Protein 9PNJ (pdb70)

Nearest PDB structures (foldseek):
  4jl2-assembly1_A  TM=6.750E-01  e=1.628E-10  Bacteroides thetaiotaomicron VPI-5482
  2wvs-assembly1_B  TM=6.779E-01  e=2.546E-10  Bacteroides thetaiotaomicron VPI-5482
  2wvv-assembly2_C  TM=6.564E-01  e=1.628E-10  Bacteroides thetaiotaomicron VPI-5482
  4pee-assembly4_D  TM=6.781E-01  e=3.365E-10  Bacteroides thetaiotaomicron VPI-5482
  7xsf-assembly1_B-2  TM=5.980E-01  e=8.467E-08  Cecembia lonarensis LW9

B-factor: mean 48.87, std 9.79, range [20.31, 89.51]

Sequence (981 aa):
KNVTHPYWAPKTWKLRADDITTIMGFRAKLKGNLNHLDRPTPTVVNNAFIRGFLTKEDVMTWEVEAPYEAEYNIALLYTGSNDILSESTFEVTSGTSKIIEKANVKNWDTRPIVQRHYLKQNLLLKKGINKISFRLVTFGKEKTNANIKPNPFAFWSIELVRPEALVAIKERAKEIKADLQWMVDGKYGLFVHFSSSSVPFEGGLKLGDQYQKLVKDFDVDVFVEKVLEIGASWVTFTCAHGTQHWPGPSKTIDSIKSGFTCERDLIRELIDGLGKHNIRLMLYYNPNSGMEDLYGNTYGNGDQPDPSGYFNFLEAHFREVSLRYGKDLASTAGYIDDGGWKVYQLDPPWEKFVKAIKAGNPNAPVGFSQNLFPNLTPFSDLVVSDGSGRVPEIQPAFLFEKGGQLEGQYPASWFYMDGWSSRVKNGKFTQKPKFSAEKYIEIFKKADQVNMPITINLAMTPDVTKGHPIFNPESIEIMKKVRKAVKGYLEKNVTHPYWAPKTWKLRADDITTIMGFRAKLKGNLNHLDRPTPTVVNNAFIRGFLTKEDVMTWEVEAPYEAEYNIALLYTGSNDILSESTFEVTSGTSKIIEKANVKNWDTRPIVQRHYLKQNLLLKKGINKISFRLVTFGKEKTKNANIKPNPFAFWSIELVRPEALVAIKERAKEIKADLQWMVDGKYGLFVHFSSSSVPFEGGLKLGDQYQKLVKDFDVDVFVEKVLEIGASWVTFTCAHGTQHWPGPSKTIDSIKSGFTCERDLIRELIDGLGKHNIRLMLYYNPNSGMEDLYGNTYGNGDQPDPSGYFNFLEAHFREVSLRYGKDLASTAGYIDDGGWKVYQLDPPWEKFVKAIKAGNPNAPVGFSQNLFPNLTPFSDLVVSDGSGRVPEIQPAFLFEKGGQLEGQYPASWFYMDGWSSRVKNGKFTQKPKFSAEKYIEIFKKADQVNMPITINLAMTPDVTKGHPIFNPESIEIMKKVRKAVKGY

Foldseek 3Di:
DEAADQQQEADEAEDDALDKFKAWQNNWDWDDQWYFPHHHDLAADLRRWIDDQPAQGGKTKHKYAYQAKAWKWKKWKKAFDLQWQVWWWKWKDKDHDIAIGGGDRPPWDDFLRIFIGTGPGTYIDHHTIIMIMMGIHTTGDDDCVDDDDHTGIITTIMMIYHVVSVVVQLVVLVVLAFDCVLQLVLLEAAEEELAQQFAFLVGDDGCVVVVQVLLVQADLLLVLVLRVLLSGQEYAYEAQHQANAGSADDPLQVVQPPDRHYPDHSVVSNLVSNVVVNRAYEYEDELPRNVCVGNRRCQDDDDYGHNVVSLVSLLSRLQVVCQVCAQSHLWPAPEYPPCASHVVNVRHPVVSNLCSGCVRPSNRAHHYANASAFDSGSNHEAHHHEPEQDQDDDTDDVLCDVVHSHPNYDYEEEYEQFGRAFDHDPSATDTHGDDDLVVVLVSSVVCSVVSYYYHYYFHARSNNHPPHDRGHVNVSVSSSVSCCSHPNDDD/DAAEDQQQAADEAEDPALDKFKAWQRNWDWWDQWYFDHHHDLDADLGRWIFDQDAPGGKTKHKYAYQFKAWKWKKWKKAFDLQWQQWWWKWKAKDHWIAIDRGDGDPWDDFQRIFIGTGDGTGTDGHTMIMMMMGTHTTGDDDCDPDDDDHTGIITTIMIIYHPVSVVVQLVVLVVLAFDCVLLLVLLEAAEADLAQQFAFLVGDDRCVVVVQVQLVQADLLLVQVLRVLLSGLEYAYEAAHQANAGSADFPLQVVQPPDRYYPDHSVVVNLVSNVVVNYAYEYEYELPRNVCVGNRRCQDPDPYGHNVVSLVSLLSRLQCVCQVQAQSHLWPAPEYPPCQSPVLNVSHPVVSNLCSGCVRPSNRAHEYANASAFDSGSNHAAHHHEPEQDLDDDTDPVCQDVPHRHHPYAAAEEYEQFGQAFHADPSATPTAGDDDLVVVLCSSVVSSVVSYYYHYYFHAGSNNHDPHDGGHVNVSVSSSVNCCSPVHD

Structure (mmCIF, N/CA/C/O backbone):
data_9PNJ
#
_entry.id   9PNJ
#
_cell.length_a   85.973
_cell.length_b   99.332
_cell.length_c   124.554
_cell.angle_alpha   90.000
_cell.angle_beta   90.000
_cell.angle_gamma   90.000
#
_symmetry.space_group_name_H-M   'P 21 21 21'
#
loop_
_entity.id
_entity.type
_entity.pdbx_description
1 polymer Alpha-L-fucosidase
2 non-polymer 1,2-ETHANEDIOL
3 non-polymer 'MAGNESIUM ION'
4 water water
#
loop_
_atom_site.group_PDB
_atom_site.id
_atom_site.type_symbol
_atom_site.label_atom_id
_atom_site.label_alt_id
_atom_site.label_comp_id
_atom_site.label_asym_id
_atom_site.label_entity_id
_atom_site.label_seq_id
_atom_site.pdbx_PDB_ins_code
_atom_site.Cartn_x
_atom_site.Cartn_y
_atom_site.Cartn_z
_atom_site.occupancy
_atom_site.B_iso_or_equiv
_atom_site.auth_seq_id
_atom_site.auth_comp_id
_atom_site.auth_asym_id
_atom_site.auth_atom_id
_atom_site.pdbx_PDB_model_num
ATOM 1 N N . LYS A 1 25 ? -30.49916 6.91784 -17.57208 1.000 58.14708 23 LYS A N 1
ATOM 2 C CA . LYS A 1 25 ? -30.96727 6.95488 -16.19425 1.000 56.78941 23 LYS A CA 1
ATOM 3 C C . LYS A 1 25 ? -30.14967 6.02217 -15.30009 1.000 59.94679 23 LYS A C 1
ATOM 4 O O . LYS A 1 25 ? -29.52612 6.47227 -14.33438 1.000 63.54875 23 LYS A O 1
ATOM 10 N N . ASN A 1 26 ? -30.14307 4.73242 -15.63057 1.000 58.25804 24 ASN A N 1
ATOM 11 C CA . ASN A 1 26 ? -29.46618 3.74469 -14.80104 1.000 54.83315 24 ASN A CA 1
ATOM 12 C C . ASN A 1 26 ? -27.96826 4.00965 -14.75182 1.000 61.22768 24 ASN A C 1
ATOM 13 O O . ASN A 1 26 ? -27.31519 4.13828 -15.78996 1.000 64.45054 24 ASN A O 1
ATOM 18 N N . VAL A 1 27 ? -27.43206 4.09156 -13.53158 1.000 56.98302 25 VAL A N 1
ATOM 19 C CA . VAL A 1 27 ? -26.04485 4.45768 -13.27216 1.000 59.12354 25 VAL A CA 1
ATOM 20 C C . VAL A 1 27 ? -25.33878 3.26911 -12.62541 1.000 57.26133 25 VAL A C 1
ATOM 21 O O . VAL A 1 27 ? -25.82689 2.72308 -11.62850 1.000 56.53666 25 VAL A O 1
ATOM 25 N N . THR A 1 28 ? -24.19794 2.86614 -13.19368 1.000 57.75626 26 THR A N 1
ATOM 26 C CA . THR A 1 28 ? -23.38086 1.78104 -12.64161 1.000 55.04536 26 THR A CA 1
ATOM 27 C C . THR A 1 28 ? -21.91364 2.12649 -12.85211 1.000 55.13920 26 THR A C 1
ATOM 28 O O . THR A 1 28 ? -21.44924 2.16019 -13.99399 1.000 59.49728 26 THR A O 1
ATOM 32 N N . HIS A 1 29 ? -21.18696 2.35394 -11.76112 1.000 52.36068 27 HIS A N 1
ATOM 33 C CA . HIS A 1 29 ? -19.72843 2.27061 -11.71637 1.000 55.03338 27 HIS A CA 1
ATOM 34 C C . HIS A 1 29 ? -19.27584 1.05456 -12.51946 1.000 55.19715 27 HIS A C 1
ATOM 35 O O . HIS A 1 29 ? -19.99718 0.04601 -12.57114 1.000 53.86019 27 HIS A O 1
ATOM 42 N N . PRO A 1 30 ? -18.11898 1.11052 -13.18587 1.000 56.30946 28 PRO A N 1
ATOM 43 C CA . PRO A 1 30 ? -17.67993 -0.05796 -13.97578 1.000 52.34388 28 PRO A CA 1
ATOM 44 C C . PRO A 1 30 ? -17.58983 -1.35993 -13.17654 1.000 51.11408 28 PRO A C 1
ATOM 45 O O . PRO A 1 30 ? -17.79966 -2.43689 -13.74857 1.000 45.81459 28 PRO A O 1
ATOM 49 N N . TYR A 1 31 ? -17.31132 -1.30085 -11.86603 1.000 56.36572 29 TYR A N 1
ATOM 50 C CA . TYR A 1 31 ? -17.27506 -2.52482 -11.06016 1.000 51.45139 29 TYR A CA 1
ATOM 51 C C . TYR A 1 31 ? -18.63903 -3.21176 -10.97609 1.000 45.90591 29 TYR A C 1
ATOM 52 O O . TYR A 1 31 ? -18.71264 -4.41787 -10.71777 1.000 45.60518 29 TYR A O 1
ATOM 61 N N . TRP A 1 32 ? -19.72257 -2.46466 -11.15079 1.000 45.28437 30 TRP A N 1
ATOM 62 C CA . TRP A 1 32 ? -21.06649 -3.01192 -11.07141 1.000 43.62604 30 TRP A CA 1
ATOM 63 C C . TRP A 1 32 ? -21.73241 -3.14426 -12.42901 1.000 49.31073 30 TRP A C 1
ATOM 64 O O . TRP A 1 32 ? -22.81799 -3.73550 -12.50514 1.000 48.79440 30 TRP A O 1
ATOM 75 N N . ALA A 1 33 ? -21.10529 -2.63415 -13.49490 1.000 46.45452 31 ALA A N 1
ATOM 76 C CA . ALA A 1 33 ? -21.71856 -2.61860 -14.82521 1.000 49.85470 31 ALA A CA 1
ATOM 77 C C . ALA A 1 33 ? -22.03198 -4.02815 -15.31886 1.000 39.82386 31 ALA A C 1
ATOM 78 O O . ALA A 1 33 ? -21.35549 -4.98831 -14.94773 1.000 42.91246 31 ALA A O 1
ATOM 80 N N . PRO A 1 34 ? -23.03629 -4.17560 -16.18162 1.000 41.82338 32 PRO A N 1
ATOM 81 C CA . PRO A 1 34 ? -23.27546 -5.48106 -16.81345 1.000 48.56215 32 PRO A CA 1
ATOM 82 C C . PRO A 1 34 ? -22.00062 -6.03609 -17.44050 1.000 48.78691 32 PRO A C 1
ATOM 83 O O . PRO A 1 34 ? -21.11532 -5.29455 -17.86873 1.000 46.94241 32 PRO A O 1
ATOM 87 N N . LYS A 1 35 ? -21.89198 -7.35615 -17.45058 1.000 48.27045 33 LYS A N 1
ATOM 88 C CA . LYS A 1 35 ? -20.71259 -8.00869 -17.99521 1.000 48.77153 33 LYS A CA 1
ATOM 89 C C . LYS A 1 35 ? -21.03274 -9.47960 -18.17630 1.000 55.51406 33 LYS A C 1
ATOM 90 O O . LYS A 1 35 ? -22.05693 -9.97715 -17.70128 1.000 58.83403 33 LYS A O 1
ATOM 96 N N . THR A 1 36 ? -20.13682 -10.16556 -18.87628 1.000 55.86817 34 THR A N 1
ATOM 97 C CA . THR A 1 36 ? -20.26773 -11.59435 -19.11401 1.000 55.36893 34 THR A CA 1
ATOM 98 C C . THR A 1 36 ? -19.95326 -12.37566 -17.84377 1.000 52.32007 34 THR A C 1
ATOM 99 O O . THR A 1 36 ? -18.89874 -12.18054 -17.22859 1.000 53.59481 34 THR A O 1
ATOM 103 N N . TRP A 1 37 ? -20.84327 -13.28005 -17.46013 1.000 50.64901 35 TRP A N 1
ATOM 104 C CA . TRP A 1 37 ? -20.65787 -14.03400 -16.22866 1.000 53.85897 35 TRP A CA 1
ATOM 105 C C . TRP A 1 37 ? -20.16010 -15.44462 -16.52961 1.000 54.00625 35 TRP A C 1
ATOM 106 O O . TRP A 1 37 ? -20.83027 -16.20946 -17.23115 1.000 57.17444 35 TRP A O 1
ATOM 117 N N . LYS A 1 38 ? -19.00015 -15.79049 -15.97439 1.000 51.35472 36 LYS A N 1
ATOM 118 C CA . LYS A 1 38 ? -18.46130 -17.14421 -16.07927 1.000 54.21915 36 LYS A CA 1
ATOM 119 C C . LYS A 1 38 ? -19.25792 -18.08063 -15.17719 1.000 54.41316 36 LYS A C 1
ATOM 120 O O . LYS A 1 38 ? -19.25272 -17.92918 -13.95065 1.000 58.65206 36 LYS A O 1
ATOM 122 N N . LEU A 1 39 ? -19.96493 -19.03206 -15.78326 1.000 55.67805 37 LEU A N 1
ATOM 123 C CA . LEU A 1 39 ? -20.67979 -20.04555 -15.02613 1.000 54.32638 37 LEU A CA 1
ATOM 124 C C . LEU A 1 39 ? -19.70837 -21.07976 -14.48488 1.000 61.08440 37 LEU A C 1
ATOM 125 O O . LEU A 1 39 ? -18.81967 -21.54772 -15.19998 1.000 64.37144 37 LEU A O 1
ATOM 130 N N . ARG A 1 40 ? -19.87975 -21.42868 -13.21066 1.000 60.02566 38 ARG A N 1
ATOM 131 C CA . ARG A 1 40 ? -19.10477 -22.48003 -12.56113 1.000 57.82087 38 ARG A CA 1
ATOM 132 C C . ARG A 1 40 ? -19.95082 -23.74618 -12.60435 1.000 60.30383 38 ARG A C 1
ATOM 133 O O . ARG A 1 40 ? -20.97331 -23.84125 -11.91654 1.000 57.85038 38 ARG A O 1
ATOM 141 N N . ALA A 1 41 ? -19.52166 -24.72042 -13.41108 1.000 62.71180 39 ALA A N 1
ATOM 142 C CA . ALA A 1 41 ? -20.43571 -25.78355 -13.82420 1.000 60.44281 39 ALA A CA 1
ATOM 143 C C . ALA A 1 41 ? -20.81240 -26.71335 -12.67457 1.000 58.43860 39 ALA A C 1
ATOM 144 O O . ALA A 1 41 ? -21.92460 -27.25204 -12.65966 1.000 63.39618 39 ALA A O 1
ATOM 146 N N . ASP A 1 42 ? -19.93150 -26.89682 -11.69605 1.000 54.62646 40 ASP A N 1
ATOM 147 C CA . ASP A 1 42 ? -20.21129 -27.76267 -10.55442 1.000 64.94228 40 ASP A CA 1
ATOM 148 C C . ASP A 1 42 ? -20.84204 -27.02132 -9.38196 1.000 64.43556 40 ASP A C 1
ATOM 149 O O . ASP A 1 42 ? -20.74753 -27.48965 -8.23915 1.000 62.51348 40 ASP A O 1
ATOM 154 N N . ASP A 1 43 ? -21.50279 -25.89734 -9.63755 1.000 60.25332 41 ASP A N 1
ATOM 155 C CA . ASP A 1 43 ? -21.82102 -24.96308 -8.57213 1.000 60.66262 41 ASP A CA 1
ATOM 156 C C . ASP A 1 43 ? -23.08744 -24.19791 -8.92581 1.000 57.81191 41 ASP A C 1
ATOM 157 O O . ASP A 1 43 ? -23.52424 -24.17969 -10.07968 1.000 56.46425 41 ASP A O 1
ATOM 162 N N . ILE A 1 44 ? -23.67543 -23.57225 -7.90916 1.000 55.34359 42 ILE A N 1
ATOM 163 C CA . ILE A 1 44 ? -24.70289 -22.55586 -8.11631 1.000 52.08546 42 ILE A CA 1
ATOM 164 C C . ILE A 1 44 ? -24.01028 -21.23301 -8.42453 1.000 51.72687 42 ILE A C 1
ATOM 165 O O . ILE A 1 44 ? -23.24887 -20.71209 -7.60261 1.000 52.73546 42 ILE A O 1
ATOM 170 N N . THR A 1 45 ? -24.24766 -20.69549 -9.61809 1.000 50.63084 43 THR A N 1
ATOM 171 C CA . THR A 1 45 ? -23.81839 -19.34318 -9.94500 1.000 45.79844 43 THR A CA 1
ATOM 172 C C . THR A 1 45 ? -25.00891 -18.40356 -9.78568 1.000 49.04754 43 THR A C 1
ATOM 173 O O . THR A 1 45 ? -26.12838 -18.73259 -10.21172 1.000 49.75242 43 THR A O 1
ATOM 177 N N . THR A 1 46 ? -24.77352 -17.24905 -9.15637 1.000 42.76487 44 THR A N 1
ATOM 178 C CA . THR A 1 46 ? -25.80980 -16.24459 -8.95119 1.000 42.60087 44 THR A CA 1
ATOM 179 C C . THR A 1 46 ? -25.39139 -14.95441 -9.63742 1.000 42.69308 44 THR A C 1
ATOM 180 O O . THR A 1 46 ? -24.22285 -14.54517 -9.58354 1.000 38.52237 44 THR A O 1
ATOM 184 N N . ILE A 1 47 ? -26.34573 -14.31376 -10.29440 1.000 41.86448 45 ILE A N 1
ATOM 185 C CA . ILE A 1 47 ? -26.05622 -13.10548 -11.04358 1.000 41.63339 45 ILE A CA 1
ATOM 186 C C . ILE A 1 47 ? -27.12798 -12.08887 -10.68405 1.000 36.95337 45 ILE A C 1
ATOM 187 O O . ILE A 1 47 ? -28.32308 -12.35468 -10.85281 1.000 39.57017 45 ILE A O 1
ATOM 192 N N . MET A 1 48 ? -26.69819 -10.94735 -10.15873 1.000 39.32123 46 MET A N 1
ATOM 193 C CA . MET A 1 48 ? -27.60734 -9.87681 -9.78798 1.000 39.74359 46 MET A CA 1
ATOM 194 C C . MET A 1 48 ? -28.25185 -9.28850 -11.03585 1.000 42.45671 46 MET A C 1
ATOM 195 O O . MET A 1 48 ? -27.61198 -9.17340 -12.08900 1.000 40.76813 46 MET A O 1
ATOM 200 N N . GLY A 1 49 ? -29.53468 -8.92410 -10.90572 1.000 40.99982 47 GLY A N 1
ATOM 201 C CA . GLY A 1 49 ? -30.25672 -8.31360 -12.00717 1.000 38.11778 47 GLY A CA 1
ATOM 202 C C . GLY A 1 49 ? -29.56313 -7.11256 -12.62288 1.000 41.53127 47 GLY A C 1
ATOM 203 O O . GLY A 1 49 ? -29.64519 -6.90761 -13.84068 1.000 44.99745 47 GLY A O 1
ATOM 204 N N . PHE A 1 50 ? -28.85536 -6.30851 -11.81414 1.000 38.75021 48 PHE A N 1
ATOM 205 C CA . PHE A 1 50 ? -28.24108 -5.12948 -12.41808 1.000 42.45010 48 PHE A CA 1
ATOM 206 C C . PHE A 1 50 ? -27.07471 -5.47512 -13.33014 1.000 42.94611 48 PHE A C 1
ATOM 207 O O . PHE A 1 50 ? -26.58311 -4.58264 -14.02982 1.000 48.28722 48 PHE A O 1
ATOM 215 N N . ARG A 1 51 ? -26.62694 -6.73030 -13.33720 1.000 42.37542 49 ARG A N 1
ATOM 216 C CA . ARG A 1 51 ? -25.55773 -7.18783 -14.22030 1.000 45.73105 49 ARG A CA 1
ATOM 217 C C . ARG A 1 51 ? -26.05261 -7.51485 -15.61989 1.000 47.02134 49 ARG A C 1
ATOM 218 O O . ARG A 1 51 ? -25.23759 -7.88168 -16.46858 1.000 51.11772 49 ARG A O 1
ATOM 226 N N . ALA A 1 52 ? -27.35993 -7.42974 -15.85996 1.000 43.54802 50 ALA A N 1
ATOM 227 C CA . ALA A 1 52 ? -27.95205 -7.61118 -17.17502 1.000 45.55576 50 ALA A CA 1
ATOM 228 C C . ALA A 1 52 ? -28.18135 -6.25650 -17.83036 1.000 47.29447 50 ALA A C 1
ATOM 229 O O . ALA A 1 52 ? -28.37560 -5.24333 -17.15794 1.000 45.73776 50 ALA A O 1
ATOM 231 N N . LYS A 1 53 ? -28.13259 -6.24664 -19.15529 1.000 47.91703 51 LYS A N 1
ATOM 232 C CA . LYS A 1 53 ? -28.51552 -5.06240 -19.90785 1.000 50.12913 51 LYS A CA 1
ATOM 233 C C . LYS A 1 53 ? -30.03308 -4.89526 -19.84093 1.000 47.09976 51 LYS A C 1
ATOM 234 O O . LYS A 1 53 ? -30.78630 -5.87291 -19.92420 1.000 43.94511 51 LYS A O 1
ATOM 240 N N . LEU A 1 54 ? -30.48266 -3.65022 -19.68466 1.000 47.51763 52 LEU A N 1
ATOM 241 C CA . LEU A 1 54 ? -31.88247 -3.35502 -19.40479 1.000 50.14621 52 LEU A CA 1
ATOM 242 C C . LEU A 1 54 ? -32.50277 -2.53322 -20.52954 1.000 48.47123 52 LEU A C 1
ATOM 243 O O . LEU A 1 54 ? -31.91107 -1.55934 -21.00902 1.000 45.88426 52 LEU A O 1
ATOM 248 N N . LYS A 1 55 ? -33.71283 -2.91240 -20.92262 1.000 48.37059 53 LYS A N 1
ATOM 249 C CA . LYS A 1 55 ? -34.48359 -2.18712 -21.91694 1.000 47.77156 53 LYS A CA 1
ATOM 250 C C . LYS A 1 55 ? -35.78529 -1.70040 -21.29673 1.000 52.41198 53 LYS A C 1
ATOM 251 O O . LYS A 1 55 ? -36.25695 -2.23733 -20.28617 1.000 51.11156 53 LYS A O 1
ATOM 253 N N . GLY A 1 56 ? -36.35863 -0.66563 -21.90612 1.000 54.28645 54 GLY A N 1
ATOM 254 C CA . GLY A 1 56 ? -37.67218 -0.19918 -21.50251 1.000 55.17770 54 GLY A CA 1
ATOM 255 C C . GLY A 1 56 ? -37.64197 0.61887 -20.23140 1.000 48.72957 54 GLY A C 1
ATOM 256 O O . GLY A 1 56 ? -36.70786 1.39883 -20.03282 1.000 51.09441 54 GLY A O 1
ATOM 257 N N . ASN A 1 57 ? -38.64653 0.44141 -19.36442 1.000 48.09119 55 ASN A N 1
ATOM 258 C CA . ASN A 1 57 ? -38.70181 1.11102 -18.06707 1.000 53.57075 55 ASN A CA 1
ATOM 259 C C . ASN A 1 57 ? -37.89338 0.40927 -16.97278 1.000 52.67946 55 ASN A C 1
ATOM 260 O O . ASN A 1 57 ? -38.09045 0.74703 -15.80534 1.000 58.10017 55 ASN A O 1
ATOM 265 N N . LEU A 1 58 ? -37.02777 -0.55607 -17.28241 1.000 48.32681 56 LEU A N 1
ATOM 266 C CA . LEU A 1 58 ? -36.32149 -1.27062 -16.22657 1.000 43.78223 56 LEU A CA 1
ATOM 267 C C . LEU A 1 58 ? -35.26386 -0.36314 -15.61858 1.000 49.60190 56 LEU A C 1
ATOM 268 O O . LEU A 1 58 ? -34.41228 0.18401 -16.33198 1.000 44.66573 56 LEU A O 1
ATOM 273 N N . ASN A 1 59 ? -35.31170 -0.20865 -14.29520 1.000 46.71358 57 ASN A N 1
ATOM 274 C CA . ASN A 1 59 ? -34.39507 0.69650 -13.62430 1.000 43.70566 57 ASN A CA 1
ATOM 275 C C . ASN A 1 59 ? -34.06138 0.18371 -12.23111 1.000 44.15635 57 ASN A C 1
ATOM 276 O O . ASN A 1 59 ? -34.73109 -0.69006 -11.67196 1.000 39.29974 57 ASN A O 1
ATOM 281 N N . HIS A 1 60 ? -33.01033 0.77131 -11.67448 1.000 43.82028 58 HIS A N 1
ATOM 282 C CA . HIS A 1 60 ? -32.53775 0.42852 -10.35280 1.000 45.19123 58 HIS A CA 1
ATOM 283 C C . HIS A 1 60 ? -31.90311 1.67955 -9.75987 1.000 45.60011 58 HIS A C 1
ATOM 284 O O . HIS A 1 60 ? -31.53931 2.61763 -10.48017 1.000 46.82457 58 HIS A O 1
ATOM 291 N N . LEU A 1 61 ? -31.80675 1.69900 -8.43554 1.000 38.99308 59 LEU A N 1
ATOM 292 C CA . LEU A 1 61 ? -31.12237 2.78816 -7.75269 1.000 42.84034 59 LEU A CA 1
ATOM 293 C C . LEU A 1 61 ? -29.67096 2.89993 -8.23604 1.000 40.57980 59 LEU A C 1
ATOM 294 O O . LEU A 1 61 ? -29.02074 1.90333 -8.56105 1.000 42.29957 59 LEU A O 1
ATOM 299 N N . ASP A 1 62 ? -29.16671 4.13217 -8.28035 1.000 39.28495 60 ASP A N 1
ATOM 300 C CA . ASP A 1 62 ? -27.82662 4.40074 -8.78753 1.000 41.72203 60 ASP A CA 1
ATOM 301 C C . ASP A 1 62 ? -26.77466 3.62140 -8.00594 1.000 46.12060 60 ASP A C 1
ATOM 302 O O . ASP A 1 62 ? -26.88907 3.43646 -6.79650 1.000 46.47765 60 ASP A O 1
ATOM 307 N N . ARG A 1 63 ? -25.72913 3.17440 -8.70744 1.000 49.79360 61 ARG A N 1
ATOM 308 C CA . ARG A 1 63 ? -24.59211 2.47162 -8.10660 1.000 44.98089 61 ARG A CA 1
ATOM 309 C C . ARG A 1 63 ? -23.29896 3.13754 -8.56084 1.000 51.36403 61 ARG A C 1
ATOM 310 O O . ARG A 1 63 ? -22.50220 2.54253 -9.29510 1.000 50.81119 61 ARG A O 1
ATOM 318 N N . PRO A 1 64 ? -23.04698 4.36779 -8.12494 1.000 52.68771 62 PRO A N 1
ATOM 319 C CA . PRO A 1 64 ? -22.00553 5.17710 -8.78292 1.000 53.56427 62 PRO A CA 1
ATOM 320 C C . PRO A 1 64 ? -20.58486 4.93508 -8.28263 1.000 56.89751 62 PRO A C 1
ATOM 321 O O . PRO A 1 64 ? -19.62865 5.21124 -9.01129 1.000 60.50660 62 PRO A O 1
ATOM 325 N N . THR A 1 65 ? -20.41526 4.45336 -7.05281 1.000 54.43360 63 THR A N 1
ATOM 326 C CA . THR A 1 65 ? -19.06408 4.24051 -6.53812 1.000 53.73801 63 THR A CA 1
ATOM 327 C C . THR A 1 65 ? -18.74921 2.74637 -6.50391 1.000 52.06322 63 THR A C 1
ATOM 328 O O . THR A 1 65 ? -19.59406 1.93416 -6.91147 1.000 47.70503 63 THR A O 1
ATOM 332 N N . PRO A 1 66 ? -17.53984 2.34594 -6.07891 1.000 53.17559 64 PRO A N 1
ATOM 333 C CA . PRO A 1 66 ? -17.28155 0.91681 -5.82979 1.000 52.84853 64 PRO A CA 1
ATOM 334 C C . PRO A 1 66 ? -18.08519 0.31429 -4.68522 1.000 47.36528 64 PRO A C 1
ATOM 335 O O . PRO A 1 66 ? -18.15775 -0.91903 -4.60610 1.000 48.09995 64 PRO A O 1
ATOM 339 N N . THR A 1 67 ? -18.68663 1.11449 -3.80653 1.000 48.38725 65 THR A N 1
ATOM 340 C CA . THR A 1 67 ? -19.36546 0.57127 -2.62972 1.000 48.07694 65 THR A CA 1
ATOM 341 C C . THR A 1 67 ? -20.69920 -0.06709 -3.00674 1.000 39.57509 65 THR A C 1
ATOM 342 O O . THR A 1 67 ? -21.46499 0.48494 -3.79348 1.000 41.22484 65 THR A O 1
ATOM 346 N N . VAL A 1 68 ? -20.95878 -1.24881 -2.44533 1.000 38.49128 66 VAL A N 1
ATOM 347 C CA . VAL A 1 68 ? -22.20617 -1.95242 -2.71124 1.000 39.17759 66 VAL A CA 1
ATOM 348 C C . VAL A 1 68 ? -23.40907 -1.12341 -2.25843 1.000 37.70610 66 VAL A C 1
ATOM 349 O O . VAL A 1 68 ? -23.36242 -0.39128 -1.26496 1.000 35.65078 66 VAL A O 1
ATOM 353 N N . VAL A 1 69 ? -24.48674 -1.21854 -3.02120 1.000 38.71391 67 VAL A N 1
ATOM 354 C CA . VAL A 1 69 ? -25.73585 -0.51677 -2.76151 1.000 38.94595 67 VAL A CA 1
ATOM 355 C C . VAL A 1 69 ? -26.78267 -1.57675 -2.45662 1.000 39.23691 67 VAL A C 1
ATOM 356 O O . VAL A 1 69 ? -27.10706 -2.39494 -3.32960 1.000 39.74423 67 VAL A O 1
ATOM 360 N N . ASN A 1 70 ? -27.30164 -1.56821 -1.21875 1.000 34.28380 68 ASN A N 1
ATOM 361 C CA . ASN A 1 70 ? -28.19807 -2.63006 -0.75605 1.000 35.38212 68 ASN A CA 1
ATOM 362 C C . ASN A 1 70 ? -29.39705 -2.79986 -1.67743 1.000 32.45352 68 ASN A C 1
ATOM 363 O O . ASN A 1 70 ? -29.80546 -3.92052 -1.99642 1.000 33.68318 68 ASN A O 1
ATOM 368 N N . ASN A 1 71 ? -30.01871 -1.69058 -2.04950 1.000 31.47035 69 ASN A N 1
ATOM 369 C CA . ASN A 1 71 ? -31.27896 -1.70112 -2.77610 1.000 33.78892 69 ASN A CA 1
ATOM 370 C C . ASN A 1 71 ? -30.94843 -1.88787 -4.25257 1.000 36.09391 69 ASN A C 1
ATOM 371 O O . ASN A 1 71 ? -30.92834 -0.94475 -5.04650 1.000 36.74273 69 ASN A O 1
ATOM 376 N N . ALA A 1 72 ? -30.65551 -3.13667 -4.61198 1.000 38.51045 70 ALA A N 1
ATOM 377 C CA . ALA A 1 72 ? -30.21614 -3.49341 -5.95715 1.000 39.75225 70 ALA A CA 1
ATOM 378 C C . ALA A 1 72 ? -31.34980 -3.96726 -6.85595 1.000 38.20610 70 ALA A C 1
ATOM 379 O O . ALA A 1 72 ? -31.08730 -4.33240 -8.00484 1.000 42.48447 70 ALA A O 1
ATOM 381 N N . PHE A 1 73 ? -32.59523 -3.95234 -6.38092 1.000 38.94746 71 PHE A N 1
ATOM 382 C CA . PHE A 1 73 ? -33.68489 -4.54510 -7.14872 1.000 40.81287 71 PHE A CA 1
ATOM 383 C C . PHE A 1 73 ? -33.87191 -3.85087 -8.49813 1.000 40.79361 71 PHE A C 1
ATOM 384 O O . PHE A 1 73 ? -33.59518 -2.65874 -8.66825 1.000 37.70112 71 PHE A O 1
ATOM 392 N N . ILE A 1 74 ? -34.37150 -4.61521 -9.45613 1.000 38.35809 72 ILE A N 1
ATOM 393 C CA . ILE A 1 74 ? -34.77686 -4.09052 -10.74863 1.000 41.28281 72 ILE A CA 1
ATOM 394 C C . ILE A 1 74 ? -36.28736 -3.91600 -10.72824 1.000 37.00312 72 ILE A C 1
ATOM 395 O O . ILE A 1 74 ? -37.02395 -4.85649 -10.40498 1.000 35.64934 72 ILE A O 1
ATOM 400 N N . ARG A 1 75 ? -36.75281 -2.71556 -11.05759 1.000 38.26748 73 ARG A N 1
ATOM 401 C CA . ARG A 1 75 ? -38.18064 -2.43386 -11.12221 1.000 40.27571 73 ARG A CA 1
ATOM 402 C C . ARG A 1 75 ? -38.57550 -1.99488 -12.53029 1.000 43.79920 73 ARG A C 1
ATOM 403 O O . ARG A 1 75 ? -37.73989 -1.56071 -13.33759 1.000 40.56164 73 ARG A O 1
ATOM 411 N N . GLY A 1 76 ? -39.86985 -2.11211 -12.81920 1.000 41.81574 74 GLY A N 1
ATOM 412 C CA . GLY A 1 76 ? -40.38765 -1.56081 -14.05602 1.000 44.60084 74 GLY A CA 1
ATOM 413 C C . GLY A 1 76 ? -40.97043 -2.56521 -15.02251 1.000 46.03338 74 GLY A C 1
ATOM 414 O O . GLY A 1 76 ? -41.09718 -2.26600 -16.21369 1.000 51.68977 74 GLY A O 1
ATOM 415 N N . PHE A 1 77 ? -41.36295 -3.74127 -14.53634 1.000 40.90964 75 PHE A N 1
ATOM 416 C CA . PHE A 1 77 ? -41.87415 -4.79732 -15.41508 1.000 45.48115 75 PHE A CA 1
ATOM 417 C C . PHE A 1 77 ? -43.36373 -4.57562 -15.67729 1.000 48.91234 75 PHE A C 1
ATOM 418 O O . PHE A 1 77 ? -44.23605 -5.31578 -15.21377 1.000 50.54751 75 PHE A O 1
ATOM 426 N N . LEU A 1 78 ? -43.64294 -3.52869 -16.45932 1.000 48.67496 76 LEU A N 1
ATOM 427 C CA . LEU A 1 78 ? -45.01434 -3.12695 -16.76609 1.000 48.89740 76 LEU A CA 1
ATOM 428 C C . LEU A 1 78 ? -45.49206 -3.57007 -18.14764 1.000 50.60191 76 LEU A C 1
ATOM 429 O O . LEU A 1 78 ? -46.69483 -3.77623 -18.32256 1.000 54.31450 76 LEU A O 1
ATOM 434 N N . THR A 1 79 ? -44.59599 -3.71578 -19.13378 1.000 53.91870 77 THR A N 1
ATOM 435 C CA . THR A 1 79 ? -44.96588 -4.12578 -20.49199 1.000 56.91488 77 THR A CA 1
ATOM 436 C C . THR A 1 79 ? -44.06410 -5.25057 -20.99423 1.000 57.08901 77 THR A C 1
ATOM 437 O O . THR A 1 79 ? -42.95986 -5.48409 -20.48719 1.000 55.84092 77 THR A O 1
ATOM 441 N N . LYS A 1 80 ? -44.53779 -5.91380 -22.04981 1.000 60.46640 78 LYS A N 1
ATOM 442 C CA . LYS A 1 80 ? -43.80721 -7.00624 -22.68513 1.000 60.46225 78 LYS A CA 1
ATOM 443 C C . LYS A 1 80 ? -42.46245 -6.58174 -23.28229 1.000 56.57130 78 LYS A C 1
ATOM 444 O O . LYS A 1 80 ? -41.69654 -7.45409 -23.70271 1.000 61.81003 78 LYS A O 1
ATOM 447 N N . GLU A 1 81 ? -42.14821 -5.28308 -23.32323 1.000 58.27995 79 GLU A N 1
ATOM 448 C CA . GLU A 1 81 ? -40.89086 -4.78742 -23.88318 1.000 54.90507 79 GLU A CA 1
ATOM 449 C C . GLU A 1 81 ? -39.81805 -4.49965 -22.83718 1.000 58.84426 79 GLU A C 1
ATOM 450 O O . GLU A 1 81 ? -38.66344 -4.27638 -23.20788 1.000 61.70635 79 GLU A O 1
ATOM 452 N N . ASP A 1 82 ? -40.17141 -4.45984 -21.55275 1.000 61.64359 80 ASP A N 1
ATOM 453 C CA . ASP A 1 82 ? -39.22025 -4.22110 -20.46468 1.000 55.08793 80 ASP A CA 1
ATOM 454 C C . ASP A 1 82 ? -38.45616 -5.51830 -20.22701 1.000 47.74170 80 ASP A C 1
ATOM 455 O O . ASP A 1 82 ? -38.86856 -6.37373 -19.44834 1.000 51.66647 80 ASP A O 1
ATOM 460 N N . VAL A 1 83 ? -37.33546 -5.67283 -20.92508 1.000 50.73462 81 VAL A N 1
ATOM 461 C CA . VAL A 1 83 ? -36.59599 -6.92991 -21.00809 1.000 46.11463 81 VAL A CA 1
ATOM 462 C C . VAL A 1 83 ? -35.21624 -6.71780 -20.41408 1.000 43.87559 81 VAL A C 1
ATOM 463 O O . VAL A 1 83 ? -34.62314 -5.64603 -20.57814 1.000 42.10567 81 VAL A O 1
ATOM 467 N N . MET A 1 84 ? -34.69441 -7.74377 -19.74802 1.000 43.36314 82 MET A N 1
ATOM 468 C CA . MET A 1 84 ? -33.32196 -7.71673 -19.26881 1.000 50.87517 82 MET A CA 1
ATOM 469 C C . MET A 1 84 ? -32.57482 -8.91773 -19.83352 1.000 48.54498 82 MET A C 1
ATOM 470 O O . MET A 1 84 ? -33.14139 -10.00263 -20.02070 1.000 48.65805 82 MET A O 1
ATOM 475 N N . THR A 1 85 ? -31.29575 -8.71618 -20.11838 1.000 44.80653 83 THR A N 1
ATOM 476 C CA . THR A 1 85 ? -30.54521 -9.69007 -20.89529 1.000 44.68171 83 THR A CA 1
ATOM 477 C C . THR A 1 85 ? -29.17056 -9.85852 -20.27889 1.000 44.41685 83 THR A C 1
ATOM 478 O O . THR A 1 85 ? -28.40165 -8.89840 -20.21111 1.000 46.02973 83 THR A O 1
ATOM 482 N N . TRP A 1 86 ? -28.88775 -11.06919 -19.80689 1.000 43.62671 84 TRP A N 1
ATOM 483 C CA . TRP A 1 86 ? -27.59151 -11.44958 -19.27579 1.000 48.19592 84 TRP A CA 1
ATOM 484 C C . TRP A 1 86 ? -26.76438 -12.11404 -20.36917 1.000 56.45518 84 TRP A C 1
ATOM 485 O O . TRP A 1 86 ? -27.30132 -12.78750 -21.25553 1.000 57.17899 84 TRP A O 1
ATOM 496 N N . GLU A 1 87 ? -25.44917 -11.94680 -20.27543 1.000 53.00003 85 GLU A N 1
ATOM 497 C CA . GLU A 1 87 ? -24.48611 -12.66796 -21.10041 1.000 55.24896 85 GLU A CA 1
ATOM 498 C C . GLU A 1 87 ? -23.70128 -13.59961 -20.18168 1.000 55.95130 85 GLU A C 1
ATOM 499 O O . GLU A 1 87 ? -22.90955 -13.14253 -19.34193 1.000 49.11493 85 GLU A O 1
ATOM 505 N N . VAL A 1 88 ? -23.93315 -14.89746 -20.32869 1.000 52.12085 86 VAL A N 1
ATOM 506 C CA . VAL A 1 88 ? -23.24798 -15.90179 -19.52989 1.000 55.78945 86 VAL A CA 1
ATOM 507 C C . VAL A 1 88 ? -22.31789 -16.68375 -20.44981 1.000 62.72480 86 VAL A C 1
ATOM 508 O O . VAL A 1 88 ? -22.45641 -16.67309 -21.68166 1.000 59.68648 86 VAL A O 1
ATOM 512 N N . GLU A 1 89 ? -21.35348 -17.36869 -19.83392 1.000 59.65241 87 GLU A N 1
ATOM 513 C CA . GLU A 1 89 ? -20.35801 -18.16504 -20.54721 1.000 59.56875 87 GLU A CA 1
ATOM 514 C C . GLU A 1 89 ? -20.35362 -19.58252 -19.97805 1.000 60.58691 87 GLU A C 1
ATOM 515 O O . GLU A 1 89 ? -19.70154 -19.84476 -18.96267 1.000 68.81487 87 GLU A O 1
ATOM 521 N N . ALA A 1 90 ? -21.06703 -20.49864 -20.62908 1.000 56.97518 88 ALA A N 1
ATOM 522 C CA . ALA A 1 90 ? -21.14218 -21.87810 -20.16047 1.000 59.07490 88 ALA A CA 1
ATOM 523 C C . ALA A 1 90 ? -19.97202 -22.67634 -20.71510 1.000 67.76076 88 ALA A C 1
ATOM 524 O O . ALA A 1 90 ? -19.82043 -22.75542 -21.94267 1.000 71.24097 88 ALA A O 1
ATOM 526 N N . PRO A 1 91 ? -19.14119 -23.29383 -19.87113 1.000 66.69138 89 PRO A N 1
ATOM 527 C CA . PRO A 1 91 ? -17.96149 -24.00272 -20.39571 1.000 71.05951 89 PRO A CA 1
ATOM 528 C C . PRO A 1 91 ? -18.29900 -25.14858 -21.35059 1.000 70.48018 89 PRO A C 1
ATOM 529 O O . PRO A 1 91 ? -17.45696 -25.49288 -22.19068 1.000 72.81349 89 PRO A O 1
ATOM 533 N N . TYR A 1 92 ? -19.49659 -25.73026 -21.27207 1.000 65.77839 90 TYR A N 1
ATOM 534 C CA . TYR A 1 92 ? -19.91415 -26.75904 -22.22021 1.000 65.49201 90 TYR A CA 1
ATOM 535 C C . TYR A 1 92 ? -21.43309 -26.82130 -22.22936 1.000 69.22690 90 TYR A C 1
ATOM 536 O O . TYR A 1 92 ? -22.10095 -26.21324 -21.39077 1.000 74.60208 90 TYR A O 1
ATOM 545 N N . GLU A 1 93 ? -21.97739 -27.57215 -23.18018 1.000 65.87453 91 GLU A N 1
ATOM 546 C CA . GLU A 1 93 ? -23.42559 -27.66219 -23.28871 1.000 68.27871 91 GLU A CA 1
ATOM 547 C C . GLU A 1 93 ? -23.99620 -28.50395 -22.16278 1.000 64.10692 91 GLU A C 1
ATOM 548 O O . GLU A 1 93 ? -23.48797 -29.58501 -21.85495 1.000 65.16504 91 GLU A O 1
ATOM 554 N N . ALA A 1 94 ? -25.06844 -28.00417 -21.55518 1.000 63.52089 92 ALA A N 1
ATOM 555 C CA . ALA A 1 94 ? -25.68881 -28.68125 -20.42736 1.000 57.86816 92 ALA A CA 1
ATOM 556 C C . ALA A 1 94 ? -26.99319 -27.98608 -20.08613 1.000 59.28717 92 ALA A C 1
ATOM 557 O O . ALA A 1 94 ? -27.23059 -26.84050 -20.47034 1.000 58.36626 92 ALA A O 1
ATOM 559 N N . GLU A 1 95 ? -27.83717 -28.71548 -19.36714 1.000 67.39029 93 GLU A N 1
ATOM 560 C CA . GLU A 1 95 ? -29.09762 -28.21514 -18.83883 1.000 66.92783 93 GLU A CA 1
ATOM 561 C C . GLU A 1 95 ? -28.86351 -27.57339 -17.47482 1.000 64.67209 93 GLU A C 1
ATOM 562 O O . GLU A 1 95 ? -28.39937 -28.24599 -16.54815 1.000 66.87089 93 GLU A O 1
ATOM 568 N N . TYR A 1 96 ? -29.20119 -26.29138 -17.34121 1.000 61.54510 94 TYR A N 1
ATOM 569 C CA . TYR A 1 96 ? -29.11709 -25.58898 -16.06350 1.000 64.83762 94 TYR A CA 1
ATOM 570 C C . TYR A 1 96 ? -30.51433 -25.34920 -15.50358 1.000 61.51651 94 TYR A C 1
ATOM 571 O O . TYR A 1 96 ? -31.41103 -24.88534 -16.22307 1.000 57.57146 94 TYR A O 1
ATOM 580 N N . ASN A 1 97 ? -30.69387 -25.66261 -14.22154 1.000 58.29918 95 ASN A N 1
ATOM 581 C CA . ASN A 1 97 ? -31.89909 -25.25375 -13.50928 1.000 57.44184 95 ASN A CA 1
ATOM 582 C C . ASN A 1 97 ? -31.83451 -23.75316 -13.22569 1.000 54.58864 95 ASN A C 1
ATOM 583 O O . ASN A 1 97 ? -30.76038 -23.20676 -12.95710 1.000 51.12100 95 ASN A O 1
ATOM 588 N N . ILE A 1 98 ? -32.97949 -23.07830 -13.32593 1.000 53.97573 96 ILE A N 1
ATOM 589 C CA . ILE A 1 98 ? -33.06113 -21.62669 -13.15760 1.000 53.47869 96 ILE A CA 1
ATOM 590 C C . ILE A 1 98 ? -33.85183 -21.31389 -11.89312 1.000 47.65421 96 ILE A C 1
ATOM 591 O O . ILE A 1 98 ? -34.89966 -21.91918 -11.64440 1.000 46.93976 96 ILE A O 1
ATOM 596 N N . ALA A 1 99 ? -33.34609 -20.37206 -11.09557 1.000 47.08019 97 ALA A N 1
ATOM 597 C CA . ALA A 1 99 ? -34.05266 -19.86018 -9.92654 1.000 48.79274 97 ALA A CA 1
ATOM 598 C C . ALA A 1 99 ? -34.12232 -18.34292 -10.01914 1.000 44.56671 97 ALA A C 1
ATOM 599 O O . ALA A 1 99 ? -33.12671 -17.68692 -10.34129 1.000 46.29408 97 ALA A O 1
ATOM 601 N N . LEU A 1 100 ? -35.29706 -17.79109 -9.75086 1.000 47.83217 98 LEU A N 1
ATOM 602 C CA . LEU A 1 100 ? -35.49932 -16.35102 -9.74062 1.000 45.50096 98 LEU A CA 1
ATOM 603 C C . LEU A 1 100 ? -35.77836 -15.87804 -8.31759 1.000 44.73098 98 LEU A C 1
ATOM 604 O O . LEU A 1 100 ? -36.52579 -16.52498 -7.57280 1.000 41.39964 98 LEU A O 1
ATOM 609 N N . LEU A 1 101 ? -35.17049 -14.75244 -7.94533 1.000 39.50556 99 LEU A N 1
ATOM 610 C CA . LEU A 1 101 ? -35.38567 -14.12400 -6.64809 1.000 39.80384 99 LEU A CA 1
ATOM 611 C C . LEU A 1 101 ? -36.07638 -12.78425 -6.86262 1.000 37.36279 99 LEU A C 1
ATOM 612 O O . LEU A 1 101 ? -35.53230 -11.89598 -7.52952 1.000 38.58038 99 LEU A O 1
ATOM 617 N N . TYR A 1 102 ? -37.26704 -12.64243 -6.29072 1.000 33.19348 100 TYR A N 1
ATOM 618 C CA . TYR A 1 102 ? -38.07876 -11.46588 -6.54097 1.000 37.31126 100 TYR A CA 1
ATOM 619 C C . TYR A 1 102 ? -39.06580 -11.28128 -5.39931 1.000 39.22870 100 TYR A C 1
ATOM 620 O O . TYR A 1 102 ? -39.34051 -12.19665 -4.62124 1.000 37.18191 100 TYR A O 1
ATOM 629 N N . THR A 1 103 ? -39.64479 -10.09631 -5.35284 1.000 38.06775 101 THR A N 1
ATOM 630 C CA . THR A 1 103 ? -40.64799 -9.79942 -4.35737 1.000 43.47468 101 THR A CA 1
ATOM 631 C C . THR A 1 103 ? -41.63344 -8.83105 -4.98825 1.000 38.83709 101 THR A C 1
ATOM 632 O O . THR A 1 103 ? -41.43504 -8.36015 -6.10861 1.000 39.67071 101 THR A O 1
ATOM 636 N N . GLY A 1 104 ? -42.68208 -8.51433 -4.25536 1.000 45.35178 102 GLY A N 1
ATOM 637 C CA . GLY A 1 104 ? -43.67385 -7.57612 -4.74412 1.000 44.96937 102 GLY A CA 1
ATOM 638 C C . GLY A 1 104 ? -45.05168 -7.91142 -4.21994 1.000 40.77289 102 GLY A C 1
ATOM 639 O O . GLY A 1 104 ? -45.29586 -8.97535 -3.65156 1.000 41.96271 102 GLY A O 1
ATOM 640 N N . SER A 1 105 ? -45.95191 -6.95103 -4.40304 1.000 42.57146 103 SER A N 1
ATOM 641 C CA . SER A 1 105 ? -47.36379 -7.13897 -4.09996 1.000 46.09068 103 SER A CA 1
ATOM 642 C C . SER A 1 105 ? -47.86888 -8.47483 -4.62715 1.000 46.14797 103 SER A C 1
ATOM 643 O O . SER A 1 105 ? -47.70911 -8.79004 -5.80863 1.000 45.87599 103 SER A O 1
ATOM 646 N N . ASN A 1 106 ? -48.49129 -9.24900 -3.73578 1.000 47.42931 104 ASN A N 1
ATOM 647 C CA . ASN A 1 106 ? -49.16636 -10.47949 -4.13558 1.000 47.11875 104 ASN A CA 1
ATOM 648 C C . ASN A 1 106 ? -50.24974 -10.25046 -5.18927 1.000 52.48073 104 ASN A C 1
ATOM 649 O O . ASN A 1 106 ? -50.55161 -11.16451 -5.96165 1.000 54.96126 104 ASN A O 1
ATOM 654 N N . ASP A 1 107 ? -50.86426 -9.06478 -5.23675 1.000 49.24958 105 ASP A N 1
ATOM 655 C CA . ASP A 1 107 ? -51.83483 -8.82239 -6.30654 1.000 54.59211 105 ASP A CA 1
ATOM 656 C C . ASP A 1 107 ? -51.15689 -8.71884 -7.66975 1.000 54.92668 105 ASP A C 1
ATOM 657 O O . ASP A 1 107 ? -51.73879 -9.12147 -8.68647 1.000 55.15354 105 ASP A O 1
ATOM 662 N N . ILE A 1 108 ? -49.93529 -8.18674 -7.71395 1.000 47.94144 106 ILE A N 1
ATOM 663 C CA . ILE A 1 108 ? -49.17355 -8.20731 -8.95558 1.000 49.94256 106 ILE A CA 1
ATOM 664 C C . ILE A 1 108 ? -48.70263 -9.62669 -9.27684 1.000 51.52541 106 ILE A C 1
ATOM 665 O O . ILE A 1 108 ? -48.81587 -10.08189 -10.42148 1.000 55.01134 106 ILE A O 1
ATOM 670 N N . LEU A 1 109 ? -48.19880 -10.36019 -8.27356 1.000 48.05952 107 LEU A N 1
ATOM 671 C CA . LEU A 1 109 ? -47.63572 -11.68664 -8.52424 1.000 47.96981 107 LEU A CA 1
ATOM 672 C C . LEU A 1 109 ? -48.70635 -12.67874 -8.95200 1.000 49.06877 107 LEU A C 1
ATOM 673 O O . LEU A 1 109 ? -48.43541 -13.58547 -9.75086 1.000 53.66618 107 LEU A O 1
ATOM 678 N N . SER A 1 110 ? -49.92148 -12.51957 -8.44340 1.000 48.36233 108 SER A N 1
ATOM 679 C CA . SER A 1 110 ? -50.99615 -13.45049 -8.74996 1.000 51.48880 108 SER A CA 1
ATOM 680 C C . SER A 1 110 ? -51.34812 -13.48782 -10.23510 1.000 51.11292 108 SER A C 1
ATOM 681 O O . SER A 1 110 ? -51.94522 -14.46481 -10.68978 1.000 51.52788 108 SER A O 1
ATOM 684 N N . GLU A 1 111 ? -50.99180 -12.45760 -10.99885 1.000 54.64840 109 GLU A N 1
ATOM 685 C CA . GLU A 1 111 ? -51.32200 -12.37585 -12.41755 1.000 54.52569 109 GLU A CA 1
ATOM 686 C C . GLU A 1 111 ? -50.09465 -12.04744 -13.25240 1.000 52.41722 109 GLU A C 1
ATOM 687 O O . GLU A 1 111 ? -50.20848 -11.43791 -14.31679 1.000 53.65667 109 GLU A O 1
ATOM 693 N N . SER A 1 112 ? -48.91662 -12.42929 -12.77798 1.000 49.81817 110 SER A N 1
ATOM 694 C CA . SER A 1 112 ? -47.67788 -12.21106 -13.50313 1.000 52.65121 110 SER A CA 1
ATOM 695 C C . SER A 1 112 ? -47.14973 -13.54038 -14.01883 1.000 51.74546 110 SER A C 1
ATOM 696 O O . SER A 1 112 ? -47.21039 -14.55528 -13.32072 1.000 51.79560 110 SER A O 1
ATOM 699 N N . THR A 1 113 ? -46.65098 -13.53182 -15.25044 1.000 50.91368 111 THR A N 1
ATOM 700 C CA . THR A 1 113 ? -46.10246 -14.71978 -15.89129 1.000 52.01377 111 THR A CA 1
ATOM 701 C C . THR A 1 113 ? -44.69335 -14.37988 -16.33798 1.000 45.90691 111 THR A C 1
ATOM 702 O O . THR A 1 113 ? -44.46082 -13.30254 -16.89523 1.000 45.94338 111 THR A O 1
ATOM 706 N N . PHE A 1 114 ? -43.75168 -15.26331 -16.04520 1.000 46.70047 112 PHE A N 1
ATOM 707 C CA . PHE A 1 114 ? -42.37353 -15.02005 -16.43985 1.000 51.67575 112 PHE A CA 1
ATOM 708 C C . PHE A 1 114 ? -42.10627 -15.61993 -17.82086 1.000 50.89866 112 PHE A C 1
ATOM 709 O O . PHE A 1 114 ? -42.82212 -16.50549 -18.28912 1.000 53.62416 112 PHE A O 1
ATOM 717 N N . GLU A 1 115 ? -41.05322 -15.13019 -18.46841 1.000 49.26276 113 GLU A N 1
ATOM 718 C CA . GLU A 1 115 ? -40.53696 -15.74817 -19.68267 1.000 49.65162 113 GLU A CA 1
ATOM 719 C C . GLU A 1 115 ? -39.01939 -15.68610 -19.63141 1.000 49.87217 113 GLU A C 1
ATOM 720 O O . GLU A 1 115 ? -38.44292 -14.59521 -19.62761 1.000 50.91183 113 GLU A O 1
ATOM 726 N N . VAL A 1 116 ? -38.37221 -16.84728 -19.57309 1.000 51.06677 114 VAL A N 1
ATOM 727 C CA . VAL A 1 116 ? -36.91497 -16.93484 -19.61334 1.000 58.57331 114 VAL A CA 1
ATOM 728 C C . VAL A 1 116 ? -36.52866 -17.60567 -20.92068 1.000 56.90124 114 VAL A C 1
ATOM 729 O O . VAL A 1 116 ? -36.97495 -18.72478 -21.19929 1.000 62.55395 114 VAL A O 1
ATOM 733 N N . THR A 1 117 ? -35.69976 -16.92976 -21.71831 1.000 54.64009 115 THR A N 1
ATOM 734 C CA . THR A 1 117 ? -35.27404 -17.42797 -23.02294 1.000 57.69760 115 THR A CA 1
ATOM 735 C C . THR A 1 117 ? -33.75740 -17.43221 -23.12387 1.000 57.25233 115 THR A C 1
ATOM 736 O O . THR A 1 117 ? -33.08315 -16.58797 -22.52734 1.000 58.88822 115 THR A O 1
ATOM 740 N N . SER A 1 118 ? -33.23171 -18.38301 -23.90227 1.000 60.12126 116 SER A N 1
ATOM 741 C CA . SER A 1 118 ? -31.84766 -18.32914 -24.38133 1.000 61.61069 116 SER A CA 1
ATOM 742 C C . SER A 1 118 ? -31.74293 -19.14805 -25.66034 1.000 64.54751 116 SER A C 1
ATOM 743 O O . SER A 1 118 ? -31.94743 -20.37018 -25.63518 1.000 60.23018 116 SER A O 1
ATOM 746 N N . GLY A 1 119 ? -31.40489 -18.48739 -26.76925 1.000 61.03830 117 GLY A N 1
ATOM 747 C CA . GLY A 1 119 ? -31.43018 -19.15912 -28.05125 1.000 62.00746 117 GLY A CA 1
ATOM 748 C C . GLY A 1 119 ? -32.83232 -19.59184 -28.42304 1.000 61.15667 117 GLY A C 1
ATOM 749 O O . GLY A 1 119 ? -33.68655 -18.75022 -28.70458 1.000 65.22799 117 GLY A O 1
ATOM 750 N N . THR A 1 120 ? -33.09454 -20.89603 -28.41698 1.000 63.93678 118 THR A N 1
ATOM 751 C CA . THR A 1 120 ? -34.43322 -21.41019 -28.67768 1.000 63.66468 118 THR A CA 1
ATOM 752 C C . THR A 1 120 ? -35.07550 -22.04029 -27.44948 1.000 64.38242 118 THR A C 1
ATOM 753 O O . THR A 1 120 ? -36.18896 -22.56381 -27.55069 1.000 57.26634 118 THR A O 1
ATOM 757 N N . SER A 1 121 ? -34.40327 -22.01709 -26.29787 1.000 68.73005 119 SER A N 1
ATOM 758 C CA . SER A 1 121 ? -35.02174 -22.44244 -25.04927 1.000 60.63836 119 SER A CA 1
ATOM 759 C C . SER A 1 121 ? -35.91678 -21.33014 -24.52243 1.000 62.02980 119 SER A C 1
ATOM 760 O O . SER A 1 121 ? -35.55154 -20.15200 -24.56533 1.000 61.00272 119 SER A O 1
ATOM 763 N N . LYS A 1 122 ? -37.10091 -21.70457 -24.04007 1.000 60.96581 120 LYS A N 1
ATOM 764 C CA . LYS A 1 122 ? -38.08750 -20.71773 -23.60368 1.000 60.16428 120 LYS A CA 1
ATOM 765 C C . LYS A 1 122 ? -38.89187 -21.31172 -22.45324 1.000 66.56623 120 LYS A C 1
ATOM 766 O O . LYS A 1 122 ? -39.70591 -22.21487 -22.66949 1.000 67.68108 120 LYS A O 1
ATOM 772 N N . ILE A 1 123 ? -38.65670 -20.81773 -21.23047 1.000 63.32195 121 ILE A N 1
ATOM 773 C CA . ILE A 1 123 ? -39.42108 -21.22195 -20.05235 1.000 60.01182 121 ILE A CA 1
ATOM 774 C C . ILE A 1 123 ? -40.50866 -20.18875 -19.79536 1.000 57.27405 121 ILE A C 1
ATOM 775 O O . ILE A 1 123 ? -40.25265 -18.97873 -19.83567 1.000 57.06173 121 ILE A O 1
ATOM 780 N N . ILE A 1 124 ? -41.72160 -20.66021 -19.53337 1.000 57.68616 122 ILE A N 1
ATOM 781 C CA . ILE A 1 124 ? -42.85499 -19.79450 -19.23335 1.000 56.41698 122 ILE A CA 1
ATOM 782 C C . ILE A 1 124 ? -43.52652 -20.34469 -17.98419 1.000 58.11169 122 ILE A C 1
ATOM 783 O O . ILE A 1 124 ? -43.91798 -21.51923 -17.95554 1.000 54.83014 122 ILE A O 1
ATOM 788 N N . GLU A 1 125 ? -43.63690 -19.51030 -16.94592 1.000 54.44814 123 GLU A N 1
ATOM 789 C CA . GLU A 1 125 ? -44.21177 -19.95924 -15.68274 1.000 60.54999 123 GLU A CA 1
ATOM 790 C C . GLU A 1 125 ? -44.86178 -18.79040 -14.94297 1.000 50.30575 123 GLU A C 1
ATOM 791 O O . GLU A 1 125 ? -44.36798 -17.65921 -14.98983 1.000 51.97759 123 GLU A O 1
ATOM 797 N N . LYS A 1 126 ? -45.97197 -19.07587 -14.26657 1.000 48.35575 124 LYS A N 1
ATOM 798 C CA . LYS A 1 126 ? -46.62074 -18.08821 -13.41069 1.000 53.23918 124 LYS A CA 1
ATOM 799 C C . LYS A 1 126 ? -45.77374 -17.78769 -12.17798 1.000 48.61016 124 LYS A C 1
ATOM 800 O O . LYS A 1 126 ? -45.00262 -18.62653 -11.70275 1.000 50.70231 124 LYS A O 1
ATOM 804 N N . ALA A 1 127 ? -45.92688 -16.57683 -11.65375 1.000 50.14104 125 ALA A N 1
ATOM 805 C CA . ALA A 1 127 ? -45.25862 -16.22395 -10.40562 1.000 46.87978 125 ALA A CA 1
ATOM 806 C C . ALA A 1 127 ? -45.86241 -16.98436 -9.22183 1.000 46.40879 125 ALA A C 1
ATOM 807 O O . ALA A 1 127 ? -47.00287 -17.44962 -9.25652 1.000 46.17236 125 ALA A O 1
ATOM 809 N N . ASN A 1 128 ? -45.07766 -17.11168 -8.15537 1.000 52.39148 126 ASN A N 1
ATOM 810 C CA . ASN A 1 128 ? -45.57720 -17.69197 -6.91237 1.000 51.14160 126 ASN A CA 1
ATOM 811 C C . ASN A 1 128 ? -46.10886 -16.58954 -6.00506 1.000 50.87976 126 ASN A C 1
ATOM 812 O O . ASN A 1 128 ? -45.46248 -15.55020 -5.82348 1.000 48.38835 126 ASN A O 1
ATOM 817 N N . VAL A 1 129 ? -47.30653 -16.80581 -5.47578 1.000 51.44862 127 VAL A N 1
ATOM 818 C CA . VAL A 1 129 ? -47.87323 -15.91075 -4.48011 1.000 47.19559 127 VAL A CA 1
ATOM 819 C C . VAL A 1 129 ? -47.26542 -16.25745 -3.13121 1.000 48.52690 127 VAL A C 1
ATOM 820 O O . VAL A 1 129 ? -47.19698 -17.43373 -2.75224 1.000 47.80717 127 VAL A O 1
ATOM 824 N N . LYS A 1 130 ? -46.78002 -15.23448 -2.42997 1.000 47.99729 128 LYS A N 1
ATOM 825 C CA . LYS A 1 130 ? -46.24664 -15.37535 -1.08019 1.000 46.48456 128 LYS A CA 1
ATOM 826 C C . LYS A 1 130 ? -47.39088 -15.67874 -0.12096 1.000 44.39455 128 LYS A C 1
ATOM 827 O O . LYS A 1 130 ? -48.20868 -14.80598 0.17499 1.000 42.86116 128 LYS A O 1
ATOM 833 N N . ASN A 1 131 ? -47.47264 -16.92166 0.34436 1.000 43.70058 129 ASN A N 1
ATOM 834 C CA . ASN A 1 131 ? -48.55405 -17.35176 1.22010 1.000 49.15464 129 ASN A CA 1
ATOM 835 C C . ASN A 1 131 ? -48.08976 -17.54623 2.66622 1.000 54.40127 129 ASN A C 1
ATOM 836 O O . ASN A 1 131 ? -48.64070 -18.38154 3.39440 1.000 53.73350 129 ASN A O 1
ATOM 841 N N . TRP A 1 132 ? -47.06899 -16.79154 3.09024 1.000 50.73244 130 TRP A N 1
ATOM 842 C CA . TRP A 1 132 ? -46.64212 -16.73012 4.48460 1.000 49.01124 130 TRP A CA 1
ATOM 843 C C . TRP A 1 132 ? -46.44605 -15.26934 4.86291 1.000 52.36934 130 TRP A C 1
ATOM 844 O O . TRP A 1 132 ? -46.06864 -14.44768 4.02078 1.000 50.49202 130 TRP A O 1
ATOM 855 N N . ASP A 1 133 ? -46.71481 -14.95384 6.13781 1.000 55.36505 131 ASP A N 1
ATOM 856 C CA . ASP A 1 133 ? -46.68962 -13.58552 6.65632 1.000 58.47962 131 ASP A CA 1
ATOM 857 C C . ASP A 1 133 ? -45.32949 -13.16470 7.19266 1.000 57.24103 131 ASP A C 1
ATOM 858 O O . ASP A 1 133 ? -45.13246 -11.98211 7.50486 1.000 55.96482 131 ASP A O 1
ATOM 863 N N . THR A 1 134 ? -44.39940 -14.09378 7.30799 1.000 51.08778 132 THR A N 1
ATOM 864 C CA . THR A 1 134 ? -43.11756 -13.82406 7.92027 1.000 52.56807 132 THR A CA 1
ATOM 865 C C . THR A 1 134 ? -42.07819 -13.53495 6.84145 1.000 47.40992 132 THR A C 1
ATOM 866 O O . THR A 1 134 ? -42.37950 -13.47466 5.64815 1.000 45.37490 132 THR A O 1
ATOM 870 N N . ARG A 1 135 ? -40.85245 -13.27929 7.29027 1.000 44.72511 133 ARG A N 1
ATOM 871 C CA . ARG A 1 135 ? -39.69648 -13.39819 6.43184 1.000 40.40131 133 ARG A CA 1
ATOM 872 C C . ARG A 1 135 ? -39.57770 -14.85385 5.98185 1.000 43.10375 133 ARG A C 1
ATOM 873 O O . ARG A 1 135 ? -40.08057 -15.75331 6.65637 1.000 45.98668 133 ARG A O 1
ATOM 881 N N . PRO A 1 136 ? -38.94462 -15.12265 4.82928 1.000 40.37523 134 PRO A N 1
ATOM 882 C CA . PRO A 1 136 ? -38.35518 -14.18379 3.87392 1.000 39.05804 134 PRO A CA 1
ATOM 883 C C . PRO A 1 136 ? -39.36857 -13.33459 3.08478 1.000 41.10123 134 PRO A C 1
ATOM 884 O O . PRO A 1 136 ? -40.45328 -13.79493 2.69939 1.000 42.75558 134 PRO A O 1
ATOM 888 N N . ILE A 1 137 ? -38.99494 -12.07470 2.85251 1.000 37.48772 135 ILE A N 1
ATOM 889 C CA . ILE A 1 137 ? -39.81380 -11.18868 2.03194 1.000 36.36989 135 ILE A CA 1
ATOM 890 C C . ILE A 1 137 ? -39.53257 -11.42573 0.54089 1.000 42.10635 135 ILE A C 1
ATOM 891 O O . ILE A 1 137 ? -40.45498 -11.45696 -0.27962 1.000 40.68716 135 ILE A O 1
ATOM 896 N N . VAL A 1 138 ? -38.25369 -11.60009 0.16879 1.000 36.81123 136 VAL A N 1
ATOM 897 C CA . VAL A 1 138 ? -37.86510 -12.03033 -1.17335 1.000 41.40361 136 VAL A CA 1
ATOM 898 C C . VAL A 1 138 ? -37.98914 -13.54650 -1.25191 1.000 45.03043 136 VAL A C 1
ATOM 899 O O . VAL A 1 138 ? -37.58886 -14.25114 -0.31557 1.000 46.93995 136 VAL A O 1
ATOM 903 N N . GLN A 1 139 ? -38.53449 -14.07490 -2.35138 1.000 39.17742 137 GLN A N 1
ATOM 904 C CA . GLN A 1 139 ? -38.66385 -15.52206 -2.45760 1.000 40.91564 137 GLN A CA 1
ATOM 905 C C . GLN A 1 139 ? -37.73736 -16.09244 -3.52889 1.000 42.08430 137 GLN A C 1
ATOM 906 O O . GLN A 1 139 ? -37.35835 -15.40972 -4.48961 1.000 40.23226 137 GLN A O 1
ATOM 912 N N . ARG A 1 140 ? -37.32715 -17.34449 -3.32640 1.000 41.50901 138 ARG A N 1
ATOM 913 C CA . ARG A 1 140 ? -36.59267 -18.07051 -4.35051 1.000 43.74495 138 ARG A CA 1
ATOM 914 C C . ARG A 1 140 ? -37.55987 -18.97363 -5.10220 1.000 40.42105 138 ARG A C 1
ATOM 915 O O . ARG A 1 140 ? -38.28437 -19.76118 -4.48988 1.000 44.50105 138 ARG A O 1
ATOM 923 N N . HIS A 1 141 ? -37.57366 -18.84096 -6.42040 1.000 43.23279 139 HIS A N 1
ATOM 924 C CA . HIS A 1 141 ? -38.51162 -19.54280 -7.29176 1.000 47.83482 139 HIS A CA 1
ATOM 925 C C . HIS A 1 141 ? -37.71157 -20.41886 -8.25337 1.000 48.35421 139 HIS A C 1
ATOM 926 O O . HIS A 1 141 ? -37.04307 -19.91317 -9.16596 1.000 42.87285 139 HIS A O 1
ATOM 933 N N . TYR A 1 142 ? -37.76679 -21.72455 -8.02516 1.000 45.46166 140 TYR A N 1
ATOM 934 C CA . TYR A 1 142 ? -37.16536 -22.70996 -8.90976 1.000 48.10559 140 TYR A CA 1
ATOM 935 C C . TYR A 1 142 ? -38.13939 -23.03032 -10.03838 1.000 49.20278 140 TYR A C 1
ATOM 936 O O . TYR A 1 142 ? -39.20313 -23.60896 -9.78830 1.000 47.64209 140 TYR A O 1
ATOM 945 N N . LEU A 1 143 ? -37.76151 -22.67709 -11.27136 1.000 47.31578 141 LEU A N 1
ATOM 946 C CA . LEU A 1 143 ? -38.58730 -22.96041 -12.44304 1.000 54.68483 141 LEU A CA 1
ATOM 947 C C . LEU A 1 143 ? -38.61752 -24.46076 -12.74288 1.000 55.92685 141 LEU A C 1
ATOM 948 O O . LEU A 1 143 ? -37.61157 -25.16124 -12.59646 1.000 54.56799 141 LEU A O 1
ATOM 953 N N . LYS A 1 144 ? -39.79063 -24.94953 -13.16671 1.000 57.32833 142 LYS A N 1
ATOM 954 C CA . LYS A 1 144 ? -39.97375 -26.37717 -13.44191 1.000 62.02591 142 LYS A CA 1
ATOM 955 C C . LYS A 1 144 ? -39.10397 -26.84506 -14.60705 1.000 63.87934 142 LYS A C 1
ATOM 956 O O . LYS A 1 144 ? -38.37536 -27.83903 -14.49097 1.000 68.06337 142 LYS A O 1
ATOM 959 N N . GLN A 1 145 ? -39.17101 -26.14906 -15.73975 1.000 61.20946 143 GLN A N 1
ATOM 960 C CA . GLN A 1 145 ? -38.41618 -26.54323 -16.92363 1.000 63.38209 143 GLN A CA 1
ATOM 961 C C . GLN A 1 145 ? -36.99571 -25.98300 -16.87268 1.000 64.50414 143 GLN A C 1
ATOM 962 O O . GLN A 1 145 ? -36.78666 -24.83107 -16.48223 1.000 65.05165 143 GLN A O 1
ATOM 968 N N . ASN A 1 146 ? -36.01552 -26.80094 -17.27138 1.000 60.44562 144 ASN A N 1
ATOM 969 C CA . ASN A 1 146 ? -34.61725 -26.37700 -17.29164 1.000 60.50219 144 ASN A CA 1
ATOM 970 C C . ASN A 1 146 ? -34.34746 -25.49424 -18.50924 1.000 60.54217 144 ASN A C 1
ATOM 971 O O . ASN A 1 146 ? -35.25642 -25.09864 -19.24029 1.000 64.52653 144 ASN A O 1
ATOM 976 N N . LEU A 1 147 ? -33.07455 -25.19170 -18.75295 1.000 59.20931 145 LEU A N 1
ATOM 977 C CA . LEU A 1 147 ? -32.67894 -24.23022 -19.77669 1.000 60.36243 145 LEU A CA 1
ATOM 978 C C . LEU A 1 147 ? -31.39852 -24.71764 -20.43874 1.000 64.90536 145 LEU A C 1
ATOM 979 O O . LEU A 1 147 ? -30.37867 -24.86816 -19.75508 1.000 65.02833 145 LEU A O 1
ATOM 984 N N . LEU A 1 148 ? -31.44904 -24.97144 -21.75815 1.000 66.46462 146 LEU A N 1
ATOM 985 C CA . LEU A 1 148 ? -30.26294 -25.39005 -22.50673 1.000 58.79008 146 LEU A CA 1
ATOM 986 C C . LEU A 1 148 ? -29.36896 -24.19103 -22.76324 1.000 57.68164 146 LEU A C 1
ATOM 987 O O . LEU A 1 148 ? -29.83616 -23.14957 -23.23312 1.000 59.53162 146 LEU A O 1
ATOM 992 N N . LEU A 1 149 ? -28.07981 -24.34830 -22.48057 1.000 56.07801 147 LEU A N 1
ATOM 993 C CA . LEU A 1 149 ? -27.08903 -23.31469 -22.73458 1.000 60.39404 147 LEU A CA 1
ATOM 994 C C . LEU A 1 149 ? -25.98876 -23.90884 -23.60247 1.000 64.10195 147 LEU A C 1
ATOM 995 O O . LEU A 1 149 ? -25.40843 -24.94438 -23.26126 1.000 63.38367 147 LEU A O 1
ATOM 1000 N N . LYS A 1 150 ? -25.72685 -23.26769 -24.73471 1.000 69.06172 148 LYS A N 1
ATOM 1001 C CA . LYS A 1 150 ? -24.68681 -23.72103 -25.63886 1.000 69.16624 148 LYS A CA 1
ATOM 1002 C C . LYS A 1 150 ? -23.31526 -23.55368 -24.98858 1.000 69.69769 148 LYS A C 1
ATOM 1003 O O . LYS A 1 150 ? -23.17526 -23.01489 -23.88577 1.000 68.10785 148 LYS A O 1
ATOM 1005 N N . LYS A 1 151 ? -22.29003 -24.03047 -25.68639 1.000 70.76428 149 LYS A N 1
ATOM 1006 C CA . LYS A 1 151 ? -20.92834 -23.80379 -25.23500 1.000 66.05238 149 LYS A CA 1
ATOM 1007 C C . LYS A 1 151 ? -20.55379 -22.34655 -25.46472 1.000 68.52372 149 LYS A C 1
ATOM 1008 O O . LYS A 1 151 ? -20.96488 -21.73329 -26.45335 1.000 76.29876 149 LYS A O 1
ATOM 1011 N N . GLY A 1 152 ? -19.79912 -21.77813 -24.52952 1.000 66.50999 150 GLY A N 1
ATOM 1012 C CA . GLY A 1 152 ? -19.34417 -20.40881 -24.68823 1.000 67.22618 150 GLY A CA 1
ATOM 1013 C C . GLY A 1 152 ? -20.40098 -19.37254 -24.32948 1.000 64.22525 150 GLY A C 1
ATOM 1014 O O . GLY A 1 152 ? -21.24479 -19.57890 -23.45589 1.000 60.83056 150 GLY A O 1
ATOM 1015 N N . ILE A 1 153 ? -20.33804 -18.23777 -25.03530 1.000 63.31429 151 ILE A N 1
ATOM 1016 C CA . ILE A 1 153 ? -21.21637 -17.09988 -24.77424 1.000 62.37533 151 ILE A CA 1
ATOM 1017 C C . ILE A 1 153 ? -22.67225 -17.47081 -25.00938 1.000 64.19287 151 ILE A C 1
ATOM 1018 O O . ILE A 1 153 ? -23.03242 -17.99710 -26.06948 1.000 61.62181 151 ILE A O 1
ATOM 1023 N N . ASN A 1 154 ? -23.52266 -17.17585 -24.01879 1.000 60.61511 152 ASN A N 1
ATOM 1024 C CA . ASN A 1 154 ? -24.96562 -17.30927 -24.14087 1.000 59.29278 152 ASN A CA 1
ATOM 1025 C C . ASN A 1 154 ? -25.62810 -15.98847 -23.77264 1.000 61.43579 152 ASN A C 1
ATOM 1026 O O . ASN A 1 154 ? -25.10490 -15.22111 -22.96235 1.000 62.05084 152 ASN A O 1
ATOM 1031 N N . LYS A 1 155 ? -26.78932 -15.72995 -24.36872 1.000 57.86938 153 LYS A N 1
ATOM 1032 C CA . LYS A 1 155 ? -27.63795 -14.61554 -23.97531 1.000 54.18420 153 LYS A CA 1
ATOM 1033 C C . LYS A 1 155 ? -28.88717 -15.17610 -23.31646 1.000 60.33452 153 LYS A C 1
ATOM 1034 O O . LYS A 1 155 ? -29.61258 -15.96491 -23.93495 1.000 63.93999 153 LYS A O 1
ATOM 1040 N N . ILE A 1 156 ? -29.13274 -14.77524 -22.06735 1.000 55.61668 154 ILE A N 1
ATOM 1041 C CA . ILE A 1 156 ? -30.32149 -15.17675 -21.31760 1.000 55.66272 154 ILE A CA 1
ATOM 1042 C C . ILE A 1 156 ? -31.17126 -13.93671 -21.06970 1.000 52.11454 154 ILE A C 1
ATOM 1043 O O . ILE A 1 156 ? -30.66625 -12.90656 -20.60278 1.000 51.26459 154 ILE A O 1
ATOM 1048 N N . SER A 1 157 ? -32.45237 -14.03204 -21.38672 1.000 42.93745 155 SER A N 1
ATOM 1049 C CA . SER A 1 157 ? -33.35988 -12.90534 -21.27420 1.000 48.89651 155 SER A CA 1
ATOM 1050 C C . SER A 1 157 ? -34.49018 -13.23293 -20.31386 1.000 49.15141 155 SER A C 1
ATOM 1051 O O . SER A 1 157 ? -34.98904 -14.36655 -20.28795 1.000 47.62482 155 SER A O 1
ATOM 1054 N N . PHE A 1 158 ? -34.89175 -12.23014 -19.53104 1.000 44.07731 156 PHE A N 1
ATOM 1055 C CA . PHE A 1 158 ? -36.01919 -12.36131 -18.61948 1.000 46.61800 156 PHE A CA 1
ATOM 1056 C C . PHE A 1 158 ? -36.97780 -11.19890 -18.81866 1.000 45.15641 156 PHE A C 1
ATOM 1057 O O . PHE A 1 158 ? -36.55401 -10.04261 -18.95526 1.000 41.81851 156 PHE A O 1
ATOM 1065 N N . ARG A 1 159 ? -38.27156 -11.51104 -18.79164 1.000 42.05149 157 ARG A N 1
ATOM 1066 C CA . ARG A 1 159 ? -39.29901 -10.49170 -18.90735 1.000 44.39332 157 ARG A CA 1
ATOM 1067 C C . ARG A 1 159 ? -40.60551 -11.06725 -18.39211 1.000 47.20445 157 ARG A C 1
ATOM 1068 O O . ARG A 1 159 ? -40.74800 -12.28516 -18.24296 1.000 47.41547 157 ARG A O 1
ATOM 1076 N N . LEU A 1 160 ? -41.55387 -10.17630 -18.10261 1.000 39.39652 158 LEU A N 1
ATOM 1077 C CA . LEU A 1 160 ? -42.93120 -10.59252 -17.87298 1.000 49.25957 158 LEU A CA 1
ATOM 1078 C C . LEU A 1 160 ? -43.70381 -10.55716 -19.18984 1.000 53.08061 158 LEU A C 1
ATOM 1079 O O . LEU A 1 160 ? -43.52468 -9.64788 -20.00881 1.000 47.96984 158 LEU A O 1
ATOM 1084 N N . VAL A 1 161 ? -44.56972 -11.54677 -19.38631 1.000 54.01948 159 VAL A N 1
ATOM 1085 C CA . VAL A 1 161 ? -45.47861 -11.54155 -20.52538 1.000 57.60796 159 VAL A CA 1
ATOM 1086 C C . VAL A 1 161 ? -46.93657 -11.31281 -20.12489 1.000 57.24998 159 VAL A C 1
ATOM 1087 O O . VAL A 1 161 ? -47.72217 -10.86028 -20.96938 1.000 59.33726 159 VAL A O 1
ATOM 1091 N N . THR A 1 162 ? -47.32592 -11.59230 -18.88109 1.000 52.04815 160 THR A N 1
ATOM 1092 C CA . THR A 1 162 ? -48.60589 -11.11841 -18.36326 1.000 56.91925 160 THR A CA 1
ATOM 1093 C C . THR A 1 162 ? -48.37561 -10.36114 -17.05833 1.000 56.13389 160 THR A C 1
ATOM 1094 O O . THR A 1 162 ? -47.36399 -10.54592 -16.37487 1.000 53.39728 160 THR A O 1
ATOM 1098 N N . PHE A 1 163 ? -49.35081 -9.52164 -16.70537 1.000 56.95693 161 PHE A N 1
ATOM 1099 C CA . PHE A 1 163 ? -49.14144 -8.47143 -15.72152 1.000 56.58566 161 PHE A CA 1
ATOM 1100 C C . PHE A 1 163 ? -50.34376 -8.33574 -14.80033 1.000 59.66505 161 PHE A C 1
ATOM 1101 O O . PHE A 1 163 ? -51.49758 -8.32716 -15.25220 1.000 58.95526 161 PHE A O 1
ATOM 1109 N N . GLY A 1 164 ? -50.05445 -8.24023 -13.49868 1.000 52.50512 162 GLY A N 1
ATOM 1110 C CA . GLY A 1 164 ? -51.03166 -7.84231 -12.51453 1.000 44.60650 162 GLY A CA 1
ATOM 1111 C C . GLY A 1 164 ? -50.86052 -6.37534 -12.15699 1.000 50.44842 162 GLY A C 1
ATOM 1112 O O . GLY A 1 164 ? -50.00021 -5.66351 -12.67133 1.000 54.83757 162 GLY A O 1
ATOM 1113 N N . LYS A 1 165 ? -51.72526 -5.91123 -11.26469 1.000 56.04202 163 LYS A N 1
ATOM 1114 C CA . LYS A 1 165 ? -51.54865 -4.56976 -10.74143 1.000 54.05023 163 LYS A CA 1
ATOM 1115 C C . LYS A 1 165 ? -52.16597 -4.49244 -9.35211 1.000 56.92774 163 LYS A C 1
ATOM 1116 O O . LYS A 1 165 ? -52.91586 -5.37553 -8.92330 1.000 55.23770 163 LYS A O 1
ATOM 1122 N N . GLU A 1 166 ? -51.79930 -3.44373 -8.62953 1.000 54.47570 164 GLU A N 1
ATOM 1123 C CA . GLU A 1 166 ? -52.17085 -3.37308 -7.23216 1.000 58.18481 164 GLU A CA 1
ATOM 1124 C C . GLU A 1 166 ? -53.63915 -2.97945 -7.09803 1.000 55.92062 164 GLU A C 1
ATOM 1125 O O . GLU A 1 166 ? -54.20868 -2.31688 -7.96724 1.000 57.62701 164 GLU A O 1
ATOM 1131 N N . LYS A 1 167 ? -54.25403 -3.43889 -6.00946 1.000 58.73372 165 LYS A N 1
ATOM 1132 C CA . LYS A 1 167 ? -55.67708 -3.31039 -5.73473 1.000 62.01862 165 LYS A CA 1
ATOM 1133 C C . LYS A 1 167 ? -55.89092 -2.61927 -4.38984 1.000 62.60548 165 LYS A C 1
ATOM 1134 O O . LYS A 1 167 ? -54.96192 -2.45691 -3.59219 1.000 68.91421 165 LYS A O 1
ATOM 1137 N N . THR A 1 168 ? -57.13529 -2.21270 -4.13822 1.000 61.95695 166 THR A N 1
ATOM 1138 C CA . THR A 1 168 ? -57.50621 -1.61526 -2.85291 1.000 66.17362 166 THR A CA 1
ATOM 1139 C C . THR A 1 168 ? -57.50587 -2.67433 -1.74397 1.000 62.63864 166 THR A C 1
ATOM 1140 O O . THR A 1 168 ? -56.78118 -2.55122 -0.74782 1.000 66.77690 166 THR A O 1
ATOM 1142 N N . ASN A 1 178 ? -56.13473 0.24171 6.31047 1.000 66.26609 176 ASN A N 1
ATOM 1143 C CA . ASN A 1 178 ? -55.99272 -0.23594 4.93630 1.000 78.90116 176 ASN A CA 1
ATOM 1144 C C . ASN A 1 178 ? -55.83823 0.91047 3.91104 1.000 80.17360 176 ASN A C 1
ATOM 1145 O O . ASN A 1 178 ? -56.69108 1.09970 3.02616 1.000 73.15592 176 ASN A O 1
ATOM 1147 N N . ALA A 1 179 ? -54.73285 1.65587 4.03095 1.000 80.88611 177 ALA A N 1
ATOM 1148 C CA . ALA A 1 179 ? -54.42583 2.77150 3.13804 1.000 71.39586 177 ALA A CA 1
ATOM 1149 C C . ALA A 1 179 ? -53.02236 3.30959 3.41694 1.000 72.34823 177 ALA A C 1
ATOM 1150 O O . ALA A 1 179 ? -52.79890 4.00168 4.41619 1.000 71.82647 177 ALA A O 1
ATOM 1152 N N . ASN A 1 180 ? -52.07127 2.98636 2.54852 1.000 71.05660 178 ASN A N 1
ATOM 1153 C CA . ASN A 1 180 ? -50.68580 3.42952 2.65905 1.000 68.49193 178 ASN A CA 1
ATOM 1154 C C . ASN A 1 180 ? -50.30731 4.22602 1.40014 1.000 62.13932 178 ASN A C 1
ATOM 1155 O O . ASN A 1 180 ? -51.14854 4.49638 0.52831 1.000 58.63705 178 ASN A O 1
ATOM 1160 N N . ILE A 1 181 ? -49.02862 4.60586 1.30731 1.000 49.56239 179 ILE A N 1
ATOM 1161 C CA . ILE A 1 181 ? -48.55475 5.50842 0.26912 1.000 46.79725 179 ILE A CA 1
ATOM 1162 C C . ILE A 1 181 ? -47.54921 4.84311 -0.66299 1.000 46.34328 179 ILE A C 1
ATOM 1163 O O . ILE A 1 181 ? -47.50770 5.15267 -1.85777 1.000 43.59165 179 ILE A O 1
ATOM 1168 N N . LYS A 1 182 ? -46.70304 3.98434 -0.14539 1.000 45.83241 180 LYS A N 1
ATOM 1169 C CA . LYS A 1 182 ? -45.61381 3.56064 -1.01352 1.000 42.28941 180 LYS A CA 1
ATOM 1170 C C . LYS A 1 182 ? -46.04384 2.34804 -1.82501 1.000 41.56558 180 LYS A C 1
ATOM 1171 O O . LYS A 1 182 ? -46.55797 1.38350 -1.25225 1.000 42.28051 180 LYS A O 1
ATOM 1177 N N . PRO A 1 183 ? -45.83944 2.34729 -3.14002 1.000 36.70141 181 PRO A N 1
ATOM 1178 C CA . PRO A 1 183 ? -46.22800 1.18362 -3.93971 1.000 39.60841 181 PRO A CA 1
ATOM 1179 C C . PRO A 1 183 ? -45.30155 -0.00033 -3.68314 1.000 40.92846 181 PRO A C 1
ATOM 1180 O O . PRO A 1 183 ? -44.21349 0.11850 -3.11161 1.000 41.60203 181 PRO A O 1
ATOM 1184 N N . ASN A 1 184 ? -45.75600 -1.16894 -4.10774 1.000 39.60225 182 ASN A N 1
ATOM 1185 C CA . ASN A 1 184 ? -45.03140 -2.41980 -3.89751 1.000 42.15540 182 ASN A CA 1
ATOM 1186 C C . ASN A 1 184 ? -44.94500 -3.18790 -5.22400 1.000 45.00409 182 ASN A C 1
ATOM 1187 O O . ASN A 1 184 ? -45.53363 -4.26681 -5.37677 1.000 42.09639 182 ASN A O 1
ATOM 1192 N N . PRO A 1 185 ? -44.19002 -2.66842 -6.19433 1.000 41.54193 183 PRO A N 1
ATOM 1193 C CA . PRO A 1 185 ? -44.16489 -3.27541 -7.53598 1.000 42.20597 183 PRO A CA 1
ATOM 1194 C C . PRO A 1 185 ? -43.37031 -4.57709 -7.56300 1.000 45.35837 183 PRO A C 1
ATOM 1195 O O . PRO A 1 185 ? -42.60922 -4.90578 -6.64372 1.000 43.60152 183 PRO A O 1
ATOM 1199 N N . PHE A 1 186 ? -43.54537 -5.32799 -8.65596 1.000 41.36377 184 PHE A N 1
ATOM 1200 C CA . PHE A 1 186 ? -42.69721 -6.49527 -8.89365 1.000 39.46010 184 PHE A CA 1
ATOM 1201 C C . PHE A 1 186 ? -41.22843 -6.06140 -8.90301 1.000 40.46769 184 PHE A C 1
ATOM 1202 O O . PHE A 1 186 ? -40.83984 -5.18609 -9.67663 1.000 37.75760 184 PHE A O 1
ATOM 1210 N N . ALA A 1 187 ? -40.41031 -6.65080 -8.03151 1.000 36.87780 185 ALA A N 1
ATOM 1211 C CA . ALA A 1 187 ? -39.03174 -6.20153 -7.86600 1.000 38.57091 185 ALA A CA 1
ATOM 1212 C C . ALA A 1 187 ? -38.11092 -7.40037 -8.02347 1.000 41.16478 185 ALA A C 1
ATOM 1213 O O . ALA A 1 187 ? -38.22232 -8.36473 -7.25930 1.000 44.57858 185 ALA A O 1
ATOM 1215 N N . PHE A 1 188 ? -37.20604 -7.34589 -9.00302 1.000 37.49290 186 PHE A N 1
ATOM 1216 C CA . PHE A 1 188 ? -36.33729 -8.47757 -9.33098 1.000 38.18280 186 PHE A CA 1
ATOM 1217 C C . PHE A 1 188 ? -34.99743 -8.32556 -8.62884 1.000 37.25936 186 PHE A C 1
ATOM 1218 O O . PHE A 1 188 ? -34.34178 -7.28684 -8.75796 1.000 37.09650 186 PHE A O 1
ATOM 1226 N N . TRP A 1 189 ? -34.56628 -9.37485 -7.92967 1.000 36.79111 187 TRP A N 1
ATOM 1227 C CA . TRP A 1 189 ? -33.27370 -9.34341 -7.24143 1.000 39.55528 187 TRP A CA 1
ATOM 1228 C C . TRP A 1 189 ? -32.15326 -10.02600 -8.03087 1.000 41.00960 187 TRP A C 1
ATOM 1229 O O . TRP A 1 189 ? -31.12377 -9.39469 -8.30859 1.000 40.44025 187 TRP A O 1
ATOM 1240 N N . SER A 1 190 ? -32.30974 -11.31150 -8.37057 1.000 36.65096 188 SER A N 1
ATOM 1241 C CA . SER A 1 190 ? -31.19495 -12.06255 -8.94354 1.000 40.26060 188 SER A CA 1
ATOM 1242 C C . SER A 1 190 ? -31.69871 -13.29423 -9.68595 1.000 41.83077 188 SER A C 1
ATOM 1243 O O . SER A 1 190 ? -32.83328 -13.75290 -9.48368 1.000 38.26674 188 SER A O 1
ATOM 1246 N N . ILE A 1 191 ? -30.82815 -13.82870 -10.54744 1.000 35.09951 189 ILE A N 1
ATOM 1247 C CA . ILE A 1 191 ? -31.04920 -15.11884 -11.18861 1.000 40.90104 189 ILE A CA 1
ATOM 1248 C C . ILE A 1 191 ? -29.99071 -16.09106 -10.68327 1.000 43.67643 189 ILE A C 1
ATOM 1249 O O . ILE A 1 191 ? -28.85237 -15.68951 -10.39603 1.000 46.59065 189 ILE A O 1
ATOM 1254 N N . GLU A 1 192 ? -30.37581 -17.36025 -10.53260 1.000 40.76051 190 GLU A N 1
ATOM 1255 C CA . GLU A 1 192 ? -29.45807 -18.42236 -10.12499 1.000 49.18781 190 GLU A CA 1
ATOM 1256 C C . GLU A 1 192 ? -29.49363 -19.56108 -11.13398 1.000 46.04051 190 GLU A C 1
ATOM 1257 O O . GLU A 1 192 ? -30.56295 -19.91398 -11.64820 1.000 47.99571 190 GLU A O 1
ATOM 1263 N N . LEU A 1 193 ? -28.32216 -20.15428 -11.38139 1.000 44.09502 191 LEU A N 1
ATOM 1264 C CA . LEU A 1 193 ? -28.16244 -21.21408 -12.37513 1.000 51.14166 191 LEU A CA 1
ATOM 1265 C C . LEU A 1 193 ? -27.32448 -22.34162 -11.79574 1.000 49.99748 191 LEU A C 1
ATOM 1266 O O . LEU A 1 193 ? -26.22324 -22.09929 -11.29159 1.000 52.34647 191 LEU A O 1
ATOM 1271 N N . VAL A 1 194 ? -27.82425 -23.57072 -11.89733 1.000 47.69330 192 VAL A N 1
ATOM 1272 C CA . VAL A 1 194 ? -27.07336 -24.73723 -11.44457 1.000 54.02568 192 VAL A CA 1
ATOM 1273 C C . VAL A 1 194 ? -27.50968 -25.96160 -12.24198 1.000 54.49846 192 VAL A C 1
ATOM 1274 O O . VAL A 1 194 ? -28.70577 -26.20105 -12.43303 1.000 54.24100 192 VAL A O 1
ATOM 1278 N N . ARG A 1 195 ? -26.53536 -26.72894 -12.71322 1.000 57.41949 193 ARG A N 1
ATOM 1279 C CA . ARG A 1 195 ? -26.83643 -28.00858 -13.33729 1.000 60.40506 193 ARG A CA 1
ATOM 1280 C C . ARG A 1 195 ? -27.52195 -28.90266 -12.31110 1.000 57.00142 193 ARG A C 1
ATOM 1281 O O . ARG A 1 195 ? -27.04464 -29.00523 -11.17605 1.000 57.70802 193 ARG A O 1
ATOM 1289 N N . PRO A 1 196 ? -28.64168 -29.54029 -12.64862 1.000 55.10870 194 PRO A N 1
ATOM 1290 C CA . PRO A 1 196 ? -29.33450 -30.34665 -11.63101 1.000 56.62322 194 PRO A CA 1
ATOM 1291 C C . PRO A 1 196 ? -28.47898 -31.47012 -11.05103 1.000 60.60819 194 PRO A C 1
ATOM 1292 O O . PRO A 1 196 ? -28.69939 -31.86213 -9.89763 1.000 62.92304 194 PRO A O 1
ATOM 1296 N N . GLU A 1 197 ? -27.49310 -31.98271 -11.79422 1.000 60.76139 195 GLU A N 1
ATOM 1297 C CA . GLU A 1 197 ? -26.54938 -32.93558 -11.20885 1.000 62.11890 195 GLU A CA 1
ATOM 1298 C C . GLU A 1 197 ? -25.67393 -32.26727 -10.15222 1.000 57.27714 195 GLU A C 1
ATOM 1299 O O . GLU A 1 197 ? -25.42178 -32.84127 -9.08510 1.000 60.33550 195 GLU A O 1
ATOM 1301 N N . ALA A 1 198 ? -25.20283 -31.05368 -10.42836 1.000 57.98530 196 ALA A N 1
ATOM 1302 C CA . ALA A 1 198 ? -24.39936 -30.33498 -9.44520 1.000 55.57184 196 ALA A CA 1
ATOM 1303 C C . ALA A 1 198 ? -25.21195 -30.00524 -8.20010 1.000 54.21628 196 ALA A C 1
ATOM 1304 O O . ALA A 1 198 ? -24.68645 -30.04944 -7.08156 1.000 55.35248 196 ALA A O 1
ATOM 1306 N N . LEU A 1 199 ? -26.49926 -29.71530 -8.37000 1.000 53.85574 197 LEU A N 1
ATOM 1307 C CA . LEU A 1 199 ? -27.35685 -29.41488 -7.23038 1.000 55.40306 197 LEU A CA 1
ATOM 1308 C C . LEU A 1 199 ? -27.47188 -30.60633 -6.28608 1.000 57.35903 197 LEU A C 1
ATOM 1309 O O . LEU A 1 199 ? -27.32213 -30.45995 -5.06595 1.000 53.29745 197 LEU A O 1
ATOM 1314 N N . VAL A 1 200 ? -27.74775 -31.79631 -6.83285 1.000 57.82971 198 VAL A N 1
ATOM 1315 C CA . VAL A 1 200 ? -27.89912 -32.98952 -5.99487 1.000 57.30905 198 VAL A CA 1
ATOM 1316 C C . VAL A 1 200 ? -26.61083 -33.27818 -5.23677 1.000 54.17028 198 VAL A C 1
ATOM 1317 O O . VAL A 1 200 ? -26.63251 -33.62002 -4.04473 1.000 61.21288 198 VAL A O 1
ATOM 1321 N N . ALA A 1 201 ? -25.46917 -33.13687 -5.90890 1.000 52.38392 199 ALA A N 1
ATOM 1322 C CA . ALA A 1 201 ? -24.19236 -33.35597 -5.23952 1.000 54.15435 199 ALA A CA 1
ATOM 1323 C C . ALA A 1 201 ? -23.93453 -32.28684 -4.18153 1.000 55.95055 199 ALA A C 1
ATOM 1324 O O . ALA A 1 201 ? -23.47037 -32.59729 -3.07497 1.000 51.07002 199 ALA A O 1
ATOM 1326 N N . ILE A 1 202 ? -24.22740 -31.02354 -4.51179 1.000 55.15703 200 ILE A N 1
ATOM 1327 C CA . ILE A 1 202 ? -24.09646 -29.92984 -3.54906 1.000 58.17484 200 ILE A CA 1
ATOM 1328 C C . ILE A 1 202 ? -24.92210 -30.21146 -2.29972 1.000 56.36340 200 ILE A C 1
ATOM 1329 O O . ILE A 1 202 ? -24.43996 -30.07716 -1.16732 1.000 57.37756 200 ILE A O 1
ATOM 1334 N N . LYS A 1 203 ? -26.18374 -30.59215 -2.48367 1.000 52.17136 201 LYS A N 1
ATOM 1335 C CA . LYS A 1 203 ? -27.01742 -30.86124 -1.32262 1.000 54.92534 201 LYS A CA 1
ATOM 1336 C C . LYS A 1 203 ? -26.49213 -32.04756 -0.53671 1.000 56.56266 201 LYS A C 1
ATOM 1337 O O . LYS A 1 203 ? -26.66427 -32.10508 0.68546 1.000 59.81096 201 LYS A O 1
ATOM 1343 N N . GLU A 1 204 ? -25.83510 -32.99084 -1.21378 1.000 58.83427 202 GLU A N 1
ATOM 1344 C CA . GLU A 1 204 ? -25.26393 -34.14366 -0.52186 1.000 55.05942 202 GLU A CA 1
ATOM 1345 C C . GLU A 1 204 ? -24.18503 -33.71450 0.45984 1.000 52.87322 202 GLU A C 1
ATOM 1346 O O . GLU A 1 204 ? -24.14377 -34.19091 1.60060 1.000 57.31025 202 GLU A O 1
ATOM 1348 N N . ARG A 1 205 ? -23.28818 -32.81821 0.03087 1.000 55.81743 203 ARG A N 1
ATOM 1349 C CA . ARG A 1 205 ? -22.25448 -32.33686 0.94201 1.000 54.31586 203 ARG A CA 1
ATOM 1350 C C . ARG A 1 205 ? -22.82890 -31.39783 1.99353 1.000 54.98196 203 ARG A C 1
ATOM 1351 O O . ARG A 1 205 ? -22.32292 -31.34792 3.11893 1.000 53.98393 203 ARG A O 1
ATOM 1359 N N . ALA A 1 206 ? -23.87265 -30.64111 1.65098 1.000 53.60473 204 ALA A N 1
ATOM 1360 C CA . ALA A 1 206 ? -24.53386 -29.82982 2.66491 1.000 51.72994 204 ALA A CA 1
ATOM 1361 C C . ALA A 1 206 ? -25.08154 -30.71004 3.77415 1.000 51.53863 204 ALA A C 1
ATOM 1362 O O . ALA A 1 206 ? -25.00518 -30.35647 4.95609 1.000 47.67213 204 ALA A O 1
ATOM 1364 N N . LYS A 1 207 ? -25.63552 -31.86829 3.41020 1.000 54.62370 205 LYS A N 1
ATOM 1365 C CA . LYS A 1 207 ? -26.17694 -32.76469 4.42060 1.000 54.48504 205 LYS A CA 1
ATOM 1366 C C . LYS A 1 207 ? -25.05676 -33.37403 5.25299 1.000 54.18650 205 LYS A C 1
ATOM 1367 O O . LYS A 1 207 ? -25.19731 -33.52899 6.47020 1.000 55.19268 205 LYS A O 1
ATOM 1370 N N . GLU A 1 208 ? -23.91865 -33.67542 4.62498 1.000 53.61298 206 GLU A N 1
ATOM 1371 C CA . GLU A 1 208 ? -22.85033 -34.37642 5.33103 1.000 57.25811 206 GLU A CA 1
ATOM 1372 C C . GLU A 1 208 ? -22.15776 -33.51371 6.38276 1.000 57.81724 206 GLU A C 1
ATOM 1373 O O . GLU A 1 208 ? -21.58553 -34.06892 7.33086 1.000 61.20927 206 GLU A O 1
ATOM 1375 N N . ILE A 1 209 ? -22.19143 -32.18455 6.25220 1.000 55.93650 207 ILE A N 1
ATOM 1376 C CA . ILE A 1 209 ? -21.53917 -31.28844 7.21051 1.000 55.79884 207 ILE A CA 1
ATOM 1377 C C . ILE A 1 209 ? -22.54664 -30.48536 8.02802 1.000 51.22273 207 ILE A C 1
ATOM 1378 O O . ILE A 1 209 ? -22.14870 -29.59397 8.79028 1.000 49.56430 207 ILE A O 1
ATOM 1383 N N . LYS A 1 210 ? -23.84130 -30.76535 7.88166 1.000 47.87785 208 LYS A N 1
ATOM 1384 C CA . LYS A 1 210 ? -24.85767 -30.01139 8.60092 1.000 48.60051 208 LYS A CA 1
ATOM 1385 C C . LYS A 1 210 ? -24.61556 -30.09724 10.10847 1.000 54.13208 208 LYS A C 1
ATOM 1386 O O . LYS A 1 210 ? -24.32643 -31.17041 10.64671 1.000 58.19153 208 LYS A O 1
ATOM 1392 N N . ALA A 1 211 ? -24.72504 -28.96052 10.78429 1.000 44.54592 209 ALA A N 1
ATOM 1393 C CA . ALA A 1 211 ? -24.37594 -28.88098 12.18798 1.000 48.66012 209 ALA A CA 1
ATOM 1394 C C . ALA A 1 211 ? -25.47106 -29.47593 13.06023 1.000 49.81284 209 ALA A C 1
ATOM 1395 O O . ALA A 1 211 ? -26.64951 -29.49414 12.69803 1.000 47.15482 209 ALA A O 1
ATOM 1397 N N . ASP A 1 212 ? -25.05910 -29.98445 14.21497 1.000 52.88410 210 ASP A N 1
ATOM 1398 C CA . ASP A 1 212 ? -25.97140 -30.50899 15.22139 1.000 51.06677 210 ASP A CA 1
ATOM 1399 C C . ASP A 1 212 ? -26.20863 -29.38856 16.22110 1.000 51.08322 210 ASP A C 1
ATOM 1400 O O . ASP A 1 212 ? -25.30689 -29.04593 16.99435 1.000 41.52321 210 ASP A O 1
ATOM 1405 N N . LEU A 1 213 ? -27.41704 -28.81845 16.20497 1.000 51.09165 211 LEU A N 1
ATOM 1406 C CA . LEU A 1 213 ? -27.74747 -27.67096 17.04246 1.000 44.61845 211 LEU A CA 1
ATOM 1407 C C . LEU A 1 213 ? -28.47648 -28.06893 18.32598 1.000 48.83718 211 LEU A C 1
ATOM 1408 O O . LEU A 1 213 ? -29.11378 -27.22064 18.96502 1.000 46.89132 211 LEU A O 1
ATOM 1413 N N . GLN A 1 214 ? -28.39767 -29.34138 18.71836 1.000 48.77545 212 GLN A N 1
ATOM 1414 C CA . GLN A 1 214 ? -29.05836 -29.77126 19.94329 1.000 48.39011 212 GLN A CA 1
ATOM 1415 C C . GLN A 1 214 ? -28.56128 -28.99002 21.15716 1.000 52.83881 212 GLN A C 1
ATOM 1416 O O . GLN A 1 214 ? -29.34217 -28.73087 22.08264 1.000 50.10904 212 GLN A O 1
ATOM 1422 N N . TRP A 1 215 ? -27.27417 -28.59927 21.17641 1.000 46.90124 213 TRP A N 1
ATOM 1423 C CA . TRP A 1 215 ? -26.76874 -27.82802 22.31136 1.000 45.89225 213 TRP A CA 1
ATOM 1424 C C . TRP A 1 215 ? -27.45685 -26.47418 22.40742 1.000 47.11063 213 TRP A C 1
ATOM 1425 O O . TRP A 1 215 ? -27.59868 -25.93080 23.50917 1.000 48.15873 213 TRP A O 1
ATOM 1436 N N . MET A 1 216 ? -27.87677 -25.91055 21.26744 1.000 43.94168 214 MET A N 1
ATOM 1437 C CA . MET A 1 216 ? -28.60208 -24.64142 21.26536 1.000 46.18167 214 MET A CA 1
ATOM 1438 C C . MET A 1 216 ? -30.05755 -24.82358 21.67603 1.000 42.50982 214 MET A C 1
ATOM 1439 O O . MET A 1 216 ? -30.59870 -24.00779 22.42758 1.000 40.29253 214 MET A O 1
ATOM 1444 N N . VAL A 1 217 ? -30.70512 -25.87649 21.17795 1.000 44.28392 215 VAL A N 1
ATOM 1445 C CA . VAL A 1 217 ? -32.08191 -26.15052 21.56878 1.000 48.31646 215 VAL A CA 1
ATOM 1446 C C . VAL A 1 217 ? -32.16875 -26.39959 23.07031 1.000 46.38289 215 VAL A C 1
ATOM 1447 O O . VAL A 1 217 ? -33.06108 -25.87731 23.74111 1.000 47.55893 215 VAL A O 1
ATOM 1451 N N . ASP A 1 218 ? -31.22747 -27.17363 23.62347 1.000 46.77577 216 ASP A N 1
ATOM 1452 C CA . ASP A 1 218 ? -31.22869 -27.45866 25.06222 1.000 50.35225 216 ASP A CA 1
ATOM 1453 C C . ASP A 1 218 ? -30.82705 -26.24258 25.88890 1.000 47.99313 216 ASP A C 1
ATOM 1454 O O . ASP A 1 218 ? -31.32735 -26.06535 27.00772 1.000 51.82319 216 ASP A O 1
ATOM 1459 N N . GLY A 1 219 ? -29.93102 -25.39901 25.36713 1.000 43.30319 217 GLY A N 1
ATOM 1460 C CA . GLY A 1 219 ? -29.59262 -24.16772 26.05793 1.000 42.85613 217 GLY A CA 1
ATOM 1461 C C . GLY A 1 219 ? -30.72784 -23.17828 26.14889 1.000 41.76867 217 GLY A C 1
ATOM 1462 O O . GLY A 1 219 ? -30.72725 -22.34258 27.05884 1.000 42.10375 217 GLY A O 1
ATOM 1463 N N . LYS A 1 220 ? -31.67784 -23.24325 25.20451 1.000 43.94284 218 LYS A N 1
ATOM 1464 C CA . LYS A 1 220 ? -32.91455 -22.46135 25.14636 1.000 39.13299 218 LYS A CA 1
ATOM 1465 C C . LYS A 1 220 ? -32.67742 -21.01569 24.74350 1.000 42.00034 218 LYS A C 1
ATOM 1466 O O . LYS A 1 220 ? -33.37278 -20.50147 23.85681 1.000 48.60344 218 LYS A O 1
ATOM 1472 N N . TYR A 1 221 ? -31.73534 -20.33071 25.38260 1.000 39.74579 219 TYR A N 1
ATOM 1473 C CA . TYR A 1 221 ? -31.46366 -18.96239 24.97509 1.000 40.83115 219 TYR A CA 1
ATOM 1474 C C . TYR A 1 221 ? -30.03101 -18.58480 25.29949 1.000 47.63879 219 TYR A C 1
ATOM 1475 O O . TYR A 1 221 ? -29.35020 -19.22810 26.11062 1.000 46.77719 219 TYR A O 1
ATOM 1484 N N . GLY A 1 222 ? -29.58564 -17.52481 24.62404 1.000 41.79156 220 GLY A N 1
ATOM 1485 C CA . GLY A 1 222 ? -28.24215 -17.02592 24.78528 1.000 40.57066 220 GLY A CA 1
ATOM 1486 C C . GLY A 1 222 ? -28.25734 -15.51130 24.77682 1.000 42.17586 220 GLY A C 1
ATOM 1487 O O . GLY A 1 222 ? -29.30523 -14.87849 24.57019 1.000 38.17307 220 GLY A O 1
ATOM 1488 N N . LEU A 1 223 ? -27.08003 -14.93591 25.02864 1.000 36.44500 221 LEU A N 1
ATOM 1489 C CA . LEU A 1 223 ? -26.91086 -13.49017 25.08489 1.000 37.57123 221 LEU A CA 1
ATOM 1490 C C . LEU A 1 223 ? -26.17510 -13.02539 23.83797 1.000 44.03775 221 LEU A C 1
ATOM 1491 O O . LEU A 1 223 ? -25.14803 -13.60554 23.46214 1.000 43.21087 221 LEU A O 1
ATOM 1496 N N . PHE A 1 224 ? -26.73436 -12.01416 23.18500 1.000 40.00140 222 PHE A N 1
ATOM 1497 C CA . PHE A 1 224 ? -26.07302 -11.26635 22.12868 1.000 40.58897 222 PHE A CA 1
ATOM 1498 C C . PHE A 1 224 ? -25.41688 -10.05071 22.77513 1.000 44.00983 222 PHE A C 1
ATOM 1499 O O . PHE A 1 224 ? -26.11160 -9.24611 23.40733 1.000 42.01910 222 PHE A O 1
ATOM 1507 N N . VAL A 1 225 ? -24.09870 -9.89335 22.64606 1.000 42.36188 223 VAL A N 1
ATOM 1508 C CA . VAL A 1 225 ? -23.47671 -8.69747 23.20912 1.000 39.66206 223 VAL A CA 1
ATOM 1509 C C . VAL A 1 225 ? -22.77571 -7.91825 22.10493 1.000 44.15432 223 VAL A C 1
ATOM 1510 O O . VAL A 1 225 ? -21.90009 -8.44157 21.39870 1.000 43.85940 223 VAL A O 1
ATOM 1514 N N . HIS A 1 226 ? -23.21139 -6.67718 21.92984 1.000 42.98179 224 HIS A N 1
ATOM 1515 C CA . HIS A 1 226 ? -22.64041 -5.77612 20.94682 1.000 43.26732 224 HIS A CA 1
ATOM 1516 C C . HIS A 1 226 ? -21.53087 -4.99241 21.61670 1.000 46.79661 224 HIS A C 1
ATOM 1517 O O . HIS A 1 226 ? -21.78934 -4.10999 22.43796 1.000 48.36951 224 HIS A O 1
ATOM 1524 N N . PHE A 1 227 ? -20.29860 -5.35805 21.28520 1.000 51.43462 225 PHE A N 1
ATOM 1525 C CA . PHE A 1 227 ? -19.09847 -4.58471 21.58341 1.000 42.60462 225 PHE A CA 1
ATOM 1526 C C . PHE A 1 227 ? -18.86378 -3.65776 20.38638 1.000 45.90145 225 PHE A C 1
ATOM 1527 O O . PHE A 1 227 ? -18.01645 -3.89864 19.52574 1.000 48.58980 225 PHE A O 1
ATOM 1535 N N . SER A 1 228 ? -19.69404 -2.60796 20.30235 1.000 49.17562 226 SER A N 1
ATOM 1536 C CA . SER A 1 228 ? -19.80976 -1.80134 19.07851 1.000 51.86211 226 SER A CA 1
ATOM 1537 C C . SER A 1 228 ? -18.77675 -0.68796 19.00933 1.000 53.36167 226 SER A C 1
ATOM 1538 O O . SER A 1 228 ? -18.58749 0.06090 19.97348 1.000 51.23606 226 SER A O 1
ATOM 1541 N N . SER A 1 229 ? -18.16139 -0.54369 17.82691 1.000 48.71623 227 SER A N 1
ATOM 1542 C CA . SER A 1 229 ? -17.13707 0.47399 17.61875 1.000 53.15685 227 SER A CA 1
ATOM 1543 C C . SER A 1 229 ? -17.66595 1.89672 17.77425 1.000 55.49840 227 SER A C 1
ATOM 1544 O O . SER A 1 229 ? -16.86421 2.82939 17.91132 1.000 56.25059 227 SER A O 1
ATOM 1547 N N . SER A 1 230 ? -18.98080 2.09103 17.76988 1.000 49.13125 228 SER A N 1
ATOM 1548 C CA . SER A 1 230 ? -19.55480 3.42421 17.87650 1.000 53.01528 228 SER A CA 1
ATOM 1549 C C . SER A 1 230 ? -20.08301 3.74375 19.27790 1.000 52.51568 228 SER A C 1
ATOM 1550 O O . SER A 1 230 ? -20.55556 4.86026 19.50964 1.000 53.84711 228 SER A O 1
ATOM 1553 N N . SER A 1 231 ? -20.00134 2.80218 20.21337 1.000 53.12453 229 SER A N 1
ATOM 1554 C CA . SER A 1 231 ? -20.50092 3.00362 21.57270 1.000 53.16736 229 SER A CA 1
ATOM 1555 C C . SER A 1 231 ? -19.57196 3.87909 22.40324 1.000 53.08572 229 SER A C 1
ATOM 1556 O O . SER A 1 231 ? -18.34779 3.71684 22.38145 1.000 50.35632 229 SER A O 1
ATOM 1559 N N . VAL A 1 232 ? -20.17004 4.78264 23.17230 1.000 56.62396 230 VAL A N 1
ATOM 1560 C CA . VAL A 1 232 ? -19.42938 5.63266 24.10255 1.000 56.46099 230 VAL A CA 1
ATOM 1561 C C . VAL A 1 232 ? -19.30862 4.92324 25.45109 1.000 55.78400 230 VAL A C 1
ATOM 1562 O O . VAL A 1 232 ? -20.28715 4.33162 25.93663 1.000 51.39248 230 VAL A O 1
ATOM 1566 N N . PRO A 1 233 ? -18.12361 4.92716 26.06844 1.000 57.79947 231 PRO A N 1
ATOM 1567 C CA . PRO A 1 233 ? -17.96693 4.32398 27.40032 1.000 57.43211 231 PRO A CA 1
ATOM 1568 C C . PRO A 1 233 ? -18.87361 4.96377 28.43896 1.000 54.27397 231 PRO A C 1
ATOM 1569 O O . PRO A 1 233 ? -19.26231 6.12776 28.32699 1.000 59.72350 231 PRO A O 1
ATOM 1573 N N . PHE A 1 234 ? -19.21543 4.17360 29.45772 1.000 52.45490 232 PHE A N 1
ATOM 1574 C CA . PHE A 1 234 ? -19.99532 4.69228 30.58148 1.000 56.59093 232 PHE A CA 1
ATOM 1575 C C . PHE A 1 234 ? -19.33337 5.92721 31.18529 1.000 60.98084 232 PHE A C 1
ATOM 1576 O O . PHE A 1 234 ? -19.98540 6.95873 31.39253 1.000 59.97508 232 PHE A O 1
ATOM 1584 N N . GLU A 1 235 ? -18.03000 5.84242 31.46621 1.000 61.88634 233 GLU A N 1
ATOM 1585 C CA . GLU A 1 235 ? -17.31462 6.90668 32.15930 1.000 64.41113 233 GLU A CA 1
ATOM 1586 C C . GLU A 1 235 ? -16.95828 8.08445 31.25307 1.000 66.88462 233 GLU A C 1
ATOM 1587 O O . GLU A 1 235 ? -16.27969 9.01043 31.71266 1.000 74.21545 233 GLU A O 1
ATOM 1593 N N . GLY A 1 236 ? -17.41707 8.0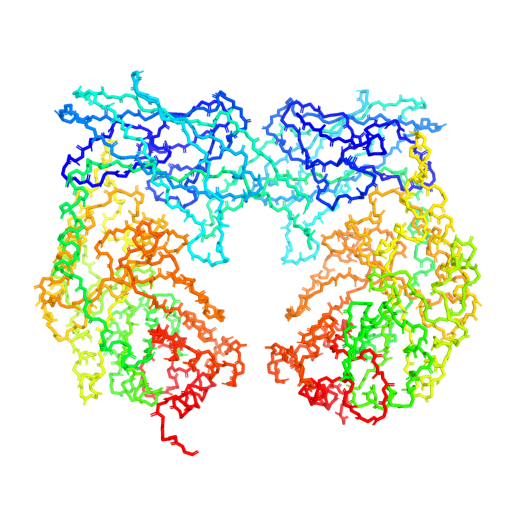9444 30.00423 1.000 64.50681 234 GLY A N 1
ATOM 1594 C CA . GLY A 1 236 ? -17.11760 9.16279 29.06757 1.000 61.33586 234 GLY A CA 1
ATOM 1595 C C . GLY A 1 236 ? -16.04199 8.76050 28.07747 1.000 65.73336 234 GLY A C 1
ATOM 1596 O O . GLY A 1 236 ? -15.60359 7.60798 28.01498 1.000 69.05867 234 GLY A O 1
ATOM 1597 N N . GLY A 1 237 ? -15.61978 9.73572 27.27670 1.000 59.79204 235 GLY A N 1
ATOM 1598 C CA . GLY A 1 237 ? -14.43925 9.57127 26.44486 1.000 64.56738 235 GLY A CA 1
ATOM 1599 C C . GLY A 1 237 ? -14.75364 9.23740 24.99850 1.000 68.72211 235 GLY A C 1
ATOM 1600 O O . GLY A 1 237 ? -15.89139 9.33785 24.52273 1.000 72.15073 235 GLY A O 1
ATOM 1601 N N . LEU A 1 238 ? -13.69882 8.83117 24.28853 1.000 61.14043 236 LEU A N 1
ATOM 1602 C CA . LEU A 1 238 ? -13.81290 8.47800 22.87795 1.000 62.40066 236 LEU A CA 1
ATOM 1603 C C . LEU A 1 238 ? -14.67289 7.22982 22.70113 1.000 58.74401 236 LEU A C 1
ATOM 1604 O O . LEU A 1 238 ? -14.73987 6.36845 23.58215 1.000 51.94861 236 LEU A O 1
ATOM 1609 N N . LYS A 1 239 ? -15.32554 7.12714 21.54156 1.000 57.10564 237 LYS A N 1
ATOM 1610 C CA . LYS A 1 239 ? -16.06042 5.90638 21.23703 1.000 57.29885 237 LYS A CA 1
ATOM 1611 C C . LYS A 1 239 ? -15.09564 4.72198 21.13382 1.000 51.86890 237 LYS A C 1
ATOM 1612 O O . LYS A 1 239 ? -13.87924 4.89026 21.02720 1.000 49.02555 237 LYS A O 1
ATOM 1616 N N . LEU A 1 240 ? -15.66212 3.50969 21.21680 1.000 48.03947 238 LEU A N 1
ATOM 1617 C CA . LEU A 1 240 ? -14.85659 2.29004 21.27966 1.000 51.69768 238 LEU A CA 1
ATOM 1618 C C . LEU A 1 240 ? -13.87825 2.18332 20.10098 1.000 52.03804 238 LEU A C 1
ATOM 1619 O O . LEU A 1 240 ? -12.70387 1.84261 20.28755 1.000 48.03498 238 LEU A O 1
ATOM 1624 N N . GLY A 1 241 ? -14.34065 2.47448 18.88173 1.000 51.72981 239 GLY A N 1
ATOM 1625 C CA . GLY A 1 241 ? -13.49270 2.36725 17.70208 1.000 49.90368 239 GLY A CA 1
ATOM 1626 C C . GLY A 1 241 ? -12.33456 3.34439 17.65775 1.000 54.69231 239 GLY A C 1
ATOM 1627 O O . GLY A 1 241 ? -11.48655 3.23504 16.76270 1.000 55.08553 239 GLY A O 1
ATOM 1628 N N . ASP A 1 242 ? -12.27963 4.28756 18.59855 1.000 56.52946 240 ASP A N 1
ATOM 1629 C CA . ASP A 1 242 ? -11.20309 5.26638 18.68486 1.000 56.84684 240 ASP A CA 1
ATOM 1630 C C . ASP A 1 242 ? -10.19490 4.97352 19.79211 1.000 53.95208 240 ASP A C 1
ATOM 1631 O O . ASP A 1 242 ? -9.11300 5.56727 19.79681 1.000 55.86660 240 ASP A O 1
ATOM 1636 N N . GLN A 1 243 ? -10.53286 4.09928 20.73496 1.000 55.04951 241 GLN A N 1
ATOM 1637 C CA . GLN A 1 243 ? -9.62399 3.63802 21.78032 1.000 53.70157 241 GLN A CA 1
ATOM 1638 C C . GLN A 1 243 ? -9.76771 2.13114 21.94871 1.000 54.30638 241 GLN A C 1
ATOM 1639 O O . GLN A 1 243 ? -9.81724 1.61603 23.07262 1.000 56.39071 241 GLN A O 1
ATOM 1645 N N . TYR A 1 244 ? -9.81804 1.40815 20.82039 1.000 52.18048 242 TYR A N 1
ATOM 1646 C CA . TYR A 1 244 ? -10.19090 -0.00509 20.83508 1.000 48.12107 242 TYR A CA 1
ATOM 1647 C C . TYR A 1 244 ? -9.22980 -0.83358 21.68251 1.000 52.02760 242 TYR A C 1
ATOM 1648 O O . TYR A 1 244 ? -9.65531 -1.57147 22.58362 1.000 52.89547 242 TYR A O 1
ATOM 1657 N N . GLN A 1 245 ? -7.92818 -0.73319 21.40578 1.000 46.40463 243 GLN A N 1
ATOM 1658 C CA . GLN A 1 245 ? -6.96873 -1.55051 22.14033 1.000 51.43218 243 GLN A CA 1
ATOM 1659 C C . GLN A 1 245 ? -7.03785 -1.28093 23.64479 1.000 50.23519 243 GLN A C 1
ATOM 1660 O O . GLN A 1 245 ? -7.00633 -2.22183 24.44414 1.000 49.31626 243 GLN A O 1
ATOM 1666 N N . LYS A 1 246 ? -7.18480 -0.01037 24.05003 1.000 51.61374 244 LYS A N 1
ATOM 1667 C CA . LYS A 1 246 ? -7.28045 0.30975 25.47650 1.000 48.29604 244 LYS A CA 1
ATOM 1668 C C . LYS A 1 246 ? -8.46389 -0.39795 26.12865 1.000 53.13722 244 LYS A C 1
ATOM 1669 O O . LYS A 1 246 ? -8.32986 -1.01611 27.19426 1.000 54.02196 244 LYS A O 1
ATOM 1672 N N . LEU A 1 247 ? -9.63772 -0.31293 25.49951 1.000 50.54691 245 LEU A N 1
ATOM 1673 C CA . LEU A 1 247 ? -10.82731 -0.92889 26.07009 1.000 50.46893 245 LEU A CA 1
ATOM 1674 C C . LEU A 1 247 ? -10.72762 -2.44197 26.06858 1.000 50.22891 245 LEU A C 1
ATOM 1675 O O . LEU A 1 247 ? -11.32506 -3.09963 26.93045 1.000 44.67779 245 LEU A O 1
ATOM 1680 N N . VAL A 1 248 ? -9.98119 -3.01300 25.11975 1.000 49.75784 246 VAL A N 1
ATOM 1681 C CA . VAL A 1 248 ? -9.76702 -4.45439 25.14907 1.000 48.73008 246 VAL A CA 1
ATOM 1682 C C . VAL A 1 248 ? -8.82051 -4.82358 26.28896 1.000 50.79688 246 VAL A C 1
ATOM 1683 O O . VAL A 1 248 ? -9.00992 -5.84032 26.96877 1.000 52.19134 246 VAL A O 1
ATOM 1687 N N . LYS A 1 249 ? -7.82449 -3.97661 26.55963 1.000 54.55773 247 LYS A N 1
ATOM 1688 C CA . LYS A 1 249 ? -6.91626 -4.25438 27.66733 1.000 52.89128 247 LYS A CA 1
ATOM 1689 C C . LYS A 1 249 ? -7.62111 -4.11093 29.01553 1.000 55.09434 247 LYS A C 1
ATOM 1690 O O . LYS A 1 249 ? -7.33878 -4.87355 29.94677 1.000 56.14614 247 LYS A O 1
ATOM 1693 N N . ASP A 1 250 ? -8.55320 -3.15460 29.13858 1.000 55.13502 248 ASP A N 1
ATOM 1694 C CA . ASP A 1 250 ? -9.25915 -2.90884 30.39831 1.000 50.63583 248 ASP A CA 1
ATOM 1695 C C . ASP A 1 250 ? -10.51474 -3.76239 30.59310 1.000 52.80749 248 ASP A C 1
ATOM 1696 O O . ASP A 1 250 ? -11.04700 -3.80413 31.70939 1.000 50.72880 248 ASP A O 1
ATOM 1701 N N . PHE A 1 251 ? -11.00759 -4.42036 29.54338 1.000 53.03148 249 PHE A N 1
ATOM 1702 C CA . PHE A 1 251 ? -12.16995 -5.29720 29.64229 1.000 52.23493 249 PHE A CA 1
ATOM 1703 C C . PHE A 1 251 ? -11.98270 -6.31129 30.76953 1.000 50.65878 249 PHE A C 1
ATOM 1704 O O . PHE A 1 251 ? -10.98924 -7.03848 30.80214 1.000 50.14678 249 PHE A O 1
ATOM 1712 N N . ASP A 1 252 ? -12.95697 -6.37390 31.68352 1.000 52.20385 250 ASP A N 1
ATOM 1713 C CA . ASP A 1 252 ? -12.90033 -7.26116 32.84639 1.000 51.32471 250 ASP A CA 1
ATOM 1714 C C . ASP A 1 252 ? -13.73244 -8.51866 32.59162 1.000 51.78944 250 ASP A C 1
ATOM 1715 O O . ASP A 1 252 ? -14.96482 -8.47441 32.65024 1.000 53.21772 250 ASP A O 1
ATOM 1720 N N . VAL A 1 253 ? -13.05343 -9.64813 32.36633 1.000 51.58050 251 VAL A N 1
ATOM 1721 C CA . VAL A 1 253 ? -13.73075 -10.87950 31.95737 1.000 53.82282 251 VAL A CA 1
ATOM 1722 C C . VAL A 1 253 ? -14.58513 -11.45030 33.08984 1.000 56.30439 251 VAL A C 1
ATOM 1723 O O . VAL A 1 253 ? -15.65496 -12.03128 32.85249 1.000 51.35201 251 VAL A O 1
ATOM 1727 N N . ASP A 1 254 ? -14.13136 -11.31117 34.33458 1.000 56.68766 252 ASP A N 1
ATOM 1728 C CA . ASP A 1 254 ? -14.88361 -11.89589 35.44114 1.000 54.45175 252 ASP A CA 1
ATOM 1729 C C . ASP A 1 254 ? -16.12660 -11.06896 35.76821 1.000 52.60925 252 ASP A C 1
ATOM 1730 O O . ASP A 1 254 ? -17.17629 -11.62943 36.10695 1.000 50.79196 252 ASP A O 1
ATOM 1735 N N . VAL A 1 255 ? -16.03242 -9.73987 35.66709 1.000 47.83438 253 VAL A N 1
ATOM 1736 C CA . VAL A 1 255 ? -17.22083 -8.90593 35.80263 1.000 50.29445 253 VAL A CA 1
ATOM 1737 C C . VAL A 1 255 ? -18.25680 -9.29226 34.75480 1.000 50.66087 253 VAL A C 1
ATOM 1738 O O . VAL A 1 255 ? -19.44578 -9.44270 35.05659 1.000 48.46531 253 VAL A O 1
ATOM 1742 N N . PHE A 1 256 ? -17.80794 -9.47542 33.50921 1.000 50.65422 254 PHE A N 1
ATOM 1743 C CA . PHE A 1 256 ? -18.70340 -9.79787 32.40287 1.000 47.98107 254 PHE A CA 1
ATOM 1744 C C . PHE A 1 256 ? -19.30911 -11.18032 32.55225 1.000 45.40188 254 PHE A C 1
ATOM 1745 O O . PHE A 1 256 ? -20.50526 -11.36206 32.30848 1.000 49.76642 254 PHE A O 1
ATOM 1753 N N . VAL A 1 257 ? -18.49361 -12.17584 32.90707 1.000 46.77120 255 VAL A N 1
ATOM 1754 C CA . VAL A 1 257 ? -18.99117 -13.54705 32.95379 1.000 48.93149 255 VAL A CA 1
ATOM 1755 C C . VAL A 1 257 ? -20.00198 -13.72671 34.08915 1.000 48.00951 255 VAL A C 1
ATOM 1756 O O . VAL A 1 257 ? -20.86986 -14.60531 34.02192 1.000 46.21362 255 VAL A O 1
ATOM 1760 N N . GLU A 1 258 ? -19.92872 -12.89955 35.13500 1.000 49.26149 256 GLU A N 1
ATOM 1761 C CA . GLU A 1 258 ? -20.85850 -13.05983 36.25152 1.000 50.60128 256 GLU A CA 1
ATOM 1762 C C . GLU A 1 258 ? -22.24369 -12.52738 35.89176 1.000 51.76785 256 GLU A C 1
ATOM 1763 O O . GLU A 1 258 ? -23.25480 -13.11072 36.29562 1.000 53.64933 256 GLU A O 1
ATOM 1765 N N . LYS A 1 259 ? -22.31824 -11.42958 35.12739 1.000 49.15716 257 LYS A N 1
ATOM 1766 C CA . LYS A 1 259 ? -23.62082 -10.97580 34.63952 1.000 48.83682 257 LYS A CA 1
ATOM 1767 C C . LYS A 1 259 ? -24.20457 -11.95477 33.62197 1.000 49.27274 257 LYS A C 1
ATOM 1768 O O . LYS A 1 259 ? -25.41514 -12.21271 33.62756 1.000 50.42264 257 LYS A O 1
ATOM 1774 N N . VAL A 1 260 ? -23.36914 -12.51176 32.74076 1.000 42.10239 258 VAL A N 1
ATOM 1775 C CA . VAL A 1 260 ? -23.87837 -13.48465 31.78149 1.000 44.49283 258 VAL A CA 1
ATOM 1776 C C . VAL A 1 260 ? -24.46458 -14.67712 32.52251 1.000 46.51998 258 VAL A C 1
ATOM 1777 O O . VAL A 1 260 ? -25.58649 -15.12026 32.24233 1.000 45.38106 258 VAL A O 1
ATOM 1781 N N . LEU A 1 261 ? -23.72013 -15.18951 33.50788 1.000 44.34627 259 LEU A N 1
ATOM 1782 C CA . LEU A 1 261 ? -24.17686 -16.31251 34.32385 1.000 46.10904 259 LEU A CA 1
ATOM 1783 C C . LEU A 1 261 ? -25.41548 -15.95898 35.14802 1.000 43.53309 259 LEU A C 1
ATOM 1784 O O . LEU A 1 261 ? -26.28046 -16.81422 35.37018 1.000 43.96712 259 LEU A O 1
ATOM 1789 N N . GLU A 1 262 ? -25.53581 -14.70482 35.57631 1.000 40.04042 260 GLU A N 1
ATOM 1790 C CA . GLU A 1 262 ? -26.70031 -14.29739 36.35241 1.000 46.73171 260 GLU A CA 1
ATOM 1791 C C . GLU A 1 262 ? -27.99410 -14.40251 35.53667 1.000 46.02872 260 GLU A C 1
ATOM 1792 O O . GLU A 1 262 ? -29.01324 -14.86928 36.04920 1.000 47.42415 260 GLU A O 1
ATOM 1798 N N . ILE A 1 263 ? -27.97960 -14.01185 34.25402 1.000 49.29504 261 ILE A N 1
ATOM 1799 C CA . ILE A 1 263 ? -29.22654 -13.99517 33.48222 1.000 46.07141 261 ILE A CA 1
ATOM 1800 C C . ILE A 1 263 ? -29.56010 -15.34085 32.85992 1.000 44.08690 261 ILE A C 1
ATOM 1801 O O . ILE A 1 263 ? -30.56798 -15.45281 32.15216 1.000 40.52627 261 ILE A O 1
ATOM 1806 N N . GLY A 1 264 ? -28.76383 -16.37223 33.11268 1.000 46.94179 262 GLY A N 1
ATOM 1807 C CA . GLY A 1 264 ? -29.08783 -17.69691 32.63729 1.000 41.28129 262 GLY A CA 1
ATOM 1808 C C . GLY A 1 264 ? -28.63060 -18.04464 31.23719 1.000 42.00921 262 GLY A C 1
ATOM 1809 O O . GLY A 1 264 ? -28.91625 -19.15695 30.78176 1.000 47.55500 262 GLY A O 1
ATOM 1810 N N . ALA A 1 265 ? -27.92295 -17.15517 30.54107 1.000 43.61481 263 ALA A N 1
ATOM 1811 C CA . ALA A 1 265 ? -27.59532 -17.40967 29.13921 1.000 39.89455 263 ALA A CA 1
ATOM 1812 C C . ALA A 1 265 ? -26.72274 -18.64264 29.00671 1.000 41.95614 263 ALA A C 1
ATOM 1813 O O . ALA A 1 265 ? -25.78224 -18.84147 29.78081 1.000 42.30696 263 ALA A O 1
ATOM 1815 N N . SER A 1 266 ? -27.02746 -19.47642 28.01171 1.000 39.48601 264 SER A N 1
ATOM 1816 C CA . SER A 1 266 ? -26.20924 -20.65298 27.76060 1.000 37.93952 264 SER A CA 1
ATOM 1817 C C . SER A 1 266 ? -25.15832 -20.44245 26.65727 1.000 45.62067 264 SER A C 1
ATOM 1818 O O . SER A 1 266 ? -24.28207 -21.30429 26.46799 1.000 41.16711 264 SER A O 1
ATOM 1821 N N . TRP A 1 267 ? -25.18678 -19.30664 25.96259 1.000 38.45243 265 TRP A N 1
ATOM 1822 C CA . TRP A 1 267 ? -24.11618 -18.95649 25.04420 1.000 41.45674 265 TRP A CA 1
ATOM 1823 C C . TRP A 1 267 ? -24.03306 -17.44361 24.98668 1.000 38.49469 265 TRP A C 1
ATOM 1824 O O . TRP A 1 267 ? -24.91580 -16.73603 25.47187 1.000 44.02721 265 TRP A O 1
ATOM 1835 N N . VAL A 1 268 ? -22.94294 -16.95573 24.41122 1.000 40.28821 266 VAL A N 1
ATOM 1836 C CA . VAL A 1 268 ? -22.74692 -15.53893 24.12939 1.000 42.09218 266 VAL A CA 1
ATOM 1837 C C . VAL A 1 268 ? -22.32677 -15.38638 22.67245 1.000 42.60135 266 VAL A C 1
ATOM 1838 O O . VAL A 1 268 ? -21.36762 -16.02772 22.22962 1.000 42.03037 266 VAL A O 1
ATOM 1842 N N . THR A 1 269 ? -23.03955 -14.54418 21.93302 1.000 43.25371 267 THR A N 1
ATOM 1843 C CA . THR A 1 269 ? -22.63876 -14.13959 20.59143 1.000 40.80381 267 THR A CA 1
ATOM 1844 C C . THR A 1 269 ? -22.00602 -12.76413 20.70319 1.000 43.25436 267 THR A C 1
ATOM 1845 O O . THR A 1 269 ? -22.69588 -11.77792 20.99136 1.000 43.82863 267 THR A O 1
ATOM 1849 N N . PHE A 1 270 ? -20.69408 -12.70770 20.49399 1.000 38.87220 268 PHE A N 1
ATOM 1850 C CA . PHE A 1 270 ? -19.89557 -11.53525 20.81123 1.000 41.82277 268 PHE A CA 1
ATOM 1851 C C . PHE A 1 270 ? -19.47566 -10.83349 19.52690 1.000 42.69915 268 PHE A C 1
ATOM 1852 O O . PHE A 1 270 ? -18.95422 -11.45974 18.60203 1.000 40.60551 268 PHE A O 1
ATOM 1860 N N . THR A 1 271 ? -19.66307 -9.53005 19.50412 1.000 43.55474 269 THR A N 1
ATOM 1861 C CA . THR A 1 271 ? -19.49911 -8.72681 18.30458 1.000 44.77594 269 THR A CA 1
ATOM 1862 C C . THR A 1 271 ? -18.01777 -8.43307 18.03268 1.000 46.02415 269 THR A C 1
ATOM 1863 O O . THR A 1 271 ? -17.34088 -7.77703 18.83797 1.000 44.29080 269 THR A O 1
ATOM 1867 N N . CYS A 1 272 ? -17.49968 -8.97080 16.92514 1.000 44.45108 270 CYS A N 1
ATOM 1868 C CA . CYS A 1 272 ? -16.17876 -8.60947 16.40998 1.000 45.23060 270 CYS A CA 1
ATOM 1869 C C . CYS A 1 272 ? -16.35979 -7.68961 15.21674 1.000 46.50598 270 CYS A C 1
ATOM 1870 O O . CYS A 1 272 ? -17.12448 -8.00366 14.29430 1.000 46.74848 270 CYS A O 1
ATOM 1873 N N . ALA A 1 273 ? -15.68523 -6.54718 15.24367 1.000 48.54129 271 ALA A N 1
ATOM 1874 C CA . ALA A 1 273 ? -15.68986 -5.63106 14.10949 1.000 49.67591 271 ALA A CA 1
ATOM 1875 C C . ALA A 1 273 ? -17.11646 -5.20333 13.74333 1.000 46.37545 271 ALA A C 1
ATOM 1876 O O . ALA A 1 273 ? -17.61703 -5.47544 12.65237 1.000 43.73953 271 ALA A O 1
ATOM 1878 N N . HIS A 1 274 ? -17.76459 -4.52056 14.68018 1.000 45.82763 272 HIS A N 1
ATOM 1879 C CA . HIS A 1 274 ? -19.09436 -3.95203 14.45367 1.000 49.05123 272 HIS A CA 1
ATOM 1880 C C . HIS A 1 274 ? -18.91811 -2.45546 14.23364 1.000 50.70962 272 HIS A C 1
ATOM 1881 O O . HIS A 1 274 ? -18.85925 -1.67165 15.18427 1.000 50.49926 272 HIS A O 1
ATOM 1888 N N . GLY A 1 275 ? -18.81525 -2.06052 12.96503 1.000 43.08266 273 GLY A N 1
ATOM 1889 C CA . GLY A 1 275 ? -18.66082 -0.65787 12.64013 1.000 49.39877 273 GLY A CA 1
ATOM 1890 C C . GLY A 1 275 ? -17.28968 -0.31701 12.09581 1.000 51.28026 273 GLY A C 1
ATOM 1891 O O . GLY A 1 275 ? -17.15679 0.54367 11.22087 1.000 54.99136 273 GLY A O 1
ATOM 1892 N N . THR A 1 276 ? -16.25959 -0.95707 12.63993 1.000 49.35223 274 THR A N 1
ATOM 1893 C CA . THR A 1 276 ? -14.91414 -0.93563 12.08311 1.000 50.23736 274 THR A CA 1
ATOM 1894 C C . THR A 1 276 ? -14.45199 -2.38005 11.95714 1.000 52.11809 274 THR A C 1
ATOM 1895 O O . THR A 1 276 ? -15.18508 -3.30647 12.29258 1.000 51.30308 274 THR A O 1
ATOM 1899 N N . GLN A 1 277 ? -13.22534 -2.58244 11.47866 1.000 48.66778 275 GLN A N 1
ATOM 1900 C CA . GLN A 1 277 ? -12.65289 -3.91535 11.38631 1.000 44.03850 275 GLN A CA 1
ATOM 1901 C C . GLN A 1 277 ? -11.72346 -4.22785 12.55918 1.000 49.83558 275 GLN A C 1
ATOM 1902 O O . GLN A 1 277 ? -10.82446 -5.06340 12.43281 1.000 45.72589 275 GLN A O 1
ATOM 1908 N N . HIS A 1 278 ? -11.91210 -3.57488 13.70431 1.000 49.28332 276 HIS A N 1
ATOM 1909 C CA . HIS A 1 278 ? -11.11730 -3.93265 14.87419 1.000 46.62773 276 HIS A CA 1
ATOM 1910 C C . HIS A 1 278 ? -11.52197 -5.31638 15.37132 1.000 51.65136 276 HIS A C 1
ATOM 1911 O O . HIS A 1 278 ? -12.70783 -5.67049 15.39077 1.000 51.10141 276 HIS A O 1
ATOM 1918 N N . TRP A 1 279 ? -10.51844 -6.11408 15.73036 1.000 46.04149 277 TRP A N 1
ATOM 1919 C CA . TRP A 1 279 ? -10.67901 -7.51701 16.06608 1.000 46.09277 277 TRP A CA 1
ATOM 1920 C C . TRP A 1 279 ? -10.05909 -7.77709 17.43191 1.000 48.15953 277 TRP A C 1
ATOM 1921 O O . TRP A 1 279 ? -8.88606 -7.44140 17.64744 1.000 49.09586 277 TRP A O 1
ATOM 1932 N N . PRO A 1 280 ? -10.79558 -8.37029 18.37590 1.000 46.42949 278 PRO A N 1
ATOM 1933 C CA . PRO A 1 280 ? -10.36060 -8.42617 19.77564 1.000 48.49603 278 PRO A CA 1
ATOM 1934 C C . PRO A 1 280 ? -9.41845 -9.59338 20.07972 1.000 48.40982 278 PRO A C 1
ATOM 1935 O O . PRO A 1 280 ? -9.62583 -10.35363 21.03316 1.000 46.81006 278 PRO A O 1
ATOM 1939 N N . GLY A 1 281 ? -8.37016 -9.74182 19.26345 1.000 46.98631 279 GLY A N 1
ATOM 1940 C CA . GLY A 1 281 ? -7.31826 -10.69438 19.52978 1.000 47.34061 279 GLY A CA 1
ATOM 1941 C C . GLY A 1 281 ? -6.29572 -10.73279 18.41232 1.000 48.42513 279 GLY A C 1
ATOM 1942 O O . GLY A 1 281 ? -6.31622 -9.91148 17.49659 1.000 47.92791 279 GLY A O 1
ATOM 1943 N N . PRO A 1 282 ? -5.38351 -11.69626 18.45383 1.000 49.82818 280 PRO A N 1
ATOM 1944 C CA . PRO A 1 282 ? -4.37229 -11.78201 17.39342 1.000 44.14399 280 PRO A CA 1
ATOM 1945 C C . PRO A 1 282 ? -4.99725 -12.27556 16.10468 1.000 46.61085 280 PRO A C 1
ATOM 1946 O O . PRO A 1 282 ? -5.98674 -13.01133 16.11807 1.000 45.98841 280 PRO A O 1
ATOM 1950 N N . SER A 1 283 ? -4.39907 -11.86147 14.97962 1.000 46.85432 281 SER A N 1
ATOM 1951 C CA . SER A 1 283 ? -4.85063 -12.30984 13.66689 1.000 46.17825 281 SER A CA 1
ATOM 1952 C C . SER A 1 283 ? -3.74766 -12.00354 12.65257 1.000 49.53426 281 SER A C 1
ATOM 1953 O O . SER A 1 283 ? -3.57888 -10.84730 12.25439 1.000 48.27954 281 SER A O 1
ATOM 1956 N N . LYS A 1 284 ? -3.02721 -13.04729 12.22715 1.000 49.63493 282 LYS A N 1
ATOM 1957 C CA . LYS A 1 284 ? -2.04262 -12.87530 11.16151 1.000 55.77598 282 LYS A CA 1
ATOM 1958 C C . LYS A 1 284 ? -2.70208 -12.47320 9.85086 1.000 50.09610 282 LYS A C 1
ATOM 1959 O O . LYS A 1 284 ? -2.09124 -11.76364 9.04234 1.000 53.98554 282 LYS A O 1
ATOM 1965 N N . THR A 1 285 ? -3.94025 -12.90618 9.61684 1.000 46.65866 283 THR A N 1
ATOM 1966 C CA . THR A 1 285 ? -4.58956 -12.56439 8.35746 1.000 46.13218 283 THR A CA 1
ATOM 1967 C C . THR A 1 285 ? -4.90567 -11.07087 8.29290 1.000 49.97423 283 THR A C 1
ATOM 1968 O O . THR A 1 285 ? -4.58362 -10.39841 7.30253 1.000 49.86424 283 THR A O 1
ATOM 1972 N N . ILE A 1 286 ? -5.51753 -10.53040 9.35049 1.000 44.12224 284 ILE A N 1
ATOM 1973 C CA . ILE A 1 286 ? -5.85886 -9.10980 9.37307 1.000 49.30415 284 ILE A CA 1
ATOM 1974 C C . ILE A 1 286 ? -4.59693 -8.24980 9.35588 1.000 48.61809 284 ILE A C 1
ATOM 1975 O O . ILE A 1 286 ? -4.50190 -7.28167 8.59802 1.000 48.46169 284 ILE A O 1
ATOM 1980 N N . ASP A 1 287 ? -3.61696 -8.58082 10.20101 1.000 49.69312 285 ASP A N 1
ATOM 1981 C CA . ASP A 1 287 ? -2.36442 -7.83161 10.21083 1.000 48.92939 285 ASP A CA 1
ATOM 1982 C C . ASP A 1 287 ? -1.74521 -7.75649 8.82464 1.000 52.23284 285 ASP A C 1
ATOM 1983 O O . ASP A 1 287 ? -1.16811 -6.72811 8.45506 1.000 56.00730 285 ASP A O 1
ATOM 1988 N N . SER A 1 288 ? -1.87406 -8.82734 8.03251 1.000 50.76728 286 SER A N 1
ATOM 1989 C CA . SER A 1 288 ? -1.22224 -8.86115 6.72683 1.000 50.69182 286 SER A CA 1
ATOM 1990 C C . SER A 1 288 ? -1.85741 -7.90076 5.73066 1.000 53.09148 286 SER A C 1
ATOM 1991 O O . SER A 1 288 ? -1.24227 -7.60799 4.69959 1.000 55.15671 286 SER A O 1
ATOM 1994 N N . ILE A 1 289 ? -3.07080 -7.42298 5.99144 1.000 52.48284 287 ILE A N 1
ATOM 1995 C CA . ILE A 1 289 ? -3.68918 -6.43028 5.11677 1.000 48.40433 287 ILE A CA 1
ATOM 1996 C C . ILE A 1 289 ? -3.29545 -5.02317 5.54142 1.000 51.00541 287 ILE A C 1
ATOM 1997 O O . ILE A 1 289 ? -2.82344 -4.22027 4.73374 1.000 55.80054 287 ILE A O 1
ATOM 2002 N N . LYS A 1 290 ? -3.46307 -4.71662 6.82201 1.000 47.32586 288 LYS A N 1
ATOM 2003 C CA . LYS A 1 290 ? -3.12335 -3.40683 7.35410 1.000 51.85985 288 LYS A CA 1
ATOM 2004 C C . LYS A 1 290 ? -3.05030 -3.53886 8.86911 1.000 53.44035 288 LYS A C 1
ATOM 2005 O O . LYS A 1 290 ? -3.92954 -4.15241 9.48358 1.000 50.51639 288 LYS A O 1
ATOM 2011 N N . SER A 1 291 ? -1.99038 -2.99586 9.46042 1.000 53.33608 289 SER A N 1
ATOM 2012 C CA . SER A 1 291 ? -1.80122 -3.07002 10.90007 1.000 54.01023 289 SER A CA 1
ATOM 2013 C C . SER A 1 291 ? -2.73510 -2.09512 11.62709 1.000 54.16782 289 SER A C 1
ATOM 2014 O O . SER A 1 291 ? -3.34647 -1.19773 11.02864 1.000 58.14689 289 SER A O 1
ATOM 2017 N N . GLY A 1 292 ? -2.83947 -2.28125 12.94695 1.000 50.07430 290 GLY A N 1
ATOM 2018 C CA . GLY A 1 292 ? -3.62560 -1.41045 13.79713 1.000 46.43695 290 GLY A CA 1
ATOM 2019 C C . GLY A 1 292 ? -4.99190 -1.93607 14.19624 1.000 53.26346 290 GLY A C 1
ATOM 2020 O O . GLY A 1 292 ? -5.68929 -1.27259 14.97432 1.000 54.06005 290 GLY A O 1
ATOM 2021 N N . PHE A 1 293 ? -5.39408 -3.10947 13.71562 1.000 49.05069 291 PHE A N 1
ATOM 2022 C CA . PHE A 1 293 ? -6.75020 -3.59498 13.94041 1.000 52.47004 291 PHE A CA 1
ATOM 2023 C C . PHE A 1 293 ? -6.83811 -4.74841 14.92278 1.000 48.80674 291 PHE A C 1
ATOM 2024 O O . PHE A 1 293 ? -7.94261 -5.08827 15.35196 1.000 50.99148 291 PHE A O 1
ATOM 2032 N N . THR A 1 294 ? -5.72419 -5.36648 15.26996 1.000 51.98836 292 THR A N 1
ATOM 2033 C CA . THR A 1 294 ? -5.70833 -6.49956 16.17783 1.000 52.32105 292 THR A CA 1
ATOM 2034 C C . THR A 1 294 ? -5.20583 -6.06241 17.54938 1.000 52.25809 292 THR A C 1
ATOM 2035 O O . THR A 1 294 ? -4.79889 -4.91410 17.75248 1.000 51.44660 292 THR A O 1
ATOM 2039 N N . CYS A 1 295 ? -5.25203 -7.00026 18.49856 1.000 53.85241 293 CYS A N 1
ATOM 2040 C CA . CYS A 1 295 ? -4.86030 -6.75980 19.87875 1.000 50.36513 293 CYS A CA 1
ATOM 2041 C C . CYS A 1 295 ? -3.81245 -7.78042 20.30520 1.000 52.44544 293 CYS A C 1
ATOM 2042 O O . CYS A 1 295 ? -3.79886 -8.92048 19.82489 1.000 44.51632 293 CYS A O 1
ATOM 2045 N N . GLU A 1 296 ? -2.92453 -7.34641 21.21295 1.000 55.02390 294 GLU A N 1
ATOM 2046 C CA . GLU A 1 296 ? -2.00046 -8.27145 21.86696 1.000 51.85375 294 GLU A CA 1
ATOM 2047 C C . GLU A 1 296 ? -2.73919 -9.18597 22.84298 1.000 52.22833 294 GLU A C 1
ATOM 2048 O O . GLU A 1 296 ? -2.48083 -10.39498 22.88681 1.000 52.28495 294 GLU A O 1
ATOM 2050 N N . ARG A 1 297 ? -3.67035 -8.63421 23.62319 1.000 45.67465 295 ARG A N 1
ATOM 2051 C CA . ARG A 1 297 ? -4.52417 -9.45993 24.46853 1.000 43.75922 295 ARG A CA 1
ATOM 2052 C C . ARG A 1 297 ? -5.47826 -10.30655 23.62424 1.000 45.55476 295 ARG A C 1
ATOM 2053 O O . ARG A 1 297 ? -6.24993 -9.77531 22.82082 1.000 45.32812 295 ARG A O 1
ATOM 2061 N N . ASP A 1 298 ? -5.43415 -11.62545 23.82252 1.000 47.78857 296 ASP A N 1
ATOM 2062 C CA . ASP A 1 298 ? -6.32645 -12.57461 23.15775 1.000 45.43410 296 ASP A CA 1
ATOM 2063 C C . ASP A 1 298 ? -7.62425 -12.63598 23.96471 1.000 46.84039 296 ASP A C 1
ATOM 2064 O O . ASP A 1 298 ? -7.87419 -13.56356 24.73767 1.000 47.02957 296 ASP A O 1
ATOM 2069 N N . LEU A 1 299 ? -8.45925 -11.60335 23.79084 1.000 47.05477 297 LEU A N 1
ATOM 2070 C CA . LEU A 1 299 ? -9.71184 -11.52528 24.54318 1.000 47.69647 297 LEU A CA 1
ATOM 2071 C C . LEU A 1 299 ? -10.65057 -12.67194 24.19328 1.000 45.78312 297 LEU A C 1
ATOM 2072 O O . LEU A 1 299 ? -11.36887 -13.16913 25.06811 1.000 47.55873 297 LEU A O 1
ATOM 2077 N N . ILE A 1 300 ? -10.63772 -13.11698 22.93497 1.000 40.74202 298 ILE A N 1
ATOM 2078 C CA . ILE A 1 300 ? -11.47819 -14.24015 22.53427 1.000 41.14726 298 ILE A CA 1
ATOM 2079 C C . ILE A 1 300 ? -11.14045 -15.46675 23.36414 1.000 44.20432 298 ILE A C 1
ATOM 2080 O O . ILE A 1 300 ? -12.03249 -16.15242 23.88287 1.000 45.57702 298 ILE A O 1
ATOM 2085 N N . ARG A 1 301 ? -9.84287 -15.73790 23.53503 1.000 45.49973 299 ARG A N 1
ATOM 2086 C CA . ARG A 1 301 ? -9.40430 -16.84369 24.38488 1.000 47.45992 299 ARG A CA 1
ATOM 2087 C C . ARG A 1 301 ? -9.91539 -16.69289 25.81102 1.000 43.50781 299 ARG A C 1
ATOM 2088 O O . ARG A 1 301 ? -10.40282 -17.65706 26.40893 1.000 44.89753 299 ARG A O 1
ATOM 2096 N N . GLU A 1 302 ? -9.81012 -15.49634 26.38074 1.000 43.22917 300 GLU A N 1
ATOM 2097 C CA . GLU A 1 302 ? -10.18896 -15.35689 27.78489 1.000 42.86310 300 GLU A CA 1
ATOM 2098 C C . GLU A 1 302 ? -11.69532 -15.40292 27.94575 1.000 49.30955 300 GLU A C 1
ATOM 2099 O O . GLU A 1 302 ? -12.18559 -15.85463 28.98546 1.000 52.69039 300 GLU A O 1
ATOM 2105 N N . LEU A 1 303 ? -12.44698 -14.96050 26.92673 1.000 44.44664 301 LEU A N 1
ATOM 2106 C CA . LEU A 1 303 ? -13.89364 -15.12456 26.98226 1.000 45.92095 301 LEU A CA 1
ATOM 2107 C C . LEU A 1 303 ? -14.27371 -16.59449 26.89685 1.000 44.42468 301 LEU A C 1
ATOM 2108 O O . LEU A 1 303 ? -15.20153 -17.03844 27.57527 1.000 45.59105 301 LEU A O 1
ATOM 2113 N N . ILE A 1 304 ? -13.56663 -17.36556 26.07048 1.000 44.76667 302 ILE A N 1
ATOM 2114 C CA . ILE A 1 304 ? -13.83051 -18.79939 25.98477 1.000 44.74343 302 ILE A CA 1
ATOM 2115 C C . ILE A 1 304 ? -13.59236 -19.47053 27.33708 1.000 45.09393 302 ILE A C 1
ATOM 2116 O O . ILE A 1 304 ? -14.41520 -20.26060 27.81324 1.000 45.09225 302 ILE A O 1
ATOM 2121 N N . ASP A 1 305 ? -12.44817 -19.18589 27.96534 1.000 44.90616 303 ASP A N 1
ATOM 2122 C CA . ASP A 1 305 ? -12.12096 -19.86607 29.21549 1.000 49.66162 303 ASP A CA 1
ATOM 2123 C C . ASP A 1 305 ? -12.97934 -19.34342 30.36135 1.000 44.79122 303 ASP A C 1
ATOM 2124 O O . ASP A 1 305 ? -13.42060 -20.11985 31.21560 1.000 45.57796 303 ASP A O 1
ATOM 2129 N N . GLY A 1 306 ? -13.24626 -18.03939 30.38481 1.000 44.51836 304 GLY A N 1
ATOM 2130 C CA . GLY A 1 306 ? -14.12372 -17.48190 31.39270 1.000 44.00651 304 GLY A CA 1
ATOM 2131 C C . GLY A 1 306 ? -15.50391 -18.10953 31.33018 1.000 50.50430 304 GLY A C 1
ATOM 2132 O O . GLY A 1 306 ? -15.99156 -18.68772 32.30941 1.000 48.76065 304 GLY A O 1
ATOM 2133 N N . LEU A 1 307 ? -16.13454 -18.01860 30.15866 1.000 47.18220 305 LEU A N 1
ATOM 2134 C CA . LEU A 1 307 ? -17.48255 -18.55162 30.00162 1.000 47.93779 305 LEU A CA 1
ATOM 2135 C C . LEU A 1 307 ? -17.50409 -20.06396 30.15774 1.000 44.73267 305 LEU A C 1
ATOM 2136 O O . LEU A 1 307 ? -18.45120 -20.61265 30.72623 1.000 44.41165 305 LEU A O 1
ATOM 2141 N N . GLY A 1 308 ? -16.47469 -20.75332 29.65288 1.000 42.90375 306 GLY A N 1
ATOM 2142 C CA . GLY A 1 308 ? -16.44340 -22.21363 29.69161 1.000 44.28890 306 GLY A CA 1
ATOM 2143 C C . GLY A 1 308 ? -16.35474 -22.82592 31.08624 1.000 49.38108 306 GLY A C 1
ATOM 2144 O O . GLY A 1 308 ? -16.67711 -24.00666 31.25314 1.000 51.54458 306 GLY A O 1
ATOM 2145 N N . LYS A 1 309 ? -15.91185 -22.05822 32.09206 1.000 46.27742 307 LYS A N 1
ATOM 2146 C CA . LYS A 1 309 ? -15.98657 -22.52991 33.47056 1.000 46.65350 307 LYS A CA 1
ATOM 2147 C C . LYS A 1 309 ? -17.41615 -22.88254 33.86793 1.000 57.11544 307 LYS A C 1
ATOM 2148 O O . LYS A 1 309 ? -17.61850 -23.68125 34.79912 1.000 53.67551 307 LYS A O 1
ATOM 2154 N N . HIS A 1 310 ? -18.40601 -22.29180 33.18226 1.000 48.37926 308 HIS A N 1
ATOM 2155 C CA . HIS A 1 310 ? -19.81781 -22.46604 33.48112 1.000 46.74284 308 HIS A CA 1
ATOM 2156 C C . HIS A 1 310 ? -20.55183 -23.18450 32.35669 1.000 46.43813 308 HIS A C 1
ATOM 2157 O O . HIS A 1 310 ? -21.77945 -23.12849 32.28914 1.000 48.24030 308 HIS A O 1
ATOM 2164 N N . ASN A 1 311 ? -19.81633 -23.85672 31.47479 1.000 44.90476 309 ASN A N 1
ATOM 2165 C CA . ASN A 1 311 ? -20.36098 -24.56216 30.31915 1.000 49.39282 309 ASN A CA 1
ATOM 2166 C C . ASN A 1 311 ? -21.09952 -23.63470 29.34082 1.000 49.20237 309 ASN A C 1
ATOM 2167 O O . ASN A 1 311 ? -21.91895 -24.09962 28.54720 1.000 44.33113 309 ASN A O 1
ATOM 2172 N N . ILE A 1 312 ? -20.80244 -22.33481 29.36240 1.000 43.19870 310 ILE A N 1
ATOM 2173 C CA . ILE A 1 312 ? -21.39992 -21.35989 28.45186 1.000 46.27552 310 ILE A CA 1
ATOM 2174 C C . ILE A 1 312 ? -20.50824 -21.20523 27.22138 1.000 49.33532 310 ILE A C 1
ATOM 2175 O O . ILE A 1 312 ? -19.30747 -20.91946 27.34410 1.000 49.25868 310 ILE A O 1
ATOM 2180 N N . ARG A 1 313 ? -21.09500 -21.37829 26.03436 1.000 46.44462 311 ARG A N 1
ATOM 2181 C CA . ARG A 1 313 ? -20.37191 -21.35395 24.76672 1.000 44.64478 311 ARG A CA 1
ATOM 2182 C C . ARG A 1 313 ? -20.22033 -19.94111 24.19069 1.000 43.76520 311 ARG A C 1
ATOM 2183 O O . ARG A 1 313 ? -20.92516 -19.00211 24.56790 1.000 43.03718 311 ARG A O 1
ATOM 2191 N N . LEU A 1 314 ? -19.29816 -19.80933 23.23331 1.000 42.01279 312 LEU A N 1
ATOM 2192 C CA . LEU A 1 314 ? -18.98322 -18.52266 22.62312 1.000 41.49379 312 LEU A CA 1
ATOM 2193 C C . LEU A 1 314 ? -19.05353 -18.65300 21.11047 1.000 42.20227 312 LEU A C 1
ATOM 2194 O O . LEU A 1 314 ? -18.35998 -19.48648 20.51682 1.000 46.49181 312 LEU A O 1
ATOM 2199 N N . MET A 1 315 ? -19.89548 -17.83500 20.49481 1.000 45.63810 313 MET A N 1
ATOM 2200 C CA . MET A 1 315 ? -19.94931 -17.67230 19.05078 1.000 41.60536 313 MET A CA 1
ATOM 2201 C C . MET A 1 315 ? -19.60599 -16.23266 18.72741 1.000 41.18992 313 MET A C 1
ATOM 2202 O O . MET A 1 315 ? -19.83977 -15.32898 19.53766 1.000 40.53874 313 MET A O 1
ATOM 2207 N N . LEU A 1 316 ? -19.03795 -16.02634 17.54730 1.000 39.39508 314 LEU A N 1
ATOM 2208 C CA . LEU A 1 316 ? -18.64672 -14.69935 17.10945 1.000 37.64064 314 LEU A CA 1
ATOM 2209 C C . LEU A 1 316 ? -19.65653 -14.12484 16.11952 1.000 42.69188 314 LEU A C 1
ATOM 2210 O O . LEU A 1 316 ? -20.20399 -14.84367 15.27196 1.000 38.14385 314 LEU A O 1
ATOM 2215 N N . TYR A 1 317 ? -19.91928 -12.82749 16.26664 1.000 39.77953 315 TYR A N 1
ATOM 2216 C CA . TYR A 1 317 ? -20.42199 -11.99688 15.18710 1.000 39.27093 315 TYR A CA 1
ATOM 2217 C C . TYR A 1 317 ? -19.24218 -11.40046 14.41837 1.000 36.51210 315 TYR A C 1
ATOM 2218 O O . TYR A 1 317 ? -18.23203 -11.00617 15.00738 1.000 38.87701 315 TYR A O 1
ATOM 2227 N N . TYR A 1 318 ? -19.37091 -11.34859 13.09853 1.000 36.29341 316 TYR A N 1
ATOM 2228 C CA . TYR A 1 318 ? -18.38500 -10.68914 12.25810 1.000 41.28204 316 TYR A CA 1
ATOM 2229 C C . TYR A 1 318 ? -19.11595 -9.92252 11.16922 1.000 39.49810 316 TYR A C 1
ATOM 2230 O O . TYR A 1 318 ? -20.08206 -10.42810 10.59089 1.000 41.87562 316 TYR A O 1
ATOM 2239 N N . ASN A 1 319 ? -18.66940 -8.68930 10.91778 1.000 41.42552 317 ASN A N 1
ATOM 2240 C CA . ASN A 1 319 ? -19.19676 -7.85807 9.84322 1.000 36.49425 317 ASN A CA 1
ATOM 2241 C C . ASN A 1 319 ? -18.12913 -7.75906 8.76506 1.000 44.21422 317 ASN A C 1
ATOM 2242 O O . ASN A 1 319 ? -17.06898 -7.15787 9.01312 1.000 40.44391 317 ASN A O 1
ATOM 2247 N N . PRO A 1 320 ? -18.34420 -8.32435 7.57666 1.000 41.10739 318 PRO A N 1
ATOM 2248 C CA . PRO A 1 320 ? -17.32555 -8.27720 6.51608 1.000 40.62201 318 PRO A CA 1
ATOM 2249 C C . PRO A 1 320 ? -17.38390 -7.04021 5.63362 1.000 44.07025 318 PRO A C 1
ATOM 2250 O O . PRO A 1 320 ? -16.66581 -6.98932 4.63230 1.000 41.28073 318 PRO A O 1
ATOM 2254 N N . ASN A 1 321 ? -18.20755 -6.05383 5.96433 1.000 45.53254 319 ASN A N 1
ATOM 2255 C CA . ASN A 1 321 ? -18.26142 -4.83314 5.18059 1.000 41.35653 319 ASN A CA 1
ATOM 2256 C C . ASN A 1 321 ? -17.97239 -3.57122 5.96855 1.000 45.35970 319 ASN A C 1
ATOM 2257 O O . ASN A 1 321 ? -17.41208 -2.64095 5.39225 1.000 48.62341 319 ASN A O 1
ATOM 2262 N N . SER A 1 322 ? -18.32630 -3.50145 7.25442 1.000 44.11295 320 SER A N 1
ATOM 2263 C CA . SER A 1 322 ? -18.26475 -2.22471 7.96108 1.000 45.06165 320 SER A CA 1
ATOM 2264 C C . SER A 1 322 ? -16.81456 -1.88350 8.29412 1.000 48.51503 320 SER A C 1
ATOM 2265 O O . SER A 1 322 ? -16.14018 -2.62391 9.02074 1.000 50.14941 320 SER A O 1
ATOM 2268 N N . GLY A 1 323 ? -16.33877 -0.75817 7.76794 1.000 48.13082 321 GLY A N 1
ATOM 2269 C CA . GLY A 1 323 ? -14.95500 -0.37249 7.91856 1.000 49.91242 321 GLY A CA 1
ATOM 2270 C C . GLY A 1 323 ? -13.99074 -1.13359 7.04365 1.000 48.93262 321 GLY A C 1
ATOM 2271 O O . GLY A 1 323 ? -12.77412 -0.96828 7.20529 1.000 54.47839 321 GLY A O 1
ATOM 2272 N N . MET A 1 324 ? -14.49483 -1.97751 6.13593 1.000 44.40579 322 MET A N 1
ATOM 2273 C CA . MET A 1 324 ? -13.62111 -2.73956 5.24607 1.000 47.21732 322 MET A CA 1
ATOM 2274 C C . MET A 1 324 ? -12.85417 -1.83011 4.28299 1.000 50.55361 322 MET A C 1
ATOM 2275 O O . MET A 1 324 ? -11.75113 -2.17392 3.83875 1.000 46.50753 322 MET A O 1
ATOM 2280 N N . GLU A 1 325 ? -13.41708 -0.66755 3.95543 1.000 50.93745 323 GLU A N 1
ATOM 2281 C CA . GLU A 1 325 ? -12.73084 0.26218 3.07198 1.000 53.45012 323 GLU A CA 1
ATOM 2282 C C . GLU A 1 325 ? -11.43968 0.78119 3.70323 1.000 54.70119 323 GLU A C 1
ATOM 2283 O O . GLU A 1 325 ? -10.49791 1.13244 2.98405 1.000 51.38768 323 GLU A O 1
ATOM 2289 N N . ASP A 1 326 ? -11.36516 0.81130 5.03618 1.000 52.24635 324 ASP A N 1
ATOM 2290 C CA . ASP A 1 326 ? -10.17250 1.26265 5.74569 1.000 52.79960 324 ASP A CA 1
ATOM 2291 C C . ASP A 1 326 ? -9.24885 0.12125 6.16647 1.000 53.61191 324 ASP A C 1
ATOM 2292 O O . ASP A 1 326 ? -8.23693 0.37170 6.83327 1.000 52.57040 324 ASP A O 1
ATOM 2297 N N . LEU A 1 327 ? -9.57545 -1.11920 5.80143 1.000 50.11509 325 LEU A N 1
ATOM 2298 C CA . LEU A 1 327 ? -8.67764 -2.25837 5.96480 1.000 46.48938 325 LEU A CA 1
ATOM 2299 C C . LEU A 1 327 ? -8.24115 -2.76422 4.59703 1.000 46.97726 325 LEU A C 1
ATOM 2300 O O . LEU A 1 327 ? -7.09015 -2.57444 4.20157 1.000 55.27700 325 LEU A O 1
ATOM 2305 N N . TYR A 1 328 ? -9.14287 -3.39122 3.84745 1.000 50.90900 326 TYR A N 1
ATOM 2306 C CA . TYR A 1 328 ? -8.80657 -3.97929 2.56009 1.000 50.04767 326 TYR A CA 1
ATOM 2307 C C . TYR A 1 328 ? -8.99326 -3.01349 1.39551 1.000 47.46702 326 TYR A C 1
ATOM 2308 O O . TYR A 1 328 ? -8.31076 -3.14792 0.37107 1.000 48.86932 326 TYR A O 1
ATOM 2317 N N . GLY A 1 329 ? -9.87602 -2.03518 1.52955 1.000 50.01476 327 GLY A N 1
ATOM 2318 C CA . GLY A 1 329 ? -10.29247 -1.22142 0.40465 1.000 47.12190 327 GLY A CA 1
ATOM 2319 C C . GLY A 1 329 ? -11.57599 -1.74379 -0.21011 1.000 48.70699 327 GLY A C 1
ATOM 2320 O O . GLY A 1 329 ? -12.35777 -2.45223 0.42543 1.000 48.70471 327 GLY A O 1
ATOM 2321 N N . ASN A 1 330 ? -11.78978 -1.38692 -1.47790 1.000 46.47006 328 ASN A N 1
ATOM 2322 C CA . ASN A 1 330 ? -12.99508 -1.82261 -2.17350 1.000 45.06137 328 ASN A CA 1
ATOM 2323 C C . ASN A 1 330 ? -13.00291 -3.33728 -2.31803 1.000 47.34609 328 ASN A C 1
ATOM 2324 O O . ASN A 1 330 ? -11.96817 -3.95407 -2.58904 1.000 47.71286 328 ASN A O 1
ATOM 2329 N N . THR A 1 331 ? -14.18637 -3.93514 -2.15322 1.000 40.62376 329 THR A N 1
ATOM 2330 C CA . THR A 1 331 ? -14.30277 -5.37763 -2.31431 1.000 43.49975 329 THR A CA 1
ATOM 2331 C C . THR A 1 331 ? -13.79332 -5.84912 -3.67801 1.000 45.04382 329 THR A C 1
ATOM 2332 O O . THR A 1 331 ? -13.20736 -6.93484 -3.76453 1.000 46.33727 329 THR A O 1
ATOM 2336 N N . TYR A 1 332 ? -13.97948 -5.05269 -4.74298 1.000 41.55786 330 TYR A N 1
ATOM 2337 C CA . TYR A 1 332 ? -13.54338 -5.42601 -6.08906 1.000 48.04154 330 TYR A CA 1
ATOM 2338 C C . TYR A 1 332 ? -12.15867 -4.87107 -6.46694 1.000 51.75347 330 TYR A C 1
ATOM 2339 O O . TYR A 1 332 ? -11.79692 -4.90248 -7.64737 1.000 56.54100 330 TYR A O 1
ATOM 2348 N N . GLY A 1 333 ? -11.38770 -4.35999 -5.51145 1.000 47.10447 331 GLY A N 1
ATOM 2349 C CA . GLY A 1 333 ? -10.02539 -3.94249 -5.78064 1.000 49.45375 331 GLY A CA 1
ATOM 2350 C C . GLY A 1 333 ? -9.90203 -2.54361 -6.36888 1.000 55.32611 331 GLY A C 1
ATOM 2351 O O . GLY A 1 333 ? -10.79157 -1.68968 -6.24454 1.000 53.87348 331 GLY A O 1
ATOM 2352 N N . ASN A 1 334 ? -8.74831 -2.30907 -7.00707 1.000 55.72107 332 ASN A N 1
ATOM 2353 C CA . ASN A 1 334 ? -8.51975 -1.14602 -7.86494 1.000 59.36843 332 ASN A CA 1
ATOM 2354 C C . ASN A 1 334 ? -8.22230 -1.58152 -9.29183 1.000 59.79874 332 ASN A C 1
ATOM 2355 O O . ASN A 1 334 ? -8.55136 -2.69696 -9.69665 1.000 67.07382 332 ASN A O 1
ATOM 2360 N N . GLY A 1 335 ? -7.60804 -0.72160 -10.07313 1.000 61.65788 333 GLY A N 1
ATOM 2361 C CA . GLY A 1 335 ? -7.35107 -1.10149 -11.44793 1.000 66.38392 333 GLY A CA 1
ATOM 2362 C C . GLY A 1 335 ? -8.62354 -1.09956 -12.26738 1.000 65.13648 333 GLY A C 1
ATOM 2363 O O . GLY A 1 335 ? -9.71930 -0.96271 -11.71586 1.000 61.37679 333 GLY A O 1
ATOM 2364 N N . ASP A 1 336 ? -8.48780 -1.28128 -13.58413 1.000 62.06389 334 ASP A N 1
ATOM 2365 C CA . ASP A 1 336 ? -9.57067 -0.95062 -14.50730 1.000 63.83767 334 ASP A CA 1
ATOM 2366 C C . ASP A 1 336 ? -10.78162 -1.85125 -14.30718 1.000 63.21941 334 ASP A C 1
ATOM 2367 O O . ASP A 1 336 ? -11.92488 -1.39723 -14.43283 1.000 64.08101 334 ASP A O 1
ATOM 2369 N N . GLN A 1 337 ? -10.55532 -3.13324 -14.01699 1.000 64.44505 335 GLN A N 1
ATOM 2370 C CA . GLN A 1 337 ? -11.63025 -4.11516 -14.00871 1.000 65.86066 335 GLN A 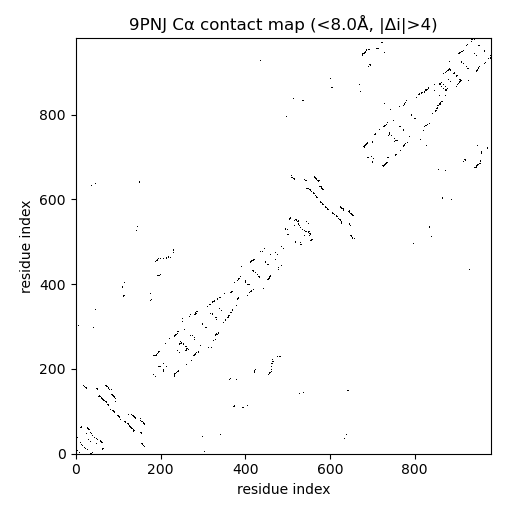CA 1
ATOM 2371 C C . GLN A 1 337 ? -11.84078 -4.69623 -12.60868 1.000 63.46839 335 GLN A C 1
ATOM 2372 O O . GLN A 1 337 ? -10.90282 -4.73342 -11.80290 1.000 58.75995 335 GLN A O 1
ATOM 2378 N N . PRO A 1 338 ? -13.06096 -5.14983 -12.28991 1.000 59.64154 336 PRO A N 1
ATOM 2379 C CA . PRO A 1 338 ? -13.35546 -5.61533 -10.92094 1.000 57.52496 336 PRO A CA 1
ATOM 2380 C C . PRO A 1 338 ? -12.89266 -7.05050 -10.68794 1.000 53.19235 336 PRO A C 1
ATOM 2381 O O . PRO A 1 338 ? -13.17375 -7.94851 -11.48405 1.000 54.03192 336 PRO A O 1
ATOM 2385 N N . ASP A 1 339 ? -12.20033 -7.26350 -9.56933 1.000 50.92585 337 ASP A N 1
ATOM 2386 C CA . ASP A 1 339 ? -11.68980 -8.57686 -9.18713 1.000 52.83345 337 ASP A CA 1
ATOM 2387 C C . ASP A 1 339 ? -11.92041 -8.81250 -7.69622 1.000 49.86722 337 ASP A C 1
ATOM 2388 O O . ASP A 1 339 ? -11.23534 -8.20223 -6.86610 1.000 48.77011 337 ASP A O 1
ATOM 2393 N N . PRO A 1 340 ? -12.86393 -9.68152 -7.31615 1.000 46.78179 338 PRO A N 1
ATOM 2394 C CA . PRO A 1 340 ? -13.11953 -9.91574 -5.88774 1.000 46.27347 338 PRO A CA 1
ATOM 2395 C C . PRO A 1 340 ? -12.16848 -10.90397 -5.22473 1.000 48.10823 338 PRO A C 1
ATOM 2396 O O . PRO A 1 340 ? -12.18712 -11.00318 -3.98606 1.000 43.10575 338 PRO A O 1
ATOM 2400 N N . SER A 1 341 ? -11.33842 -11.62311 -5.99715 1.000 48.03111 339 SER A N 1
ATOM 2401 C CA . SER A 1 341 ? -10.63702 -12.78957 -5.45669 1.000 45.92461 339 SER A CA 1
ATOM 2402 C C . SER A 1 341 ? -9.77354 -12.43063 -4.25724 1.000 44.49993 339 SER A C 1
ATOM 2403 O O . SER A 1 341 ? -9.64485 -13.23402 -3.32731 1.000 47.75094 339 SER A O 1
ATOM 2406 N N . GLY A 1 342 ? -9.18171 -11.23802 -4.25025 1.000 45.13103 340 GLY A N 1
ATOM 2407 C CA . GLY A 1 342 ? -8.43809 -10.81123 -3.07567 1.000 46.81630 340 GLY A CA 1
ATOM 2408 C C . GLY A 1 342 ? -9.32660 -10.65736 -1.85287 1.000 43.77388 340 GLY A C 1
ATOM 2409 O O . GLY A 1 342 ? -8.95558 -11.05839 -0.74665 1.000 40.87439 340 GLY A O 1
ATOM 2410 N N . TYR A 1 343 ? -10.51368 -10.07442 -2.03425 1.000 45.82466 341 TYR A N 1
ATOM 2411 C CA . TYR A 1 343 ? -11.44662 -9.94742 -0.91762 1.000 46.70894 341 TYR A CA 1
ATOM 2412 C C . TYR A 1 343 ? -11.85963 -11.32230 -0.40557 1.000 45.59440 341 TYR A C 1
ATOM 2413 O O . TYR A 1 343 ? -11.75995 -11.59842 0.79530 1.000 43.10268 341 TYR A O 1
ATOM 2422 N N . PHE A 1 344 ? -12.28771 -12.20795 -1.31878 1.000 46.29897 342 PHE A N 1
ATOM 2423 C CA . PHE A 1 344 ? -12.73111 -13.55225 -0.94938 1.000 38.87483 342 PHE A CA 1
ATOM 2424 C C . PHE A 1 344 ? -11.66269 -14.30897 -0.18406 1.000 44.07732 342 PHE A C 1
ATOM 2425 O O . PHE A 1 344 ? -11.97630 -15.04165 0.76421 1.000 51.40972 342 PHE A O 1
ATOM 2433 N N . ASN A 1 345 ? -10.39600 -14.16326 -0.58577 1.000 43.72099 343 ASN A N 1
ATOM 2434 C CA . ASN A 1 345 ? -9.32974 -14.91252 0.07350 1.000 43.96447 343 ASN A CA 1
ATOM 2435 C C . ASN A 1 345 ? -9.08854 -14.38925 1.48327 1.000 44.33108 343 ASN A C 1
ATOM 2436 O O . ASN A 1 345 ? -8.84108 -15.17522 2.40375 1.000 46.82804 343 ASN A O 1
ATOM 2441 N N . PHE A 1 346 ? -9.14061 -13.06580 1.66967 1.000 45.10109 344 PHE A N 1
ATOM 2442 C CA . PHE A 1 346 ? -9.05636 -12.50632 3.01364 1.000 45.28235 344 PHE A CA 1
ATOM 2443 C C . PHE A 1 346 ? -10.10551 -13.12445 3.92172 1.000 46.23393 344 PHE A C 1
ATOM 2444 O O . PHE A 1 346 ? -9.80205 -13.55118 5.04059 1.000 48.96172 344 PHE A O 1
ATOM 2452 N N . LEU A 1 347 ? -11.35304 -13.16943 3.45491 1.000 43.08168 345 LEU A N 1
ATOM 2453 C CA . LEU A 1 347 ? -12.41847 -13.72996 4.26864 1.000 42.66827 345 LEU A CA 1
ATOM 2454 C C . LEU A 1 347 ? -12.15788 -15.20221 4.57423 1.000 46.59060 345 LEU A C 1
ATOM 2455 O O . LEU A 1 347 ? -12.23952 -15.62575 5.73493 1.000 44.61605 345 LEU A O 1
ATOM 2460 N N . GLU A 1 348 ? -11.81626 -15.99509 3.55098 1.000 43.48131 346 GLU A N 1
ATOM 2461 C CA . GLU A 1 348 ? -11.60895 -17.42619 3.76451 1.000 41.40726 346 GLU A CA 1
ATOM 2462 C C . GLU A 1 348 ? -10.45424 -17.67753 4.72508 1.000 43.21850 346 GLU A C 1
ATOM 2463 O O . GLU A 1 348 ? -10.56205 -18.49259 5.64762 1.000 44.62113 346 GLU A O 1
ATOM 2466 N N . ALA A 1 349 ? -9.33190 -16.98804 4.51318 1.000 44.05696 347 ALA A N 1
ATOM 2467 C CA . ALA A 1 349 ? -8.17821 -17.15225 5.38810 1.000 41.43083 347 ALA A CA 1
ATOM 2468 C C . ALA A 1 349 ? -8.50329 -16.72154 6.80767 1.000 41.80868 347 ALA A C 1
ATOM 2469 O O . ALA A 1 349 ? -8.06901 -17.36207 7.76980 1.000 45.10615 347 ALA A O 1
ATOM 2471 N N . HIS A 1 350 ? -9.25330 -15.62471 6.95266 1.000 38.28560 348 HIS A N 1
ATOM 2472 C CA . HIS A 1 350 ? -9.62757 -15.12783 8.27007 1.000 42.26177 348 HIS A CA 1
ATOM 2473 C C . HIS A 1 350 ? -10.48888 -16.13924 9.01954 1.000 41.83662 348 HIS A C 1
ATOM 2474 O O . HIS A 1 350 ? -10.18921 -16.50175 10.16547 1.000 41.07976 348 HIS A O 1
ATOM 2481 N N . PHE A 1 351 ? -11.57524 -16.58671 8.39074 1.000 42.82091 349 PHE A N 1
ATOM 2482 C CA . PHE A 1 351 ? -12.41945 -17.62046 8.97650 1.000 45.25594 349 PHE A CA 1
ATOM 2483 C C . PHE A 1 351 ? -11.60975 -18.85534 9.32034 1.000 46.13581 349 PHE A C 1
ATOM 2484 O O . PHE A 1 351 ? -11.78663 -19.44183 10.39185 1.000 46.41438 349 PHE A O 1
ATOM 2492 N N . ARG A 1 352 ? -10.71484 -19.26651 8.41696 1.000 45.83928 350 ARG A N 1
ATOM 2493 C CA . ARG A 1 352 ? -9.90886 -20.45838 8.65960 1.000 45.33086 350 ARG A CA 1
ATOM 2494 C C . ARG A 1 352 ? -8.96588 -20.27471 9.84487 1.000 44.12533 350 ARG A C 1
ATOM 2495 O O . ARG A 1 352 ? -8.90949 -21.13186 10.73184 1.000 45.50856 350 ARG A O 1
ATOM 2503 N N . GLU A 1 353 ? -8.20228 -19.17576 9.87279 1.000 42.69611 351 GLU A N 1
ATOM 2504 C CA . GLU A 1 353 ? -7.24383 -18.98488 10.96023 1.000 43.13854 351 GLU A CA 1
ATOM 2505 C C . GLU A 1 353 ? -7.95121 -18.94606 12.30789 1.000 45.93756 351 GLU A C 1
ATOM 2506 O O . GLU A 1 353 ? -7.51258 -19.59105 13.27056 1.000 46.01135 351 GLU A O 1
ATOM 2512 N N . VAL A 1 354 ? -9.05843 -18.20377 12.39774 1.000 46.09177 352 VAL A N 1
ATOM 2513 C CA . VAL A 1 354 ? -9.76735 -18.12343 13.66994 1.000 40.37909 352 VAL A CA 1
ATOM 2514 C C . VAL A 1 354 ? -10.29402 -19.49738 14.06980 1.000 44.10761 352 VAL A C 1
ATOM 2515 O O . VAL A 1 354 ? -10.15941 -19.92121 15.22464 1.000 38.19083 352 VAL A O 1
ATOM 2519 N N . SER A 1 355 ? -10.90123 -20.21447 13.11930 1.000 43.47724 353 SER A N 1
ATOM 2520 C CA . SER A 1 355 ? -11.43829 -21.53432 13.42327 1.000 41.48633 353 SER A CA 1
ATOM 2521 C C . SER A 1 355 ? -10.35272 -22.46967 13.94250 1.000 43.84455 353 SER A C 1
ATOM 2522 O O . SER A 1 355 ? -10.56254 -23.18901 14.92285 1.000 46.15682 353 SER A O 1
ATOM 2525 N N . LEU A 1 356 ? -9.17064 -22.45027 13.31956 1.000 48.66357 354 LEU A N 1
ATOM 2526 C CA . LEU A 1 356 ? -8.07583 -23.31559 13.75856 1.000 41.83684 354 LEU A CA 1
ATOM 2527 C C . LEU A 1 356 ? -7.44413 -22.84159 15.06348 1.000 43.52828 354 LEU A C 1
ATOM 2528 O O . LEU A 1 356 ? -7.02457 -23.67116 15.87948 1.000 44.90348 354 LEU A O 1
ATOM 2533 N N . ARG A 1 357 ? -7.37460 -21.52691 15.28689 1.000 43.96045 355 ARG A N 1
ATOM 2534 C CA . ARG A 1 357 ? -6.70534 -21.00466 16.47705 1.000 41.73177 355 ARG A CA 1
ATOM 2535 C C . ARG A 1 357 ? -7.40095 -21.43662 17.77079 1.000 45.14955 355 ARG A C 1
ATOM 2536 O O . ARG A 1 357 ? -6.74079 -21.66279 18.79186 1.000 49.82416 355 ARG A O 1
ATOM 2544 N N . TYR A 1 358 ? -8.73068 -21.52596 17.77195 1.000 43.81362 356 TYR A N 1
ATOM 2545 C CA . TYR A 1 358 ? -9.42137 -21.92043 18.99150 1.000 44.42902 356 TYR A CA 1
ATOM 2546 C C . TYR A 1 358 ? -10.00458 -23.31901 18.92102 1.000 44.10870 356 TYR A C 1
ATOM 2547 O O . TYR A 1 358 ? -10.23536 -23.91988 19.96630 1.000 48.20401 356 TYR A O 1
ATOM 2556 N N . GLY A 1 359 ? -10.20374 -23.86765 17.72957 1.000 46.03825 357 GLY A N 1
ATOM 2557 C CA . GLY A 1 359 ? -10.67643 -25.23485 17.65407 1.000 45.51365 357 GLY A CA 1
ATOM 2558 C C . GLY A 1 359 ? -12.07757 -25.38847 18.21222 1.000 51.26546 357 GLY A C 1
ATOM 2559 O O . GLY A 1 359 ? -12.89962 -24.46337 18.18794 1.000 47.40508 357 GLY A O 1
ATOM 2560 N N . LYS A 1 360 ? -12.35112 -26.59249 18.72399 1.000 55.41111 358 LYS A N 1
ATOM 2561 C CA . LYS A 1 360 ? -13.64689 -26.89295 19.31941 1.000 52.31260 358 LYS A CA 1
ATOM 2562 C C . LYS A 1 360 ? -13.93110 -26.05508 20.55707 1.000 47.59740 358 LYS A C 1
ATOM 2563 O O . LYS A 1 360 ? -15.08315 -26.02479 21.00566 1.000 52.19685 358 LYS A O 1
ATOM 2569 N N . ASP A 1 361 ? -12.91760 -25.37853 21.10821 1.000 44.24722 359 ASP A N 1
ATOM 2570 C CA . ASP A 1 361 ? -13.13136 -24.48667 22.24624 1.000 47.05400 359 ASP A CA 1
ATOM 2571 C C . ASP A 1 361 ? -14.06480 -23.33366 21.90004 1.000 46.60114 359 ASP A C 1
ATOM 2572 O O . ASP A 1 361 ? -14.72234 -22.78275 22.78970 1.000 49.14609 359 ASP A O 1
ATOM 2577 N N . LEU A 1 362 ? -14.11559 -22.93633 20.63133 1.000 45.71065 360 LEU A N 1
ATOM 2578 C CA . LEU A 1 362 ? -14.97746 -21.85675 20.16517 1.000 42.38219 360 LEU A CA 1
ATOM 2579 C C . LEU A 1 362 ? -16.16601 -22.46744 19.43922 1.000 43.36361 360 LEU A C 1
ATOM 2580 O O . LEU A 1 362 ? -15.98299 -23.22159 18.47792 1.000 42.63166 360 LEU A O 1
ATOM 2585 N N . ALA A 1 363 ? -17.37980 -22.12648 19.88341 1.000 44.05115 361 ALA A N 1
ATOM 2586 C CA . ALA A 1 363 ? -18.58042 -22.71814 19.28979 1.000 41.20038 361 ALA A CA 1
ATOM 2587 C C . ALA A 1 363 ? -18.68382 -22.40127 17.80508 1.000 38.71976 361 ALA A C 1
ATOM 2588 O O . ALA A 1 363 ? -19.08643 -23.26315 17.01192 1.000 44.10967 361 ALA A O 1
ATOM 2590 N N . SER A 1 364 ? -18.32129 -21.17616 17.40503 1.000 41.20854 362 SER A N 1
ATOM 2591 C CA . SER A 1 364 ? -18.30040 -20.80446 15.98921 1.000 41.93876 362 SER A CA 1
ATOM 2592 C C . SER A 1 364 ? -17.70163 -19.41990 15.81485 1.000 41.20422 362 SER A C 1
ATOM 2593 O O . SER A 1 364 ? -18.05518 -18.49024 16.54576 1.000 38.19317 362 SER A O 1
ATOM 2596 N N . THR A 1 365 ? -16.83865 -19.27791 14.80386 1.000 42.08223 363 THR A N 1
ATOM 2597 C CA . THR A 1 365 ? -16.42259 -17.95908 14.35214 1.000 40.67480 363 THR A CA 1
ATOM 2598 C C . THR A 1 365 ? -17.40964 -17.33303 13.33267 1.000 43.87636 363 THR A C 1
ATOM 2599 O O . THR A 1 365 ? -17.08681 -16.29471 12.73355 1.000 42.49329 363 THR A O 1
ATOM 2603 N N . ALA A 1 366 ? -18.59417 -17.91914 13.14527 1.000 36.23735 364 ALA A N 1
ATOM 2604 C CA . ALA A 1 366 ? -19.60113 -17.39574 12.21874 1.000 38.78507 364 ALA A CA 1
ATOM 2605 C C . ALA A 1 366 ? -21.01426 -17.64485 12.75242 1.000 41.16096 364 ALA A C 1
ATOM 2606 O O . ALA A 1 366 ? -21.91091 -18.09040 12.03377 1.000 37.43584 364 ALA A O 1
ATOM 2608 N N . GLY A 1 367 ? -21.22822 -17.36268 14.03755 1.000 36.89204 365 GLY A N 1
ATOM 2609 C CA . GLY A 1 367 ? -22.57390 -17.42647 14.56930 1.000 37.71015 365 GLY A CA 1
ATOM 2610 C C . GLY A 1 367 ? -23.48978 -16.38010 13.96304 1.000 36.96998 365 GLY A C 1
ATOM 2611 O O . GLY A 1 367 ? -24.69097 -16.60991 13.81363 1.000 36.76007 365 GLY A O 1
ATOM 2612 N N . TYR A 1 368 ? -22.94318 -15.22847 13.59424 1.000 35.34735 366 TYR A N 1
ATOM 2613 C CA . TYR A 1 368 ? -23.73939 -14.17855 12.97028 1.000 34.82755 366 TYR A CA 1
ATOM 2614 C C . TYR A 1 368 ? -22.77757 -13.39578 12.07922 1.000 42.01999 366 TYR A C 1
ATOM 2615 O O . TYR A 1 368 ? -21.96262 -12.61018 12.58730 1.000 36.79651 366 TYR A O 1
ATOM 2624 N N . ILE A 1 369 ? -22.85964 -13.64238 10.76499 1.000 36.97949 367 ILE A N 1
ATOM 2625 C CA . ILE A 1 369 ? -22.13839 -12.87728 9.75162 1.000 36.60653 367 ILE A CA 1
ATOM 2626 C C . ILE A 1 369 ? -23.13492 -11.89896 9.14340 1.000 35.94706 367 ILE A C 1
ATOM 2627 O O . ILE A 1 369 ? -24.06847 -12.30668 8.44408 1.000 37.50617 367 ILE A O 1
ATOM 2632 N N . ASP A 1 370 ? -22.92176 -10.60403 9.36978 1.000 34.73687 368 ASP A N 1
ATOM 2633 C CA . ASP A 1 370 ? -23.93890 -9.60374 9.07195 1.000 36.10494 368 ASP A CA 1
ATOM 2634 C C . ASP A 1 370 ? -24.06130 -9.31496 7.56726 1.000 41.26520 368 ASP A C 1
ATOM 2635 O O . ASP A 1 370 ? -23.09357 -9.39943 6.80144 1.000 36.37994 368 ASP A O 1
ATOM 2640 N N . ASP A 1 371 ? -25.29392 -8.98219 7.15921 1.000 41.16528 369 ASP A N 1
ATOM 2641 C CA . ASP A 1 371 ? -25.64241 -8.55672 5.80110 1.000 37.45097 369 ASP A CA 1
ATOM 2642 C C . ASP A 1 371 ? -25.12705 -9.52559 4.74021 1.000 34.69788 369 ASP A C 1
ATOM 2643 O O . ASP A 1 371 ? -24.70115 -9.13500 3.65345 1.000 36.81524 369 ASP A O 1
ATOM 2648 N N . GLY A 1 372 ? -25.21153 -10.81378 5.06203 1.000 30.71286 370 GLY A N 1
ATOM 2649 C CA . GLY A 1 372 ? -24.99958 -11.84381 4.06480 1.000 37.16603 370 GLY A CA 1
ATOM 2650 C C . GLY A 1 372 ? -25.88447 -11.66699 2.84862 1.000 33.96175 370 GLY A C 1
ATOM 2651 O O . GLY A 1 372 ? -25.43527 -11.86088 1.71678 1.000 35.60580 370 GLY A O 1
ATOM 2652 N N . GLY A 1 373 ? -27.13970 -11.26913 3.06665 1.000 33.67927 371 GLY A N 1
ATOM 2653 C CA . GLY A 1 373 ? -28.10692 -11.00941 2.01431 1.000 37.36305 371 GLY A CA 1
ATOM 2654 C C . GLY A 1 373 ? -27.97394 -9.68551 1.27205 1.000 36.87369 371 GLY A C 1
ATOM 2655 O O . GLY A 1 373 ? -27.86600 -9.67957 0.04175 1.000 39.83725 371 GLY A O 1
ATOM 2656 N N . TRP A 1 374 ? -27.98836 -8.56083 1.99383 1.000 37.41836 372 TRP A N 1
ATOM 2657 C CA . TRP A 1 374 ? -27.92610 -7.24723 1.34827 1.000 38.06543 372 TRP A CA 1
ATOM 2658 C C . TRP A 1 374 ? -26.58017 -6.97850 0.69635 1.000 38.01213 372 TRP A C 1
ATOM 2659 O O . TRP A 1 374 ? -26.50441 -6.19403 -0.25596 1.000 38.81123 372 TRP A O 1
ATOM 2670 N N . LYS A 1 375 ? -25.50359 -7.55375 1.21863 1.000 33.56035 373 LYS A N 1
ATOM 2671 C CA . LYS A 1 375 ? -24.17927 -7.13758 0.78089 1.000 37.05817 373 LYS A CA 1
ATOM 2672 C C . LYS A 1 375 ? -23.33927 -8.28399 0.24332 1.000 35.14376 373 LYS A C 1
ATOM 2673 O O . LYS A 1 375 ? -22.83926 -8.18853 -0.87627 1.000 41.46984 373 LYS A O 1
ATOM 2679 N N . VAL A 1 376 ? -23.15155 -9.35827 1.01015 1.000 36.62004 374 VAL A N 1
ATOM 2680 C CA . VAL A 1 376 ? -22.21828 -10.39947 0.59054 1.000 41.00035 374 VAL A CA 1
ATOM 2681 C C . VAL A 1 376 ? -22.73223 -11.09561 -0.65994 1.000 39.89290 374 VAL A C 1
ATOM 2682 O O . VAL A 1 376 ? -21.96214 -11.39118 -1.58743 1.000 35.77110 374 VAL A O 1
ATOM 2686 N N . TYR A 1 377 ? -24.04058 -11.34631 -0.70886 1.000 37.29051 375 TYR A N 1
ATOM 2687 C CA . TYR A 1 377 ? -24.64476 -12.05904 -1.83209 1.000 37.99682 375 TYR A CA 1
ATOM 2688 C C . TYR A 1 377 ? -24.35405 -11.37777 -3.16792 1.000 36.95651 375 TYR A C 1
ATOM 2689 O O . TYR A 1 377 ? -24.22637 -12.05955 -4.19118 1.000 37.11515 375 TYR A O 1
ATOM 2698 N N . GLN A 1 378 ? -24.23652 -10.04715 -3.18217 1.000 34.06769 376 GLN A N 1
ATOM 2699 C CA . GLN A 1 378 ? -24.09744 -9.33041 -4.44608 1.000 38.47679 376 GLN A CA 1
ATOM 2700 C C . GLN A 1 378 ? -22.74252 -9.54789 -5.11334 1.000 44.31002 376 GLN A C 1
ATOM 2701 O O . GLN A 1 378 ? -22.57286 -9.13216 -6.26211 1.000 42.17121 376 GLN A O 1
ATOM 2707 N N . LEU A 1 379 ? -21.77142 -10.15464 -4.43175 1.000 43.29334 377 LEU A N 1
ATOM 2708 C CA . LEU A 1 379 ? -20.48285 -10.43342 -5.04984 1.000 43.43824 377 LEU A CA 1
ATOM 2709 C C . LEU A 1 379 ? -20.40566 -11.84413 -5.61569 1.000 42.00806 377 LEU A C 1
ATOM 2710 O O . LEU A 1 379 ? -19.37572 -12.20200 -6.19065 1.000 44.05396 377 LEU A O 1
ATOM 2715 N N . ASP A 1 380 ? -21.47571 -12.65120 -5.47918 1.000 44.18593 378 ASP A N 1
ATOM 2716 C CA . ASP A 1 380 ? -21.48345 -14.03824 -5.95533 1.000 44.15522 378 ASP A CA 1
ATOM 2717 C C . ASP A 1 380 ? -20.35265 -14.79450 -5.26102 1.000 49.06793 378 ASP A C 1
ATOM 2718 O O . ASP A 1 380 ? -19.43320 -15.29068 -5.92785 1.000 47.53469 378 ASP A O 1
ATOM 2723 N N . PRO A 1 381 ? -20.38314 -14.89611 -3.93011 1.000 43.65594 379 PRO A N 1
ATOM 2724 C CA . PRO A 1 381 ? -19.22117 -15.39181 -3.19234 1.000 41.84474 379 PRO A CA 1
ATOM 2725 C C . PRO A 1 381 ? -19.14272 -16.90632 -3.23004 1.000 41.89792 379 PRO A C 1
ATOM 2726 O O . PRO A 1 381 ? -20.15368 -17.58787 -3.45336 1.000 43.42867 379 PRO A O 1
ATOM 2730 N N . PRO A 1 382 ? -17.95821 -17.47156 -2.99750 1.000 45.95176 380 PRO A N 1
ATOM 2731 C CA . PRO A 1 382 ? -17.85479 -18.92946 -2.83432 1.000 40.47535 380 PRO A CA 1
ATOM 2732 C C . PRO A 1 382 ? -18.30792 -19.37847 -1.44520 1.000 43.59232 380 PRO A C 1
ATOM 2733 O O . PRO A 1 382 ? -17.48084 -19.52041 -0.53222 1.000 44.55552 380 PRO A O 1
ATOM 2737 N N . TRP A 1 383 ? -19.62046 -19.61335 -1.26569 1.000 47.20216 381 TRP A N 1
ATOM 2738 C CA . TRP A 1 383 ? -20.15923 -19.89749 0.07374 1.000 43.60892 381 TRP A CA 1
ATOM 2739 C C . TRP A 1 383 ? -19.47505 -21.10427 0.69825 1.000 41.82243 381 TRP A C 1
ATOM 2740 O O . TRP A 1 383 ? -19.07089 -21.06078 1.86262 1.000 45.65675 381 TRP A O 1
ATOM 2751 N N . GLU A 1 384 ? -19.30852 -22.17785 -0.08204 1.000 47.35329 382 GLU A N 1
ATOM 2752 C CA . GLU A 1 384 ? -18.76402 -23.43599 0.42823 1.000 48.15033 382 GLU A CA 1
ATOM 2753 C C . GLU A 1 384 ? -17.35601 -23.26019 0.99443 1.000 47.31905 382 GLU A C 1
ATOM 2754 O O . GLU A 1 384 ? -17.03456 -23.80894 2.05586 1.000 44.80094 382 GLU A O 1
ATOM 2760 N N . LYS A 1 385 ? -16.49797 -22.49940 0.30431 1.000 47.51752 383 LYS A N 1
ATOM 2761 C CA . LYS A 1 385 ? -15.16102 -22.25871 0.83981 1.000 48.86323 383 LYS A CA 1
ATOM 2762 C C . LYS A 1 385 ? -15.23542 -21.54779 2.19100 1.000 45.63376 383 LYS A C 1
ATOM 2763 O O . LYS A 1 385 ? -14.52690 -21.92686 3.13384 1.000 45.92302 383 LYS A O 1
ATOM 2769 N N . PHE A 1 386 ? -16.08302 -20.51331 2.30398 1.000 41.57922 384 PHE A N 1
ATOM 2770 C CA . PHE A 1 386 ? -16.25953 -19.84934 3.59638 1.000 45.00232 384 PHE A CA 1
ATOM 2771 C C . PHE A 1 386 ? -16.64874 -20.85409 4.66981 1.000 42.28937 384 PHE A C 1
ATOM 2772 O O . PHE A 1 386 ? -16.04119 -20.88815 5.75074 1.000 41.86084 384 PHE A O 1
ATOM 2780 N N . VAL A 1 387 ? -17.63987 -21.71021 4.36210 1.000 42.05615 385 VAL A N 1
ATOM 2781 C CA . VAL A 1 387 ? -18.17395 -22.66232 5.33581 1.000 42.17825 385 VAL A CA 1
ATOM 2782 C C . VAL A 1 387 ? -17.12508 -23.68780 5.72911 1.000 43.56370 385 VAL A C 1
ATOM 2783 O O . VAL A 1 387 ? -16.98957 -24.03521 6.90996 1.000 44.24308 385 VAL A O 1
ATOM 2787 N N . LYS A 1 388 ? -16.39719 -24.22575 4.75005 1.000 44.05405 386 LYS A N 1
ATOM 2788 C CA . LYS A 1 388 ? -15.33682 -25.16022 5.09491 1.000 43.67912 386 LYS A CA 1
ATOM 2789 C C . LYS A 1 388 ? -14.26958 -24.47610 5.93495 1.000 46.11750 386 LYS A C 1
ATOM 2790 O O . LYS A 1 388 ? -13.72137 -25.08770 6.85504 1.000 46.00146 386 LYS A O 1
ATOM 2794 N N . ALA A 1 389 ? -14.01398 -23.19129 5.68399 1.000 42.88804 387 ALA A N 1
ATOM 2795 C CA . ALA A 1 389 ? -13.09790 -22.44879 6.54144 1.000 44.73718 387 ALA A CA 1
ATOM 2796 C C . ALA A 1 389 ? -13.63992 -22.33451 7.97206 1.000 43.76581 387 ALA A C 1
ATOM 2797 O O . ALA A 1 389 ? -12.90136 -22.55574 8.94446 1.000 41.41399 387 ALA A O 1
ATOM 2799 N N . ILE A 1 390 ? -14.93384 -22.01694 8.11848 1.000 42.85212 388 ILE A N 1
ATOM 2800 C CA . ILE A 1 390 ? -15.53848 -21.84763 9.44591 1.000 43.09321 388 ILE A CA 1
ATOM 2801 C C . ILE A 1 390 ? -15.47869 -23.14699 10.24826 1.000 37.84836 388 ILE A C 1
ATOM 2802 O O . ILE A 1 390 ? -15.25325 -23.13513 11.46241 1.000 36.24582 388 ILE A O 1
ATOM 2807 N N . LYS A 1 391 ? -15.66545 -24.28405 9.58883 1.000 42.91047 389 LYS A N 1
ATOM 2808 C CA . LYS A 1 391 ? -15.71741 -25.56632 10.28545 1.000 45.92688 389 LYS A CA 1
ATOM 2809 C C . LYS A 1 391 ? -14.35821 -26.26251 10.37941 1.000 49.82219 389 LYS A C 1
ATOM 2810 O O . LYS A 1 391 ? -14.28964 -27.38173 10.90609 1.000 48.34013 389 LYS A O 1
ATOM 2816 N N . ALA A 1 392 ? -13.27943 -25.62617 9.89915 1.000 44.65023 390 ALA A N 1
ATOM 2817 C CA . ALA A 1 392 ? -11.99419 -26.31357 9.79637 1.000 46.51572 390 ALA A CA 1
ATOM 2818 C C . ALA A 1 392 ? -11.46521 -26.74009 11.16768 1.000 50.99375 390 ALA A C 1
ATOM 2819 O O . ALA A 1 392 ? -10.90616 -27.83285 11.31049 1.000 55.90318 390 ALA A O 1
ATOM 2821 N N . GLY A 1 393 ? -11.63991 -25.90038 12.18587 1.000 49.43693 391 GLY A N 1
ATOM 2822 C CA . GLY A 1 393 ? -11.12424 -26.17581 13.51561 1.000 50.64180 391 GLY A CA 1
ATOM 2823 C C . GLY A 1 393 ? -12.17707 -26.75922 14.43851 1.000 52.80528 391 GLY A C 1
ATOM 2824 O O . GLY A 1 393 ? -11.86090 -27.26795 15.51762 1.000 48.59254 391 GLY A O 1
ATOM 2825 N N . ASN A 1 394 ? -13.43731 -26.69292 14.01080 1.000 49.11270 392 ASN A N 1
ATOM 2826 C CA . ASN A 1 394 ? -14.56605 -27.16383 14.81224 1.000 52.45500 392 ASN A CA 1
ATOM 2827 C C . ASN A 1 394 ? -15.62366 -27.63384 13.82652 1.000 51.77341 392 ASN A C 1
ATOM 2828 O O . ASN A 1 394 ? -16.43231 -26.82821 13.34168 1.000 48.31440 392 ASN A O 1
ATOM 2833 N N . PRO A 1 395 ? -15.67796 -28.93835 13.53265 1.000 50.33701 393 PRO A N 1
ATOM 2834 C CA . PRO A 1 395 ? -16.57613 -29.42336 12.46920 1.000 50.11041 393 PRO A CA 1
ATOM 2835 C C . PRO A 1 395 ? -18.05850 -29.35351 12.81717 1.000 48.68493 393 PRO A C 1
ATOM 2836 O O . PRO A 1 395 ? -18.88629 -29.59472 11.93202 1.000 51.23850 393 PRO A O 1
ATOM 2840 N N . ASN A 1 396 ? -18.42427 -29.02775 14.05541 1.000 49.23376 394 ASN A N 1
ATOM 2841 C CA . ASN A 1 396 ? -19.81934 -28.83021 14.42309 1.000 49.33747 394 ASN A CA 1
ATOM 2842 C C . ASN A 1 396 ? -20.17532 -27.35206 14.58083 1.000 47.38172 394 ASN A C 1
ATOM 2843 O O . ASN A 1 396 ? -21.24523 -27.03068 15.11772 1.000 43.83851 394 ASN A O 1
ATOM 2848 N N . ALA A 1 397 ? -19.30930 -26.45335 14.12185 1.000 44.41048 395 ALA A N 1
ATOM 2849 C CA . ALA A 1 397 ? -19.50542 -25.01383 14.28978 1.000 45.43977 395 ALA A CA 1
ATOM 2850 C C . ALA A 1 397 ? -20.69703 -24.52944 13.47457 1.000 45.35304 395 ALA A C 1
ATOM 2851 O O . ALA A 1 397 ? -20.66140 -24.61379 12.23848 1.000 40.59467 395 ALA A O 1
ATOM 2853 N N . PRO A 1 398 ? -21.77427 -24.05609 14.10711 1.000 48.42577 396 PRO A N 1
ATOM 2854 C CA . PRO A 1 398 ? -22.95080 -23.62957 13.33644 1.000 44.58492 396 PRO A CA 1
ATOM 2855 C C . PRO A 1 398 ? -22.62534 -22.38309 12.53087 1.000 44.45306 396 PRO A C 1
ATOM 2856 O O . PRO A 1 398 ? -22.05000 -21.42216 13.05122 1.000 44.33017 396 PRO A O 1
ATOM 2860 N N . VAL A 1 399 ? -22.97173 -22.40799 11.25123 1.000 43.20187 397 VAL A N 1
ATOM 2861 C CA . VAL A 1 399 ? -22.71457 -21.27229 10.37934 1.000 45.57940 397 VAL A CA 1
ATOM 2862 C C . VAL A 1 399 ? -24.00659 -20.47164 10.25618 1.000 44.16577 397 VAL A C 1
ATOM 2863 O O . VAL A 1 399 ? -25.04774 -20.99919 9.84047 1.000 41.95281 397 VAL A O 1
ATOM 2867 N N . GLY A 1 400 ? -23.94458 -19.20382 10.66170 1.000 41.87134 398 GLY A N 1
ATOM 2868 C CA . GLY A 1 400 ? -25.08535 -18.31435 10.56811 1.000 40.54097 398 GLY A CA 1
ATOM 2869 C C . GLY A 1 400 ? -24.80248 -17.06453 9.75217 1.000 43.31432 398 GLY A C 1
ATOM 2870 O O . GLY A 1 400 ? -24.39756 -16.02874 10.29385 1.000 38.28315 398 GLY A O 1
ATOM 2871 N N . PHE A 1 401 ? -25.00355 -17.14778 8.43633 1.000 42.58940 399 PHE A N 1
ATOM 2872 C CA . PHE A 1 401 ? -24.95733 -15.95746 7.60421 1.000 38.65391 399 PHE A CA 1
ATOM 2873 C C . PHE A 1 401 ? -26.28116 -15.22344 7.73918 1.000 38.71825 399 PHE A C 1
ATOM 2874 O O . PHE A 1 401 ? -27.34027 -15.80921 7.50775 1.000 40.23539 399 PHE A O 1
ATOM 2882 N N . SER A 1 402 ? -26.22776 -13.94903 8.11432 1.000 37.66164 400 SER A N 1
ATOM 2883 C CA . SER A 1 402 ? -27.44809 -13.15168 8.15425 1.000 42.18241 400 SER A CA 1
ATOM 2884 C C . SER A 1 402 ? -28.01378 -13.01489 6.74644 1.000 38.90002 400 SER A C 1
ATOM 2885 O O . SER A 1 402 ? -27.41238 -12.35861 5.89153 1.000 37.18120 400 SER A O 1
ATOM 2888 N N . GLN A 1 403 ? -29.17764 -13.60992 6.51416 1.000 37.08939 401 GLN A N 1
ATOM 2889 C CA . GLN A 1 403 ? -29.85876 -13.53099 5.23094 1.000 35.64181 401 GLN A CA 1
ATOM 2890 C C . GLN A 1 403 ? -30.82420 -12.36131 5.14403 1.000 37.65276 401 GLN A C 1
ATOM 2891 O O . GLN A 1 403 ? -31.52662 -12.24100 4.13228 1.000 36.07389 401 GLN A O 1
ATOM 2897 N N . ASN A 1 404 ? -30.89204 -11.50515 6.16876 1.000 31.76829 402 ASN A N 1
ATOM 2898 C CA . ASN A 1 404 ? -31.76226 -10.32541 6.12434 1.000 33.67769 402 ASN A CA 1
ATOM 2899 C C . ASN A 1 404 ? -33.16350 -10.81142 5.75267 1.000 34.12058 402 ASN A C 1
ATOM 2900 O O . ASN A 1 404 ? -33.60004 -11.83756 6.28991 1.000 34.78627 402 ASN A O 1
ATOM 2905 N N . LEU A 1 405 ? -33.84827 -10.18920 4.78937 1.000 37.35849 403 LEU A N 1
ATOM 2906 C CA . LEU A 1 405 ? -35.19810 -10.59726 4.42670 1.000 37.04283 403 LEU A CA 1
ATOM 2907 C C . LEU A 1 405 ? -35.23602 -11.54865 3.21520 1.000 41.06395 403 LEU A C 1
ATOM 2908 O O . LEU A 1 405 ? -36.30057 -11.72438 2.59990 1.000 38.56069 403 LEU A O 1
ATOM 2913 N N . PHE A 1 406 ? -34.07740 -12.20487 2.88225 1.000 33.85747 404 PHE A N 1
ATOM 2914 C CA . PHE A 1 406 ? -33.86543 -13.12254 1.76944 1.000 39.05123 404 PHE A CA 1
ATOM 2915 C C . PHE A 1 406 ? -34.04008 -14.57691 2.19225 1.000 38.39524 404 PHE A C 1
ATOM 2916 O O . PHE A 1 406 ? -33.92686 -14.91824 3.37233 1.000 36.54034 404 PHE A O 1
ATOM 2924 N N . PRO A 1 407 ? -34.35446 -15.47364 1.24408 1.000 39.46768 405 PRO A N 1
ATOM 2925 C CA . PRO A 1 407 ? -34.45469 -16.89381 1.60225 1.000 38.10509 405 PRO A CA 1
ATOM 2926 C C . PRO A 1 407 ? -33.06474 -17.46480 1.85574 1.000 38.85253 405 PRO A C 1
ATOM 2927 O O . PRO A 1 407 ? -32.09904 -16.70182 1.89448 1.000 35.55516 405 PRO A O 1
ATOM 2931 N N . ASN A 1 408 ? -32.93164 -18.77575 2.01730 1.000 40.05594 406 ASN A N 1
ATOM 2932 C CA . ASN A 1 408 ? -31.64252 -19.34954 2.39252 1.000 35.09654 406 ASN A CA 1
ATOM 2933 C C . ASN A 1 408 ? -30.55304 -18.94778 1.40716 1.000 39.04681 406 ASN A C 1
ATOM 2934 O O . ASN A 1 408 ? -30.69537 -19.14398 0.19471 1.000 41.80305 406 ASN A O 1
ATOM 2939 N N . LEU A 1 409 ? -29.47448 -18.37079 1.94304 1.000 38.07570 407 LEU A N 1
ATOM 2940 C CA . LEU A 1 409 ? -28.39736 -17.83129 1.11646 1.000 43.45895 407 LEU A CA 1
ATOM 2941 C C . LEU A 1 409 ? -27.62616 -18.93598 0.39854 1.000 45.38355 407 LEU A C 1
ATOM 2942 O O . LEU A 1 409 ? -27.23501 -18.77632 -0.76193 1.000 43.79138 407 LEU A O 1
ATOM 2947 N N . THR A 1 410 ? -27.38588 -20.05827 1.07890 1.000 42.48433 408 THR A N 1
ATOM 2948 C CA . THR A 1 410 ? -26.60234 -21.14290 0.54421 1.000 42.63503 408 THR A CA 1
ATOM 2949 C C . THR A 1 410 ? -27.06628 -22.43269 1.19973 1.000 45.34240 408 THR A C 1
ATOM 2950 O O . THR A 1 410 ? -27.43084 -22.41891 2.38502 1.000 43.15025 408 THR A O 1
ATOM 2954 N N . PRO A 1 411 ? -27.04926 -23.55563 0.46856 1.000 46.70195 409 PRO A N 1
ATOM 2955 C CA . PRO A 1 411 ? -27.37722 -24.85674 1.08103 1.000 44.43519 409 PRO A CA 1
ATOM 2956 C C . PRO A 1 411 ? -26.52529 -25.19688 2.31095 1.000 51.52820 409 PRO A C 1
ATOM 2957 O O . PRO A 1 411 ? -26.92430 -26.02332 3.13751 1.000 45.21747 409 PRO A O 1
ATOM 2961 N N . PHE A 1 412 ? -25.35104 -24.57585 2.44572 1.000 48.30015 410 PHE A N 1
ATOM 2962 C CA . PHE A 1 412 ? -24.44088 -24.85331 3.54880 1.000 44.74782 410 PHE A CA 1
ATOM 2963 C C . PHE A 1 412 ? -24.71525 -24.01202 4.79775 1.000 47.14016 410 PHE A C 1
ATOM 2964 O O . PHE A 1 412 ? -23.91584 -24.05487 5.73679 1.000 50.49949 410 PHE A O 1
ATOM 2972 N N . SER A 1 413 ? -25.81837 -23.26369 4.83820 1.000 47.98830 411 SER A N 1
ATOM 2973 C CA . SER A 1 413 ? -26.23193 -22.58833 6.06263 1.000 49.05090 411 SER A CA 1
ATOM 2974 C C . SER A 1 413 ? -26.59589 -23.59893 7.15239 1.000 53.23373 411 SER A C 1
ATOM 2975 O O . SER A 1 413 ? -26.95199 -24.74389 6.87402 1.000 54.91583 411 SER A O 1
ATOM 2978 N N . ASP A 1 414 ? -26.55997 -23.14576 8.41180 1.000 45.85071 412 ASP A N 1
ATOM 2979 C CA . ASP A 1 414 ? -27.12162 -23.93641 9.50155 1.000 42.24964 412 ASP A CA 1
ATOM 2980 C C . ASP A 1 414 ? -28.33050 -23.29527 10.15440 1.000 47.87446 412 ASP A C 1
ATOM 2981 O O . ASP A 1 414 ? -29.30290 -23.99074 10.44936 1.000 48.64969 412 ASP A O 1
ATOM 2986 N N . LEU A 1 415 ? -28.30072 -21.98507 10.37738 1.000 47.67834 413 LEU A N 1
ATOM 2987 C CA . LEU A 1 415 ? -29.27644 -21.28963 11.20651 1.000 44.13794 413 LEU A CA 1
ATOM 2988 C C . LEU A 1 415 ? -30.00698 -20.23467 10.38731 1.000 40.98712 413 LEU A C 1
ATOM 2989 O O . LEU A 1 415 ? -29.39179 -19.55943 9.55909 1.000 40.59294 413 LEU A O 1
ATOM 2994 N N . VAL A 1 416 ? -31.30881 -20.06246 10.64384 1.000 38.97990 414 VAL A N 1
ATOM 2995 C CA . VAL A 1 416 ? -31.98700 -18.84254 10.20436 1.000 36.71056 414 VAL A CA 1
ATOM 2996 C C . VAL A 1 416 ? -31.39241 -17.66149 10.95306 1.000 39.92312 414 VAL A C 1
ATOM 2997 O O . VAL A 1 416 ? -31.27255 -17.68372 12.18964 1.000 40.87675 414 VAL A O 1
ATOM 3001 N N . VAL A 1 417 ? -31.01855 -16.61537 10.21959 1.000 34.93436 415 VAL A N 1
ATOM 3002 C CA . VAL A 1 417 ? -30.36059 -15.46162 10.83246 1.000 39.32410 415 VAL A CA 1
ATOM 3003 C C . VAL A 1 417 ? -30.88291 -14.18593 10.18925 1.000 39.78486 415 VAL A C 1
ATOM 3004 O O . VAL A 1 417 ? -30.67737 -13.96409 8.98683 1.000 37.29766 415 VAL A O 1
ATOM 3008 N N . SER A 1 418 ? -31.52255 -13.33087 10.98600 1.000 32.94566 416 SER A N 1
ATOM 3009 C CA . SER A 1 418 ? -31.79133 -11.96946 10.53529 1.000 37.99530 416 SER A CA 1
ATOM 3010 C C . SER A 1 418 ? -31.96475 -11.09225 11.76499 1.000 34.75852 416 SER A C 1
ATOM 3011 O O . SER A 1 418 ? -31.98965 -11.58159 12.89562 1.000 32.03053 416 SER A O 1
ATOM 3014 N N . ASP A 1 419 ? -32.07239 -9.78403 11.52647 1.000 34.42614 417 ASP A N 1
ATOM 3015 C CA . ASP A 1 419 ? -32.19240 -8.78997 12.59033 1.000 37.18345 417 ASP A CA 1
ATOM 3016 C C . ASP A 1 419 ? -33.67135 -8.59044 12.93500 1.000 39.93878 417 ASP A C 1
ATOM 3017 O O . ASP A 1 419 ? -34.45070 -8.07697 12.12198 1.000 39.88330 417 ASP A O 1
ATOM 3022 N N . GLY A 1 420 ? -34.04116 -8.95515 14.15985 1.000 38.39304 418 GLY A N 1
ATOM 3023 C CA . GLY A 1 420 ? -35.39883 -8.84197 14.63706 1.000 39.75442 418 GLY A CA 1
ATOM 3024 C C . GLY A 1 420 ? -35.75180 -7.53950 15.31427 1.000 39.62214 418 GLY A C 1
ATOM 3025 O O . GLY A 1 420 ? -36.86236 -7.43244 15.84094 1.000 42.58172 418 GLY A O 1
ATOM 3026 N N . SER A 1 421 ? -34.85335 -6.54829 15.31699 1.000 39.44275 419 SER A N 1
ATOM 3027 C CA . SER A 1 421 ? -35.03640 -5.28043 16.04845 1.000 43.38284 419 SER A CA 1
ATOM 3028 C C . SER A 1 421 ? -35.51407 -5.62868 17.45859 1.000 44.17921 419 SER A C 1
ATOM 3029 O O . SER A 1 421 ? -34.98348 -6.57636 18.05631 1.000 40.62019 419 SER A O 1
ATOM 3032 N N . GLY A 1 422 ? -36.52737 -4.94409 17.99656 1.000 42.14211 420 GLY A N 1
ATOM 3033 C CA . GLY A 1 422 ? -37.04687 -5.30068 19.30112 1.000 43.55285 420 GLY A CA 1
ATOM 3034 C C . GLY A 1 422 ? -38.41131 -5.96121 19.31201 1.000 47.64703 420 GLY A C 1
ATOM 3035 O O . GLY A 1 422 ? -39.11511 -5.91476 20.32939 1.000 52.89903 420 GLY A O 1
ATOM 3036 N N . ARG A 1 423 ? -38.78669 -6.60550 18.20993 1.000 45.57387 421 ARG A N 1
ATOM 3037 C CA . ARG A 1 423 ? -40.12641 -7.14112 18.01967 1.000 39.47190 421 ARG A CA 1
ATOM 3038 C C . ARG A 1 423 ? -40.25825 -8.54392 18.61021 1.000 42.03152 421 ARG A C 1
ATOM 3039 O O . ARG A 1 423 ? -39.26836 -9.25145 18.82774 1.000 40.56907 421 ARG A O 1
ATOM 3047 N N . VAL A 1 424 ? -41.50756 -8.94547 18.85806 1.000 41.82923 422 VAL A N 1
ATOM 3048 C CA . VAL A 1 424 ? -41.83570 -10.33606 19.16350 1.000 40.43637 422 VAL A CA 1
ATOM 3049 C C . VAL A 1 424 ? -41.28344 -11.18886 18.03032 1.000 46.89402 422 VAL A C 1
ATOM 3050 O O . VAL A 1 424 ? -41.44736 -10.82719 16.85657 1.000 45.91032 422 VAL A O 1
ATOM 3054 N N . PRO A 1 425 ? -40.59891 -12.29076 18.32400 1.000 48.56900 423 PRO A N 1
ATOM 3055 C CA . PRO A 1 425 ? -40.08007 -13.14177 17.24797 1.000 47.91376 423 PRO A CA 1
ATOM 3056 C C . PRO A 1 425 ? -41.19080 -13.73201 16.38518 1.000 48.80928 423 PRO A C 1
ATOM 3057 O O . PRO A 1 425 ? -42.19173 -14.25161 16.88649 1.000 52.44706 423 PRO A O 1
ATOM 3061 N N . GLU A 1 426 ? -41.00637 -13.62762 15.07580 1.000 50.35468 424 GLU A N 1
ATOM 3062 C CA . GLU A 1 426 ? -41.87906 -14.29246 14.12278 1.000 51.34197 424 GLU A CA 1
ATOM 3063 C C . GLU A 1 426 ? -41.75429 -15.80433 14.25228 1.000 50.63556 424 GLU A C 1
ATOM 3064 O O . GLU A 1 426 ? -40.65065 -16.34826 14.32796 1.000 50.76672 424 GLU A O 1
ATOM 3070 N N . ILE A 1 427 ? -42.89458 -16.48738 14.24200 1.000 56.72696 425 ILE A N 1
ATOM 3071 C CA . ILE A 1 427 ? -42.93352 -17.94088 14.11137 1.000 58.35895 425 ILE A CA 1
ATOM 3072 C C . ILE A 1 427 ? -43.07389 -18.24794 12.62242 1.000 56.79719 425 ILE A C 1
ATOM 3073 O O . ILE A 1 427 ? -44.13715 -18.04832 12.02973 1.000 53.17284 425 ILE A O 1
ATOM 3075 N N . GLN A 1 428 ? -41.98334 -18.69937 12.01288 1.000 54.96770 426 GLN A N 1
ATOM 3076 C CA . GLN A 1 428 ? -41.97944 -19.01682 10.59264 1.000 52.87661 426 GLN A CA 1
ATOM 3077 C C . GLN A 1 428 ? -42.66640 -20.35833 10.36211 1.000 53.48120 426 GLN A C 1
ATOM 3078 O O . GLN A 1 428 ? -42.28156 -21.35744 10.98114 1.000 55.99087 426 GLN A O 1
ATOM 3084 N N . PRO A 1 429 ? -43.66883 -20.41632 9.48132 1.000 53.59049 427 PRO A N 1
ATOM 3085 C CA . PRO A 1 429 ? -44.45419 -21.64797 9.31309 1.000 47.32217 427 PRO A CA 1
ATOM 3086 C C . PRO A 1 429 ? -43.61018 -22.82882 8.85886 1.000 54.10313 427 PRO A C 1
ATOM 3087 O O . PRO A 1 429 ? -42.57318 -22.67987 8.19693 1.000 48.50995 427 PRO A O 1
ATOM 3091 N N . ALA A 1 430 ? -44.11428 -24.02311 9.18276 1.000 52.72709 428 ALA A N 1
ATOM 3092 C CA . ALA A 1 430 ? -43.33040 -25.24471 9.02170 1.000 52.15526 428 ALA A CA 1
ATOM 3093 C C . ALA A 1 430 ? -42.94762 -25.49695 7.56817 1.000 51.85559 428 ALA A C 1
ATOM 3094 O O . ALA A 1 430 ? -41.84832 -25.99245 7.28975 1.000 54.47349 428 ALA A O 1
ATOM 3096 N N . PHE A 1 431 ? -43.84154 -25.17864 6.62440 1.000 47.71111 429 PHE A N 1
ATOM 3097 C CA . PHE A 1 431 ? -43.60795 -25.58438 5.24106 1.000 49.27744 429 PHE A CA 1
ATOM 3098 C C . PHE A 1 431 ? -42.42308 -24.85513 4.60295 1.000 51.97140 429 PHE A C 1
ATOM 3099 O O . PHE A 1 431 ? -41.88965 -25.32197 3.58964 1.000 51.85381 429 PHE A O 1
ATOM 3107 N N . LEU A 1 432 ? -41.99702 -23.72271 5.16675 1.000 51.68221 430 LEU A N 1
ATOM 3108 C CA . LEU A 1 432 ? -40.81214 -23.04483 4.65835 1.000 46.11500 430 LEU A CA 1
ATOM 3109 C C . LEU A 1 432 ? -39.56037 -23.90477 4.76328 1.000 48.85452 430 LEU A C 1
ATOM 3110 O O . LEU A 1 432 ? -38.58757 -23.65886 4.03874 1.000 50.27144 430 LEU A O 1
ATOM 3115 N N . PHE A 1 433 ? -39.56392 -24.90429 5.64019 1.000 48.77958 431 PHE A N 1
ATOM 3116 C CA . PHE A 1 433 ? -38.38230 -25.70024 5.94426 1.000 51.96482 431 PHE A CA 1
ATOM 3117 C C . PHE A 1 433 ? -38.39838 -27.05611 5.26748 1.000 55.91506 431 PHE A C 1
ATOM 3118 O O . PHE A 1 433 ? -37.46365 -27.84406 5.45400 1.000 57.28584 431 PHE A O 1
ATOM 3126 N N . GLU A 1 434 ? -39.43185 -27.33662 4.48457 1.000 58.14516 432 GLU A N 1
ATOM 3127 C CA . GLU A 1 434 ? -39.56871 -28.59037 3.77517 1.000 57.35351 432 GLU A CA 1
ATOM 3128 C C . GLU A 1 434 ? -38.73554 -28.57191 2.49692 1.000 55.13745 432 GLU A C 1
ATOM 3129 O O . GLU A 1 434 ? -38.19853 -27.54075 2.09138 1.000 59.63265 432 GLU A O 1
ATOM 3135 N N . LYS A 1 435 ? -38.59896 -29.74114 1.87460 1.000 59.46169 433 LYS A N 1
ATOM 3136 C CA . LYS A 1 435 ? -37.83278 -29.82380 0.63933 1.000 61.45912 433 LYS A CA 1
ATOM 3137 C C . LYS A 1 435 ? -38.47656 -28.92671 -0.41020 1.000 61.79435 433 LYS A C 1
ATOM 3138 O O . LYS A 1 435 ? -39.70477 -28.88228 -0.54268 1.000 63.23164 433 LYS A O 1
ATOM 3140 N N . GLY A 1 436 ? -37.64221 -28.17468 -1.12295 1.000 57.50811 434 GLY A N 1
ATOM 3141 C CA . GLY A 1 436 ? -38.10581 -27.11580 -1.98509 1.000 55.77227 434 GLY A CA 1
ATOM 3142 C C . GLY A 1 436 ? -38.33868 -25.78164 -1.29859 1.000 60.85582 434 GLY A C 1
ATOM 3143 O O . GLY A 1 436 ? -38.35061 -24.74930 -1.97771 1.000 64.20746 434 GLY A O 1
ATOM 3144 N N . GLY A 1 437 ? -38.48842 -25.76773 0.02706 1.000 55.07369 435 GLY A N 1
ATOM 3145 C CA . GLY A 1 437 ? -38.92603 -24.57076 0.71350 1.000 48.87891 435 GLY A CA 1
ATOM 3146 C C . GLY A 1 437 ? -37.92046 -23.43821 0.66334 1.000 49.77226 435 GLY A C 1
ATOM 3147 O O . GLY A 1 437 ? -36.73077 -23.62293 0.39752 1.000 46.06555 435 GLY A O 1
ATOM 3148 N N . GLN A 1 438 ? -38.43465 -22.23413 0.94113 1.000 47.70377 436 GLN A N 1
ATOM 3149 C CA . GLN A 1 438 ? -37.59906 -21.03506 1.01716 1.000 46.68437 436 GLN A CA 1
ATOM 3150 C C . GLN A 1 438 ? -36.41513 -21.20061 1.95846 1.000 42.63417 436 GLN A C 1
ATOM 3151 O O . GLN A 1 438 ? -35.34051 -20.62632 1.71772 1.000 38.41506 436 GLN A O 1
ATOM 3157 N N . LEU A 1 439 ? -36.59110 -21.96609 3.03856 1.000 42.71663 437 LEU A N 1
ATOM 3158 C CA . LEU A 1 439 ? -35.59050 -22.06435 4.09719 1.000 46.58972 437 LEU A CA 1
ATOM 3159 C C . LEU A 1 439 ? -35.10943 -23.49546 4.31424 1.000 48.06509 437 LEU A C 1
ATOM 3160 O O . LEU A 1 439 ? -34.54339 -23.80234 5.37033 1.000 48.35396 437 LEU A O 1
ATOM 3165 N N . GLU A 1 440 ? -35.33174 -24.37268 3.33588 1.000 52.34854 438 GLU A N 1
ATOM 3166 C CA . GLU A 1 440 ? -34.90948 -25.76454 3.42567 1.000 54.24197 438 GLU A CA 1
ATOM 3167 C C . GLU A 1 440 ? -33.43340 -25.85095 3.78581 1.000 50.24500 438 GLU A C 1
ATOM 3168 O O . GLU A 1 440 ? -32.59263 -25.20498 3.15470 1.000 49.70023 438 GLU A O 1
ATOM 3174 N N . GLY A 1 441 ? -33.12159 -26.64508 4.81521 1.000 48.82350 439 GLY A N 1
ATOM 3175 C CA . GLY A 1 441 ? -31.76145 -26.83192 5.27661 1.000 43.94581 439 GLY A CA 1
ATOM 3176 C C . GLY A 1 441 ? -31.38683 -26.00267 6.49050 1.000 45.37554 439 GLY A C 1
ATOM 3177 O O . GLY A 1 441 ? -30.38737 -26.30705 7.15185 1.000 43.47496 439 GLY A O 1
ATOM 3178 N N . GLN A 1 442 ? -32.16052 -24.97408 6.80417 1.000 45.57347 440 GLN A N 1
ATOM 3179 C CA . GLN A 1 442 ? -31.90724 -24.14181 7.96618 1.000 45.24428 440 GLN A CA 1
ATOM 3180 C C . GLN A 1 442 ? -32.77437 -24.58795 9.13502 1.000 46.36676 440 GLN A C 1
ATOM 3181 O O . GLN A 1 442 ? -33.77029 -25.29586 8.96402 1.000 48.14810 440 GLN A O 1
ATOM 3187 N N . TYR A 1 443 ? -32.37780 -24.15831 10.33130 1.000 41.72564 441 TYR A N 1
ATOM 3188 C CA . TYR A 1 443 ? -33.11479 -24.38219 11.55853 1.000 41.37595 441 TYR A CA 1
ATOM 3189 C C . TYR A 1 443 ? -33.52914 -23.04536 12.16695 1.000 45.82406 441 TYR A C 1
ATOM 3190 O O . TYR A 1 443 ? -32.69468 -22.13129 12.26920 1.000 43.62271 441 TYR A O 1
ATOM 3199 N N . PRO A 1 444 ? -34.78279 -22.89784 12.60546 1.000 43.87981 442 PRO A N 1
ATOM 3200 C CA . PRO A 1 444 ? -35.24188 -21.59514 13.10546 1.000 45.47336 442 PRO A CA 1
ATOM 3201 C C . PRO A 1 444 ? -34.40463 -21.11682 14.28387 1.000 43.49746 442 PRO A C 1
ATOM 3202 O O . PRO A 1 444 ? -33.96817 -21.90379 15.12654 1.000 42.33962 442 PRO A O 1
ATOM 3206 N N . ALA A 1 445 ? -34.19750 -19.80707 14.33299 1.000 39.97665 443 ALA A N 1
ATOM 3207 C CA . ALA A 1 445 ? -33.50380 -19.14723 15.42194 1.000 37.94537 443 ALA A CA 1
ATOM 3208 C C . ALA A 1 445 ? -33.91117 -17.68335 15.39027 1.000 42.12821 443 ALA A C 1
ATOM 3209 O O . ALA A 1 445 ? -34.25347 -17.14073 14.33110 1.000 44.12448 443 ALA A O 1
ATOM 3211 N N . SER A 1 446 ? -33.89060 -17.05518 16.55647 1.000 38.60202 444 SER A N 1
ATOM 3212 C CA . SER A 1 446 ? -34.34889 -15.68378 16.70347 1.000 37.09800 444 SER A CA 1
ATOM 3213 C C . SER A 1 446 ? -33.23390 -14.81380 17.27129 1.000 37.30817 444 SER A C 1
ATOM 3214 O O . SER A 1 446 ? -32.54875 -15.20132 18.22719 1.000 39.22963 444 SER A O 1
ATOM 3217 N N . TRP A 1 447 ? -33.08402 -13.62266 16.70165 1.000 29.94189 445 TRP A N 1
ATOM 3218 C CA . TRP A 1 447 ? -32.01483 -12.70365 17.06988 1.000 35.54098 445 TRP A CA 1
ATOM 3219 C C . TRP A 1 447 ? -32.65975 -11.34298 17.22521 1.000 38.72244 445 TRP A C 1
ATOM 3220 O O . TRP A 1 447 ? -33.14458 -10.78552 16.23409 1.000 38.33881 445 TRP A O 1
ATOM 3231 N N . PHE A 1 448 ? -32.69746 -10.82194 18.44897 1.000 31.66473 446 PHE A N 1
ATOM 3232 C CA . PHE A 1 448 ? -33.34588 -9.53288 18.64806 1.000 37.74829 446 PHE A CA 1
ATOM 3233 C C . PHE A 1 448 ? -32.85682 -8.91579 19.94878 1.000 38.25827 446 PHE A C 1
ATOM 3234 O O . PHE A 1 448 ? -32.08064 -9.51419 20.69107 1.000 40.77641 446 PHE A O 1
ATOM 3242 N N . TYR A 1 449 ? -33.28196 -7.68727 20.19792 1.000 37.98186 447 TYR A N 1
ATOM 3243 C CA . TYR A 1 449 ? -32.79834 -6.97582 21.36486 1.000 46.18093 447 TYR A CA 1
ATOM 3244 C C . TYR A 1 449 ? -33.93671 -6.64532 22.32250 1.000 46.33274 447 TYR A C 1
ATOM 3245 O O . TYR A 1 449 ? -35.09384 -6.47146 21.91906 1.000 46.02904 447 TYR A O 1
ATOM 3254 N N . MET A 1 450 ? -33.58450 -6.56393 23.60305 1.000 45.19778 448 MET A N 1
ATOM 3255 C CA . MET A 1 450 ? -34.53755 -6.12410 24.61786 1.000 46.94964 448 MET A CA 1
ATOM 3256 C C . MET A 1 450 ? -34.65326 -4.60622 24.63986 1.000 45.27017 448 MET A C 1
ATOM 3257 O O . MET A 1 450 ? -35.75656 -4.05471 24.57985 1.000 47.43731 448 MET A O 1
ATOM 3262 N N . ASP A 1 451 ? -33.52293 -3.92052 24.71423 1.000 43.72195 449 ASP A N 1
ATOM 3263 C CA . ASP A 1 451 ? -33.47988 -2.47368 24.83881 1.000 46.38207 449 ASP A CA 1
ATOM 3264 C C . ASP A 1 451 ? -32.88895 -1.78275 23.61632 1.000 50.75653 449 ASP A C 1
ATOM 3265 O O . ASP A 1 451 ? -33.45222 -0.79135 23.14653 1.000 52.42557 449 ASP A O 1
ATOM 3270 N N . GLY A 1 452 ? -31.78136 -2.29108 23.08205 1.000 50.86931 450 GLY A N 1
ATOM 3271 C CA . GLY A 1 452 ? -31.16339 -1.74504 21.88201 1.000 45.64598 450 GLY A CA 1
ATOM 3272 C C . GLY A 1 452 ? -30.02321 -2.65190 21.46564 1.000 47.94465 450 GLY A C 1
ATOM 3273 O O . GLY A 1 452 ? -29.62265 -3.56420 22.20348 1.000 44.02860 450 GLY A O 1
ATOM 3274 N N . TRP A 1 453 ? -29.49748 -2.38588 20.26323 1.000 44.96599 451 TRP A N 1
ATOM 3275 C CA . TRP A 1 453 ? -28.33074 -3.12604 19.78530 1.000 45.50274 451 TRP A CA 1
ATOM 3276 C C . TRP A 1 453 ? -27.04704 -2.57635 20.39821 1.000 50.36873 451 TRP A C 1
ATOM 3277 O O . TRP A 1 453 ? -26.33884 -3.28357 21.12392 1.000 45.18731 451 TRP A O 1
ATOM 3288 N N . SER A 1 454 ? -26.72188 -1.32131 20.09900 1.000 50.62858 452 SER A N 1
ATOM 3289 C CA . SER A 1 454 ? -25.55116 -0.66731 20.66765 1.000 53.72184 452 SER A CA 1
ATOM 3290 C C . SER A 1 454 ? -25.96592 0.21537 21.84158 1.000 57.86696 452 SER A C 1
ATOM 3291 O O . SER A 1 454 ? -26.98389 0.92010 21.77808 1.000 54.24557 452 SER A O 1
ATOM 3294 N N . SER A 1 455 ? -25.17166 0.16892 22.91235 1.000 53.49762 453 SER A N 1
ATOM 3295 C CA . SER A 1 455 ? -25.44912 0.98176 24.08869 1.000 51.94609 453 SER A CA 1
ATOM 3296 C C . SER A 1 455 ? -25.33443 2.46778 23.75858 1.000 53.26639 453 SER A C 1
ATOM 3297 O O . SER A 1 455 ? -24.45666 2.88990 22.99684 1.000 56.13534 453 SER A O 1
ATOM 3300 N N . ARG A 1 456 ? -26.25301 3.25905 24.32243 1.000 49.17160 454 ARG A N 1
ATOM 3301 C CA . ARG A 1 456 ? -26.28891 4.71514 24.17334 1.000 50.29042 454 ARG A CA 1
ATOM 3302 C C . ARG A 1 456 ? -26.40346 5.30609 25.58333 1.000 59.98255 454 ARG A C 1
ATOM 3303 O O . ARG A 1 456 ? -27.48610 5.69132 26.02949 1.000 62.68377 454 ARG A O 1
ATOM 3311 N N . VAL A 1 457 ? -25.28839 5.36603 26.30091 1.000 59.08531 455 VAL A N 1
ATOM 3312 C CA . VAL A 1 457 ? -25.28253 5.84174 27.68072 1.000 62.40218 455 VAL A CA 1
ATOM 3313 C C . VAL A 1 457 ? -24.88044 7.31165 27.69387 1.000 62.80652 455 VAL A C 1
ATOM 3314 O O . VAL A 1 457 ? -23.74972 7.66126 27.32719 1.000 60.31870 455 VAL A O 1
ATOM 3318 N N . LYS A 1 458 ? -25.80242 8.17412 28.12194 1.000 60.53465 456 LYS A N 1
ATOM 3319 C CA . LYS A 1 458 ? -25.53972 9.60412 28.26830 1.000 68.11145 456 LYS A CA 1
ATOM 3320 C C . LYS A 1 458 ? -25.64579 9.97723 29.74008 1.000 64.54089 456 LYS A C 1
ATOM 3321 O O . LYS A 1 458 ? -26.68919 9.75067 30.36225 1.000 66.16178 456 LYS A O 1
ATOM 3323 N N . ASN A 1 459 ? -24.56388 10.54015 30.29051 1.000 62.91282 457 ASN A N 1
ATOM 3324 C CA . ASN A 1 459 ? -24.52059 11.01711 31.67874 1.000 66.48917 457 ASN A CA 1
ATOM 3325 C C . ASN A 1 459 ? -24.74647 9.87726 32.67334 1.000 67.88005 457 ASN A C 1
ATOM 3326 O O . ASN A 1 459 ? -25.61601 9.94520 33.55018 1.000 63.73266 457 ASN A O 1
ATOM 3331 N N . GLY A 1 460 ? -23.95541 8.81593 32.52623 1.000 65.32473 458 GLY A N 1
ATOM 3332 C CA . GLY A 1 460 ? -24.02619 7.67968 33.42781 1.000 62.74387 458 GLY A CA 1
ATOM 3333 C C . GLY A 1 460 ? -25.39648 7.04350 33.58974 1.000 62.29620 458 GLY A C 1
ATOM 3334 O O . GLY A 1 460 ? -25.65222 6.37698 34.59532 1.000 62.91429 458 GLY A O 1
ATOM 3335 N N . LYS A 1 461 ? -26.28803 7.23677 32.61915 1.000 62.87427 459 LYS A N 1
ATOM 3336 C CA . LYS A 1 461 ? -27.60997 6.61775 32.63343 1.000 68.35137 459 LYS A CA 1
ATOM 3337 C C . LYS A 1 461 ? -27.89308 6.00217 31.26716 1.000 64.68308 459 LYS A C 1
ATOM 3338 O O . LYS A 1 461 ? -27.66766 6.64081 30.23415 1.000 60.77584 459 LYS A O 1
ATOM 3340 N N . PHE A 1 462 ? -28.35748 4.75463 31.26934 1.000 61.47318 460 PHE A N 1
ATOM 3341 C CA . PHE A 1 462 ? -28.74543 4.08265 30.03722 1.000 61.03111 460 PHE A CA 1
ATOM 3342 C C . PHE A 1 462 ? -29.98423 4.75324 29.46272 1.000 61.16934 460 PHE A C 1
ATOM 3343 O O . PHE A 1 462 ? -30.89801 5.11047 30.20644 1.000 64.77849 460 PHE A O 1
ATOM 3351 N N . THR A 1 463 ? -30.01716 4.93940 28.13530 1.000 58.23870 461 THR A N 1
ATOM 3352 C CA . THR A 1 463 ? -31.09934 5.70364 27.51928 1.000 61.49850 461 THR A CA 1
ATOM 3353 C C . THR A 1 463 ? -32.06719 4.86633 26.68869 1.000 61.31172 461 THR A C 1
ATOM 3354 O O . THR A 1 463 ? -33.08828 5.40209 26.24169 1.000 61.21755 461 THR A O 1
ATOM 3358 N N . GLN A 1 464 ? -31.79131 3.57973 26.48297 1.000 60.09723 462 GLN A N 1
ATOM 3359 C CA . GLN A 1 464 ? -32.68424 2.66695 25.77453 1.000 55.90185 462 GLN A CA 1
ATOM 3360 C C . GLN A 1 464 ? -33.32707 1.74897 26.81282 1.000 54.56306 462 GLN A C 1
ATOM 3361 O O . GLN A 1 464 ? -32.65925 0.86609 27.36215 1.000 59.56595 462 GLN A O 1
ATOM 3367 N N . LYS A 1 465 ? -34.61213 1.95939 27.09300 1.000 53.09702 463 LYS A N 1
ATOM 3368 C CA . LYS A 1 465 ? -35.32079 1.09537 28.02520 1.000 54.49962 463 LYS A CA 1
ATOM 3369 C C . LYS A 1 465 ? -35.83051 -0.15210 27.30395 1.000 53.80967 463 LYS A C 1
ATOM 3370 O O . LYS A 1 465 ? -35.93988 -0.17009 26.07758 1.000 51.21156 463 LYS A O 1
ATOM 3373 N N . PRO A 1 466 ? -36.13081 -1.21948 28.04212 1.000 52.11300 464 PRO A N 1
ATOM 3374 C CA . PRO A 1 466 ? -36.73952 -2.39565 27.41367 1.000 50.00406 464 PRO A CA 1
ATOM 3375 C C . PRO A 1 466 ? -38.06594 -2.05536 26.74791 1.000 56.36198 464 PRO A C 1
ATOM 3376 O O . PRO A 1 466 ? -38.76833 -1.11855 27.14255 1.000 57.67862 464 PRO A O 1
ATOM 3380 N N . LYS A 1 467 ? -38.40352 -2.83437 25.71344 1.000 56.48863 465 LYS A N 1
ATOM 3381 C CA . LYS A 1 467 ? -39.61360 -2.55938 24.94204 1.000 51.97771 465 LYS A CA 1
ATOM 3382 C C . LYS A 1 467 ? -40.85267 -3.11741 25.62569 1.000 51.22027 465 LYS A C 1
ATOM 3383 O O . LYS A 1 467 ? -41.92528 -2.50982 25.56603 1.000 57.56210 465 LYS A O 1
ATOM 3389 N N . PHE A 1 468 ? -40.74344 -4.27945 26.24837 1.000 44.88793 466 PHE A N 1
ATOM 3390 C CA . PHE A 1 468 ? -41.92438 -4.97828 26.71857 1.000 48.70908 466 PHE A CA 1
ATOM 3391 C C . PHE A 1 468 ? -41.86731 -5.18239 28.22801 1.000 56.12823 466 PHE A C 1
ATOM 3392 O O . PHE A 1 468 ? -40.81625 -5.03502 28.86894 1.000 54.14490 466 PHE A O 1
ATOM 3400 N N . SER A 1 469 ? -43.02863 -5.49995 28.79056 1.000 49.90080 467 SER A N 1
ATOM 3401 C CA . SER A 1 469 ? -43.10219 -5.88074 30.18602 1.000 50.46171 467 SER A CA 1
ATOM 3402 C C . SER A 1 469 ? -42.39042 -7.21108 30.38963 1.000 53.75534 467 SER A C 1
ATOM 3403 O O . SER A 1 469 ? -42.20763 -8.00052 29.45240 1.000 49.36925 467 SER A O 1
ATOM 3406 N N . ALA A 1 470 ? -41.99778 -7.46496 31.64050 1.000 51.27147 468 ALA A N 1
ATOM 3407 C CA . ALA A 1 470 ? -41.37660 -8.74510 31.95783 1.000 48.01837 468 ALA A CA 1
ATOM 3408 C C . ALA A 1 470 ? -42.32042 -9.90123 31.67179 1.000 48.62682 468 ALA A C 1
ATOM 3409 O O . ALA A 1 470 ? -41.87483 -10.99947 31.31878 1.000 48.20863 468 ALA A O 1
ATOM 3411 N N . GLU A 1 471 ? -43.62672 -9.67581 31.81715 1.000 52.67200 469 GLU A N 1
ATOM 3412 C CA . GLU A 1 471 ? -44.59039 -10.73111 31.52627 1.000 52.57711 469 GLU A CA 1
ATOM 3413 C C . GLU A 1 471 ? -44.58800 -11.09103 30.04002 1.000 43.28319 469 GLU A C 1
ATOM 3414 O O . GLU A 1 471 ? -44.66024 -12.27123 29.68889 1.000 40.54539 469 GLU A O 1
ATOM 3420 N N . LYS A 1 472 ? -44.48856 -10.09412 29.15472 1.000 46.30480 470 LYS A N 1
ATOM 3421 C CA . LYS A 1 472 ? -44.44083 -10.38326 27.71772 1.000 49.28201 470 LYS A CA 1
ATOM 3422 C C . LYS A 1 472 ? -43.16325 -11.13548 27.32784 1.000 46.97016 470 LYS A C 1
ATOM 3423 O O . LYS A 1 472 ? -43.21830 -12.11470 26.56646 1.000 43.00961 470 LYS A O 1
ATOM 3429 N N . TYR A 1 473 ? -42.00438 -10.70443 27.84228 1.000 44.32153 471 TYR A N 1
ATOM 3430 C CA . TYR A 1 473 ? -40.77149 -11.43334 27.54964 1.000 41.81375 471 TYR A CA 1
ATOM 3431 C C . TYR A 1 473 ? -40.86365 -12.88048 28.00551 1.000 41.04800 471 TYR A C 1
ATOM 3432 O O . TYR A 1 473 ? -40.40305 -13.78906 27.30351 1.000 37.42741 471 TYR A O 1
ATOM 3441 N N . ILE A 1 474 ? -41.48272 -13.12420 29.16373 1.000 38.52580 472 ILE A N 1
ATOM 3442 C CA . ILE A 1 474 ? -41.63118 -14.50000 29.62575 1.000 36.77771 472 ILE A CA 1
ATOM 3443 C C . ILE A 1 474 ? -42.41788 -15.31448 28.60807 1.000 43.44317 472 ILE A C 1
ATOM 3444 O O . ILE A 1 474 ? -42.04214 -16.44918 28.26771 1.000 43.08997 472 ILE A O 1
ATOM 3449 N N . GLU A 1 475 ? -43.50488 -14.73444 28.08329 1.000 42.04549 473 GLU A N 1
ATOM 3450 C CA . GLU A 1 475 ? -44.29232 -15.40053 27.04961 1.000 44.79664 473 GLU A CA 1
ATOM 3451 C C . GLU A 1 475 ? -43.45814 -15.65975 25.78921 1.000 39.98389 473 GLU A C 1
ATOM 3452 O O . GLU A 1 475 ? -43.47279 -16.76694 25.23389 1.000 41.49119 473 GLU A O 1
ATOM 3454 N N . ILE A 1 476 ? -42.71994 -14.64939 25.32472 1.000 40.62302 474 ILE A N 1
ATOM 3455 C CA . ILE A 1 476 ? -41.83186 -14.82592 24.16903 1.000 37.21562 474 ILE A CA 1
ATOM 3456 C C . ILE A 1 476 ? -40.90723 -16.01529 24.39286 1.000 42.70808 474 ILE A C 1
ATOM 3457 O O . ILE A 1 476 ? -40.87591 -16.96812 23.60089 1.000 39.69390 474 ILE A O 1
ATOM 3462 N N . PHE A 1 477 ? -40.14342 -15.98060 25.49604 1.000 39.85314 475 PHE A N 1
ATOM 3463 C CA . PHE A 1 477 ? -39.15016 -17.02348 25.73021 1.000 37.10467 475 PHE A CA 1
ATOM 3464 C C . PHE A 1 477 ? -39.80987 -18.36837 25.96801 1.000 41.65889 475 PHE A C 1
ATOM 3465 O O . PHE A 1 477 ? -39.26902 -19.40795 25.57142 1.000 43.57501 475 PHE A O 1
ATOM 3473 N N . LYS A 1 478 ? -40.97654 -18.36577 26.62367 1.000 47.07340 476 LYS A N 1
ATOM 3474 C CA . LYS A 1 478 ? -41.71857 -19.60262 26.86177 1.000 43.73403 476 LYS A CA 1
ATOM 3475 C C . LYS A 1 478 ? -42.17740 -20.24007 25.55823 1.000 41.10053 476 LYS A C 1
ATOM 3476 O O . LYS A 1 478 ? -42.11927 -21.46374 25.41036 1.000 45.13134 476 LYS A O 1
ATOM 3482 N N . LYS A 1 479 ? -42.65219 -19.43044 24.60124 1.000 43.96470 477 LYS A N 1
ATOM 3483 C CA . LYS A 1 479 ? -43.09191 -19.99344 23.32171 1.000 46.06873 477 LYS A CA 1
ATOM 3484 C C . LYS A 1 479 ? -41.90966 -20.50474 22.51008 1.000 43.69770 477 LYS A C 1
ATOM 3485 O O . LYS A 1 479 ? -41.98694 -21.57118 21.87987 1.000 45.53992 477 LYS A O 1
ATOM 3488 N N . ALA A 1 480 ? -40.80762 -19.75551 22.50347 1.000 43.84399 478 ALA A N 1
ATOM 3489 C CA . ALA A 1 480 ? -39.62634 -20.21808 21.78267 1.000 42.06966 478 ALA A CA 1
ATOM 3490 C C . ALA A 1 480 ? -39.11258 -21.52291 22.35879 1.000 44.21085 478 ALA A C 1
ATOM 3491 O O . ALA A 1 480 ? -38.63580 -22.38210 21.61114 1.000 46.76322 478 ALA A O 1
ATOM 3493 N N . ASP A 1 481 ? -39.22600 -21.69887 23.68172 1.000 48.80664 479 ASP A N 1
ATOM 3494 C CA . ASP A 1 481 ? -38.88713 -22.97655 24.30212 1.000 47.59907 479 ASP A CA 1
ATOM 3495 C C . ASP A 1 481 ? -39.85719 -24.06401 23.86768 1.000 46.50051 479 ASP A C 1
ATOM 3496 O O . ASP A 1 481 ? -39.43965 -25.18124 23.54415 1.000 50.69287 479 ASP A O 1
ATOM 3501 N N . GLN A 1 482 ? -41.15546 -23.74929 23.83457 1.000 50.12571 480 GLN A N 1
ATOM 3502 C CA . GLN A 1 482 ? -42.14962 -24.74757 23.45251 1.000 46.21568 480 GLN A CA 1
ATOM 3503 C C . GLN A 1 482 ? -41.91098 -25.26844 22.03879 1.000 46.86427 480 GLN A C 1
ATOM 3504 O O . GLN A 1 482 ? -42.10975 -26.45826 21.77649 1.000 57.76189 480 GLN A O 1
ATOM 3506 N N . VAL A 1 483 ? -41.46522 -24.41418 21.11568 1.000 48.54659 481 VAL A N 1
ATOM 3507 C CA . VAL A 1 483 ? -41.22849 -24.84479 19.72858 1.000 46.41687 481 VAL A CA 1
ATOM 3508 C C . VAL A 1 483 ? -39.74890 -25.16093 19.45141 1.000 47.10744 481 VAL A C 1
ATOM 3509 O O . VAL A 1 483 ? -39.37048 -25.37742 18.29266 1.000 45.23497 481 VAL A O 1
ATOM 3513 N N . ASN A 1 484 ? -38.90634 -25.20323 20.48890 1.000 49.80375 482 ASN A N 1
ATOM 3514 C CA . ASN A 1 484 ? -37.48317 -25.54703 20.35452 1.000 47.55737 482 ASN A CA 1
ATOM 3515 C C . ASN A 1 484 ? -36.76370 -24.61367 19.38067 1.000 45.45022 482 ASN A C 1
ATOM 3516 O O . ASN A 1 484 ? -35.94878 -25.04079 18.55750 1.000 43.43168 482 ASN A O 1
ATOM 3521 N N . MET A 1 485 ? -37.07192 -23.32462 19.47587 1.000 43.01906 483 MET A N 1
ATOM 3522 C CA . MET A 1 485 ? -36.40893 -22.31568 18.66852 1.000 41.98915 483 MET A CA 1
ATOM 3523 C C . MET A 1 485 ? -35.43477 -21.53800 19.54150 1.000 42.46005 483 MET A C 1
ATOM 3524 O O . MET A 1 485 ? -35.87400 -20.78360 20.42317 1.000 43.30073 483 MET A O 1
ATOM 3529 N N . PRO A 1 486 ? -34.12510 -21.65386 19.33076 1.000 38.73925 484 PRO A N 1
ATOM 3530 C CA . PRO A 1 486 ? -33.18859 -20.90526 20.16821 1.000 38.78522 484 PRO A CA 1
ATOM 3531 C C . PRO A 1 486 ? -33.35367 -19.40364 19.96556 1.000 41.14598 484 PRO A C 1
ATOM 3532 O O . PRO A 1 486 ? -33.69497 -18.93833 18.87423 1.000 43.34940 484 PRO A O 1
ATOM 3536 N N . ILE A 1 487 ? -33.13916 -18.65158 21.04986 1.000 36.57488 485 ILE A N 1
ATOM 3537 C CA . ILE A 1 487 ? -33.24748 -17.19398 21.07831 1.000 36.36826 485 ILE A CA 1
ATOM 3538 C C . ILE A 1 487 ? -31.90410 -16.62200 21.50329 1.000 36.54048 485 ILE A C 1
ATOM 3539 O O . ILE A 1 487 ? -31.31622 -17.08756 22.48419 1.000 41.80147 485 ILE A O 1
ATOM 3544 N N . THR A 1 488 ? -31.43409 -15.60086 20.79675 1.000 36.61928 486 THR A N 1
ATOM 3545 C CA . THR A 1 488 ? -30.23499 -14.86913 21.19224 1.000 36.64875 486 THR A CA 1
ATOM 3546 C C . THR A 1 488 ? -30.66420 -13.41941 21.33658 1.000 41.80598 486 THR A C 1
ATOM 3547 O O . THR A 1 488 ? -30.83820 -12.71633 20.33855 1.000 43.75778 486 THR A O 1
ATOM 3551 N N . ILE A 1 489 ? -30.83578 -12.97695 22.58499 1.000 44.39235 487 ILE A N 1
ATOM 3552 C CA . ILE A 1 489 ? -31.36204 -11.65731 22.89834 1.000 35.92888 487 ILE A CA 1
ATOM 3553 C C . ILE A 1 489 ? -30.19684 -10.74221 23.23933 1.000 39.34756 487 ILE A C 1
ATOM 3554 O O . ILE A 1 489 ? -29.23934 -11.14972 23.90994 1.000 40.79826 487 ILE A O 1
ATOM 3559 N N . ASN A 1 490 ? -30.26585 -9.51030 22.75496 1.000 40.34642 488 ASN A N 1
ATOM 3560 C CA . ASN A 1 490 ? -29.25164 -8.50155 23.00254 1.000 41.29760 488 ASN A CA 1
ATOM 3561 C C . ASN A 1 490 ? -29.68024 -7.59592 24.15362 1.000 47.02561 488 ASN A C 1
ATOM 3562 O O . ASN A 1 490 ? -30.80493 -7.06668 24.16404 1.000 41.79425 488 ASN A O 1
ATOM 3567 N N . LEU A 1 491 ? -28.79375 -7.43465 25.12683 1.000 47.15846 489 LEU A N 1
ATOM 3568 C CA . LEU A 1 491 ? -28.92168 -6.39245 26.13317 1.000 43.84220 489 LEU A CA 1
ATOM 3569 C C . LEU A 1 491 ? -27.75282 -5.44776 25.89994 1.000 50.02306 489 LEU A C 1
ATOM 3570 O O . LEU A 1 491 ? -26.59288 -5.88317 25.91017 1.000 49.08162 489 LEU A O 1
ATOM 3575 N N . ALA A 1 492 ? -28.06503 -4.17223 25.65272 1.000 44.03578 490 ALA A N 1
ATOM 3576 C CA . ALA A 1 492 ? -27.04094 -3.18097 25.35908 1.000 42.90463 490 ALA A CA 1
ATOM 3577 C C . ALA A 1 492 ? -26.01731 -3.10670 26.49108 1.000 46.53552 490 ALA A C 1
ATOM 3578 O O . ALA A 1 492 ? -26.36237 -3.12117 27.67526 1.000 49.94407 490 ALA A O 1
ATOM 3580 N N . MET A 1 493 ? -24.74909 -3.02801 26.11918 1.000 49.53406 491 MET A N 1
ATOM 3581 C CA . MET A 1 493 ? -23.65690 -3.14201 27.06523 1.000 49.78802 491 MET A CA 1
ATOM 3582 C C . MET A 1 493 ? -22.70467 -1.97025 26.89343 1.000 49.92356 491 MET A C 1
ATOM 3583 O O . MET A 1 493 ? -22.38962 -1.58178 25.76540 1.000 50.50621 491 MET A O 1
ATOM 3588 N N . THR A 1 494 ? -22.27787 -1.38935 28.01432 1.000 45.74009 492 THR A N 1
ATOM 3589 C CA . THR A 1 494 ? -21.24303 -0.36448 27.97144 1.000 48.27178 492 THR A CA 1
ATOM 3590 C C . THR A 1 494 ? -19.93298 -0.98917 27.49220 1.000 48.53369 492 THR A C 1
ATOM 3591 O O . THR A 1 494 ? -19.60072 -2.10946 27.88882 1.000 46.77881 492 THR A O 1
ATOM 3595 N N . PRO A 1 495 ? -19.18572 -0.31011 26.61686 1.000 47.04883 493 PRO A N 1
ATOM 3596 C CA . PRO A 1 495 ? -17.95647 -0.91750 26.08076 1.000 48.63291 493 PRO A CA 1
ATOM 3597 C C . PRO A 1 495 ? -16.81587 -0.94553 27.07216 1.000 50.34917 493 PRO A C 1
ATOM 3598 O O . PRO A 1 495 ? -15.89115 -1.74867 26.89135 1.000 47.86444 493 PRO A O 1
ATOM 3602 N N . ASP A 1 496 ? -16.84327 -0.08868 28.09682 1.000 50.64673 494 ASP A N 1
ATOM 3603 C CA . ASP A 1 496 ? -15.90630 -0.16146 29.22373 1.000 52.43306 494 ASP A CA 1
ATOM 3604 C C . ASP A 1 496 ? -16.46639 -1.14749 30.24068 1.000 53.14927 494 ASP A C 1
ATOM 3605 O O . ASP A 1 496 ? -17.25572 -0.79317 31.11432 1.000 59.04680 494 ASP A O 1
ATOM 3610 N N . VAL A 1 497 ? -16.05902 -2.40760 30.12485 1.000 51.79772 495 VAL A N 1
ATOM 3611 C CA . VAL A 1 497 ? -16.49215 -3.45102 31.04836 1.000 54.70498 495 VAL A CA 1
ATOM 3612 C C . VAL A 1 497 ? -15.55150 -3.42644 32.24871 1.000 61.62432 495 VAL A C 1
ATOM 3613 O O . VAL A 1 497 ? -14.46650 -4.01980 32.22062 1.000 61.20737 495 VAL A O 1
ATOM 3617 N N . THR A 1 498 ? -15.95909 -2.73954 33.31300 1.000 58.63513 496 THR A N 1
ATOM 3618 C CA . THR A 1 498 ? -15.14049 -2.66797 34.51558 1.000 60.54638 496 THR A CA 1
ATOM 3619 C C . THR A 1 498 ? -16.02144 -2.89240 35.73205 1.000 61.55028 496 THR A C 1
ATOM 3620 O O . THR A 1 498 ? -17.22450 -3.15218 35.61725 1.000 58.45261 496 THR A O 1
ATOM 3624 N N . LYS A 1 499 ? -15.40642 -2.76485 36.91372 1.000 67.35997 497 LYS A N 1
ATOM 3625 C CA . LYS A 1 499 ? -16.10919 -2.85266 38.18638 1.000 57.38749 497 LYS A CA 1
ATOM 3626 C C . LYS A 1 499 ? -16.86992 -1.57562 38.53306 1.000 58.29984 497 LYS A C 1
ATOM 3627 O O . LYS A 1 499 ? -17.76249 -1.62300 39.38124 1.000 64.48010 497 LYS A O 1
ATOM 3629 N N . GLY A 1 500 ? -16.57180 -0.45102 37.87403 1.000 59.45774 498 GLY A N 1
ATOM 3630 C CA . GLY A 1 500 ? -17.06106 0.85405 38.30303 1.000 64.32694 498 GLY A CA 1
ATOM 3631 C C . GLY A 1 500 ? -18.56597 1.08195 38.18923 1.000 70.97772 498 GLY A C 1
ATOM 3632 O O . GLY A 1 500 ? -19.08339 2.00811 38.82531 1.000 64.90317 498 GLY A O 1
ATOM 3633 N N . HIS A 1 501 ? -19.28409 0.27575 37.38565 1.000 68.95987 499 HIS A N 1
ATOM 3634 C CA . HIS A 1 501 ? -20.65008 0.64481 37.00988 1.000 63.42347 499 HIS A CA 1
ATOM 3635 C C . HIS A 1 501 ? -21.41244 -0.56841 36.46938 1.000 62.13589 499 HIS A C 1
ATOM 3636 O O . HIS A 1 501 ? -20.79308 -1.60266 36.18747 1.000 62.62800 499 HIS A O 1
ATOM 3643 N N . PRO A 1 502 ? -22.74146 -0.51243 36.32645 1.000 60.30631 500 PRO A N 1
ATOM 3644 C CA . PRO A 1 502 ? -23.43064 -1.58969 35.60006 1.000 60.41328 500 PRO A CA 1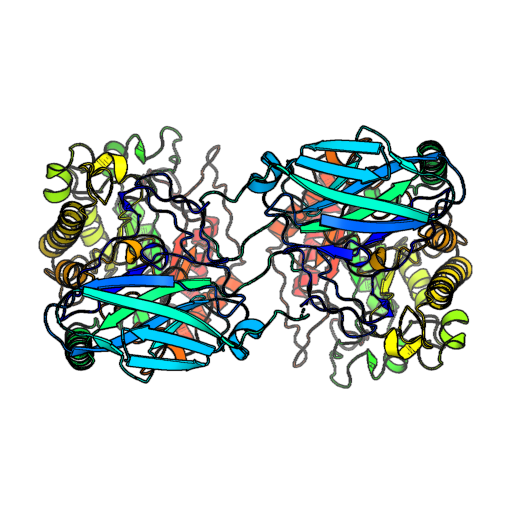
ATOM 3645 C C . PRO A 1 502 ? -22.98190 -1.59861 34.14595 1.000 57.95601 500 PRO A C 1
ATOM 3646 O O . PRO A 1 502 ? -22.85993 -0.54947 33.50996 1.000 51.68491 500 PRO A O 1
ATOM 3650 N N . ILE A 1 503 ? -22.70632 -2.79166 33.62261 1.000 49.90639 501 ILE A N 1
ATOM 3651 C CA . ILE A 1 503 ? -22.40096 -2.88337 32.20157 1.000 54.43532 501 ILE A CA 1
ATOM 3652 C C . ILE A 1 503 ? -23.65456 -3.13910 31.38208 1.000 55.11521 501 ILE A C 1
ATOM 3653 O O . ILE A 1 503 ? -23.65777 -2.84464 30.17758 1.000 54.66716 501 ILE A O 1
ATOM 3658 N N . PHE A 1 504 ? -24.71744 -3.65907 32.00195 1.000 47.54393 502 PHE A N 1
ATOM 3659 C CA . PHE A 1 504 ? -26.02015 -3.82184 31.37144 1.000 49.41872 502 PHE A CA 1
ATOM 3660 C C . PHE A 1 504 ? -27.04542 -2.96802 32.10042 1.000 55.66844 502 PHE A C 1
ATOM 3661 O O . PHE A 1 504 ? -26.90858 -2.69354 33.29897 1.000 60.10180 502 PHE A O 1
ATOM 3669 N N . ASN A 1 505 ? -28.07123 -2.55288 31.36601 1.000 56.02247 503 ASN A N 1
ATOM 3670 C CA . ASN A 1 505 ? -29.20408 -1.82728 31.93611 1.000 54.50911 503 ASN A CA 1
ATOM 3671 C C . ASN A 1 505 ? -29.84632 -2.64746 33.05462 1.000 51.08301 503 ASN A C 1
ATOM 3672 O O . ASN A 1 505 ? -30.31252 -3.77262 32.80000 1.000 49.07907 503 ASN A O 1
ATOM 3677 N N . PRO A 1 506 ? -29.89207 -2.13851 34.29330 1.000 52.93387 504 PRO A N 1
ATOM 3678 C CA . PRO A 1 506 ? -30.40929 -2.96490 35.39945 1.000 49.90959 504 PRO A CA 1
ATOM 3679 C C . PRO A 1 506 ? -31.87358 -3.34123 35.23879 1.000 45.88496 504 PRO A C 1
ATOM 3680 O O . PRO A 1 506 ? -32.28094 -4.42545 35.67830 1.000 49.41451 504 PRO A O 1
ATOM 3684 N N . GLU A 1 507 ? -32.68415 -2.48449 34.62125 1.000 48.05928 505 GLU A N 1
ATOM 3685 C CA . GLU A 1 507 ? -34.03276 -2.90731 34.24999 1.000 51.05764 505 GLU A CA 1
ATOM 3686 C C . GLU A 1 507 ? -33.99403 -4.11243 33.31378 1.000 46.92519 505 GLU A C 1
ATOM 3687 O O . GLU A 1 507 ? -34.74424 -5.07491 33.50293 1.000 49.76831 505 GLU A O 1
ATOM 3693 N N . SER A 1 508 ? -33.10260 -4.09388 32.31561 1.000 50.57299 506 SER A N 1
ATOM 3694 C CA . SER A 1 508 ? -32.98858 -5.23218 31.40302 1.000 47.68112 506 SER A CA 1
ATOM 3695 C C . SER A 1 508 ? -32.57515 -6.48281 32.15220 1.000 43.85133 506 SER A C 1
ATOM 3696 O O . SER A 1 508 ? -33.14636 -7.56194 31.94812 1.000 41.50207 506 SER A O 1
ATOM 3699 N N . ILE A 1 509 ? -31.56351 -6.35022 33.01886 1.000 46.62034 507 ILE A N 1
ATOM 3700 C CA . ILE A 1 509 ? -31.09899 -7.47141 33.83168 1.000 44.46712 507 ILE A CA 1
ATOM 3701 C C . ILE A 1 509 ? -32.23228 -8.00971 34.69947 1.000 47.68834 507 ILE A C 1
ATOM 3702 O O . ILE A 1 509 ? -32.42104 -9.23110 34.81394 1.000 50.27446 507 ILE A O 1
ATOM 3707 N N . GLU A 1 510 ? -33.00232 -7.11527 35.33138 1.000 43.21290 508 GLU A N 1
ATOM 3708 C CA . GLU A 1 510 ? -34.08352 -7.60484 36.18883 1.000 51.13881 508 GLU A CA 1
ATOM 3709 C C . GLU A 1 510 ? -35.09310 -8.39750 35.38056 1.000 48.42128 508 GLU A C 1
ATOM 3710 O O . GLU A 1 510 ? -35.54461 -9.46565 35.81733 1.000 47.69132 508 GLU A O 1
ATOM 3716 N N . ILE A 1 511 ? -35.44547 -7.90772 34.18768 1.000 44.25560 509 ILE A N 1
ATOM 3717 C CA . ILE A 1 511 ? 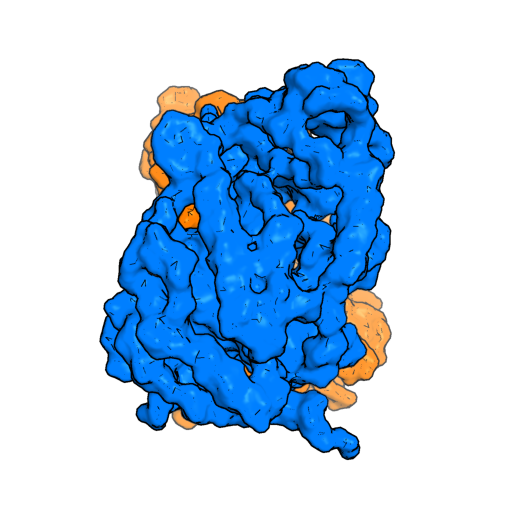-36.36194 -8.66972 33.34666 1.000 43.86160 509 ILE A CA 1
ATOM 3718 C C . ILE A 1 511 ? -35.80353 -10.05855 33.09656 1.000 40.81664 509 ILE A C 1
ATOM 3719 O O . ILE A 1 511 ? -36.50704 -11.06404 33.24962 1.000 40.91559 509 ILE A O 1
ATOM 3724 N N . MET A 1 512 ? -34.52539 -10.13560 32.71802 1.000 37.27032 510 MET A N 1
ATOM 3725 C CA . MET A 1 512 ? -33.97028 -11.41716 32.31744 1.000 37.89947 510 MET A CA 1
ATOM 3726 C C . MET A 1 512 ? -33.83576 -12.37615 33.48461 1.000 43.89302 510 MET A C 1
ATOM 3727 O O . MET A 1 512 ? -33.78281 -13.59402 33.26239 1.000 42.01008 510 MET A O 1
ATOM 3732 N N . LYS A 1 513 ? -33.75278 -11.85958 34.71839 1.000 46.02967 511 LYS A N 1
ATOM 3733 C CA . LYS A 1 513 ? -33.75822 -12.74653 35.88047 1.000 48.45442 511 LYS A CA 1
ATOM 3734 C C . LYS A 1 513 ? -35.12099 -13.40996 36.05627 1.000 44.53784 511 LYS A C 1
ATOM 3735 O O . LYS A 1 513 ? -35.20045 -14.60256 36.37122 1.000 46.07154 511 LYS A O 1
ATOM 3741 N N . LYS A 1 514 ? -36.20481 -12.67006 35.82180 1.000 43.38725 512 LYS A N 1
ATOM 3742 C CA . LYS A 1 514 ? -37.51995 -13.30170 35.84762 1.000 46.78837 512 LYS A CA 1
ATOM 3743 C C . LYS A 1 514 ? -37.66601 -14.28965 34.69809 1.000 44.75605 512 LYS A C 1
ATOM 3744 O O . LYS A 1 514 ? -38.21761 -15.38541 34.87795 1.000 42.46881 512 LYS A O 1
ATOM 3750 N N . VAL A 1 515 ? -37.16333 -13.93095 33.51129 1.000 44.56690 513 VAL A N 1
ATOM 3751 C CA . VAL A 1 515 ? -37.23801 -14.85946 32.38319 1.000 43.17821 513 VAL A CA 1
ATOM 3752 C C . VAL A 1 515 ? -36.55591 -16.16592 32.75908 1.000 46.72457 513 VAL A C 1
ATOM 3753 O O . VAL A 1 515 ? -37.11591 -17.25727 32.58249 1.000 45.48474 513 VAL A O 1
ATOM 3757 N N . ARG A 1 516 ? -35.36946 -16.05897 33.37062 1.000 41.34958 514 ARG A N 1
ATOM 3758 C CA . ARG A 1 516 ? -34.62041 -17.23712 33.78252 1.000 43.76074 514 ARG A CA 1
ATOM 3759 C C . ARG A 1 516 ? -35.40815 -18.08902 34.76095 1.000 46.36831 514 ARG A C 1
ATOM 3760 O O . ARG A 1 516 ? -35.39791 -19.32298 34.66366 1.000 47.12623 514 ARG A O 1
ATOM 3768 N N . LYS A 1 517 ? -36.09283 -17.44891 35.71496 1.000 47.22886 515 LYS A N 1
ATOM 3769 C CA . LYS A 1 517 ? -36.92534 -18.19199 36.65450 1.000 49.75833 515 LYS A CA 1
ATOM 3770 C C . LYS A 1 517 ? -38.04407 -18.93532 35.93018 1.000 48.37064 515 LYS A C 1
ATOM 3771 O O . LYS A 1 517 ? -38.22060 -20.14202 36.12649 1.000 49.84524 515 LYS A O 1
ATOM 3777 N N . ALA A 1 518 ? -38.78644 -18.24092 35.05396 1.000 48.08042 516 ALA A N 1
ATOM 3778 C CA . ALA A 1 518 ? -39.96518 -18.85234 34.43293 1.000 47.31841 516 ALA A CA 1
ATOM 3779 C C . ALA A 1 518 ? -39.60770 -19.98374 33.47902 1.000 46.97563 516 ALA A C 1
ATOM 3780 O O . ALA A 1 518 ? -40.41119 -20.89997 33.28737 1.000 50.46084 516 ALA A O 1
ATOM 3782 N N . VAL A 1 519 ? -38.42450 -19.94849 32.87082 1.000 51.00909 517 VAL A N 1
ATOM 3783 C CA . VAL A 1 519 ? -38.06963 -20.87081 31.80084 1.000 42.06094 517 VAL A CA 1
ATOM 3784 C C . VAL A 1 519 ? -37.01653 -21.87812 32.24044 1.000 42.66009 517 VAL A C 1
ATOM 3785 O O . VAL A 1 519 ? -37.08738 -23.05223 31.86844 1.000 43.35454 517 VAL A O 1
ATOM 3789 N N . LYS A 1 520 ? -36.03441 -21.44223 33.03913 1.000 44.74794 518 LYS A N 1
ATOM 3790 C CA . LYS A 1 520 ? -34.90286 -22.28772 33.40032 1.000 47.81442 518 LYS A CA 1
ATOM 3791 C C . LYS A 1 520 ? -34.85450 -22.69587 34.87465 1.000 49.21256 518 LYS A C 1
ATOM 3792 O O . LYS A 1 520 ? -34.04412 -23.56528 35.22375 1.000 44.06314 518 LYS A O 1
ATOM 3798 N N . GLY A 1 521 ? -35.70666 -22.12388 35.73292 1.000 46.86558 519 GLY A N 1
ATOM 3799 C CA . GLY A 1 521 ? -35.75616 -22.46878 37.14221 1.000 43.95864 519 GLY A CA 1
ATOM 3800 C C . GLY A 1 521 ? -36.61755 -23.68858 37.42184 1.000 44.57010 519 GLY A C 1
ATOM 3801 O O . GLY A 1 521 ? -37.11862 -24.36590 36.52207 1.000 45.31692 519 GLY A O 1
ATOM 3802 N N . TYR A 1 522 ? -36.79293 -23.96183 38.71483 1.000 46.05861 520 TYR A N 1
ATOM 3803 C CA . TYR A 1 522 ? -37.60716 -25.09339 39.15433 1.000 46.48667 520 TYR A CA 1
ATOM 3804 C C . TYR A 1 522 ? -39.08930 -24.83127 38.88182 1.000 42.49053 520 TYR A C 1
ATOM 3805 O O . TYR A 1 522 ? -39.58129 -23.72314 39.10878 1.000 34.22883 520 TYR A O 1
ATOM 3814 N N . LEU A 1 523 ? -39.79665 -25.85769 38.38442 1.000 48.54032 521 LEU A N 1
ATOM 3815 C CA . LEU A 1 523 ? -41.20568 -25.75716 37.97177 1.000 55.23842 521 LEU A CA 1
ATOM 3816 C C . LEU A 1 523 ? -42.08263 -26.71713 38.76672 1.000 59.51971 521 LEU A C 1
ATOM 3817 O O . LEU A 1 523 ? -41.90188 -27.93676 38.68236 1.000 63.85070 521 LEU A O 1
ATOM 3819 N N . GLU A 1 524 ? -43.05504 -26.16969 39.49702 1.000 70.43440 522 GLU A N 1
ATOM 3820 C CA . GLU A 1 524 ? -44.06276 -26.96232 40.20731 1.000 60.33693 522 GLU A CA 1
ATOM 3821 C C . GLU A 1 524 ? -45.12731 -26.04214 40.80936 1.000 56.56541 522 GLU A C 1
ATOM 3822 O O . GLU A 1 524 ? -46.15831 -25.76335 40.19204 1.000 65.08683 522 GLU A O 1
ATOM 3828 N N . LYS B 1 25 ? -53.50140 2.03544 -18.99850 1.000 52.51338 23 LYS B N 1
ATOM 3829 C CA . LYS B 1 25 ? -54.63495 1.28757 -18.46824 1.000 60.89083 23 LYS B CA 1
ATOM 3830 C C . LYS B 1 25 ? -55.13254 1.82446 -17.11156 1.000 61.40837 23 LYS B C 1
ATOM 3831 O O . LYS B 1 25 ? -55.26872 1.05668 -16.15856 1.000 61.83755 23 LYS B O 1
ATOM 3833 N N . ASN B 1 26 ? -55.42563 3.12653 -17.04287 1.000 56.92585 24 ASN B N 1
ATOM 3834 C CA . ASN B 1 26 ? -55.98302 3.74644 -15.84229 1.000 50.69460 24 ASN B CA 1
ATOM 3835 C C . ASN B 1 26 ? -57.50030 3.56479 -15.82185 1.000 55.87654 24 ASN B C 1
ATOM 3836 O O . ASN B 1 26 ? -58.21776 4.10616 -16.66814 1.000 62.50590 24 ASN B O 1
ATOM 3841 N N . VAL B 1 27 ? -57.99339 2.82098 -14.85020 1.000 56.99786 25 VAL B N 1
ATOM 3842 C CA . VAL B 1 27 ? -59.39794 2.44403 -14.78030 1.000 52.85083 25 VAL B CA 1
ATOM 3843 C C . VAL B 1 27 ? -60.13554 3.38266 -13.83510 1.000 55.09214 25 VAL B C 1
ATOM 3844 O O . VAL B 1 27 ? -59.63043 3.73434 -12.75745 1.000 52.66776 25 VAL B O 1
ATOM 3848 N N . THR B 1 28 ? -61.34656 3.77167 -14.22452 1.000 57.08625 26 THR B N 1
ATOM 3849 C CA . THR B 1 28 ? -62.09261 4.75543 -13.45417 1.000 50.13220 26 THR B CA 1
ATOM 3850 C C . THR B 1 28 ? -63.58074 4.60149 -13.76109 1.000 49.35888 26 THR B C 1
ATOM 3851 O O . THR B 1 28 ? -63.98324 4.65475 -14.92347 1.000 49.30953 26 THR B O 1
ATOM 3855 N N . HIS B 1 29 ? -64.38616 4.32669 -12.72909 1.000 49.15680 27 HIS B N 1
ATOM 3856 C CA . HIS B 1 29 ? -65.84061 4.31519 -12.86508 1.000 42.57498 27 HIS B CA 1
ATOM 3857 C C . HIS B 1 29 ? -66.31203 5.69564 -13.32182 1.000 46.45695 27 HIS B C 1
ATOM 3858 O O . HIS B 1 29 ? -65.66961 6.70342 -13.02405 1.000 49.73685 27 HIS B O 1
ATOM 3865 N N . PRO B 1 30 ? -67.41431 5.77789 -14.06614 1.000 51.01595 28 PRO B N 1
ATOM 3866 C CA . PRO B 1 30 ? -67.89916 7.10243 -14.49504 1.000 52.55468 28 PRO B CA 1
ATOM 3867 C C . PRO B 1 30 ? -68.04819 8.12111 -13.36747 1.000 48.22084 28 PRO B C 1
ATOM 3868 O O . PRO B 1 30 ? -67.92332 9.32025 -13.62304 1.000 45.95362 28 PRO B O 1
ATOM 3872 N N . TYR B 1 31 ? -68.29587 7.69791 -12.12654 1.000 46.83801 29 TYR B N 1
ATOM 3873 C CA . TYR B 1 31 ? -68.41097 8.67993 -11.05572 1.000 45.67322 29 TYR B CA 1
ATOM 3874 C C . TYR B 1 31 ? -67.07280 9.34912 -10.76091 1.000 49.75820 29 TYR B C 1
ATOM 3875 O O . TYR B 1 31 ? -67.02939 10.55475 -10.48607 1.000 45.62813 29 TYR B O 1
ATOM 3884 N N . TRP B 1 32 ? -65.97221 8.58963 -10.81761 1.000 47.90195 30 TRP B N 1
ATOM 3885 C CA . TRP B 1 32 ? -64.63469 9.11380 -10.55370 1.000 44.78847 30 TRP B CA 1
ATOM 3886 C C . TRP B 1 32 ? -63.93508 9.64320 -11.79587 1.000 44.00910 30 TRP B C 1
ATOM 3887 O O . TRP B 1 32 ? -62.79733 10.11934 -11.68782 1.000 39.14805 30 TRP B O 1
ATOM 3898 N N . ALA B 1 33 ? -64.58329 9.58758 -12.96190 1.000 45.67503 31 ALA B N 1
ATOM 3899 C CA . ALA B 1 33 ? -63.88276 9.85777 -14.20491 1.000 41.35902 31 ALA B CA 1
ATOM 3900 C C . ALA B 1 33 ? -63.58227 11.34799 -14.34417 1.000 42.92002 31 ALA B C 1
ATOM 3901 O O . ALA B 1 33 ? -64.29308 12.18843 -13.78981 1.000 40.39260 31 ALA B O 1
ATOM 3903 N N . PRO B 1 34 ? -62.53305 11.70059 -15.08610 1.000 44.76241 32 PRO B N 1
ATOM 3904 C CA . PRO B 1 34 ? -62.27198 13.11978 -15.34984 1.000 46.14017 32 PRO B CA 1
ATOM 3905 C C . PRO B 1 34 ? -63.48312 13.79768 -15.97734 1.000 45.19841 32 PRO B C 1
ATOM 3906 O O . PRO B 1 34 ? -64.17743 13.22993 -16.82287 1.000 45.88233 32 PRO B O 1
ATOM 3910 N N . LYS B 1 35 ? -63.74773 15.01334 -15.51589 1.000 48.96509 33 LYS B N 1
ATOM 3911 C CA . LYS B 1 35 ? -64.91239 15.78938 -15.90951 1.000 46.92579 33 LYS B CA 1
ATOM 3912 C C . LYS B 1 35 ? -64.58310 17.24864 -15.65263 1.000 50.27434 33 LYS B C 1
ATOM 3913 O O . LYS B 1 35 ? -63.67609 17.56694 -14.87677 1.000 50.47876 33 LYS B O 1
ATOM 3919 N N . THR B 1 36 ? -65.33107 18.13216 -16.30187 1.000 46.07472 34 THR B N 1
ATOM 3920 C CA . THR B 1 36 ? -65.12186 19.56189 -16.11274 1.000 47.34572 34 THR B CA 1
ATOM 3921 C C . THR B 1 36 ? -65.50710 19.97039 -14.69847 1.000 44.64645 34 THR B C 1
ATOM 3922 O O . THR B 1 36 ? -66.59651 19.64115 -14.22393 1.000 46.40699 34 THR B O 1
ATOM 3926 N N . TRP B 1 37 ? -64.64013 20.72680 -14.03634 1.000 48.17933 35 TRP B N 1
ATOM 3927 C CA . TRP B 1 37 ? -64.85713 21.07571 -12.63989 1.000 45.05707 35 TRP B CA 1
ATOM 3928 C C . TRP B 1 37 ? -65.27017 22.53606 -12.51822 1.000 44.39188 35 TRP B C 1
ATOM 3929 O O . TRP B 1 37 ? -64.62569 23.42463 -13.07891 1.000 44.02290 35 TRP B O 1
ATOM 3940 N N . LYS B 1 38 ? -66.30936 22.77782 -11.73620 1.000 45.44694 36 LYS B N 1
ATOM 3941 C CA . LYS B 1 38 ? -66.88568 24.10368 -11.57007 1.000 46.08669 36 LYS B CA 1
ATOM 3942 C C . LYS B 1 38 ? -66.22359 24.79974 -10.38082 1.000 48.60034 36 LYS B C 1
ATOM 3943 O O . LYS B 1 38 ? -66.29316 24.30160 -9.25306 1.000 50.33959 36 LYS B O 1
ATOM 3949 N N . LEU B 1 39 ? -65.56791 25.93484 -10.63114 1.000 46.34063 37 LEU B N 1
ATOM 3950 C CA . LEU B 1 39 ? -64.93157 26.69060 -9.56172 1.000 46.07976 37 LEU B CA 1
ATOM 3951 C C . LEU B 1 39 ? -65.97571 27.46060 -8.77018 1.000 54.01581 37 LEU B C 1
ATOM 3952 O O . LEU B 1 39 ? -66.87659 28.08241 -9.34474 1.000 51.81240 37 LEU B O 1
ATOM 3957 N N . ARG B 1 40 ? -65.85680 27.40652 -7.44348 1.000 46.99523 38 ARG B N 1
ATOM 3958 C CA . ARG B 1 40 ? -66.74533 28.13283 -6.54360 1.000 48.74191 38 ARG B CA 1
ATOM 3959 C C . ARG B 1 40 ? -65.98882 29.38634 -6.13536 1.000 51.01919 38 ARG B C 1
ATOM 3960 O O . ARG B 1 40 ? -65.12988 29.34578 -5.24872 1.000 51.95613 38 ARG B O 1
ATOM 3968 N N . ALA B 1 41 ? -66.31841 30.50317 -6.78974 1.000 52.64703 39 ALA B N 1
ATOM 3969 C CA . ALA B 1 41 ? -65.44947 31.67454 -6.79534 1.000 51.87446 39 ALA B CA 1
ATOM 3970 C C . ALA B 1 41 ? -65.29051 32.30910 -5.41959 1.000 52.58377 39 ALA B C 1
ATOM 3971 O O . ALA B 1 41 ? -64.33774 33.06718 -5.21216 1.000 53.19725 39 ALA B O 1
ATOM 3973 N N . ASP B 1 42 ? -66.18271 32.02147 -4.47420 1.000 50.51242 40 ASP B N 1
ATOM 3974 C CA . ASP B 1 42 ? -66.05198 32.53778 -3.11578 1.000 54.26857 40 ASP B CA 1
ATOM 3975 C C . ASP B 1 42 ? -65.57044 31.47330 -2.12993 1.000 50.76152 40 ASP B C 1
ATOM 3976 O O . ASP B 1 42 ? -65.83425 31.57900 -0.93066 1.000 58.06693 40 ASP B O 1
ATOM 3981 N N . ASP B 1 43 ? -64.85334 30.45335 -2.60696 1.000 50.67537 41 ASP B N 1
ATOM 3982 C CA . ASP B 1 43 ? -64.52815 29.29426 -1.78135 1.000 49.19962 41 ASP B CA 1
ATOM 3983 C C . ASP B 1 43 ? -63.20414 28.68102 -2.23614 1.000 49.72916 41 ASP B C 1
ATOM 3984 O O . ASP B 1 43 ? -62.67174 29.00612 -3.30681 1.000 49.86588 41 ASP B O 1
ATOM 3989 N N . ILE B 1 44 ? -62.66332 27.79952 -1.39402 1.000 45.60992 42 ILE B N 1
ATOM 3990 C CA . ILE B 1 44 ? -61.59022 26.90173 -1.80780 1.000 45.61805 42 ILE B CA 1
ATOM 3991 C C . ILE B 1 44 ? -62.20591 25.75622 -2.60222 1.000 47.86726 42 ILE B C 1
ATOM 3992 O O . ILE B 1 44 ? -63.04971 25.01159 -2.08454 1.000 42.97537 42 ILE B O 1
ATOM 3997 N N . THR B 1 45 ? -61.77735 25.61024 -3.85413 1.000 37.57774 43 THR B N 1
ATOM 3998 C CA . THR B 1 45 ? -62.18607 24.49688 -4.69589 1.000 42.83897 43 THR B CA 1
ATOM 3999 C C . THR B 1 45 ? -61.05426 23.48181 -4.76727 1.000 41.15430 43 THR B C 1
ATOM 4000 O O . THR B 1 45 ? -59.88773 23.84001 -4.91853 1.000 35.76381 43 THR B O 1
ATOM 4004 N N . THR B 1 46 ? -61.41637 22.21495 -4.68455 1.000 37.25233 44 THR B N 1
ATOM 4005 C CA . THR B 1 46 ? -60.48694 21.13431 -4.42628 1.000 35.50505 44 THR B CA 1
ATOM 4006 C C . THR B 1 46 ? -60.72530 20.06897 -5.48264 1.000 35.47987 44 THR B C 1
ATOM 4007 O O . THR B 1 46 ? -61.87283 19.67756 -5.72353 1.000 33.32399 44 THR B O 1
ATOM 4011 N N . ILE B 1 47 ? -59.66385 19.65605 -6.16851 1.000 33.35277 45 ILE B N 1
ATOM 4012 C CA . ILE B 1 47 ? -59.81363 18.76000 -7.30212 1.000 33.45207 45 ILE B CA 1
ATOM 4013 C C . ILE B 1 47 ? -58.75074 17.68459 -7.21917 1.000 35.86791 45 ILE B C 1
ATOM 4014 O O . ILE B 1 47 ? -57.55285 17.98824 -7.28739 1.000 37.94193 45 ILE B O 1
ATOM 4019 N N . MET B 1 48 ? -59.18864 16.43012 -7.11841 1.000 36.21884 46 MET B N 1
ATOM 4020 C CA . MET B 1 48 ? -58.26732 15.31071 -7.04025 1.000 37.03296 46 MET B CA 1
ATOM 4021 C C . MET B 1 48 ? -57.49111 15.17387 -8.34318 1.000 38.30483 46 MET B C 1
ATOM 4022 O O . MET B 1 48 ? -57.99182 15.48306 -9.42285 1.000 38.03974 46 MET B O 1
ATOM 4027 N N . GLY B 1 49 ? -56.25749 14.68044 -8.22387 1.000 38.49234 47 GLY B N 1
ATOM 4028 C CA . GLY B 1 49 ? -55.43485 14.43528 -9.40116 1.000 37.78490 47 GLY B CA 1
ATOM 4029 C C . GLY B 1 49 ? -56.08328 13.52670 -10.43339 1.000 39.56983 47 GLY B C 1
ATOM 4030 O O . GLY B 1 49 ? -55.93304 13.74968 -11.63985 1.000 39.98470 47 GLY B O 1
ATOM 4031 N N . PHE B 1 50 ? -56.80495 12.47917 -9.98411 1.000 36.16186 48 PHE B N 1
ATOM 4032 C CA . PHE B 1 50 ? -57.41093 11.55910 -10.95854 1.000 35.07552 48 PHE B CA 1
ATOM 4033 C C . PHE B 1 50 ? -58.60131 12.16738 -11.70936 1.000 39.96430 48 PHE B C 1
ATOM 4034 O O . PHE B 1 50 ? -59.20302 11.46227 -12.53062 1.000 42.79859 48 PHE B O 1
ATOM 4042 N N . ARG B 1 51 ? -58.98531 13.41528 -11.42853 1.000 38.33290 49 ARG B N 1
ATOM 4043 C CA . ARG B 1 51 ? -59.99210 14.11563 -12.21731 1.000 39.24954 49 ARG B CA 1
ATOM 4044 C C . ARG B 1 51 ? -59.40572 14.80726 -13.43447 1.000 42.93508 49 ARG B C 1
ATOM 4045 O O . ARG B 1 51 ? -60.15025 15.44955 -14.18360 1.000 46.64064 49 ARG B O 1
ATOM 4053 N N . ALA B 1 52 ? -58.10110 14.67717 -13.65492 1.000 43.66820 50 ALA B N 1
ATOM 4054 C CA . ALA B 1 52 ? -57.42722 15.24758 -14.80765 1.000 40.43772 50 ALA B CA 1
ATOM 4055 C C . ALA B 1 52 ? -57.14186 14.16654 -15.84902 1.000 42.59486 50 ALA B C 1
ATOM 4056 O O . ALA B 1 52 ? -57.01389 12.98309 -15.52720 1.000 43.69517 50 ALA B O 1
ATOM 4058 N N . LYS B 1 53 ? -57.04733 14.58272 -17.11015 1.000 43.33395 51 LYS B N 1
ATOM 4059 C CA . LYS B 1 53 ? -56.54295 13.68799 -18.14745 1.000 46.04898 51 LYS B CA 1
ATOM 4060 C C . LYS B 1 53 ? -55.04821 13.47684 -17.93754 1.000 41.72205 51 LYS B C 1
ATOM 4061 O O . LYS B 1 53 ? -54.30357 14.43867 -17.74531 1.000 41.58378 51 LYS B O 1
ATOM 4064 N N . LEU B 1 54 ? -54.61336 12.22216 -17.95043 1.000 39.86892 52 LEU B N 1
ATOM 4065 C CA . LEU B 1 54 ? -53.23233 11.86682 -17.65325 1.000 42.44355 52 LEU B CA 1
ATOM 4066 C C . LEU B 1 54 ? -52.48867 11.48438 -18.93666 1.000 43.45442 52 LEU B C 1
ATOM 4067 O O . LEU B 1 54 ? -53.02859 10.76826 -19.78298 1.000 49.16177 52 LEU B O 1
ATOM 4072 N N . LYS B 1 55 ? -51.24748 11.95765 -19.08085 1.000 47.18860 53 LYS B N 1
ATOM 4073 C CA . LYS B 1 55 ? -50.40454 11.67008 -20.24371 1.000 49.30334 53 LYS B CA 1
ATOM 4074 C C . LYS B 1 55 ? -49.12357 10.96655 -19.81355 1.000 49.32038 53 LYS B C 1
ATOM 4075 O O . LYS B 1 55 ? -48.69692 11.06561 -18.66538 1.000 47.94863 53 LYS B O 1
ATOM 4079 N N . GLY B 1 56 ? -48.50845 10.24980 -20.75397 1.000 54.16876 54 GLY B N 1
ATOM 4080 C CA . GLY B 1 56 ? -47.19889 9.66041 -20.49061 1.000 46.97328 54 GLY B CA 1
ATOM 4081 C C . GLY B 1 56 ? -47.26687 8.52475 -19.48814 1.000 51.20673 54 GLY B C 1
ATOM 4082 O O . GLY B 1 56 ? -48.11086 7.62840 -19.59761 1.000 54.11079 54 GLY B O 1
ATOM 4083 N N . ASN B 1 57 ? -46.35578 8.54946 -18.49945 1.000 54.15495 55 ASN B N 1
ATOM 4084 C CA . ASN B 1 57 ? -46.29238 7.52402 -17.45505 1.000 51.64869 55 ASN B CA 1
ATOM 4085 C C . ASN B 1 57 ? -47.32852 7.69900 -16.34822 1.000 47.67256 55 ASN B C 1
ATOM 4086 O O . ASN B 1 57 ? -47.46682 6.78752 -15.52622 1.000 47.35988 55 ASN B O 1
ATOM 4091 N N . LEU B 1 58 ? -48.01995 8.84008 -16.27794 1.000 42.39478 56 LEU B N 1
ATOM 4092 C CA . LEU B 1 58 ? -48.87165 9.13098 -15.13015 1.000 42.70992 56 LEU B CA 1
ATOM 4093 C C . LEU B 1 58 ? -49.87503 8.01047 -14.89781 1.000 43.86955 56 LEU B C 1
ATOM 4094 O O . LEU B 1 58 ? -50.44572 7.47738 -15.84583 1.000 45.09412 56 LEU B O 1
ATOM 4099 N N . ASN B 1 59 ? -50.06047 7.62058 -13.62975 1.000 44.78762 57 ASN B N 1
ATOM 4100 C CA . ASN B 1 59 ? -50.95965 6.50645 -13.32516 1.000 43.07892 57 ASN B CA 1
ATOM 4101 C C . ASN B 1 59 ? -51.46542 6.56836 -11.88523 1.000 43.35710 57 ASN B C 1
ATOM 4102 O O . ASN B 1 59 ? -50.86723 7.20482 -11.01169 1.000 40.93719 57 ASN B O 1
ATOM 4107 N N . HIS B 1 60 ? -52.59093 5.89320 -11.65775 1.000 44.16233 58 HIS B N 1
ATOM 4108 C CA . HIS B 1 60 ? -53.15796 5.73277 -10.32588 1.000 40.15917 58 HIS B CA 1
ATOM 4109 C C . HIS B 1 60 ? -53.71098 4.31613 -10.18947 1.000 42.16220 58 HIS B C 1
ATOM 4110 O O . HIS B 1 60 ? -53.91909 3.61070 -11.17935 1.000 49.00162 58 HIS B O 1
ATOM 4117 N N . LEU B 1 61 ? -53.92417 3.89865 -8.94370 1.000 40.01091 59 LEU B N 1
ATOM 4118 C CA . LEU B 1 61 ? -54.62560 2.65172 -8.65287 1.000 40.37390 59 LEU B CA 1
ATOM 4119 C C . LEU B 1 61 ? -56.05145 2.71096 -9.20896 1.000 41.47227 59 LEU B C 1
ATOM 4120 O O . LEU B 1 61 ? -56.66223 3.78016 -9.30113 1.000 42.65599 59 LEU B O 1
ATOM 4125 N N . ASP B 1 62 ? -56.57694 1.55867 -9.61667 1.000 44.79199 60 ASP B N 1
ATOM 4126 C CA . ASP B 1 62 ? -57.86869 1.53301 -10.30048 1.000 45.61073 60 ASP B CA 1
ATOM 4127 C C . ASP B 1 62 ? -59.00070 1.94603 -9.35793 1.000 46.37827 60 ASP B C 1
ATOM 4128 O O . ASP B 1 62 ? -58.98508 1.64454 -8.16251 1.000 40.95620 60 ASP B O 1
ATOM 4133 N N . ARG B 1 63 ? -60.00614 2.62555 -9.91019 1.000 46.77168 61 ARG B N 1
ATOM 4134 C CA . ARG B 1 63 ? -61.22662 2.97406 -9.18192 1.000 42.53249 61 ARG B CA 1
ATOM 4135 C C . ARG B 1 63 ? -62.42290 2.40298 -9.93464 1.000 45.74693 61 ARG B C 1
ATOM 4136 O O . ARG B 1 63 ? -63.16443 3.14444 -10.59228 1.000 48.08574 61 ARG B O 1
ATOM 4144 N N . PRO B 1 64 ? -62.64671 1.08721 -9.85045 1.000 46.13292 62 PRO B N 1
ATOM 4145 C CA . PRO B 1 64 ? -63.62989 0.44309 -10.73904 1.000 45.19839 62 PRO B CA 1
ATOM 4146 C C . PRO B 1 64 ? -65.08273 0.58739 -10.32327 1.000 46.64729 62 PRO B C 1
ATOM 4147 O O . PRO B 1 64 ? -65.95878 0.29170 -11.14210 1.000 46.38564 62 PRO B O 1
ATOM 4151 N N . THR B 1 65 ? -65.38038 1.00037 -9.09502 1.000 48.56474 63 THR B N 1
ATOM 4152 C CA . THR B 1 65 ? -66.76775 1.04053 -8.63818 1.000 52.09077 63 THR B CA 1
ATOM 4153 C C . THR B 1 65 ? -67.11938 2.45492 -8.18238 1.000 49.75422 63 THR B C 1
ATOM 4154 O O . THR B 1 65 ? -66.25435 3.33544 -8.20709 1.000 50.76659 63 THR B O 1
ATOM 4158 N N . PRO B 1 66 ? -68.36100 2.72670 -7.76219 1.000 50.10946 64 PRO B N 1
ATOM 4159 C CA . PRO B 1 66 ? -68.63619 4.02106 -7.11834 1.000 50.82624 64 PRO B CA 1
ATOM 4160 C C . PRO B 1 66 ? -68.03782 4.17118 -5.71945 1.000 49.00369 64 PRO B C 1
ATOM 4161 O O . PRO B 1 66 ? -68.10138 5.27477 -5.16148 1.000 47.78291 64 PRO B O 1
ATOM 4165 N N . THR B 1 67 ? -67.46220 3.12744 -5.12936 1.000 42.79490 65 THR B N 1
ATOM 4166 C CA . THR B 1 67 ? -66.85601 3.26924 -3.81302 1.000 39.87190 65 THR B CA 1
ATOM 4167 C C . THR B 1 67 ? -65.53573 4.03151 -3.90619 1.000 40.03779 65 THR B C 1
ATOM 4168 O O . THR B 1 67 ? -64.74387 3.83780 -4.83360 1.000 35.23582 65 THR B O 1
ATOM 4172 N N . VAL B 1 68 ? -65.31779 4.92401 -2.93973 1.000 36.31437 66 VAL B N 1
ATOM 4173 C CA . VAL B 1 68 ? -64.05951 5.64503 -2.86107 1.000 34.76702 66 VAL B CA 1
ATOM 4174 C C . VAL B 1 68 ? -62.90305 4.66081 -2.68732 1.000 37.01511 66 VAL B C 1
ATOM 4175 O O . VAL B 1 68 ? -63.04360 3.59626 -2.06830 1.000 35.96076 66 VAL B O 1
ATOM 4179 N N . VAL B 1 69 ? -61.76456 4.99719 -3.28687 1.000 36.55371 67 VAL B N 1
ATOM 4180 C CA . VAL B 1 69 ? -60.51701 4.25487 -3.12977 1.000 37.05345 67 VAL B CA 1
ATOM 4181 C C . VAL B 1 69 ? -59.51555 5.17510 -2.43687 1.000 34.14981 67 VAL B C 1
ATOM 4182 O O . VAL B 1 69 ? -59.22199 6.27446 -2.92495 1.000 32.86696 67 VAL B O 1
ATOM 4186 N N . ASN B 1 70 ? -59.00408 4.73575 -1.28766 1.000 35.32255 68 ASN B N 1
ATOM 4187 C CA . ASN B 1 70 ? -58.14114 5.60182 -0.48951 1.000 33.80788 68 ASN B CA 1
ATOM 4188 C C . ASN B 1 70 ? -56.89206 6.02372 -1.26126 1.000 36.68075 68 ASN B C 1
ATOM 4189 O O . ASN B 1 70 ? -56.51521 7.20667 -1.24474 1.000 35.30751 68 ASN B O 1
ATOM 4194 N N . ASN B 1 71 ? -56.24590 5.08101 -1.96048 1.000 34.79672 69 ASN B N 1
ATOM 4195 C CA . ASN B 1 71 ? -54.95544 5.35957 -2.59451 1.000 31.91608 69 ASN B CA 1
ATOM 4196 C C . ASN B 1 71 ? -55.19688 6.00869 -3.94764 1.000 33.78147 69 ASN B C 1
ATOM 4197 O O . ASN B 1 71 ? -55.15557 5.37702 -5.00524 1.000 35.22962 69 ASN B O 1
ATOM 4202 N N . ALA B 1 72 ? -55.40614 7.30934 -3.90437 1.000 35.65546 70 ALA B N 1
ATOM 4203 C CA . ALA B 1 72 ? -55.78663 8.07947 -5.07289 1.000 36.47393 70 ALA B CA 1
ATOM 4204 C C . ALA B 1 72 ? -54.60214 8.76149 -5.75407 1.000 37.92904 70 ALA B C 1
ATOM 4205 O O . ALA B 1 72 ? -54.80347 9.44285 -6.76743 1.000 38.46481 70 ALA B O 1
ATOM 4207 N N . PHE B 1 73 ? -53.38338 8.58697 -5.22888 1.000 32.47112 71 PHE B N 1
ATOM 4208 C CA . PHE B 1 73 ? -52.23601 9.36710 -5.67486 1.000 33.36212 71 PHE B CA 1
ATOM 4209 C C . PHE B 1 73 ? -51.94108 9.11590 -7.14442 1.000 34.48074 71 PHE B C 1
ATOM 4210 O O . PHE B 1 73 ? -52.14719 8.01011 -7.65904 1.000 31.77502 71 PHE B O 1
ATOM 4218 N N . ILE B 1 74 ? -51.40567 10.14686 -7.80313 1.000 32.30021 72 ILE B N 1
ATOM 4219 C CA . ILE B 1 74 ? -50.91139 10.04795 -9.17185 1.000 35.41197 72 ILE B CA 1
ATOM 4220 C C . ILE B 1 74 ? -49.39227 9.89827 -9.10077 1.000 37.30609 72 ILE B C 1
ATOM 4221 O O . ILE B 1 74 ? -48.70723 10.74359 -8.51017 1.000 35.60864 72 ILE B O 1
ATOM 4226 N N . ARG B 1 75 ? -48.86186 8.83020 -9.69738 1.000 38.47822 73 ARG B N 1
ATOM 4227 C CA . ARG B 1 75 ? -47.42580 8.57821 -9.72742 1.000 36.69745 73 ARG B CA 1
ATOM 4228 C C . ARG B 1 75 ? -46.92963 8.53227 -11.16476 1.000 43.28843 73 ARG B C 1
ATOM 4229 O O . ARG B 1 75 ? -47.70469 8.31631 -12.10667 1.000 42.85553 73 ARG B O 1
ATOM 4237 N N . GLY B 1 76 ? -45.62059 8.74859 -11.31774 1.000 42.12335 74 GLY B N 1
ATOM 4238 C CA . GLY B 1 76 ? -44.96242 8.60664 -12.60473 1.000 43.69083 74 GLY B CA 1
ATOM 4239 C C . GLY B 1 76 ? -44.50421 9.90585 -13.24528 1.000 46.30943 74 GLY B C 1
ATOM 4240 O O . GLY B 1 76 ? -44.47234 10.01509 -14.47542 1.000 46.96693 74 GLY B O 1
ATOM 4241 N N . PHE B 1 77 ? -44.14969 10.90342 -12.43134 1.000 40.17001 75 PHE B N 1
ATOM 4242 C CA . PHE B 1 77 ? -43.67620 12.18721 -12.95368 1.000 41.04505 75 PHE B CA 1
ATOM 4243 C C . PHE B 1 77 ? -42.16904 12.08512 -13.20337 1.000 44.86444 75 PHE B C 1
ATOM 4244 O O . PHE B 1 77 ? -41.33634 12.60731 -12.45753 1.000 42.23992 75 PHE B O 1
ATOM 4252 N N . LEU B 1 78 ? -41.81191 11.39858 -14.29059 1.000 42.19741 76 LEU B N 1
ATOM 4253 C CA . LEU B 1 78 ? -40.40970 11.10554 -14.56529 1.000 45.78792 76 LEU B CA 1
ATOM 4254 C C . LEU B 1 78 ? -39.79194 11.97256 -15.65758 1.000 46.46039 76 LEU B C 1
ATOM 4255 O O . LEU B 1 78 ? -38.56302 12.13745 -15.67352 1.000 46.24337 76 LEU B O 1
ATOM 4260 N N . THR B 1 79 ? -40.59977 12.50556 -16.57783 1.000 47.03928 77 THR B N 1
ATOM 4261 C CA . THR B 1 79 ? -40.10933 13.24338 -17.73633 1.000 43.67249 77 THR B CA 1
ATOM 4262 C C . THR B 1 79 ? -41.00770 14.44191 -18.00523 1.000 45.84183 77 THR B C 1
ATOM 4263 O O . THR B 1 79 ? -42.13637 14.53247 -17.50943 1.000 47.24610 77 THR B O 1
ATOM 4267 N N . LYS B 1 80 ? -40.49201 15.34452 -18.84699 1.000 50.23295 78 LYS B N 1
ATOM 4268 C CA . LYS B 1 80 ? -41.19848 16.55231 -19.26273 1.000 50.92820 78 LYS B CA 1
ATOM 4269 C C . LYS B 1 80 ? -42.52257 16.26043 -19.96953 1.000 47.95481 78 LYS B C 1
ATOM 4270 O O . LYS B 1 80 ? -43.34967 17.16684 -20.09672 1.000 48.96502 78 LYS B O 1
ATOM 4273 N N . GLU B 1 81 ? -42.74552 15.03321 -20.43604 1.000 45.54828 79 GLU B N 1
ATOM 4274 C CA . GLU B 1 81 ? -43.96752 14.69881 -21.16770 1.000 56.82609 79 GLU B CA 1
ATOM 4275 C C . GLU B 1 81 ? -45.04064 14.04608 -20.29674 1.000 54.89780 79 GLU B C 1
ATOM 4276 O O . GLU B 1 81 ? -46.09732 13.66496 -20.81418 1.000 54.42902 79 GLU B O 1
ATOM 4282 N N . ASP B 1 82 ? -44.79037 13.89366 -18.99893 1.000 53.59361 80 ASP B N 1
ATOM 4283 C CA . ASP B 1 82 ? -45.72415 13.24087 -18.08694 1.000 49.51389 80 ASP B CA 1
ATOM 4284 C C . ASP B 1 82 ? -46.56973 14.33757 -17.44522 1.000 50.59337 80 ASP B C 1
ATOM 4285 O O . ASP B 1 82 ? -46.24302 14.86729 -16.37798 1.000 50.26113 80 ASP B O 1
ATOM 4290 N N . VAL B 1 83 ? -47.67298 14.67978 -18.11876 1.000 49.00233 81 VAL B N 1
ATOM 4291 C CA . VAL B 1 83 ? -48.44711 15.89354 -17.87902 1.000 46.33909 81 VAL B CA 1
ATOM 4292 C C . VAL B 1 83 ? -49.87690 15.52012 -17.50914 1.000 46.70160 81 VAL B C 1
ATOM 4293 O O . VAL B 1 83 ? -50.47549 14.63348 -18.12705 1.000 45.69335 81 VAL B O 1
ATOM 4297 N N . MET B 1 84 ? -50.44319 16.21809 -16.53053 1.000 44.03405 82 MET B N 1
ATOM 4298 C CA . MET B 1 84 ? -51.84658 16.03425 -16.18243 1.000 40.98190 82 MET B CA 1
ATOM 4299 C C . MET B 1 84 ? -52.60023 17.31960 -16.49499 1.000 38.31908 82 MET B C 1
ATOM 4300 O O . MET B 1 84 ? -52.06155 18.41978 -16.34262 1.000 39.13794 82 MET B O 1
ATOM 4305 N N . THR B 1 85 ? -53.82848 17.18752 -16.98410 1.000 37.62444 83 THR B N 1
ATOM 4306 C CA . THR B 1 85 ? -54.58111 18.35594 -17.43359 1.000 43.43975 83 THR B CA 1
ATOM 4307 C C . THR B 1 85 ? -56.01085 18.25672 -16.92165 1.000 42.89069 83 THR B C 1
ATOM 4308 O O . THR B 1 85 ? -56.73690 17.31762 -17.26646 1.000 46.81298 83 THR B O 1
ATOM 4312 N N . TRP B 1 86 ? -56.39250 19.20277 -16.07520 1.000 40.46775 84 TRP B N 1
ATOM 4313 C CA . TRP B 1 86 ? -57.76654 19.37680 -15.63893 1.000 42.76166 84 TRP B CA 1
ATOM 4314 C C . TRP B 1 86 ? -58.48565 20.33752 -16.57523 1.000 48.61219 84 TRP B C 1
ATOM 4315 O O . TRP B 1 86 ? -57.87169 21.18970 -17.22792 1.000 47.45683 84 TRP B O 1
ATOM 4326 N N . GLU B 1 87 ? -59.80479 20.20868 -16.60949 1.000 43.72659 85 GLU B N 1
ATOM 4327 C CA . GLU B 1 87 ? -60.67107 21.15501 -17.29415 1.000 50.01796 85 GLU B CA 1
ATOM 4328 C C . GLU B 1 87 ? -61.57627 21.76578 -16.23680 1.000 43.57363 85 GLU B C 1
ATOM 4329 O O . GLU B 1 87 ? -62.35108 21.05254 -15.58995 1.000 44.10073 85 GLU B O 1
ATOM 4331 N N . VAL B 1 88 ? -61.44826 23.07166 -16.03228 1.000 42.92360 86 VAL B N 1
ATOM 4332 C CA . VAL B 1 88 ? -62.22210 23.77510 -15.01933 1.000 48.61119 86 VAL B CA 1
ATOM 4333 C C . VAL B 1 88 ? -62.95445 24.93179 -15.68237 1.000 51.08076 86 VAL B C 1
ATOM 4334 O O . VAL B 1 88 ? -62.55813 25.44241 -16.73620 1.000 51.44348 86 VAL B O 1
ATOM 4338 N N . GLU B 1 89 ? -64.01577 25.36637 -15.01596 1.000 48.25656 87 GLU B N 1
ATOM 4339 C CA . GLU B 1 89 ? -64.92585 26.38709 -15.51360 1.000 52.85889 87 GLU B CA 1
ATOM 4340 C C . GLU B 1 89 ? -65.14633 27.39411 -14.39445 1.000 52.22395 87 GLU B C 1
ATOM 4341 O O . GLU B 1 89 ? -65.73910 27.05585 -13.36629 1.000 47.51465 87 GLU B O 1
ATOM 4347 N N . ALA B 1 90 ? -64.66682 28.63090 -14.59550 1.000 54.12380 88 ALA B N 1
ATOM 4348 C CA . ALA B 1 90 ? -64.74481 29.80446 -13.72834 1.000 56.95701 88 ALA B CA 1
ATOM 4349 C C . ALA B 1 90 ? -65.96781 30.65380 -14.07442 1.000 57.92360 88 ALA B C 1
ATOM 4350 O O . ALA B 1 90 ? -66.31765 30.78287 -15.25011 1.000 63.95324 88 ALA B O 1
ATOM 4352 N N . PRO B 1 91 ? -66.62561 31.25287 -13.07197 1.000 60.93654 89 PRO B N 1
ATOM 4353 C CA . PRO B 1 91 ? -67.77807 32.12295 -13.36417 1.000 61.91862 89 PRO B CA 1
ATOM 4354 C C . PRO B 1 91 ? -67.39648 33.52587 -13.79418 1.000 65.07902 89 PRO B C 1
ATOM 4355 O O . PRO B 1 91 ? -68.26549 34.25522 -14.29488 1.000 69.79149 89 PRO B O 1
ATOM 4359 N N . TYR B 1 92 ? -66.14558 33.93368 -13.59502 1.000 63.99244 90 TYR B N 1
ATOM 4360 C CA . TYR B 1 92 ? -65.62921 35.15727 -14.19392 1.000 64.77114 90 TYR B CA 1
ATOM 4361 C C . TYR B 1 92 ? -64.11239 35.10053 -14.18359 1.000 66.13300 90 TYR B C 1
ATOM 4362 O O . TYR B 1 92 ? -63.51169 34.45122 -13.32484 1.000 68.59892 90 TYR B O 1
ATOM 4371 N N . GLU B 1 93 ? -63.50502 35.78419 -15.15191 1.000 71.21645 91 GLU B N 1
ATOM 4372 C CA . GLU B 1 93 ? -62.05526 35.87893 -15.20027 1.000 65.27168 91 GLU B CA 1
ATOM 4373 C C . GLU B 1 93 ? -61.52932 36.45619 -13.89285 1.000 67.31976 91 GLU B C 1
ATOM 4374 O O . GLU B 1 93 ? -62.05336 37.45043 -13.38833 1.000 67.20580 91 GLU B O 1
ATOM 4380 N N . ALA B 1 94 ? -60.49561 35.82124 -13.34138 1.000 66.62670 92 ALA B N 1
ATOM 4381 C CA . ALA B 1 94 ? -59.91465 36.22699 -12.06692 1.000 56.73945 92 ALA B CA 1
ATOM 4382 C C . ALA B 1 94 ? -58.61470 35.46815 -11.85355 1.000 54.41368 92 ALA B C 1
ATOM 4383 O O . ALA B 1 94 ? -58.40983 34.38154 -12.40495 1.000 54.57831 92 ALA B O 1
ATOM 4385 N N . GLU B 1 95 ? -57.74389 36.05528 -11.03883 1.000 51.69743 93 GLU B N 1
ATOM 4386 C CA . GLU B 1 95 ? -56.51837 35.39247 -10.62134 1.000 58.37484 93 GLU B CA 1
ATOM 4387 C C . GLU B 1 95 ? -56.80806 34.41469 -9.47849 1.000 59.46094 93 GLU B C 1
ATOM 4388 O O . GLU B 1 95 ? -57.52288 34.74169 -8.52545 1.000 59.68627 93 GLU B O 1
ATOM 4394 N N . TYR B 1 96 ? -56.25624 33.20576 -9.58253 1.000 54.85834 94 TYR B N 1
ATOM 4395 C CA . TYR B 1 96 ? -56.48625 32.13654 -8.61602 1.000 53.23455 94 TYR B CA 1
ATOM 4396 C C . TYR B 1 96 ? -55.17514 31.72107 -7.94887 1.000 53.18562 94 TYR B C 1
ATOM 4397 O O . TYR B 1 96 ? -54.15272 31.52842 -8.62389 1.000 48.93878 94 TYR B O 1
ATOM 4406 N N . ASN B 1 97 ? -55.20039 31.59976 -6.62194 1.000 50.65274 95 ASN B N 1
ATOM 4407 C CA . ASN B 1 97 ? -54.06174 31.04578 -5.89343 1.000 51.47432 95 ASN B CA 1
ATOM 4408 C C . ASN B 1 97 ? -54.11360 29.52163 -5.98071 1.000 46.72545 95 ASN B C 1
ATOM 4409 O O . ASN B 1 97 ? -55.17297 28.92386 -5.78152 1.000 44.95839 95 ASN B O 1
ATOM 4414 N N . ILE B 1 98 ? -52.97971 28.89836 -6.30471 1.000 42.27780 96 ILE B N 1
ATOM 4415 C CA . ILE B 1 98 ? -52.88887 27.45849 -6.53247 1.000 38.39198 96 ILE B CA 1
ATOM 4416 C C . ILE B 1 98 ? -52.11334 26.80355 -5.38606 1.000 45.88233 96 ILE B C 1
ATOM 4417 O O . ILE B 1 98 ? -51.00338 27.23686 -5.04693 1.000 45.34753 96 ILE B O 1
ATOM 4422 N N . ALA B 1 99 ? -52.69809 25.76093 -4.78678 1.000 42.50812 97 ALA B N 1
ATOM 4423 C CA . ALA B 1 99 ? -52.03089 24.92872 -3.78799 1.000 37.82239 97 ALA B CA 1
ATOM 4424 C C . ALA B 1 99 ? -51.96232 23.48699 -4.27936 1.000 38.35834 97 ALA B C 1
ATOM 4425 O O . ALA B 1 99 ? -52.92945 22.96940 -4.83785 1.000 39.52877 97 ALA B O 1
ATOM 4427 N N . LEU B 1 100 ? -50.81559 22.84429 -4.09909 1.000 37.88245 98 LEU B N 1
ATOM 4428 C CA . LEU B 1 100 ? -50.64561 21.44689 -4.46004 1.000 33.74436 98 LEU B CA 1
ATOM 4429 C C . LEU B 1 100 ? -50.45396 20.59631 -3.20797 1.000 35.85346 98 LEU B C 1
ATOM 4430 O O . LEU B 1 100 ? -49.81923 21.02745 -2.23829 1.000 37.87552 98 LEU B O 1
ATOM 4435 N N . LEU B 1 101 ? -50.99927 19.38324 -3.23392 1.000 35.00425 99 LEU B N 1
ATOM 4436 C CA . LEU B 1 101 ? -50.83589 18.42605 -2.15180 1.000 33.55713 99 LEU B CA 1
ATOM 4437 C C . LEU B 1 101 ? -50.08755 17.22879 -2.69739 1.000 33.02352 99 LEU B C 1
ATOM 4438 O O . LEU B 1 101 ? -50.50930 16.63313 -3.69690 1.000 31.97892 99 LEU B O 1
ATOM 4443 N N . TYR B 1 102 ? -48.97407 16.88649 -2.05798 1.000 31.14430 100 TYR B N 1
ATOM 4444 C CA . TYR B 1 102 ? -48.13500 15.82382 -2.58905 1.000 36.53513 100 TYR B CA 1
ATOM 4445 C C . TYR B 1 102 ? -47.23310 15.29211 -1.48703 1.000 37.10221 100 TYR B C 1
ATOM 4446 O O . TYR B 1 102 ? -47.13201 15.86603 -0.40070 1.000 39.68691 100 TYR B O 1
ATOM 4455 N N . THR B 1 103 ? -46.56161 14.18794 -1.79937 1.000 36.24228 101 THR B N 1
ATOM 4456 C CA . THR B 1 103 ? -45.58519 13.59205 -0.90722 1.000 35.11559 101 THR B CA 1
ATOM 4457 C C . THR B 1 103 ? -44.51936 12.91184 -1.76083 1.000 36.78611 101 THR B C 1
ATOM 4458 O O . THR B 1 103 ? -44.57834 12.92732 -2.99832 1.000 33.50723 101 THR B O 1
ATOM 4462 N N . GLY B 1 104 ? -43.53654 12.32479 -1.10084 1.000 35.50899 102 GLY B N 1
ATOM 4463 C CA . GLY B 1 104 ? -42.50483 11.59164 -1.80946 1.000 36.74273 102 GLY B CA 1
ATOM 4464 C C . GLY B 1 104 ? -41.17145 11.71911 -1.10950 1.000 40.76617 102 GLY B C 1
ATOM 4465 O O . GLY B 1 104 ? -41.01065 12.44744 -0.12857 1.000 35.87264 102 GLY B O 1
ATOM 4466 N N . SER B 1 105 ? -40.20376 10.96866 -1.62324 1.000 40.21558 103 SER B N 1
ATOM 4467 C CA . SER B 1 105 ? -38.85982 11.03866 -1.06632 1.000 41.17684 103 SER B CA 1
ATOM 4468 C C . SER B 1 105 ? -38.33874 12.47151 -1.10746 1.000 40.49648 103 SER B C 1
ATOM 4469 O O . SER B 1 105 ? -38.49826 13.18268 -2.10515 1.000 37.83403 103 SER B O 1
ATOM 4472 N N . ASN B 1 106 ? -37.70630 12.89125 -0.00924 1.000 37.43999 104 ASN B N 1
ATOM 4473 C CA . ASN B 1 106 ? -37.06213 14.19790 0.01088 1.000 36.94785 104 ASN B CA 1
ATOM 4474 C C . ASN B 1 106 ? -35.94745 14.30233 -1.02500 1.000 38.92993 104 ASN B C 1
ATOM 4475 O O . ASN B 1 106 ? -35.70185 15.39502 -1.54390 1.000 36.11535 104 ASN B O 1
ATOM 4480 N N . ASP B 1 107 ? -35.25456 13.19054 -1.32778 1.000 39.54893 105 ASP B N 1
ATOM 4481 C CA . ASP B 1 107 ? -34.21063 13.21345 -2.35803 1.000 41.76953 105 ASP B CA 1
ATOM 4482 C C . ASP B 1 107 ? -34.79739 13.58516 -3.71368 1.000 43.66352 105 ASP B C 1
ATOM 4483 O O . ASP B 1 107 ? -34.15268 14.26603 -4.51396 1.000 43.43703 105 ASP B O 1
ATOM 4488 N N . ILE B 1 108 ? -36.01336 13.11793 -3.99794 1.000 43.76347 106 ILE B N 1
ATOM 4489 C CA . ILE B 1 108 ? -36.69549 13.50099 -5.23243 1.000 42.22136 106 ILE B CA 1
ATOM 4490 C C . ILE B 1 108 ? -37.17587 14.94725 -5.14419 1.000 41.47555 106 ILE B C 1
ATOM 4491 O O . ILE B 1 108 ? -36.92260 15.76202 -6.03993 1.000 38.48976 106 ILE B O 1
ATOM 4496 N N . LEU B 1 109 ? -37.81579 15.30656 -4.02848 1.000 38.88328 107 LEU B N 1
ATOM 4497 C CA . LEU B 1 109 ? -38.40496 16.63671 -3.91510 1.000 36.22671 107 LEU B CA 1
ATOM 4498 C C . LEU B 1 109 ? -37.34596 17.73686 -4.00365 1.000 39.48437 107 LEU B C 1
ATOM 4499 O O . LEU B 1 109 ? -37.57954 18.79219 -4.60669 1.000 39.01289 107 LEU B O 1
ATOM 4504 N N . SER B 1 110 ? -36.17224 17.51406 -3.41241 1.000 41.59439 108 SER B N 1
ATOM 4505 C CA . SER B 1 110 ? -35.15726 18.55971 -3.36775 1.000 38.32585 108 SER B CA 1
ATOM 4506 C C . SER B 1 110 ? -34.61076 18.92492 -4.74336 1.000 40.38048 108 SER B C 1
ATOM 4507 O O . SER B 1 110 ? -33.91670 19.93755 -4.85545 1.000 44.89207 108 SER B O 1
ATOM 4510 N N . GLU B 1 111 ? -34.91314 18.14695 -5.78330 1.000 38.60321 109 GLU B N 1
ATOM 4511 C CA . GLU B 1 111 ? -34.49752 18.46619 -7.14479 1.000 44.12633 109 GLU B CA 1
ATOM 4512 C C . GLU B 1 111 ? -35.67024 18.61300 -8.11968 1.000 44.78663 109 GLU B C 1
ATOM 4513 O O . GLU B 1 111 ? -35.44227 18.70603 -9.33360 1.000 40.37930 109 GLU B O 1
ATOM 4519 N N . SER B 1 112 ? -36.91387 18.65687 -7.62959 1.000 41.63558 110 SER B N 1
ATOM 4520 C CA . SER B 1 112 ? -38.09248 18.76907 -8.48918 1.000 39.73407 110 SER B CA 1
ATOM 4521 C C . SER B 1 112 ? -38.48765 20.22460 -8.69273 1.000 38.43096 110 SER B C 1
ATOM 4522 O O . SER B 1 112 ? -38.46036 21.02424 -7.75324 1.000 43.99040 110 SER B O 1
ATOM 4525 N N . THR B 1 113 ? -38.88520 20.56218 -9.91621 1.000 39.89225 111 THR B N 1
ATOM 4526 C CA . THR B 1 113 ? -39.45151 21.87225 -10.21867 1.000 40.76229 111 THR B CA 1
ATOM 4527 C C . THR B 1 113 ? -40.83507 21.69003 -10.82268 1.000 42.60968 111 THR B C 1
ATOM 4528 O O . THR B 1 113 ? -41.01011 20.88907 -11.74339 1.000 42.94063 111 THR B O 1
ATOM 4532 N N . PHE B 1 114 ? -41.81419 22.42931 -10.30057 1.000 42.73833 112 PHE B N 1
ATOM 4533 C CA . PHE B 1 114 ? -43.19254 22.34672 -10.77155 1.000 41.81093 112 PHE B CA 1
ATOM 4534 C C . PHE B 1 114 ? -43.45692 23.38563 -11.86081 1.000 42.57950 112 PHE B C 1
ATOM 4535 O O . PHE B 1 114 ? -42.92278 24.49761 -11.82334 1.000 43.22494 112 PHE B O 1
ATOM 4543 N N . GLU B 1 115 ? -44.31393 23.02019 -12.81928 1.000 42.57563 113 GLU B N 1
ATOM 4544 C CA . GLU B 1 115 ? -44.85666 23.95017 -13.81356 1.000 41.17109 113 GLU B CA 1
ATOM 4545 C C . GLU B 1 115 ? -46.37676 23.78969 -13.87465 1.000 40.25485 113 GLU B C 1
ATOM 4546 O O . GLU B 1 115 ? -46.87176 22.72027 -14.24434 1.000 43.10603 113 GLU B O 1
ATOM 4552 N N . VAL B 1 116 ? -47.11365 24.83912 -13.51355 1.000 38.28627 114 VAL B N 1
ATOM 4553 C CA . VAL B 1 116 ? -48.57541 24.88620 -13.63983 1.000 41.41866 114 VAL B CA 1
ATOM 4554 C C . VAL B 1 116 ? -48.91834 25.93042 -14.70043 1.000 46.73209 114 VAL B C 1
ATOM 4555 O O . VAL B 1 116 ? -48.57011 27.10671 -14.54438 1.000 45.95133 114 VAL B O 1
ATOM 4559 N N . THR B 1 117 ? -49.62871 25.52982 -15.76149 1.000 46.86966 115 THR B N 1
ATOM 4560 C CA . THR B 1 117 ? -49.96909 26.47427 -16.82221 1.000 50.36053 115 THR B CA 1
ATOM 4561 C C . THR B 1 117 ? -51.45269 26.42364 -17.16245 1.000 53.73912 115 THR B C 1
ATOM 4562 O O . THR B 1 117 ? -52.10624 25.37778 -17.03827 1.000 53.50790 115 THR B O 1
ATOM 4566 N N . SER B 1 118 ? -51.97342 27.58358 -17.58245 1.000 53.67380 116 SER B N 1
ATOM 4567 C CA . SER B 1 118 ? -53.29078 27.69191 -18.21064 1.000 52.18595 116 SER B CA 1
ATOM 4568 C C . SER B 1 118 ? -53.25487 28.79523 -19.26020 1.000 53.28934 116 SER B C 1
ATOM 4569 O O . SER B 1 118 ? -53.05156 29.96861 -18.92021 1.000 53.94346 116 SER B O 1
ATOM 4572 N N . GLY B 1 119 ? -53.50139 28.42887 -20.51373 1.000 53.57482 117 GLY B N 1
ATOM 4573 C CA . GLY B 1 119 ? -53.28065 29.35982 -21.61079 1.000 56.05150 117 GLY B CA 1
ATOM 4574 C C . GLY B 1 119 ? -51.84190 29.84912 -21.58122 1.000 60.62783 117 GLY B C 1
ATOM 4575 O O . GLY B 1 119 ? -50.89153 29.06435 -21.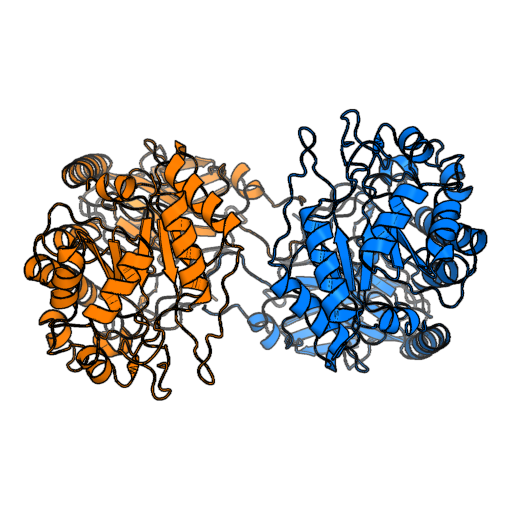71685 1.000 60.59105 117 GLY B O 1
ATOM 4576 N N . THR B 1 120 ? -51.67335 31.15872 -21.36622 1.000 60.94719 118 THR B N 1
ATOM 4577 C CA . THR B 1 120 ? -50.36382 31.79664 -21.29765 1.000 59.40673 118 THR B CA 1
ATOM 4578 C C . THR B 1 120 ? -49.92010 32.11285 -19.87370 1.000 58.85947 118 THR B C 1
ATOM 4579 O O . THR B 1 120 ? -48.79243 32.57771 -19.68297 1.000 61.08733 118 THR B O 1
ATOM 4583 N N . SER B 1 121 ? -50.77048 31.88313 -18.88030 1.000 58.93558 119 SER B N 1
ATOM 4584 C CA . SER B 1 121 ? -50.37679 32.02608 -17.48520 1.000 52.84435 119 SER B CA 1
ATOM 4585 C C . SER B 1 121 ? -49.49526 30.84391 -17.07914 1.000 53.54114 119 SER B C 1
ATOM 4586 O O . SER B 1 121 ? -49.81447 29.69115 -17.37574 1.000 54.11527 119 SER B O 1
ATOM 4589 N N . LYS B 1 122 ? -48.38091 31.11762 -16.41165 1.000 54.95315 120 LYS B N 1
ATOM 4590 C CA . LYS B 1 122 ? -47.42901 30.05064 -16.13150 1.000 51.59252 120 LYS B CA 1
ATOM 4591 C C . LYS B 1 122 ? -46.74617 30.29324 -14.79329 1.000 51.78899 120 LYS B C 1
ATOM 4592 O O . LYS B 1 122 ? -46.29480 31.40643 -14.50534 1.000 53.79904 120 LYS B O 1
ATOM 4598 N N . ILE B 1 123 ? -46.67717 29.24681 -13.97734 1.000 47.62887 121 ILE B N 1
ATOM 4599 C CA . ILE B 1 123 ? -46.03318 29.30301 -12.67320 1.000 46.59577 121 ILE B CA 1
ATOM 4600 C C . ILE B 1 123 ? -44.92579 28.26499 -12.65257 1.000 43.86452 121 ILE B C 1
ATOM 4601 O O . ILE B 1 123 ? -45.15863 27.10042 -12.99444 1.000 39.21725 121 ILE B O 1
ATOM 4606 N N . ILE B 1 124 ? -43.73609 28.68814 -12.22909 1.000 47.87821 122 ILE B N 1
ATOM 4607 C CA . ILE B 1 124 ? -42.60216 27.81326 -11.96469 1.000 44.60550 122 ILE B CA 1
ATOM 4608 C C . ILE B 1 124 ? -42.26398 27.93750 -10.48643 1.000 42.64246 122 ILE B C 1
ATOM 4609 O O . ILE B 1 124 ? -42.17826 29.05353 -9.96151 1.000 39.19751 122 ILE B O 1
ATOM 4614 N N . GLU B 1 125 ? -42.08922 26.79834 -9.81640 1.000 39.21925 123 GLU B N 1
ATOM 4615 C CA . GLU B 1 125 ? -41.67164 26.81341 -8.42257 1.000 43.69600 123 GLU B CA 1
ATOM 4616 C C . GLU B 1 125 ? -41.04282 25.47523 -8.06554 1.000 42.24313 123 GLU B C 1
ATOM 4617 O O . GLU B 1 125 ? -41.52695 24.41902 -8.48250 1.000 44.35923 123 GLU B O 1
ATOM 4623 N N . LYS B 1 126 ? -39.95021 25.54261 -7.31108 1.000 41.63998 124 LYS B N 1
ATOM 4624 C CA . LYS B 1 126 ? -39.30495 24.35817 -6.76684 1.000 44.10902 124 LYS B CA 1
ATOM 4625 C C . LYS B 1 126 ? -40.21166 23.71122 -5.71381 1.000 45.46311 124 LYS B C 1
ATOM 4626 O O . LYS B 1 126 ? -40.89399 24.40410 -4.95786 1.000 41.52162 124 LYS B O 1
ATOM 4630 N N . ALA B 1 127 ? -40.21669 22.37745 -5.67346 1.000 42.51161 125 ALA B N 1
ATOM 4631 C CA . ALA B 1 127 ? -40.87080 21.63316 -4.60771 1.000 40.28728 125 ALA B CA 1
ATOM 4632 C C . ALA B 1 127 ? -40.23113 21.94081 -3.25138 1.000 42.04042 125 ALA B C 1
ATOM 4633 O O . ALA B 1 127 ? -39.08106 22.36485 -3.15914 1.000 46.94102 125 ALA B O 1
ATOM 4635 N N . ASN B 1 128 ? -41.00004 21.72731 -2.18788 1.000 42.65895 126 ASN B N 1
ATOM 4636 C CA . ASN B 1 128 ? -40.53370 21.91983 -0.81940 1.000 42.22868 126 ASN B CA 1
ATOM 4637 C C . ASN B 1 128 ? -40.16856 20.57553 -0.19715 1.000 43.19979 126 ASN B C 1
ATOM 4638 O O . ASN B 1 128 ? -40.90893 19.59925 -0.33350 1.000 40.35503 126 ASN B O 1
ATOM 4643 N N . VAL B 1 129 ? -39.02472 20.52119 0.49147 1.000 41.88212 127 VAL B N 1
ATOM 4644 C CA . VAL B 1 129 ? -38.66425 19.30710 1.21676 1.000 41.03092 127 VAL B CA 1
ATOM 4645 C C . VAL B 1 129 ? -39.43549 19.25919 2.52877 1.000 42.17952 127 VAL B C 1
ATOM 4646 O O . VAL B 1 129 ? -39.71646 20.29136 3.15284 1.000 38.67182 127 VAL B O 1
ATOM 4650 N N . LYS B 1 130 ? -39.81452 18.04865 2.92152 1.000 42.95045 128 LYS B N 1
ATOM 4651 C CA . LYS B 1 130 ? -40.44571 17.79174 4.21045 1.000 39.97276 128 LYS B CA 1
ATOM 4652 C C . LYS B 1 130 ? -39.36049 17.83301 5.27528 1.000 39.94050 128 LYS B C 1
ATOM 4653 O O . LYS B 1 130 ? -38.54285 16.91181 5.36708 1.000 40.60037 128 LYS B O 1
ATOM 4659 N N . ASN B 1 131 ? -39.33326 18.89516 6.07131 1.000 39.73296 129 ASN B N 1
ATOM 4660 C CA . ASN B 1 131 ? -38.34164 19.03746 7.13372 1.000 43.38844 129 ASN B CA 1
ATOM 4661 C C . ASN B 1 131 ? -38.96858 18.90096 8.51774 1.000 44.08297 129 ASN B C 1
ATOM 4662 O O . ASN B 1 131 ? -38.57725 19.58899 9.46246 1.000 49.09345 129 ASN B O 1
ATOM 4667 N N . TRP B 1 132 ? -39.96072 18.01762 8.64488 1.000 42.48735 130 TRP B N 1
ATOM 4668 C CA . TRP B 1 132 ? -40.45681 17.55840 9.93866 1.000 45.11872 130 TRP B CA 1
ATOM 4669 C C . TRP B 1 132 ? -40.56116 16.04286 9.87864 1.000 44.42729 130 TRP B C 1
ATOM 4670 O O . TRP B 1 132 ? -40.66882 15.46187 8.79753 1.000 43.35563 130 TRP B O 1
ATOM 4681 N N . ASP B 1 133 ? -40.52374 15.40351 11.04913 1.000 41.62611 131 ASP B N 1
ATOM 4682 C CA . ASP B 1 133 ? -40.45370 13.94858 11.14105 1.000 47.86303 131 ASP B CA 1
ATOM 4683 C C . ASP B 1 133 ? -41.76796 13.30954 11.56253 1.000 45.50557 131 ASP B C 1
ATOM 4684 O O . ASP B 1 133 ? -41.78357 12.12922 11.92867 1.000 47.84311 131 ASP B O 1
ATOM 4689 N N . THR B 1 134 ? -42.85985 14.04579 11.53011 1.000 43.79603 132 THR B N 1
ATOM 4690 C CA . THR B 1 134 ? -44.14686 13.52941 11.97780 1.000 43.55044 132 THR B CA 1
ATOM 4691 C C . THR B 1 134 ? -45.14739 13.61849 10.83689 1.000 38.22780 132 THR B C 1
ATOM 4692 O O . THR B 1 134 ? -44.82956 14.08744 9.73800 1.000 40.01910 132 THR B O 1
ATOM 4696 N N . ARG B 1 135 ? -46.36460 13.16707 11.11363 1.000 35.85656 133 ARG B N 1
ATOM 4697 C CA . ARG B 1 135 ? -47.52441 13.61938 10.36351 1.000 38.59902 133 ARG B CA 1
ATOM 4698 C C . ARG B 1 135 ? -47.53720 15.14476 10.34237 1.000 37.46136 133 ARG B C 1
ATOM 4699 O O . ARG B 1 135 ? -47.12368 15.78046 11.32235 1.000 30.96942 133 ARG B O 1
ATOM 4707 N N . PRO B 1 136 ? -47.98553 15.77614 9.24298 1.000 36.98044 134 PRO B N 1
ATOM 4708 C CA . PRO B 1 136 ? -48.54482 15.15568 8.02876 1.000 38.47225 134 PRO B CA 1
ATOM 4709 C C . PRO B 1 136 ? -47.49440 14.62382 7.04924 1.000 40.05331 134 PRO B C 1
ATOM 4710 O O . PRO B 1 136 ? -46.45929 15.27041 6.87883 1.000 40.02520 134 PRO B O 1
ATOM 4714 N N . ILE B 1 137 ? -47.77239 13.48001 6.41384 1.000 35.38320 135 ILE B N 1
ATOM 4715 C CA . ILE B 1 137 ? -46.86914 12.93689 5.40436 1.000 36.71265 135 ILE B CA 1
ATOM 4716 C C . ILE B 1 137 ? -47.04267 13.65725 4.06499 1.000 36.94097 135 ILE B C 1
ATOM 4717 O O . ILE B 1 137 ? -46.06549 13.89643 3.34508 1.000 35.99478 135 ILE B O 1
ATOM 4722 N N . VAL B 1 138 ? -48.29282 13.99189 3.68465 1.000 34.40809 136 VAL B N 1
ATOM 4723 C CA . VAL B 1 138 ? -48.54612 14.79886 2.49048 1.000 34.98479 136 VAL B CA 1
ATOM 4724 C C . VAL B 1 138 ? -48.45719 16.26592 2.88023 1.000 35.84459 136 VAL B C 1
ATOM 4725 O O . VAL B 1 138 ? -48.90010 16.65797 3.95660 1.000 35.93265 136 VAL B O 1
ATOM 4729 N N . GLN B 1 139 ? -47.87500 17.09221 2.03060 1.000 36.77832 137 GLN B N 1
ATOM 4730 C CA . GLN B 1 139 ? -47.79326 18.50185 2.37195 1.000 39.96254 137 GLN B CA 1
ATOM 4731 C C . GLN B 1 139 ? -48.64929 19.31128 1.41652 1.000 40.07259 137 GLN B C 1
ATOM 4732 O O . GLN B 1 139 ? -48.84463 18.92535 0.25480 1.000 34.02814 137 GLN B O 1
ATOM 4738 N N . ARG B 1 140 ? -49.18827 20.41580 1.93747 1.000 36.93953 138 ARG B N 1
ATOM 4739 C CA . ARG B 1 140 ? -49.85821 21.41585 1.12244 1.000 37.14669 138 ARG B CA 1
ATOM 4740 C C . ARG B 1 140 ? -48.86115 22.52652 0.80876 1.000 39.67618 138 ARG B C 1
ATOM 4741 O O . ARG B 1 140 ? -48.23756 23.08255 1.71272 1.000 42.50365 138 ARG B O 1
ATOM 4749 N N . HIS B 1 141 ? -48.73542 22.85541 -0.46453 1.000 35.83777 139 HIS B N 1
ATOM 4750 C CA . HIS B 1 141 ? -47.74934 23.80337 -0.97184 1.000 36.89502 139 HIS B CA 1
ATOM 4751 C C . HIS B 1 141 ? -48.50618 24.92121 -1.69135 1.000 35.86927 139 HIS B C 1
ATOM 4752 O O . HIS B 1 141 ? -48.90562 24.75833 -2.84108 1.000 36.54686 139 HIS B O 1
ATOM 4759 N N . TYR B 1 142 ? -48.72252 26.04434 -1.01233 1.000 37.25680 140 TYR B N 1
ATOM 4760 C CA . TYR B 1 142 ? -49.29013 27.23768 -1.63894 1.000 40.14260 140 TYR B CA 1
ATOM 4761 C C . TYR B 1 142 ? -48.25317 27.87466 -2.56818 1.000 43.80571 140 TYR B C 1
ATOM 4762 O O . TYR B 1 142 ? -47.28575 28.48404 -2.09529 1.000 44.92885 140 TYR B O 1
ATOM 4771 N N . LEU B 1 143 ? -48.44584 27.74363 -3.88163 1.000 39.65530 141 LEU B N 1
ATOM 4772 C CA . LEU B 1 143 ? -47.56114 28.39412 -4.85188 1.000 48.53637 141 LEU B CA 1
ATOM 4773 C C . LEU B 1 143 ? -47.63672 29.91553 -4.73009 1.000 51.11969 141 LEU B C 1
ATOM 4774 O O . LEU B 1 143 ? -48.69705 30.48700 -4.46627 1.000 48.35861 141 LEU B O 1
ATOM 4779 N N . LYS B 1 144 ? -46.48542 30.57355 -4.93507 1.000 52.62957 142 LYS B N 1
ATOM 4780 C CA . LYS B 1 144 ? -46.36484 32.00483 -4.65328 1.000 54.21534 142 LYS B CA 1
ATOM 4781 C C . LYS B 1 144 ? -47.04409 32.87459 -5.71901 1.000 56.30325 142 LYS B C 1
ATOM 4782 O O . LYS B 1 144 ? -47.70828 33.86052 -5.37314 1.000 50.99380 142 LYS B O 1
ATOM 4784 N N . GLN B 1 145 ? -46.89160 32.54062 -7.00998 1.000 52.54760 143 GLN B N 1
ATOM 4785 C CA . GLN B 1 145 ? -47.56222 33.28034 -8.08550 1.000 53.21456 143 GLN B CA 1
ATOM 4786 C C . GLN B 1 145 ? -48.97840 32.77319 -8.30542 1.000 57.23271 143 GLN B C 1
ATOM 4787 O O . GLN B 1 145 ? -49.22645 31.56438 -8.30731 1.000 56.32573 143 GLN B O 1
ATOM 4793 N N . ASN B 1 146 ? -49.89514 33.69304 -8.57151 1.000 53.94370 144 ASN B N 1
ATOM 4794 C CA . ASN B 1 146 ? -51.24955 33.26915 -8.88854 1.000 55.75435 144 ASN B CA 1
ATOM 4795 C C . ASN B 1 146 ? -51.36350 32.86456 -10.36395 1.000 53.13357 144 ASN B C 1
ATOM 4796 O O . ASN B 1 146 ? -50.50482 33.18179 -11.19632 1.000 54.19752 144 ASN B O 1
ATOM 4801 N N . LEU B 1 147 ? -52.41428 32.10044 -10.66601 1.000 53.53590 145 LEU B N 1
ATOM 4802 C CA . LEU B 1 147 ? -52.71248 31.62341 -12.01619 1.000 53.53100 145 LEU B CA 1
ATOM 4803 C C . LEU B 1 147 ? -53.90609 32.39462 -12.56666 1.000 56.18858 145 LEU B C 1
ATOM 4804 O O . LEU B 1 147 ? -54.94736 32.48997 -11.90152 1.000 54.57931 145 LEU B O 1
ATOM 4809 N N . LEU B 1 148 ? -53.76083 32.93902 -13.77688 1.000 61.69087 146 LEU B N 1
ATOM 4810 C CA . LEU B 1 148 ? -54.81890 33.73616 -14.39635 1.000 58.85899 146 LEU B CA 1
ATOM 4811 C C . LEU B 1 148 ? -55.79070 32.81161 -15.12037 1.000 57.69135 146 LEU B C 1
ATOM 4812 O O . LEU B 1 148 ? -55.40482 32.10862 -16.05812 1.000 63.76855 146 LEU B O 1
ATOM 4817 N N . LEU B 1 149 ? -57.04792 32.81822 -14.69552 1.000 55.13027 147 LEU B N 1
ATOM 4818 C CA . LEU B 1 149 ? -58.08110 32.00531 -15.31858 1.000 57.85604 147 LEU B CA 1
ATOM 4819 C C . LEU B 1 149 ? -59.11928 32.91983 -15.95827 1.000 56.56688 147 LEU B C 1
ATOM 4820 O O . LEU B 1 149 ? -59.56008 33.89528 -15.34321 1.000 60.65564 147 LEU B O 1
ATOM 4825 N N . LYS B 1 150 ? -59.50015 32.60997 -17.18754 1.000 60.18993 148 LYS B N 1
ATOM 4826 C CA . LYS B 1 150 ? -60.50293 33.38717 -17.89511 1.000 59.70572 148 LYS B CA 1
ATOM 4827 C C . LYS B 1 150 ? -61.89010 32.79951 -17.65698 1.000 57.14152 148 LYS B C 1
ATOM 4828 O O . LYS B 1 150 ? -62.04385 31.64115 -17.27089 1.000 53.79796 148 LYS B O 1
ATOM 4831 N N . LYS B 1 151 ? -62.90473 33.63429 -17.85906 1.000 65.16226 149 LYS B N 1
ATOM 4832 C CA . LYS B 1 151 ? -64.28687 33.18543 -17.74909 1.000 61.72400 149 LYS B CA 1
ATOM 4833 C C . LYS B 1 151 ? -64.56549 32.04248 -18.72203 1.000 63.00461 149 LYS B C 1
ATOM 4834 O O . LYS B 1 151 ? -64.03831 32.00458 -19.84041 1.000 56.05217 149 LYS B O 1
ATOM 4840 N N . GLY B 1 152 ? -65.40439 31.10386 -18.28959 1.000 63.42531 150 GLY B N 1
ATOM 4841 C CA . GLY B 1 152 ? -65.64878 29.90994 -19.07286 1.000 57.26033 150 GLY B CA 1
ATOM 4842 C C . GLY B 1 152 ? -64.70337 28.76816 -18.74624 1.000 60.50244 150 GLY B C 1
ATOM 4843 O O . GLY B 1 152 ? -64.24259 28.62888 -17.60606 1.000 54.99319 150 GLY B O 1
ATOM 4844 N N . ILE B 1 153 ? -64.39276 27.96599 -19.76225 1.000 59.68568 151 ILE B N 1
ATOM 4845 C CA . ILE B 1 153 ? -63.61367 26.73961 -19.62129 1.000 55.06089 151 ILE B CA 1
ATOM 4846 C C . ILE B 1 153 ? -62.12339 27.04693 -19.74872 1.000 56.83251 151 ILE B C 1
ATOM 4847 O O . ILE B 1 153 ? -61.69787 27.73845 -20.68301 1.000 57.28858 151 ILE B O 1
ATOM 4852 N N . ASN B 1 154 ? -61.31742 26.51663 -18.81861 1.000 59.69911 152 ASN B N 1
ATOM 4853 C CA . ASN B 1 154 ? -59.86357 26.52991 -18.95508 1.000 53.69986 152 ASN B CA 1
ATOM 4854 C C . ASN B 1 154 ? -59.30467 25.12725 -18.77892 1.000 54.08865 152 ASN B C 1
ATOM 4855 O O . ASN B 1 154 ? -59.75694 24.36545 -17.91852 1.000 53.63687 152 ASN B O 1
ATOM 4860 N N . LYS B 1 155 ? -58.32045 24.79076 -19.59757 1.000 49.95307 153 LYS B N 1
ATOM 4861 C CA . LYS B 1 155 ? -57.42417 23.69843 -19.27602 1.000 48.60694 153 LYS B CA 1
ATOM 4862 C C . LYS B 1 155 ? -56.32914 24.22006 -18.34649 1.000 51.36547 153 LYS B C 1
ATOM 4863 O O . LYS B 1 155 ? -55.85165 25.35049 -18.49674 1.000 47.61149 153 LYS B O 1
ATOM 4866 N N . ILE B 1 156 ? -55.98426 23.41003 -17.34661 1.000 49.99500 154 ILE B N 1
ATOM 4867 C CA . ILE B 1 156 ? -54.91125 23.69324 -16.40173 1.000 46.37174 154 ILE B CA 1
ATOM 4868 C C . ILE B 1 156 ? -54.01669 22.46577 -16.36294 1.000 44.92042 154 ILE B C 1
ATOM 4869 O O . ILE B 1 156 ? -54.48947 21.36289 -16.06249 1.000 43.57228 154 ILE B O 1
ATOM 4874 N N . SER B 1 157 ? -52.73379 22.65441 -16.65336 1.000 43.95093 155 SER B N 1
ATOM 4875 C CA . SER B 1 157 ? -51.76916 21.56531 -16.74487 1.000 42.13831 155 SER B CA 1
ATOM 4876 C C . SER B 1 157 ? -50.72860 21.64934 -15.63560 1.000 45.61084 155 SER B C 1
ATOM 4877 O O . SER B 1 157 ? -50.28399 22.74724 -15.27394 1.000 44.52080 155 SER B O 1
ATOM 4880 N N . PHE B 1 158 ? -50.34028 20.47889 -15.10171 1.000 43.46031 156 PHE B N 1
ATOM 4881 C CA . PHE B 1 158 ? -49.26792 20.35741 -14.11346 1.000 44.03573 156 PHE B CA 1
ATOM 4882 C C . PHE B 1 158 ? -48.30487 19.26615 -14.56101 1.000 41.27131 156 PHE B C 1
ATOM 4883 O O . PHE B 1 158 ? -48.73262 18.18500 -14.97830 1.000 41.91779 156 PHE B O 1
ATOM 4891 N N . ARG B 1 159 ? -47.01047 19.54863 -14.43606 1.000 39.24081 157 ARG B N 1
ATOM 4892 C CA . ARG B 1 159 ? -45.94403 18.60006 -14.72403 1.000 39.51558 157 ARG B CA 1
ATOM 4893 C C . ARG B 1 159 ? -44.68969 19.07541 -14.00077 1.000 42.07963 157 ARG B C 1
ATOM 4894 O O . ARG B 1 159 ? -44.63094 20.20115 -13.49330 1.000 45.93173 157 ARG B O 1
ATOM 4902 N N . LEU B 1 160 ? -43.68078 18.20835 -13.95527 1.000 43.84070 158 LEU B N 1
ATOM 4903 C CA . LEU B 1 160 ? -42.34927 18.57013 -13.46975 1.000 43.78557 158 LEU B CA 1
ATOM 4904 C C . LEU B 1 160 ? -41.45189 18.93660 -14.64974 1.000 48.25668 158 LEU B C 1
ATOM 4905 O O . LEU B 1 160 ? -41.61392 18.40727 -15.75384 1.000 42.46788 158 LEU B O 1
ATOM 4910 N N . VAL B 1 161 ? -40.49544 19.84710 -14.41174 1.000 45.84346 159 VAL B N 1
ATOM 4911 C CA . VAL B 1 161 ? -39.59238 20.26258 -15.48540 1.000 47.27507 159 VAL B CA 1
ATOM 4912 C C . VAL B 1 161 ? -38.13532 20.10760 -15.06620 1.000 48.95718 159 VAL B C 1
ATOM 4913 O O . VAL B 1 161 ? -37.23175 20.25735 -15.89986 1.000 48.37524 159 VAL B O 1
ATOM 4917 N N . THR B 1 162 ? -37.89422 19.79968 -13.78721 1.000 42.60723 160 THR B N 1
ATOM 4918 C CA . THR B 1 162 ? -36.62295 19.23501 -13.34106 1.000 42.18425 160 THR B CA 1
ATOM 4919 C C . THR B 1 162 ? -36.92362 18.10262 -12.36853 1.000 46.53492 160 THR B C 1
ATOM 4920 O O . THR B 1 162 ? -37.93477 18.13134 -11.65270 1.000 45.39925 160 THR B O 1
ATOM 4924 N N . PHE B 1 163 ? -36.02621 17.12027 -12.32468 1.000 43.03166 161 PHE B N 1
ATOM 4925 C CA . PHE B 1 163 ? -36.29888 15.85384 -11.66247 1.000 44.04551 161 PHE B CA 1
ATOM 4926 C C . PHE B 1 163 ? -35.15547 15.44339 -10.74653 1.000 48.19305 161 PHE B C 1
ATOM 4927 O O . PHE B 1 163 ? -33.99761 15.83878 -10.93844 1.000 50.23807 161 PHE B O 1
ATOM 4935 N N . GLY B 1 164 ? -35.50994 14.65057 -9.72362 1.000 46.79472 162 GLY B N 1
ATOM 4936 C CA . GLY B 1 164 ? -34.53218 14.04145 -8.85072 1.000 43.22495 162 GLY B CA 1
ATOM 4937 C C . GLY B 1 164 ? -34.76682 12.54323 -8.76395 1.000 45.93707 162 GLY B C 1
ATOM 4938 O O . GLY B 1 164 ? -35.74944 12.01418 -9.28937 1.000 50.10716 162 GLY B O 1
ATOM 4939 N N . LYS B 1 165 ? -33.84514 11.86948 -8.08668 1.000 46.38494 163 LYS B N 1
ATOM 4940 C CA . LYS B 1 165 ? -33.87341 10.42083 -7.93758 1.000 51.08495 163 LYS B CA 1
ATOM 4941 C C . LYS B 1 165 ? -33.59885 10.06475 -6.47999 1.000 46.58999 163 LYS B C 1
ATOM 4942 O O . LYS B 1 165 ? -32.99153 10.83110 -5.73159 1.000 41.96872 163 LYS B O 1
ATOM 4946 N N . GLU B 1 166 ? -34.06893 8.89493 -6.07487 1.000 46.07587 164 GLU B N 1
ATOM 4947 C CA . GLU B 1 166 ? -33.74501 8.42713 -4.74311 1.000 53.03256 164 GLU B CA 1
ATOM 4948 C C . GLU B 1 166 ? -32.25253 8.10955 -4.64630 1.000 51.73515 164 GLU B C 1
ATOM 4949 O O . GLU B 1 166 ? -31.55097 7.99215 -5.65410 1.000 55.21218 164 GLU B O 1
ATOM 4955 N N . LYS B 1 167 ? -31.76398 8.01742 -3.41069 1.000 47.02159 165 LYS B N 1
ATOM 4956 C CA . LYS B 1 167 ? -30.36630 7.73583 -3.10113 1.000 55.71011 165 LYS B CA 1
ATOM 4957 C C . LYS B 1 167 ? -30.28299 6.55695 -2.13594 1.000 55.61513 165 LYS B C 1
ATOM 4958 O O . LYS B 1 167 ? -31.29497 5.98893 -1.71846 1.000 56.17838 165 LYS B O 1
ATOM 4962 N N . THR B 1 168 ? -29.05158 6.19539 -1.78216 1.000 56.18199 166 THR B N 1
ATOM 4963 C CA . THR B 1 168 ? -28.79822 5.26102 -0.69324 1.000 59.38638 166 THR B CA 1
ATOM 4964 C C . THR B 1 168 ? -28.90113 5.98273 0.64860 1.000 58.68401 166 THR B C 1
ATOM 4965 O O . THR B 1 168 ? -28.45817 7.12803 0.78024 1.000 58.33202 166 THR B O 1
ATOM 4969 N N . LYS B 1 169 ? -29.49470 5.30669 1.63929 1.000 63.32277 167 LYS B N 1
ATOM 4970 C CA . LYS B 1 169 ? -29.63392 5.82001 3.02592 1.000 71.42318 167 LYS B CA 1
ATOM 4971 C C . LYS B 1 169 ? -28.39081 6.54257 3.57071 1.000 62.05650 167 LYS B C 1
ATOM 4972 O O . LYS B 1 169 ? -27.26371 6.05216 3.44101 1.000 64.41380 167 LYS B O 1
ATOM 4974 N N . ASN B 1 178 ? -30.39613 0.55872 5.86979 1.000 61.11330 176 ASN B N 1
ATOM 4975 C CA . ASN B 1 178 ? -30.95919 0.63095 4.51607 1.000 66.08800 176 ASN B CA 1
ATOM 4976 C C . ASN B 1 178 ? -31.67801 -0.66967 4.09434 1.000 71.03276 176 ASN B C 1
ATOM 4977 O O . ASN B 1 178 ? -31.29639 -1.30676 3.10968 1.000 55.60188 176 ASN B O 1
ATOM 4979 N N . ALA B 1 179 ? -32.71314 -1.05818 4.83732 1.000 77.38613 177 ALA B N 1
ATOM 4980 C CA . ALA B 1 179 ? -33.47998 -2.27909 4.55800 1.000 69.59698 177 ALA B CA 1
ATOM 4981 C C . ALA B 1 179 ? -34.85239 -1.95300 3.97745 1.000 70.44822 177 ALA B C 1
ATOM 4982 O O . ALA B 1 179 ? -35.88710 -2.51337 4.36788 1.000 70.91785 177 ALA B O 1
ATOM 4984 N N . ASN B 1 180 ? -34.86049 -1.01753 3.03465 1.000 64.38511 178 ASN B N 1
ATOM 4985 C CA . ASN B 1 180 ? -36.06359 -0.65260 2.30849 1.000 69.44626 178 ASN B CA 1
ATOM 4986 C C . ASN B 1 180 ? -36.19708 -1.50006 1.05077 1.000 65.08305 178 ASN B C 1
ATOM 4987 O O . ASN B 1 180 ? -35.20861 -1.78853 0.36364 1.000 61.15002 178 ASN B O 1
ATOM 4992 N N . ILE B 1 181 ? -37.42231 -1.90563 0.76519 1.000 49.01436 179 ILE B N 1
ATOM 4993 C CA . ILE B 1 181 ? -37.78229 -2.48351 -0.51462 1.000 51.39958 179 ILE B CA 1
ATOM 4994 C C . ILE B 1 181 ? -38.56695 -1.48845 -1.36021 1.000 50.63027 179 ILE B C 1
ATOM 4995 O O . ILE B 1 181 ? -38.21940 -1.23914 -2.51219 1.000 47.65835 179 ILE B O 1
ATOM 5000 N N . LYS B 1 182 ? -39.61177 -0.86516 -0.76819 1.000 46.29142 180 LYS B N 1
ATOM 5001 C CA . LYS B 1 182 ? -40.64597 -0.12271 -1.49284 1.000 40.75225 180 LYS B CA 1
ATOM 5002 C C . LYS B 1 182 ? -40.14931 1.26550 -1.87785 1.000 41.25116 180 LYS B C 1
ATOM 5003 O O . LYS B 1 182 ? -39.68406 2.01428 -1.01100 1.000 41.53392 180 LYS B O 1
ATOM 5009 N N . PRO B 1 183 ? -40.26576 1.65976 -3.14524 1.000 40.54116 181 PRO B N 1
ATOM 5010 C CA . PRO B 1 183 ? -39.84194 3.00866 -3.54097 1.000 37.43873 181 PRO B CA 1
ATOM 5011 C C . PRO B 1 183 ? -40.75302 4.05554 -2.91898 1.000 37.65424 181 PRO B C 1
ATOM 5012 O O . PRO B 1 183 ? -41.80756 3.76101 -2.35568 1.000 37.85900 181 PRO B O 1
ATOM 5016 N N . ASN B 1 184 ? -40.33099 5.30838 -3.02509 1.000 37.81447 182 ASN B N 1
ATOM 5017 C CA . ASN B 1 184 ? -41.08824 6.43702 -2.49213 1.000 36.90782 182 ASN B CA 1
ATOM 5018 C C . ASN B 1 184 ? -41.11960 7.53945 -3.54342 1.000 38.39081 182 ASN B C 1
ATOM 5019 O O . ASN B 1 184 ? -40.55006 8.62136 -3.33548 1.000 37.87018 182 ASN B O 1
ATOM 5024 N N . PRO B 1 185 ? -41.79496 7.30684 -4.68241 1.000 34.95963 183 PRO B N 1
ATOM 5025 C CA . PRO B 1 185 ? -41.78030 8.29521 -5.77100 1.000 33.90991 183 PRO B CA 1
ATOM 5026 C C . PRO B 1 185 ? -42.53709 9.55815 -5.38718 1.000 34.09692 183 PRO B C 1
ATOM 5027 O O . PRO B 1 185 ? -43.24031 9.61764 -4.38118 1.000 35.54416 183 PRO B O 1
ATOM 5031 N N . PHE B 1 186 ? -42.37679 10.58946 -6.21479 1.000 38.27299 184 PHE B N 1
ATOM 5032 C CA . PHE B 1 186 ? -43.25103 11.75478 -6.12223 1.000 33.12283 184 PHE B CA 1
ATOM 5033 C C . PHE B 1 186 ? -44.68705 11.31336 -6.35545 1.000 32.51636 184 PHE B C 1
ATOM 5034 O O . PHE B 1 186 ? -44.98569 10.65605 -7.35508 1.000 36.84435 184 PHE B O 1
ATOM 5042 N N . ALA B 1 187 ? -45.57506 11.64697 -5.42118 1.000 33.46178 185 ALA B N 1
ATOM 5043 C CA . ALA B 1 187 ? -46.97039 11.21572 -5.49408 1.000 36.34315 185 ALA B CA 1
ATOM 5044 C C . ALA B 1 187 ? -47.87107 12.42701 -5.31028 1.000 33.84934 185 ALA B C 1
ATOM 5045 O O . ALA B 1 187 ? -47.80870 13.10755 -4.27516 1.000 32.77658 185 ALA B O 1
ATOM 5047 N N . PHE B 1 188 ? -48.68728 12.70525 -6.32961 1.000 35.91677 186 PHE B N 1
ATOM 5048 C CA . PHE B 1 188 ? -49.52654 13.89639 -6.38492 1.000 33.57069 186 PHE B CA 1
ATOM 5049 C C . PHE B 1 188 ? -50.93940 13.53693 -5.92710 1.000 33.92385 186 PHE B C 1
ATOM 5050 O O . PHE B 1 188 ? -51.52569 12.56696 -6.41762 1.000 37.57314 186 PHE B O 1
ATOM 5058 N N . TRP B 1 189 ? -51.49487 14.32098 -5.00672 1.000 33.75637 187 TRP B N 1
ATOM 5059 C CA . TRP B 1 189 ? -52.83301 14.02770 -4.49101 1.000 35.63084 187 TRP B CA 1
ATOM 5060 C C . TRP B 1 189 ? -53.90471 14.93290 -5.08138 1.000 37.68622 187 TRP B C 1
ATOM 5061 O O . TRP B 1 189 ? -54.90414 14.42854 -5.60899 1.000 39.91760 187 TRP B O 1
ATOM 5072 N N . SER B 1 190 ? -53.72811 16.25514 -5.00944 1.000 36.87305 188 SER B N 1
ATOM 5073 C CA . SER B 1 190 ? -54.78313 17.14910 -5.47522 1.000 35.03049 188 SER B CA 1
ATOM 5074 C C . SER B 1 190 ? -54.24739 18.55913 -5.67482 1.000 38.11486 188 SER B C 1
ATOM 5075 O O . SER B 1 190 ? -53.17248 18.92444 -5.17962 1.000 37.98992 188 SER B O 1
ATOM 5078 N N . ILE B 1 191 ? -55.03629 19.34908 -6.40650 1.000 37.66276 189 ILE B N 1
ATOM 5079 C CA . ILE B 1 191 ? -54.80897 20.77299 -6.60670 1.000 33.44040 189 ILE B CA 1
ATOM 5080 C C . ILE B 1 191 ? -55.95303 21.52081 -5.93625 1.000 33.72248 189 ILE B C 1
ATOM 5081 O O . ILE B 1 191 ? -57.07494 21.02045 -5.85446 1.000 35.59253 189 ILE B O 1
ATOM 5086 N N . GLU B 1 192 ? -55.65763 22.70443 -5.41208 1.000 33.43585 190 GLU B N 1
ATOM 5087 C CA . GLU B 1 192 ? -56.66019 23.55471 -4.78195 1.000 37.89255 190 GLU B CA 1
ATOM 5088 C C . GLU B 1 192 ? -56.58633 24.95441 -5.38817 1.000 39.51052 190 GLU B C 1
ATOM 5089 O O . GLU B 1 192 ? -55.49593 25.45442 -5.68747 1.000 39.59855 190 GLU B O 1
ATOM 5095 N N . LEU B 1 193 ? -57.74851 25.58083 -5.57929 1.000 38.49236 191 LEU B N 1
ATOM 5096 C CA . LEU B 1 193 ? -57.84267 26.88632 -6.22340 1.000 39.98611 191 LEU B CA 1
ATOM 5097 C C . LEU B 1 193 ? -58.73828 27.79609 -5.40661 1.000 42.28004 191 LEU B C 1
ATOM 5098 O O . LEU B 1 193 ? -59.86603 27.41980 -5.06231 1.000 42.13950 191 LEU B O 1
ATOM 5103 N N . VAL B 1 194 ? -58.24574 28.99478 -5.11794 1.000 42.55146 192 VAL B N 1
ATOM 5104 C CA . VAL B 1 194 ? -59.00708 29.97267 -4.35268 1.000 48.62098 192 VAL B CA 1
ATOM 5105 C C . VAL B 1 194 ? -58.52710 31.35842 -4.75543 1.000 50.53918 192 VAL B C 1
ATOM 5106 O O . VAL B 1 194 ? -57.31858 31.59422 -4.87752 1.000 53.35775 192 VAL B O 1
ATOM 5110 N N . ARG B 1 195 ? -59.47220 32.26035 -5.00995 1.000 47.04444 193 ARG B N 1
ATOM 5111 C CA . ARG B 1 195 ? -59.11048 33.64228 -5.29803 1.000 50.24178 193 ARG B CA 1
ATOM 5112 C C . ARG B 1 195 ? -58.46690 34.24439 -4.05173 1.000 50.99149 193 ARG B C 1
ATOM 5113 O O . ARG B 1 195 ? -59.00395 34.07499 -2.94294 1.000 47.47867 193 ARG B O 1
ATOM 5121 N N . PRO B 1 196 ? -57.31938 34.92846 -4.17907 1.000 48.37607 194 PRO B N 1
ATOM 5122 C CA . PRO B 1 196 ? -56.58542 35.37505 -2.98137 1.000 48.38565 194 PRO B CA 1
ATOM 5123 C C . PRO B 1 196 ? -57.41887 36.19560 -2.02703 1.000 48.10138 194 PRO B C 1
ATOM 5124 O O . PRO B 1 196 ? -57.18811 36.13018 -0.81440 1.000 48.08267 194 PRO B O 1
ATOM 5128 N N . GLU B 1 197 ? -58.39283 36.95942 -2.53779 1.000 50.33758 195 GLU B N 1
ATOM 5129 C CA . GLU B 1 197 ? -59.26825 37.74864 -1.67895 1.000 49.83620 195 GLU B CA 1
ATOM 5130 C C . GLU B 1 197 ? -60.34382 36.90126 -0.99797 1.000 52.68253 195 GLU B C 1
ATOM 5131 O O . GLU B 1 197 ? -60.76175 37.23052 0.11827 1.000 52.96627 195 GLU B O 1
ATOM 5137 N N . ALA B 1 198 ? -60.82358 35.82942 -1.64089 1.000 50.56252 196 ALA B N 1
ATOM 5138 C CA . ALA B 1 198 ? -61.74500 34.91992 -0.95240 1.000 47.78427 196 ALA B CA 1
ATOM 5139 C C . ALA B 1 198 ? -61.02918 34.14856 0.15224 1.000 46.82566 196 ALA B C 1
ATOM 5140 O O . ALA B 1 198 ? -61.61491 33.87901 1.20735 1.000 46.61559 196 ALA B O 1
ATOM 5142 N N . LEU B 1 199 ? -59.75951 33.78996 -0.07344 1.000 46.99841 197 LEU B N 1
ATOM 5143 C CA . LEU B 1 199 ? -58.98226 33.11036 0.95674 1.000 49.04463 197 LEU B CA 1
ATOM 5144 C C . LEU B 1 199 ? -58.82284 33.99219 2.18738 1.000 47.72666 197 LEU B C 1
ATOM 5145 O O . LEU B 1 199 ? -58.85602 33.49987 3.31934 1.000 49.10930 197 LEU B O 1
ATOM 5150 N N . VAL B 1 200 ? -58.67865 35.30495 1.98933 1.000 53.41161 198 VAL B N 1
ATOM 5151 C CA . VAL B 1 200 ? -58.57592 36.22987 3.12061 1.000 50.24668 198 VAL B CA 1
ATOM 5152 C C . VAL B 1 200 ? -59.88087 36.26589 3.91370 1.000 52.57661 198 VAL B C 1
ATOM 5153 O O . VAL B 1 200 ? -59.87936 36.19573 5.15456 1.000 50.17714 198 VAL B O 1
ATOM 5157 N N . ALA B 1 201 ? -61.01681 36.40400 3.21329 1.000 48.97118 199 ALA B N 1
ATOM 5158 C CA . ALA B 1 201 ? -62.30271 36.43036 3.90882 1.000 49.26772 199 ALA B CA 1
ATOM 5159 C C . ALA B 1 201 ? -62.55708 35.11034 4.62489 1.000 49.27020 199 ALA B C 1
ATOM 5160 O O . ALA B 1 201 ? -63.05262 35.09161 5.76264 1.000 46.48625 199 ALA B O 1
ATOM 5162 N N . ILE B 1 202 ? -62.20361 33.99378 3.97152 1.000 47.38448 200 ILE B N 1
ATOM 5163 C CA . ILE B 1 202 ? -62.38144 32.67452 4.56849 1.000 44.02714 200 ILE B CA 1
ATOM 5164 C C . ILE B 1 202 ? -61.58670 32.57250 5.86737 1.000 47.32524 200 ILE B C 1
ATOM 5165 O O . ILE B 1 202 ? -62.10699 32.13335 6.90069 1.000 45.08344 200 ILE B O 1
ATOM 5170 N N . LYS B 1 203 ? -60.31989 33.00540 5.84359 1.000 46.33285 201 LYS B N 1
ATOM 5171 C CA . LYS B 1 203 ? -59.49737 32.93189 7.05173 1.000 48.07166 201 LYS B CA 1
ATOM 5172 C C . LYS B 1 203 ? -60.02741 33.85367 8.14130 1.000 46.48491 201 LYS B C 1
ATOM 5173 O O . LYS B 1 203 ? -59.99275 33.50171 9.32487 1.000 52.67808 201 LYS B O 1
ATOM 5179 N N . GLU B 1 204 ? -60.54496 35.02688 7.76544 1.000 49.84253 202 GLU B N 1
ATOM 5180 C CA . GLU B 1 204 ? -61.20722 35.88828 8.74837 1.000 49.33246 202 GLU B CA 1
ATOM 5181 C C . GLU B 1 204 ? -62.42461 35.20134 9.36401 1.000 50.51083 202 GLU B C 1
ATOM 5182 O O . GLU B 1 204 ? -62.63795 35.27919 10.58169 1.000 49.74114 202 GLU B O 1
ATOM 5184 N N . ARG B 1 205 ? -63.24213 34.52896 8.54186 1.000 48.95474 203 ARG B N 1
ATOM 5185 C CA . ARG B 1 205 ? -64.39638 33.81012 9.08833 1.000 45.67384 203 ARG B CA 1
ATOM 5186 C C . ARG B 1 205 ? -63.95705 32.63386 9.94215 1.000 43.80118 203 ARG B C 1
ATOM 5187 O O . ARG B 1 205 ? -64.59727 32.31499 10.95539 1.000 42.57009 203 ARG B O 1
ATOM 5195 N N . ALA B 1 206 ? -62.87433 31.96704 9.53465 1.000 42.08950 204 ALA B N 1
ATOM 5196 C CA . ALA B 1 206 ? -62.34626 30.86108 10.32326 1.000 44.52252 204 ALA B CA 1
ATOM 5197 C C . ALA B 1 206 ? -61.90017 31.32507 11.70111 1.000 42.84419 204 ALA B C 1
ATOM 5198 O O . ALA B 1 206 ? -62.17480 30.65461 12.69580 1.000 45.17745 204 ALA B O 1
ATOM 5200 N N . LYS B 1 207 ? -61.20554 32.46536 11.78282 1.000 46.83503 205 LYS B N 1
ATOM 5201 C CA . LYS B 1 207 ? -60.79071 32.96963 13.09513 1.000 48.00066 205 LYS B CA 1
ATOM 5202 C C . LYS B 1 207 ? -61.99355 33.37755 13.94160 1.000 47.04857 205 LYS B C 1
ATOM 5203 O O . LYS B 1 207 ? -61.97808 33.20325 15.16809 1.000 43.77859 205 LYS B O 1
ATOM 5205 N N . GLU B 1 208 ? -63.06547 33.86869 13.30586 1.000 48.62075 206 GLU B N 1
ATOM 5206 C CA . GLU B 1 208 ? -64.21729 34.33964 14.07345 1.000 50.82626 206 GLU B CA 1
ATOM 5207 C C . GLU B 1 208 ? -64.86935 33.20734 14.86086 1.000 51.71066 206 GLU B C 1
ATOM 5208 O O . GLU B 1 208 ? -65.24068 33.38970 16.02413 1.000 55.72957 206 GLU B O 1
ATOM 5214 N N . ILE B 1 209 ? -65.00953 32.02496 14.25150 1.000 46.04382 207 ILE B N 1
ATOM 5215 C CA . ILE B 1 209 ? -65.72868 30.92390 14.88380 1.000 42.78454 207 ILE B CA 1
ATOM 5216 C C . ILE B 1 209 ? -64.80153 29.88872 15.50313 1.000 42.83625 207 ILE B C 1
ATOM 5217 O O . ILE B 1 209 ? -65.29034 28.89968 16.07299 1.000 42.08945 207 ILE B O 1
ATOM 5222 N N . LYS B 1 210 ? -63.48212 30.08860 15.42441 1.000 40.20503 208 LYS B N 1
ATOM 5223 C CA . LYS B 1 210 ? -62.52296 29.15254 16.01158 1.000 44.55105 208 LYS B CA 1
ATOM 5224 C C . LYS B 1 210 ? -62.86348 28.84651 17.46955 1.000 39.97418 208 LYS B C 1
ATOM 5225 O O . LYS B 1 210 ? -63.15230 29.74746 18.26079 1.000 37.68982 208 LYS B O 1
ATOM 5231 N N . ALA B 1 211 ? -62.84269 27.56391 17.80975 1.000 37.99869 209 ALA B N 1
ATOM 5232 C CA . ALA B 1 211 ? -63.16991 27.12400 19.15595 1.000 41.88309 209 ALA B CA 1
ATOM 5233 C C . ALA B 1 211 ? -62.02593 27.43213 20.12911 1.000 47.26617 209 ALA B C 1
ATOM 5234 O O . ALA B 1 211 ? -60.84866 27.41615 19.76535 1.000 39.61135 209 ALA B O 1
ATOM 5236 N N . ASP B 1 212 ? -62.37552 27.72509 21.38153 1.000 50.28436 210 ASP B N 1
ATOM 5237 C CA . ASP B 1 212 ? -61.36245 27.82550 22.42545 1.000 37.57924 210 ASP B CA 1
ATOM 5238 C C . ASP B 1 212 ? -61.23933 26.46877 23.08089 1.000 41.47546 210 ASP B C 1
ATOM 5239 O O . ASP B 1 212 ? -62.24001 25.87863 23.48929 1.000 42.41058 210 ASP B O 1
ATOM 5244 N N . LEU B 1 213 ? -60.01524 25.95512 23.14666 1.000 45.58132 211 LEU B N 1
ATOM 5245 C CA . LEU B 1 213 ? -59.80390 24.57992 23.57183 1.000 43.55474 211 LEU B CA 1
ATOM 5246 C C . LEU B 1 213 ? -59.07283 24.49851 24.90374 1.000 41.36852 211 LEU B C 1
ATOM 5247 O O . LEU B 1 213 ? -58.53265 23.44015 25.24110 1.000 44.10204 211 LEU B O 1
ATOM 5252 N N . GLN B 1 214 ? -59.05025 25.59292 25.67125 1.000 41.24832 212 GLN B N 1
ATOM 5253 C CA . GLN B 1 214 ? -58.32228 25.57831 26.93794 1.000 43.93244 212 GLN B CA 1
ATOM 5254 C C . GLN B 1 214 ? -58.87418 24.53521 27.88543 1.000 43.13213 212 GLN B C 1
ATOM 5255 O O . GLN B 1 214 ? -58.12526 23.98288 28.69711 1.000 46.91950 212 GLN B O 1
ATOM 5261 N N . TRP B 1 215 ? -60.17274 24.23954 27.79488 1.000 39.48607 213 TRP B N 1
ATOM 5262 C CA . TRP B 1 215 ? -60.74462 23.25234 28.69704 1.000 40.91218 213 TRP B CA 1
ATOM 5263 C C . TRP B 1 215 ? -60.18564 21.86412 28.43609 1.000 42.17023 213 TRP B C 1
ATOM 5264 O O . TRP B 1 215 ? -60.04787 21.07647 29.37544 1.000 49.13837 213 TRP B O 1
ATOM 5275 N N . MET B 1 216 ? -59.85337 21.54253 27.18116 1.000 41.20266 214 MET B N 1
ATOM 5276 C CA . MET B 1 216 ? -59.25987 20.23999 26.89155 1.000 40.28360 214 MET B CA 1
ATOM 5277 C C . MET B 1 216 ? -57.81802 20.16462 27.39166 1.000 41.99264 214 MET B C 1
ATOM 5278 O O . MET B 1 216 ? -57.38836 19.12419 27.89900 1.000 40.13397 214 MET B O 1
ATOM 5283 N N . VAL B 1 217 ? -57.05419 21.24823 27.22554 1.000 40.18242 215 VAL B N 1
ATOM 5284 C CA . VAL B 1 217 ? -55.68512 21.31172 27.74090 1.000 46.44721 215 VAL B CA 1
ATOM 5285 C C . VAL B 1 217 ? -55.67584 21.24833 29.26569 1.000 46.25461 215 VAL B C 1
ATOM 5286 O O . VAL B 1 217 ? -54.97349 20.41956 29.85722 1.000 46.29201 215 VAL B O 1
ATOM 5290 N N . ASP B 1 218 ? -56.45918 22.11821 29.92251 1.000 46.60316 216 ASP B N 1
ATOM 5291 C CA . ASP B 1 218 ? -56.57980 22.06924 31.38284 1.000 48.60449 216 ASP B CA 1
ATOM 5292 C C . ASP B 1 218 ? -57.03615 20.69304 31.86420 1.000 49.13216 216 ASP B C 1
ATOM 5293 O O . ASP B 1 218 ? -56.58550 20.21296 32.91459 1.000 43.54929 216 ASP B O 1
ATOM 5298 N N . GLY B 1 219 ? -57.93744 20.04458 31.11591 1.000 45.03391 217 GLY B N 1
ATOM 5299 C CA . GLY B 1 219 ? -58.36068 18.69639 31.47612 1.000 41.73579 217 GLY B CA 1
ATOM 5300 C C . GLY B 1 219 ? -57.31788 17.62630 31.23723 1.000 42.33108 217 GLY B C 1
ATOM 5301 O O . GLY B 1 219 ? -57.49888 16.49622 31.69913 1.000 41.70859 217 GLY B O 1
ATOM 5302 N N . LYS B 1 220 ? -56.24825 17.95296 30.50851 1.000 47.93421 218 LYS B N 1
ATOM 5303 C CA . LYS B 1 220 ? -55.11514 17.06278 30.24689 1.000 45.75524 218 LYS B CA 1
ATOM 5304 C C . LYS B 1 220 ? -55.48665 15.90156 29.33501 1.000 44.53380 218 LYS B C 1
ATOM 5305 O O . LYS B 1 220 ? -54.88861 15.74220 28.26517 1.000 44.09616 218 LYS B O 1
ATOM 5311 N N . TYR B 1 221 ? -56.45131 15.07453 29.72745 1.000 43.62884 219 TYR B N 1
ATOM 5312 C CA . TYR B 1 221 ? -56.77355 13.93931 28.87534 1.000 44.88345 219 TYR B CA 1
ATOM 5313 C C . TYR B 1 221 ? -58.19971 13.45580 29.10935 1.000 47.48840 219 TYR B C 1
ATOM 5314 O O . TYR B 1 221 ? -58.84572 13.78165 30.10912 1.000 46.22395 219 TYR B O 1
ATOM 5323 N N . GLY B 1 222 ? -58.67053 12.65611 28.15597 1.000 47.27954 220 GLY B N 1
ATOM 5324 C CA . GLY B 1 222 ? -60.02145 12.13325 28.13685 1.000 46.89492 220 GLY B CA 1
ATOM 5325 C C . GLY B 1 222 ? -60.01829 10.71497 27.62346 1.000 45.43260 220 GLY B C 1
ATOM 5326 O O . GLY B 1 222 ? -58.94110 10.14755 27.40222 1.000 44.52577 220 GLY B O 1
ATOM 5327 N N . LEU B 1 223 ? -61.20067 10.13933 27.40313 1.000 43.54092 221 LEU B N 1
ATOM 5328 C CA . LEU B 1 223 ? -61.33979 8.70797 27.16030 1.000 45.62841 221 LEU B CA 1
ATOM 5329 C C . LEU B 1 223 ? -62.04270 8.45728 25.82928 1.000 45.75751 221 LEU B C 1
ATOM 5330 O O . LEU B 1 223 ? -63.16857 8.91919 25.61210 1.000 44.79257 221 LEU B O 1
ATOM 5335 N N . PHE B 1 224 ? -61.39378 7.70620 24.95416 1.000 44.73017 222 PHE B N 1
ATOM 5336 C CA . PHE B 1 224 ? -62.02244 7.23783 23.73020 1.000 45.08248 222 PHE B CA 1
ATOM 5337 C C . PHE B 1 224 ? -62.75059 5.94854 24.04892 1.000 46.80769 222 PHE B C 1
ATOM 5338 O O . PHE B 1 224 ? -62.19378 5.05265 24.69317 1.000 45.03352 222 PHE B O 1
ATOM 5346 N N . VAL B 1 225 ? -63.99609 5.85611 23.60593 1.000 48.86781 223 VAL B N 1
ATOM 5347 C CA . VAL B 1 225 ? -64.81592 4.69685 23.89277 1.000 46.92031 223 VAL B CA 1
ATOM 5348 C C . VAL B 1 225 ? -65.39043 4.20946 22.58183 1.000 49.66121 223 VAL B C 1
ATOM 5349 O O . VAL B 1 225 ? -66.15440 4.92990 21.92415 1.000 49.03343 223 VAL B O 1
ATOM 5353 N N . HIS B 1 226 ? -65.00819 3.00088 22.19423 1.000 53.85394 224 HIS B N 1
ATOM 5354 C CA . HIS B 1 226 ? -65.42405 2.41681 20.92945 1.000 52.50140 224 HIS B CA 1
ATOM 5355 C C . HIS B 1 226 ? -66.59416 1.48431 21.20075 1.000 57.58960 224 HIS B C 1
ATOM 5356 O O . HIS B 1 226 ? -66.42828 0.36779 21.69749 1.000 62.67619 224 HIS B O 1
ATOM 5363 N N . PHE B 1 227 ? -67.78765 2.00118 20.92839 1.000 57.49128 225 PHE B N 1
ATOM 5364 C CA . PHE B 1 227 ? -69.02712 1.24606 20.86587 1.000 52.71150 225 PHE B CA 1
ATOM 5365 C C . PHE B 1 227 ? -69.09479 0.70437 19.44444 1.000 53.97027 225 PHE B C 1
ATOM 5366 O O . PHE B 1 227 ? -69.77972 1.23751 18.56626 1.000 53.62091 225 PHE B O 1
ATOM 5374 N N . SER B 1 228 ? -68.33161 -0.35543 19.20617 1.000 55.11737 226 SER B N 1
ATOM 5375 C CA . SER B 1 228 ? -67.95825 -0.73939 17.84950 1.000 59.17093 226 SER B CA 1
ATOM 5376 C C . SER B 1 228 ? -68.88592 -1.82754 17.31702 1.000 60.42796 226 SER B C 1
ATOM 5377 O O . SER B 1 228 ? -68.99351 -2.90990 17.90848 1.000 62.30593 226 SER B O 1
ATOM 5380 N N . SER B 1 229 ? -69.50260 -1.56156 16.16203 1.000 56.82573 227 SER B N 1
ATOM 5381 C CA . SER B 1 229 ? -70.48599 -2.48495 15.60216 1.000 58.36653 227 SER B CA 1
ATOM 5382 C C . SER B 1 229 ? -69.93035 -3.88831 15.38873 1.000 61.74461 227 SER B C 1
ATOM 5383 O O . SER B 1 229 ? -70.71595 -4.83525 15.26208 1.000 62.26351 227 SER B O 1
ATOM 5386 N N . SER B 1 230 ? -68.60572 -4.05546 15.35968 1.000 57.95481 228 SER B N 1
ATOM 5387 C CA . SER B 1 230 ? -68.01889 -5.37206 15.13637 1.000 59.94745 228 SER B CA 1
ATOM 5388 C C . SER B 1 230 ? -67.72304 -6.13785 16.42455 1.000 60.50724 228 SER B C 1
ATOM 5389 O O . SER B 1 230 ? -67.44661 -7.34020 16.35449 1.000 63.12083 228 SER B O 1
ATOM 5392 N N . SER B 1 231 ? -67.79730 -5.48887 17.58596 1.000 56.86179 229 SER B N 1
ATOM 5393 C CA . SER B 1 231 ? -67.41842 -6.12600 18.84225 1.000 66.15465 229 SER B CA 1
ATOM 5394 C C . SER B 1 231 ? -68.43301 -7.18449 19.28123 1.000 72.07360 229 SER B C 1
ATOM 5395 O O . SER B 1 231 ? -69.64691 -7.02681 19.10214 1.000 67.62884 229 SER B O 1
ATOM 5398 N N . VAL B 1 232 ? -67.92219 -8.27009 19.86204 1.000 71.74803 230 VAL B N 1
ATOM 5399 C CA . VAL B 1 232 ? -68.75412 -9.33035 20.43261 1.000 70.49219 230 VAL B CA 1
ATOM 5400 C C . VAL B 1 232 ? -68.83310 -9.11004 21.93678 1.000 69.69143 230 VAL B C 1
ATOM 5401 O O . VAL B 1 232 ? -67.81177 -8.80306 22.57157 1.000 67.55093 230 VAL B O 1
ATOM 5405 N N . PRO B 1 233 ? -70.01563 -9.22699 22.53791 1.000 74.42204 231 PRO B N 1
ATOM 5406 C CA . PRO B 1 233 ? -70.17235 -8.85887 23.95251 1.000 71.98833 231 PRO B CA 1
ATOM 5407 C C . PRO B 1 233 ? -69.53728 -9.86586 24.89985 1.000 68.39851 231 PRO B C 1
ATOM 5408 O O . PRO B 1 233 ? -69.22314 -11.00013 24.53438 1.000 66.93569 231 PRO B O 1
ATOM 5412 N N . PHE B 1 234 ? -69.35185 -9.41599 26.14960 1.000 72.34829 232 PHE B N 1
ATOM 5413 C CA . PHE B 1 234 ? -68.71893 -10.24921 27.17028 1.000 71.98390 232 PHE B CA 1
ATOM 5414 C C . PHE B 1 234 ? -69.55880 -11.46602 27.51750 1.000 74.82859 232 PHE B C 1
ATOM 5415 O O . PHE B 1 234 ? -69.00953 -12.49570 27.92559 1.000 72.80518 232 PHE B O 1
ATOM 5423 N N . GLU B 1 235 ? -70.88220 -11.35682 27.39832 1.000 75.46059 233 GLU B N 1
ATOM 5424 C CA . GLU B 1 235 ? -71.78248 -12.48864 27.56075 1.000 72.75175 233 GLU B CA 1
ATOM 5425 C C . GLU B 1 235 ? -71.81972 -13.38521 26.32597 1.000 70.24132 233 GLU B C 1
ATOM 5426 O O . GLU B 1 235 ? -72.71869 -14.22431 26.21031 1.000 71.70143 233 GLU B O 1
ATOM 5428 N N . GLY B 1 236 ? -70.85892 -13.23403 25.41386 1.000 71.44738 234 GLY B N 1
ATOM 5429 C CA . GLY B 1 236 ? -70.87365 -13.93503 24.14145 1.000 69.79770 234 GLY B CA 1
ATOM 5430 C C . GLY B 1 236 ? -72.03293 -13.49223 23.27188 1.000 69.87838 234 GLY B C 1
ATOM 5431 O O . GLY B 1 236 ? -72.80378 -12.60542 23.65303 1.000 67.86729 234 GLY B O 1
ATOM 5432 N N . GLY B 1 237 ? -72.16003 -14.09493 22.09093 1.000 67.87531 235 GLY B N 1
ATOM 5433 C CA . GLY B 1 237 ? -73.31602 -13.84564 21.25836 1.000 63.97934 235 GLY B CA 1
ATOM 5434 C C . GLY B 1 237 ? -73.04233 -13.06835 19.99046 1.000 70.50307 235 GLY B C 1
ATOM 5435 O O . GLY B 1 237 ? -71.96291 -13.18273 19.39640 1.000 64.17930 235 GLY B O 1
ATOM 5436 N N . LEU B 1 238 ? -74.03070 -12.27294 19.57118 1.000 75.05395 236 LEU B N 1
ATOM 5437 C CA . LEU B 1 238 ? -74.00643 -11.54457 18.30581 1.000 69.53584 236 LEU B CA 1
ATOM 5438 C C . LEU B 1 238 ? -73.24253 -10.22824 18.40976 1.000 65.68554 236 LEU B C 1
ATOM 5439 O O . LEU B 1 238 ? -73.23050 -9.57321 19.45861 1.000 66.56787 236 LEU B O 1
ATOM 5444 N N . LYS B 1 239 ? -72.61416 -9.84584 17.29308 1.000 61.91876 237 LYS B N 1
ATOM 5445 C CA . LYS B 1 239 ? -71.96407 -8.54301 17.17976 1.000 67.49911 237 LYS B CA 1
ATOM 5446 C C . LYS B 1 239 ? -72.95658 -7.43568 17.51524 1.000 64.92988 237 LYS B C 1
ATOM 5447 O O . LYS B 1 239 ? -74.13129 -7.50569 17.13988 1.000 64.50233 237 LYS B O 1
ATOM 5450 N N . LEU B 1 240 ? -72.48162 -6.39490 18.21107 1.000 61.78899 238 LEU B N 1
ATOM 5451 C CA . LEU B 1 240 ? -73.39019 -5.31875 18.59875 1.000 65.81846 238 LEU B CA 1
ATOM 5452 C C . LEU B 1 240 ? -74.03248 -4.64731 17.39338 1.000 67.96024 238 LEU B C 1
ATOM 5453 O O . LEU B 1 240 ? -75.09037 -4.02477 17.54504 1.000 63.32573 238 LEU B O 1
ATOM 5458 N N . GLY B 1 241 ? -73.42990 -4.77205 16.20540 1.000 61.38975 239 GLY B N 1
ATOM 5459 C CA . GLY B 1 241 ? -74.10077 -4.36395 14.98635 1.000 62.69758 239 GLY B CA 1
ATOM 5460 C C . GLY B 1 241 ? -75.31892 -5.19812 14.65145 1.000 66.99088 239 GLY B C 1
ATOM 5461 O O . GLY B 1 241 ? -76.15183 -4.76239 13.84675 1.000 63.68385 239 GLY B O 1
ATOM 5462 N N . ASP B 1 242 ? -75.44870 -6.38010 15.26384 1.000 66.15563 240 ASP B N 1
ATOM 5463 C CA . ASP B 1 242 ? -76.55765 -7.28813 14.99946 1.000 67.41783 240 ASP B CA 1
ATOM 5464 C C . ASP B 1 242 ? -77.63056 -7.28267 16.07974 1.000 68.44452 240 ASP B C 1
ATOM 5465 O O . ASP B 1 242 ? -78.67469 -7.91226 15.88838 1.000 70.48917 240 ASP B O 1
ATOM 5470 N N . GLN B 1 243 ? -77.40225 -6.60509 17.19825 1.000 65.16339 241 GLN B N 1
ATOM 5471 C CA . GLN B 1 243 ? -78.42423 -6.43145 18.21936 1.000 65.00203 241 GLN B CA 1
ATOM 5472 C C . GLN B 1 243 ? -78.22732 -5.06470 18.87604 1.000 63.12527 241 GLN B C 1
ATOM 5473 O O . GLN B 1 243 ? -78.18298 -4.92572 20.10385 1.000 57.37529 241 GLN B O 1
ATOM 5479 N N . TYR B 1 244 ? -78.13705 -4.03229 18.03552 1.000 60.59207 242 TYR B N 1
ATOM 5480 C CA . TYR B 1 244 ? -77.72278 -2.71182 18.49766 1.000 57.76465 242 TYR B CA 1
ATOM 5481 C C . TYR B 1 244 ? -78.73721 -2.12574 19.46895 1.000 58.63716 242 TYR B C 1
ATOM 5482 O O . TYR B 1 244 ? -78.37480 -1.67008 20.56268 1.000 60.28022 242 TYR B O 1
ATOM 5491 N N . GLN B 1 245 ? -80.02065 -2.14318 19.09536 1.000 57.37159 243 GLN B N 1
ATOM 5492 C CA . GLN B 1 245 ? -81.04520 -1.60674 19.98603 1.000 54.04733 243 GLN B CA 1
ATOM 5493 C C . GLN B 1 245 ? -81.08765 -2.37479 21.30435 1.000 52.56483 243 GLN B C 1
ATOM 5494 O O . GLN B 1 245 ? -81.19938 -1.76753 22.37392 1.000 52.92848 243 GLN B O 1
ATOM 5500 N N . LYS B 1 246 ? -80.94232 -3.70400 21.25533 1.000 54.18894 244 LYS B N 1
ATOM 5501 C CA . LYS B 1 246 ? -80.95101 -4.49199 22.48660 1.000 57.69559 244 LYS B CA 1
ATOM 5502 C C . LYS B 1 246 ? -79.83111 -4.06937 23.43290 1.000 63.07739 244 LYS B C 1
ATOM 5503 O O . LYS B 1 246 ? -80.04250 -3.97630 24.64835 1.000 69.72625 244 LYS B O 1
ATOM 5509 N N . LEU B 1 247 ? -78.63410 -3.80306 22.90667 1.000 60.99453 245 LEU B N 1
ATOM 5510 C CA . LEU B 1 247 ? -77.53478 -3.42468 23.79195 1.000 59.02863 245 LEU B CA 1
ATOM 5511 C C . LEU B 1 247 ? -77.53509 -1.93857 24.12898 1.000 55.83252 245 LEU B C 1
ATOM 5512 O O . LEU B 1 247 ? -77.00770 -1.55361 25.17882 1.000 58.25502 245 LEU B O 1
ATOM 5517 N N . VAL B 1 248 ? -78.13095 -1.09486 23.28558 1.000 57.83858 246 VAL B N 1
ATOM 5518 C CA . VAL B 1 248 ? -78.35518 0.28981 23.68886 1.000 57.97697 246 VAL B CA 1
ATOM 5519 C C . VAL B 1 248 ? -79.38432 0.34990 24.80923 1.000 57.98039 246 VAL B C 1
ATOM 5520 O O . VAL B 1 248 ? -79.20355 1.06504 25.80248 1.000 58.27125 246 VAL B O 1
ATOM 5524 N N . LYS B 1 249 ? -80.46783 -0.41553 24.68402 1.000 59.53539 247 LYS B N 1
ATOM 5525 C CA . LYS B 1 249 ? -81.46477 -0.45345 25.74730 1.000 63.17959 247 LYS B CA 1
ATOM 5526 C C . LYS B 1 249 ? -80.91885 -1.05903 27.03756 1.000 62.66314 247 LYS B C 1
ATOM 5527 O O . LYS B 1 249 ? -81.48870 -0.80967 28.10456 1.000 63.30463 247 LYS B O 1
ATOM 5529 N N . ASP B 1 250 ? -79.81309 -1.81112 26.97737 1.000 62.39630 248 ASP B N 1
ATOM 5530 C CA . ASP B 1 250 ? -79.22042 -2.45108 28.15289 1.000 66.88971 248 ASP B CA 1
ATOM 5531 C C . ASP B 1 250 ? -77.93770 -1.77357 28.63114 1.000 68.42977 248 ASP B C 1
ATOM 5532 O O . ASP B 1 250 ? -77.09713 -2.42123 29.26157 1.000 71.61966 248 ASP B O 1
ATOM 5537 N N . PHE B 1 251 ? -77.76013 -0.48556 28.34634 1.000 63.90594 249 PHE B N 1
ATOM 5538 C CA . PHE B 1 251 ? -76.50215 0.19154 28.64169 1.000 61.69445 249 PHE B CA 1
ATOM 5539 C C . PHE B 1 251 ? -76.58401 0.81571 30.02599 1.000 64.08224 249 PHE B C 1
ATOM 5540 O O . PHE B 1 251 ? -77.39155 1.72412 30.25317 1.000 62.60782 249 PHE B O 1
ATOM 5548 N N . ASP B 1 252 ? -75.72867 0.35613 30.93866 1.000 64.24576 250 ASP B N 1
ATOM 5549 C CA . ASP B 1 252 ? -75.77282 0.81341 32.32374 1.000 60.73536 250 ASP B CA 1
ATOM 5550 C C . ASP B 1 252 ? -74.90409 2.05830 32.45258 1.000 62.20632 250 ASP B C 1
ATOM 5551 O O . ASP B 1 252 ? -73.68156 1.97226 32.60400 1.000 59.59912 250 ASP B O 1
ATOM 5556 N N . VAL B 1 253 ? -75.55224 3.22406 32.40718 1.000 57.32414 251 VAL B N 1
ATOM 5557 C CA . VAL B 1 253 ? -74.83253 4.49042 32.46161 1.000 58.36960 251 VAL B CA 1
ATOM 5558 C C . VAL B 1 253 ? -74.09497 4.63854 33.78919 1.000 62.10838 251 VAL B C 1
ATOM 5559 O O . VAL B 1 253 ? -72.98229 5.17794 33.83265 1.000 61.51773 251 VAL B O 1
ATOM 5563 N N . ASP B 1 254 ? -74.70037 4.16948 34.89240 1.000 65.22369 252 ASP B N 1
ATOM 5564 C CA . ASP B 1 254 ? -74.04655 4.25389 36.20435 1.000 69.37432 252 ASP B CA 1
ATOM 5565 C C . ASP B 1 254 ? -72.76662 3.42043 36.23878 1.000 61.76796 252 ASP B C 1
ATOM 5566 O O . ASP B 1 254 ? -71.72029 3.88705 36.70469 1.000 58.92272 252 ASP B O 1
ATOM 5571 N N . VAL B 1 255 ? -72.84521 2.16800 35.77462 1.000 59.09958 253 VAL B N 1
ATOM 5572 C CA . VAL B 1 255 ? -71.64919 1.34203 35.60713 1.000 65.08499 253 VAL B CA 1
ATOM 5573 C C . VAL B 1 255 ? -70.60318 2.08722 34.78642 1.000 65.86051 253 VAL B C 1
ATOM 5574 O O . VAL B 1 255 ? -69.43930 2.22540 35.18915 1.000 63.82898 253 VAL B O 1
ATOM 5578 N N . PHE B 1 256 ? -71.01098 2.57945 33.61830 1.000 62.44069 254 PHE B N 1
ATOM 5579 C CA . PHE B 1 256 ? -70.07490 3.25597 32.73390 1.000 60.94703 254 PHE B CA 1
ATOM 5580 C C . PHE B 1 256 ? -69.39618 4.42029 33.44315 1.000 60.65478 254 PHE B C 1
ATOM 5581 O O . PHE B 1 256 ? -68.16644 4.56008 33.39327 1.000 57.76455 254 PHE B O 1
ATOM 5589 N N . VAL B 1 257 ? -70.18097 5.23901 34.15129 1.000 57.23077 255 VAL B N 1
ATOM 5590 C CA . VAL B 1 257 ? -69.67355 6.51462 34.65289 1.000 58.25406 255 VAL B CA 1
ATOM 5591 C C . VAL B 1 257 ? -68.68051 6.30879 35.79458 1.000 61.62583 255 VAL B C 1
ATOM 5592 O O . VAL B 1 257 ? -67.71256 7.06757 35.93410 1.000 59.17340 255 VAL B O 1
ATOM 5596 N N . GLU B 1 258 ? -68.90636 5.29864 36.64095 1.000 64.81003 256 GLU B N 1
ATOM 5597 C CA . GLU B 1 258 ? -67.97253 5.04720 37.73520 1.000 65.04991 256 GLU B CA 1
ATOM 5598 C C . GLU B 1 258 ? -66.58742 4.70193 37.19772 1.000 62.41112 256 GLU B C 1
ATOM 5599 O O . GLU B 1 258 ? -65.57357 5.20814 37.69568 1.000 63.96099 256 GLU B O 1
ATOM 5601 N N . LYS B 1 259 ? -66.52798 3.86006 36.16598 1.000 55.60341 257 LYS B N 1
ATOM 5602 C CA . LYS B 1 259 ? -65.24479 3.51266 35.56827 1.000 61.97001 257 LYS B CA 1
ATOM 5603 C C . LYS B 1 259 ? -64.56046 4.73232 34.94700 1.000 61.74013 257 LYS B C 1
ATOM 5604 O O . LYS B 1 259 ? -63.33304 4.84955 34.99344 1.000 65.93986 257 LYS B O 1
ATOM 5610 N N . VAL B 1 260 ? -65.32964 5.66225 34.38061 1.000 56.27516 258 VAL B N 1
ATOM 5611 C CA . VAL B 1 260 ? -64.72431 6.86944 33.82533 1.000 54.73056 258 VAL B CA 1
ATOM 5612 C C . VAL B 1 260 ? -64.08669 7.71595 34.92196 1.000 62.55118 258 VAL B C 1
ATOM 5613 O O . VAL B 1 260 ? -63.07558 8.39785 34.68858 1.000 59.43501 258 VAL B O 1
ATOM 5617 N N . LEU B 1 261 ? -64.65720 7.69324 36.13291 1.000 66.88255 259 LEU B N 1
ATOM 5618 C CA . LEU B 1 261 ? -64.06428 8.43661 37.24364 1.000 62.62453 259 LEU B CA 1
ATOM 5619 C C . LEU B 1 261 ? -62.80076 7.75724 37.74842 1.000 62.31994 259 LEU B C 1
ATOM 5620 O O . LEU B 1 261 ? -61.85261 8.43434 38.16738 1.000 63.44027 259 LEU B O 1
ATOM 5625 N N . GLU B 1 262 ? -62.77410 6.42115 37.73054 1.000 60.59140 260 GLU B N 1
ATOM 5626 C CA . GLU B 1 262 ? -61.53890 5.70150 38.01945 1.000 62.10803 260 GLU B CA 1
ATOM 5627 C C . GLU B 1 262 ? -60.41429 6.18299 37.10745 1.000 64.28674 260 GLU B C 1
ATOM 5628 O O . GLU B 1 262 ? -59.30499 6.48834 37.56553 1.000 61.10236 260 GLU B O 1
ATOM 5634 N N . ILE B 1 263 ? -60.71008 6.30676 35.80968 1.000 64.29225 261 ILE B N 1
ATOM 5635 C CA . ILE B 1 263 ? -59.68894 6.57609 34.79871 1.000 55.12958 261 ILE B CA 1
ATOM 5636 C C . ILE B 1 263 ? -59.13454 7.99412 34.92198 1.000 55.04903 261 ILE B C 1
ATOM 5637 O O . ILE B 1 263 ? -57.95366 8.23848 34.63321 1.000 56.12395 261 ILE B O 1
ATOM 5642 N N . GLY B 1 264 ? -59.94662 8.94034 35.37666 1.000 56.95109 262 GLY B N 1
ATOM 5643 C CA . GLY B 1 264 ? -59.52608 10.32309 35.47614 1.000 57.55316 262 GLY B CA 1
ATOM 5644 C C . GLY B 1 264 ? -59.88243 11.19221 34.28927 1.000 54.26713 262 GLY B C 1
ATOM 5645 O O . GLY B 1 264 ? -59.40251 12.33171 34.21162 1.000 53.51825 262 GLY B O 1
ATOM 5646 N N . ALA B 1 265 ? -60.72140 10.70262 33.38172 1.000 48.32755 263 ALA B N 1
ATOM 5647 C CA . ALA B 1 265 ? -61.01639 11.41502 32.14512 1.000 50.42058 263 ALA B CA 1
ATOM 5648 C C . ALA B 1 265 ? -61.76886 12.71553 32.39688 1.000 50.25078 263 ALA B C 1
ATOM 5649 O O . ALA B 1 265 ? -62.74142 12.74780 33.15457 1.000 54.31988 263 ALA B O 1
ATOM 5651 N N . SER B 1 266 ? -61.32555 13.79021 31.73409 1.000 48.00606 264 SER B N 1
ATOM 5652 C CA . SER B 1 266 ? -62.06296 15.04886 31.67736 1.000 45.54468 264 SER B CA 1
ATOM 5653 C C . SER B 1 266 ? -63.08200 15.10218 30.52884 1.000 50.92555 264 SER B C 1
ATOM 5654 O O . SER B 1 266 ? -63.81103 16.09969 30.40934 1.000 49.97991 264 SER B O 1
ATOM 5657 N N . TRP B 1 267 ? -63.14442 14.07058 29.68542 1.000 47.28599 265 TRP B N 1
ATOM 5658 C CA . TRP B 1 267 ? -64.10643 13.99738 28.59008 1.000 47.78885 265 TRP B CA 1
ATOM 5659 C C . TRP B 1 267 ? -64.13652 12.57236 28.05214 1.000 47.66816 265 TRP B C 1
ATOM 5660 O O . TRP B 1 267 ? -63.23365 11.76717 28.30718 1.000 45.11557 265 TRP B O 1
ATOM 5671 N N . VAL B 1 268 ? -65.20765 12.26743 27.32575 1.000 42.39960 266 VAL B N 1
ATOM 5672 C CA . VAL B 1 268 ? -65.39002 10.97628 26.67842 1.000 44.33170 266 VAL B CA 1
ATOM 5673 C C . VAL B 1 268 ? -65.73009 11.24652 25.22111 1.000 47.88417 266 VAL B C 1
ATOM 5674 O O . VAL B 1 268 ? -66.62725 12.04773 24.92068 1.000 46.03914 266 VAL B O 1
ATOM 5678 N N . THR B 1 269 ? -64.99921 10.60847 24.31809 1.000 46.80918 267 THR B N 1
ATOM 5679 C CA . THR B 1 269 ? -65.33533 10.65205 22.90489 1.000 49.55243 267 THR B CA 1
ATOM 5680 C C . THR B 1 269 ? -65.99062 9.32755 22.56507 1.000 47.33084 267 THR B C 1
ATOM 5681 O O . THR B 1 269 ? -65.33822 8.27596 22.59159 1.000 45.88924 267 THR B O 1
ATOM 5685 N N . PHE B 1 270 ? -67.28211 9.37918 22.26598 1.000 46.12603 268 PHE B N 1
ATOM 5686 C CA . PHE B 1 270 ? -68.10668 8.18451 22.22464 1.000 48.64482 268 PHE B CA 1
ATOM 5687 C C . PHE B 1 270 ? -68.45194 7.86057 20.78430 1.000 40.43440 268 PHE B C 1
ATOM 5688 O O . PHE B 1 270 ? -68.98294 8.70475 20.06010 1.000 43.31370 268 PHE B O 1
ATOM 5696 N N . THR B 1 271 ? -68.20133 6.61979 20.40591 1.000 45.37448 269 THR B N 1
ATOM 5697 C CA . THR B 1 271 ? -68.27270 6.18037 19.01971 1.000 45.83029 269 THR B CA 1
ATOM 5698 C C . THR B 1 271 ? -69.72298 5.99894 18.55971 1.000 53.81066 269 THR B C 1
ATOM 5699 O O . THR B 1 271 ? -70.45977 5.16473 19.10680 1.000 61.63955 269 THR B O 1
ATOM 5703 N N . CYS B 1 272 ? -70.13570 6.79073 17.56724 1.000 43.73140 270 CYS B N 1
ATOM 5704 C CA . CYS B 1 272 ? -71.37478 6.56562 16.82878 1.000 49.53988 270 CYS B CA 1
ATOM 5705 C C . CYS B 1 272 ? -71.03930 6.01767 15.44651 1.000 48.38709 270 CYS B C 1
ATOM 5706 O O . CYS B 1 272 ? -70.16165 6.55145 14.75124 1.000 47.93977 270 CYS B O 1
ATOM 5709 N N . ALA B 1 273 ? -71.72151 4.94571 15.05811 1.000 41.95424 271 ALA B N 1
ATOM 5710 C CA . ALA B 1 273 ? -71.59691 4.38460 13.71445 1.000 50.84659 271 ALA B CA 1
ATOM 5711 C C . ALA B 1 273 ? -70.14971 3.98704 13.39330 1.000 46.72163 271 ALA B C 1
ATOM 5712 O O . ALA B 1 273 ? -69.50547 4.54554 12.50299 1.000 44.92756 271 ALA B O 1
ATOM 5714 N N . HIS B 1 274 ? -69.65436 2.98407 14.11820 1.000 46.37457 272 HIS B N 1
ATOM 5715 C CA . HIS B 1 274 ? -68.32714 2.42022 13.86294 1.000 49.88584 272 HIS B CA 1
ATOM 5716 C C . HIS B 1 274 ? -68.51137 1.06966 13.18193 1.000 53.57101 272 HIS B C 1
ATOM 5717 O O . HIS B 1 274 ? -68.61308 0.03452 13.84164 1.000 58.38077 272 HIS B O 1
ATOM 5724 N N . GLY B 1 275 ? -68.56682 1.07788 11.85281 1.000 43.79685 273 GLY B N 1
ATOM 5725 C CA . GLY B 1 275 ? -68.76586 -0.16139 11.12705 1.000 46.31916 273 GLY B CA 1
ATOM 5726 C C . GLY B 1 275 ? -70.09464 -0.24031 10.40428 1.000 47.80202 273 GLY B C 1
ATOM 5727 O O . GLY B 1 275 ? -70.15778 -0.64976 9.24364 1.000 50.48220 273 GLY B O 1
ATOM 5728 N N . THR B 1 276 ? -71.16112 0.14706 11.08921 1.000 49.41097 274 THR B N 1
ATOM 5729 C CA . THR B 1 276 ? -72.49030 0.34219 10.52211 1.000 49.67198 274 THR B CA 1
ATOM 5730 C C . THR B 1 276 ? -72.92879 1.76926 10.82726 1.000 52.12606 274 THR B C 1
ATOM 5731 O O . THR B 1 276 ? -72.22800 2.51510 11.52096 1.000 48.09609 274 THR B O 1
ATOM 5735 N N . GLN B 1 277 ? -74.10824 2.14937 10.32912 1.000 49.05831 275 GLN B N 1
ATOM 5736 C CA . GLN B 1 277 ? -74.61838 3.50248 10.52030 1.000 45.54685 275 GLN B CA 1
ATOM 5737 C C . GLN B 1 277 ? -75.58100 3.60382 11.69868 1.000 49.17259 275 GLN B C 1
ATOM 5738 O O . GLN B 1 277 ? -76.34843 4.56965 11.79282 1.000 47.43995 275 GLN B O 1
ATOM 5744 N N . HIS B 1 278 ? -75.53260 2.64225 12.61551 1.000 51.23359 276 HIS B N 1
ATOM 5745 C CA . HIS B 1 278 ? -76.37826 2.70502 13.79568 1.000 50.35770 276 HIS B CA 1
ATOM 5746 C C . HIS B 1 278 ? -76.01542 3.91582 14.64256 1.000 53.33783 276 HIS B C 1
ATOM 5747 O O . HIS B 1 278 ? -74.83891 4.28470 14.76709 1.000 49.48259 276 HIS B O 1
ATOM 5754 N N . TRP B 1 279 ? -77.04449 4.52807 15.23075 1.000 48.51804 277 TRP B N 1
ATOM 5755 C CA . TRP B 1 279 ? -76.93346 5.77464 15.96692 1.000 45.16194 277 TRP B CA 1
ATOM 5756 C C . TRP B 1 279 ? -77.63394 5.60509 17.31183 1.000 53.95441 277 TRP B C 1
ATOM 5757 O O . TRP B 1 279 ? -78.81106 5.20357 17.35696 1.000 48.36542 277 TRP B O 1
ATOM 5768 N N . PRO B 1 280 ? -76.96385 5.89762 18.41924 1.000 54.64915 278 PRO B N 1
ATOM 5769 C CA . PRO B 1 280 ? -77.48275 5.51941 19.74533 1.000 46.21451 278 PRO B CA 1
ATOM 5770 C C . PRO B 1 280 ? -78.43140 6.56756 20.32867 1.000 52.55050 278 PRO B C 1
ATOM 5771 O O . PRO B 1 280 ? -78.18019 7.14974 21.39416 1.000 51.95494 278 PRO B O 1
ATOM 5775 N N . GLY B 1 281 ? -79.54626 6.80566 19.63087 1.000 52.79899 279 GLY B N 1
ATOM 5776 C CA . GLY B 1 281 ? -80.49863 7.82019 20.02452 1.000 49.75904 279 GLY B CA 1
ATOM 5777 C C . GLY B 1 281 ? -81.41530 8.19918 18.88001 1.000 53.27238 279 GLY B C 1
ATOM 5778 O O . GLY B 1 281 ? -81.36826 7.59677 17.80044 1.000 51.94311 279 GLY B O 1
ATOM 5779 N N . PRO B 1 282 ? -82.27861 9.19382 19.09240 1.000 50.02658 280 PRO B N 1
ATOM 5780 C CA . PRO B 1 282 ? -83.22262 9.58335 18.04035 1.000 47.66204 280 PRO B CA 1
ATOM 5781 C C . PRO B 1 282 ? -82.53637 10.40309 16.96350 1.000 50.46185 280 PRO B C 1
ATOM 5782 O O . PRO B 1 282 ? -81.60586 11.16789 17.22384 1.000 54.26383 280 PRO B O 1
ATOM 5786 N N . SER B 1 283 ? -83.00491 10.23091 15.72965 1.000 47.13155 281 SER B N 1
ATOM 5787 C CA . SER B 1 283 ? -82.48257 11.03109 14.63013 1.000 45.13084 281 SER B CA 1
ATOM 5788 C C . SER B 1 283 ? -83.53657 11.04859 13.52913 1.000 43.31583 281 SER B C 1
ATOM 5789 O O . SER B 1 283 ? -83.69552 10.05705 12.81832 1.000 46.59859 281 SER B O 1
ATOM 5792 N N . LYS B 1 284 ? -84.24401 12.16992 13.39565 1.000 48.57294 282 LYS B N 1
ATOM 5793 C CA . LYS B 1 284 ? -85.18558 12.29498 12.28456 1.000 48.52941 282 LYS B CA 1
ATOM 5794 C C . LYS B 1 284 ? -84.46171 12.22198 10.94000 1.000 48.92466 282 LYS B C 1
ATOM 5795 O O . LYS B 1 284 ? -84.98428 11.63556 9.98389 1.000 49.50871 282 LYS B O 1
ATOM 5799 N N . THR B 1 285 ? -83.25542 12.80465 10.84780 1.000 44.02273 283 THR B N 1
ATOM 5800 C CA . THR B 1 285 ? -82.52853 12.82650 9.57769 1.000 43.44819 283 THR B CA 1
ATOM 5801 C C . THR B 1 285 ? -82.13645 11.42109 9.14775 1.000 46.09257 283 THR B C 1
ATOM 5802 O O . THR B 1 285 ? -82.32924 11.04133 7.98806 1.000 45.23907 283 THR B O 1
ATOM 5806 N N . ILE B 1 286 ? -81.56047 10.63801 10.06296 1.000 45.80308 284 ILE B N 1
ATOM 5807 C CA . ILE B 1 286 ? -81.22659 9.25730 9.72679 1.000 47.43502 284 ILE B CA 1
ATOM 5808 C C . ILE B 1 286 ? -82.48515 8.48617 9.35586 1.000 50.19383 284 ILE B C 1
ATOM 5809 O O . ILE B 1 286 ? -82.52727 7.79896 8.32885 1.000 47.57121 284 ILE B O 1
ATOM 5814 N N . ASP B 1 287 ? -83.53353 8.60511 10.18421 1.000 51.10495 285 ASP B N 1
ATOM 5815 C CA . ASP B 1 287 ? -84.79362 7.88891 9.95186 1.000 53.25584 285 ASP B CA 1
ATOM 5816 C C . ASP B 1 287 ? -85.33445 8.10290 8.54490 1.000 50.09518 285 ASP B C 1
ATOM 5817 O O . ASP B 1 287 ? -85.82930 7.16081 7.91254 1.000 50.67180 285 ASP B O 1
ATOM 5822 N N . SER B 1 288 ? -85.24891 9.33580 8.03938 1.000 50.30671 286 SER B N 1
ATOM 5823 C CA . SER B 1 288 ? -85.81806 9.67410 6.74113 1.000 46.59156 286 SER B CA 1
ATOM 5824 C C . SER B 1 288 ? -85.01845 9.10960 5.57180 1.000 49.49530 286 SER B C 1
ATOM 5825 O O . SER B 1 288 ? -85.47956 9.19514 4.42991 1.000 55.00513 286 SER B O 1
ATOM 5828 N N . ILE B 1 289 ? -83.84034 8.54606 5.81233 1.000 49.40196 287 ILE B N 1
ATOM 5829 C CA . ILE B 1 289 ? -83.14312 7.79837 4.77167 1.000 51.87500 287 ILE B CA 1
ATOM 5830 C C . ILE B 1 289 ? -83.56674 6.33141 4.77147 1.000 46.28389 287 ILE B C 1
ATOM 5831 O O . ILE B 1 289 ? -83.96152 5.78048 3.74253 1.000 45.78633 287 ILE B O 1
ATOM 5836 N N . LYS B 1 290 ? -83.51991 5.68540 5.93014 1.000 50.69547 288 LYS B N 1
ATOM 5837 C CA . LYS B 1 290 ? -83.87411 4.28082 6.06963 1.000 48.91514 288 LYS B CA 1
ATOM 5838 C C . LYS B 1 290 ? -84.12510 4.01734 7.54657 1.000 55.78092 288 LYS B C 1
ATOM 5839 O O . LYS B 1 290 ? -83.39623 4.53060 8.40390 1.000 55.34818 288 LYS B O 1
ATOM 5845 N N . SER B 1 291 ? -85.16719 3.24707 7.84384 1.000 54.47752 289 SER B N 1
ATOM 5846 C CA . SER B 1 291 ? -85.47054 2.96928 9.23897 1.000 54.84122 289 SER B CA 1
ATOM 5847 C C . SER B 1 291 ? -84.60619 1.81512 9.74023 1.000 51.39025 289 SER B C 1
ATOM 5848 O O . SER B 1 291 ? -84.05304 1.03932 8.96082 1.000 55.54988 289 SER B O 1
ATOM 5851 N N . GLY B 1 292 ? -84.46247 1.72822 11.05947 1.000 45.18335 290 GLY B N 1
ATOM 5852 C CA . GLY B 1 292 ? -83.72663 0.63921 11.66912 1.000 50.54880 290 GLY B CA 1
ATOM 5853 C C . GLY B 1 292 ? -82.34743 0.97869 12.20121 1.000 54.46179 290 GLY B C 1
ATOM 5854 O O . GLY B 1 292 ? -81.71756 0.11495 12.82764 1.000 52.52813 290 GLY B O 1
ATOM 5855 N N . PHE B 1 293 ? -81.84956 2.19287 11.98706 1.000 49.76281 291 PHE B N 1
ATOM 5856 C CA . PHE B 1 293 ? -80.53640 2.55528 12.50034 1.000 53.64772 291 PHE B CA 1
ATOM 5857 C C . PHE B 1 293 ? -80.60638 3.38115 13.77460 1.000 55.00827 291 PHE B C 1
ATOM 5858 O O . PHE B 1 293 ? -79.58749 3.51111 14.46148 1.000 59.02911 291 PHE B O 1
ATOM 5866 N N . THR B 1 294 ? -81.77366 3.91128 14.12829 1.000 53.81230 292 THR B N 1
ATOM 5867 C CA . THR B 1 294 ? -81.89505 4.74733 15.31193 1.000 51.32306 292 THR B CA 1
ATOM 5868 C C . THR B 1 294 ? -82.40278 3.93837 16.49906 1.000 54.61294 292 THR B C 1
ATOM 5869 O O . THR B 1 294 ? -82.74859 2.76115 16.38548 1.000 53.65545 292 THR B O 1
ATOM 5873 N N . CYS B 1 295 ? -82.40247 4.58886 17.66246 1.000 56.14977 293 CYS B N 1
ATOM 5874 C CA . CYS B 1 295 ? -82.82130 3.99417 18.92297 1.000 52.60254 293 CYS B CA 1
ATOM 5875 C C . CYS B 1 295 ? -83.87849 4.87155 19.57899 1.000 55.44934 293 CYS B C 1
ATOM 5876 O O . CYS B 1 295 ? -83.80874 6.10510 19.51305 1.000 50.86324 293 CYS B O 1
ATOM 5879 N N . GLU B 1 296 ? -84.86486 4.22660 20.20615 1.000 56.49284 294 GLU B N 1
ATOM 5880 C CA . GLU B 1 296 ? -85.84519 4.97700 20.97945 1.000 54.84137 294 GLU B CA 1
ATOM 5881 C C . GLU B 1 296 ? -85.21032 5.55148 22.24699 1.000 53.90306 294 GLU B C 1
ATOM 5882 O O . GLU B 1 296 ? -85.45697 6.71250 22.59739 1.000 48.62261 294 GLU B O 1
ATOM 5885 N N . ARG B 1 297 ? -84.37034 4.76857 22.92999 1.000 46.17431 295 ARG B N 1
ATOM 5886 C CA . ARG B 1 297 ? -83.61076 5.29718 24.05813 1.000 52.03026 295 ARG B CA 1
ATOM 5887 C C . ARG B 1 297 ? -82.60735 6.35425 23.59624 1.000 54.42297 295 ARG B C 1
ATOM 5888 O O . ARG B 1 297 ? -81.76932 6.09788 22.72323 1.000 55.74141 295 ARG B O 1
ATOM 5896 N N . ASP B 1 298 ? -82.68176 7.54127 24.20094 1.000 53.49275 296 ASP B N 1
ATOM 5897 C CA . ASP B 1 298 ? -81.75008 8.63375 23.91130 1.000 53.86374 296 ASP B CA 1
ATOM 5898 C C . ASP B 1 298 ? -80.51342 8.43438 24.79153 1.000 52.51288 296 ASP B C 1
ATOM 5899 O O . ASP B 1 298 ? -80.31908 9.08648 25.82716 1.000 51.17949 296 ASP B O 1
ATOM 5904 N N . LEU B 1 299 ? -79.66416 7.49271 24.35992 1.000 48.49003 297 LEU B N 1
ATOM 5905 C CA . LEU B 1 299 ? -78.47973 7.13650 25.13702 1.000 47.55907 297 LEU B CA 1
ATOM 5906 C C . LEU B 1 299 ? -77.44701 8.25670 25.15354 1.000 48.59432 297 LEU B C 1
ATOM 5907 O O . LEU B 1 299 ? -76.71605 8.40080 26.13837 1.000 48.99928 297 LEU B O 1
ATOM 5912 N N . ILE B 1 300 ? -77.36849 9.06225 24.08916 1.000 49.55741 298 ILE B N 1
ATOM 5913 C CA . ILE B 1 300 ? -76.50214 10.24020 24.12723 1.000 46.49163 298 ILE B CA 1
ATOM 5914 C C . ILE B 1 300 ? -76.91581 11.15619 25.26881 1.000 50.01460 298 ILE B C 1
ATOM 5915 O O . ILE B 1 300 ? -76.08357 11.60264 26.07237 1.000 50.24436 298 ILE B O 1
ATOM 5920 N N . ARG B 1 301 ? -78.21999 11.44195 25.35361 1.000 51.74178 299 ARG B N 1
ATOM 5921 C CA . ARG B 1 301 ? -78.76148 12.27450 26.42481 1.000 52.06778 299 ARG B CA 1
ATOM 5922 C C . ARG B 1 301 ? -78.41356 11.72741 27.80895 1.000 50.65382 299 ARG B C 1
ATOM 5923 O O . ARG B 1 301 ? -77.99872 12.48161 28.69625 1.000 51.86943 299 ARG B O 1
ATOM 5931 N N . GLU B 1 302 ? -78.60227 10.42328 28.02612 1.000 50.06436 300 GLU B N 1
ATOM 5932 C CA . GLU B 1 302 ? -78.31012 9.87447 29.34862 1.000 49.54338 300 GLU B CA 1
ATOM 5933 C C . GLU B 1 302 ? -76.81704 9.90590 29.63331 1.000 52.16916 300 GLU B C 1
ATOM 5934 O O . GLU B 1 302 ? -76.40236 10.18474 30.76759 1.000 52.46391 300 GLU B O 1
ATOM 5940 N N . LEU B 1 303 ? -75.99076 9.65780 28.61203 1.000 48.83262 301 LEU B N 1
ATOM 5941 C CA . LEU B 1 303 ? -74.55305 9.83726 28.78375 1.000 48.43709 301 LEU B CA 1
ATOM 5942 C C . LEU B 1 303 ? -74.22045 11.27012 29.17334 1.000 45.84978 301 LEU B C 1
ATOM 5943 O O . LEU B 1 303 ? -73.41753 11.49499 30.07999 1.000 48.68783 301 LEU B O 1
ATOM 5948 N N . ILE B 1 304 ? -74.83292 12.25486 28.50777 1.000 47.15586 302 ILE B N 1
ATOM 5949 C CA . ILE B 1 304 ? -74.53388 13.65925 28.80770 1.000 46.66859 302 ILE B CA 1
ATOM 5950 C C . ILE B 1 304 ? -74.85096 13.97622 30.26285 1.000 52.86566 302 ILE B C 1
ATOM 5951 O O . ILE B 1 304 ? -74.07316 14.64473 30.95584 1.000 50.43859 302 ILE B O 1
ATOM 5956 N N . ASP B 1 305 ? -76.01908 13.52267 30.73780 1.000 53.45878 303 ASP B N 1
ATOM 5957 C CA . ASP B 1 305 ? -76.41598 13.78679 32.11681 1.000 51.15887 303 ASP B CA 1
ATOM 5958 C C . ASP B 1 305 ? -75.53391 13.01720 33.09094 1.000 52.51441 303 ASP B C 1
ATOM 5959 O O . ASP B 1 305 ? -75.06074 13.58157 34.08192 1.000 54.98119 303 ASP B O 1
ATOM 5964 N N . GLY B 1 306 ? -75.29238 11.73379 32.80951 1.000 53.77757 304 GLY B N 1
ATOM 5965 C CA . GLY B 1 306 ? -74.44571 10.92703 33.67610 1.000 48.85971 304 GLY B CA 1
ATOM 5966 C C . GLY B 1 306 ? -73.07032 11.53536 33.89715 1.000 58.00384 304 GLY B C 1
ATOM 5967 O O . GLY B 1 306 ? -72.64097 11.72140 35.03920 1.000 58.27583 304 GLY B O 1
ATOM 5968 N N . LEU B 1 307 ? -72.36166 11.86831 32.80819 1.000 46.08922 305 LEU B N 1
ATOM 5969 C CA . LEU B 1 307 ? -71.02403 12.42758 32.96253 1.000 49.63441 305 LEU B CA 1
ATOM 5970 C C . LEU B 1 307 ? -71.06341 13.88783 33.39811 1.000 50.85964 305 LEU B C 1
ATOM 5971 O O . LEU B 1 307 ? -70.11134 14.37239 34.02396 1.000 47.11427 305 LEU B O 1
ATOM 5976 N N . GLY B 1 308 ? -72.13367 14.60884 33.05423 1.000 51.13828 306 GLY B N 1
ATOM 5977 C CA . GLY B 1 308 ? -72.25786 15.99823 33.46733 1.000 47.89529 306 GLY B CA 1
ATOM 5978 C C . GLY B 1 308 ? -72.44900 16.17241 34.96056 1.000 53.70106 306 GLY B C 1
ATOM 5979 O O . GLY B 1 308 ? -72.23492 17.27456 35.48492 1.000 54.69232 306 GLY B O 1
ATOM 5980 N N . LYS B 1 309 ? -72.85098 15.10585 35.65661 1.000 49.69433 307 LYS B N 1
ATOM 5981 C CA . LYS B 1 309 ? -72.84069 15.14270 37.11125 1.000 57.00091 307 LYS B CA 1
ATOM 5982 C C . LYS B 1 309 ? -71.43730 15.41887 37.63844 1.000 58.08600 307 LYS B C 1
ATOM 5983 O O . LYS B 1 309 ? -71.27544 16.12700 38.63902 1.000 61.86138 307 LYS B O 1
ATOM 5989 N N . HIS B 1 310 ? -70.40950 14.91912 36.95465 1.000 56.40808 308 HIS B N 1
ATOM 5990 C CA . HIS B 1 310 ? -69.03556 15.03076 37.42878 1.000 55.02500 308 HIS B CA 1
ATOM 5991 C C . HIS B 1 310 ? -68.20475 16.01648 36.61605 1.000 54.90635 308 HIS B C 1
ATOM 5992 O O . HIS B 1 310 ? -66.97436 16.02687 36.72362 1.000 53.96986 308 HIS B O 1
ATOM 5999 N N . ASN B 1 311 ? -68.85761 16.86316 35.82422 1.000 55.22376 309 ASN B N 1
ATOM 6000 C CA . ASN B 1 311 ? -68.17156 17.83826 34.97508 1.000 64.06325 309 ASN B CA 1
ATOM 6001 C C . ASN B 1 311 ? -67.29816 17.16625 33.90261 1.000 58.51292 309 ASN B C 1
ATOM 6002 O O . ASN B 1 311 ? -66.26334 17.70117 33.49835 1.000 57.16259 309 ASN B O 1
ATOM 6007 N N . ILE B 1 312 ? -67.71773 15.99528 33.43139 1.000 54.54323 310 ILE B N 1
ATOM 6008 C CA . ILE B 1 312 ? -67.06785 15.28449 32.33438 1.000 50.97838 310 ILE B CA 1
ATOM 6009 C C . ILE B 1 312 ? -67.85626 15.55217 31.05432 1.000 54.46932 310 ILE B C 1
ATOM 6010 O O . ILE B 1 312 ? -69.07423 15.32485 31.01175 1.000 51.76823 310 ILE B O 1
ATOM 6015 N N . ARG B 1 313 ? -67.17475 16.05279 30.01647 1.000 50.31341 311 ARG B N 1
ATOM 6016 C CA . ARG B 1 313 ? -67.85146 16.41704 28.77512 1.000 50.05416 311 ARG B CA 1
ATOM 6017 C C . ARG B 1 313 ? -68.04250 15.19709 27.87405 1.000 51.14856 311 ARG B C 1
ATOM 6018 O O . ARG B 1 313 ? -67.37825 14.16923 28.03575 1.000 51.65678 311 ARG B O 1
ATOM 6026 N N . LEU B 1 314 ? -68.95015 15.32954 26.89758 1.000 49.77426 312 LEU B N 1
ATOM 6027 C CA . LEU B 1 314 ? -69.18393 14.30037 25.89087 1.000 44.31242 312 LEU B CA 1
ATOM 6028 C C . LEU B 1 314 ? -68.92719 14.86075 24.49763 1.000 48.36452 312 LEU B C 1
ATOM 6029 O O . LEU B 1 314 ? -69.39283 15.95640 24.16137 1.000 44.30427 312 LEU B O 1
ATOM 6034 N N . MET B 1 315 ? -68.18189 14.10158 23.69849 1.000 48.77111 313 MET B N 1
ATOM 6035 C CA . MET B 1 315 ? -67.94801 14.37974 22.28860 1.000 44.49456 313 MET B CA 1
ATOM 6036 C C . MET B 1 315 ? -68.23227 13.10902 21.50437 1.000 42.81371 313 MET B C 1
ATOM 6037 O O . MET B 1 315 ? -68.01524 11.99888 21.99556 1.000 46.29807 313 MET B O 1
ATOM 6042 N N . LEU B 1 316 ? -68.73084 13.25732 20.29112 1.000 42.86524 314 LEU B N 1
ATOM 6043 C CA . LEU B 1 316 ? -69.08585 12.08315 19.50794 1.000 41.96352 314 LEU B CA 1
ATOM 6044 C C . LEU B 1 316 ? -68.04335 11.80957 18.43629 1.000 42.70891 314 LEU B C 1
ATOM 6045 O O . LEU B 1 316 ? -67.53209 12.73160 17.79595 1.000 43.71671 314 LEU B O 1
ATOM 6050 N N . TYR B 1 317 ? -67.71566 10.53507 18.26921 1.000 39.75788 315 TYR B N 1
ATOM 6051 C CA . TYR B 1 317 ? -67.14055 10.04469 17.03191 1.000 39.97965 315 TYR B CA 1
ATOM 6052 C C . TYR B 1 317 ? -68.27013 9.77444 16.04238 1.000 41.79063 315 TYR B C 1
ATOM 6053 O O . TYR B 1 317 ? -69.36935 9.37810 16.43857 1.000 43.52331 315 TYR B O 1
ATOM 6062 N N . TYR B 1 318 ? -68.00440 10.00105 14.75104 1.000 37.83225 316 TYR B N 1
ATOM 6063 C CA . TYR B 1 318 ? -68.94533 9.60511 13.70474 1.000 35.69392 316 TYR B CA 1
ATOM 6064 C C . TYR B 1 318 ? -68.19562 9.22538 12.43023 1.000 40.22245 316 TYR B C 1
ATOM 6065 O O . TYR B 1 318 ? -67.26636 9.91865 12.01916 1.000 39.63908 316 TYR B O 1
ATOM 6074 N N . ASN B 1 319 ? -68.61396 8.13178 11.79915 1.000 41.81725 317 ASN B N 1
ATOM 6075 C CA . ASN B 1 319 ? -67.99842 7.67489 10.56058 1.000 33.74218 317 ASN B CA 1
ATOM 6076 C C . ASN B 1 319 ? -68.96667 7.91573 9.40675 1.000 42.62500 317 ASN B C 1
ATOM 6077 O O . ASN B 1 319 ? -69.99535 7.22779 9.30565 1.000 39.54497 317 ASN B O 1
ATOM 6082 N N . PRO B 1 320 ? -68.67627 8.85320 8.50624 1.000 41.57474 318 PRO B N 1
ATOM 6083 C CA . PRO B 1 320 ? -69.56190 9.10867 7.37363 1.000 38.12111 318 PRO B CA 1
ATOM 6084 C C . PRO B 1 320 ? -69.41355 8.14291 6.20289 1.000 40.10325 318 PRO B C 1
ATOM 6085 O O . PRO B 1 320 ? -70.01660 8.39215 5.15417 1.000 38.86382 318 PRO B O 1
ATOM 6089 N N . ASN B 1 321 ? -68.65536 7.04228 6.33108 1.000 39.18774 319 ASN B N 1
ATOM 6090 C CA . ASN B 1 321 ? -68.51661 6.06604 5.24058 1.000 38.66200 319 ASN B CA 1
ATOM 6091 C C . ASN B 1 321 ? -68.83813 4.63672 5.65166 1.000 38.03057 319 ASN B C 1
ATOM 6092 O O . ASN B 1 321 ? -69.34503 3.87675 4.83346 1.000 39.46945 319 ASN B O 1
ATOM 6097 N N . SER B 1 322 ? -68.48334 4.22280 6.86369 1.000 43.14744 320 SER B N 1
ATOM 6098 C CA . SER B 1 322 ? -68.61937 2.81280 7.24429 1.000 48.03564 320 SER B CA 1
ATOM 6099 C C . SER B 1 322 ? -70.09701 2.41868 7.32761 1.000 48.59706 320 SER B C 1
ATOM 6100 O O . SER B 1 322 ? -70.87451 3.02081 8.07891 1.000 44.37508 320 SER B O 1
ATOM 6103 N N . GLY B 1 323 ? -70.47642 1.39690 6.56513 1.000 47.84517 321 GLY B N 1
ATOM 6104 C CA . GLY B 1 323 ? -71.86227 1.00423 6.47344 1.000 45.17433 321 GLY B CA 1
ATOM 6105 C C . GLY B 1 323 ? -72.75113 1.96361 5.72206 1.000 46.27343 321 GLY B C 1
ATOM 6106 O O . GLY B 1 323 ? -73.96488 1.74236 5.69505 1.000 47.34739 321 GLY B O 1
ATOM 6107 N N . MET B 1 324 ? -72.18619 3.01610 5.10199 1.000 44.89676 322 MET B N 1
ATOM 6108 C CA . MET B 1 324 ? -73.00495 4.04640 4.45821 1.000 44.96574 322 MET B CA 1
ATOM 6109 C C . MET B 1 324 ? -73.79379 3.50013 3.27920 1.000 47.53614 322 MET B C 1
ATOM 6110 O O . MET B 1 324 ? -74.86976 4.02739 2.96213 1.000 44.04219 322 MET B O 1
ATOM 6115 N N . GLU B 1 325 ? -73.28159 2.45365 2.62420 1.000 47.93013 323 GLU B N 1
ATOM 6116 C CA . GLU B 1 325 ? -73.97229 1.89306 1.46643 1.000 50.84057 323 GLU B CA 1
ATOM 6117 C C . GLU B 1 325 ? -75.32282 1.28821 1.85478 1.000 52.29216 323 GLU B C 1
ATOM 6118 O O . GLU B 1 325 ? -76.25255 1.27595 1.03975 1.000 48.34050 323 GLU B O 1
ATOM 6121 N N . ASP B 1 326 ? -75.46101 0.80885 3.09377 1.000 50.32173 324 ASP B N 1
ATOM 6122 C CA . ASP B 1 326 ? -76.73263 0.28218 3.58763 1.000 54.94809 324 ASP B CA 1
ATOM 6123 C C . ASP B 1 326 ? -77.66526 1.36318 4.13379 1.000 54.84976 324 ASP B C 1
ATOM 6124 O O . ASP B 1 326 ? -78.74403 1.03241 4.63797 1.000 57.61322 324 ASP B O 1
ATOM 6129 N N . LEU B 1 327 ? -77.27896 2.63709 4.06097 1.000 50.94619 325 LEU B N 1
ATOM 6130 C CA . LEU B 1 327 ? -78.13389 3.71346 4.53533 1.000 47.37623 325 LEU B CA 1
ATOM 6131 C C . LEU B 1 327 ? -78.48920 4.60317 3.35737 1.000 48.26240 325 LEU B C 1
ATOM 6132 O O . LEU B 1 327 ? -79.57735 4.48680 2.78078 1.000 47.03557 325 LEU B O 1
ATOM 6137 N N . TYR B 1 328 ? -77.56150 5.47866 2.97556 1.000 48.94699 326 TYR B N 1
ATOM 6138 C CA . TYR B 1 328 ? -77.80969 6.38350 1.86445 1.000 48.92635 326 TYR B CA 1
ATOM 6139 C C . TYR B 1 328 ? -77.54178 5.74126 0.50128 1.000 45.48593 326 TYR B C 1
ATOM 6140 O O . TYR B 1 328 ? -78.09526 6.20009 -0.50488 1.000 47.48606 326 TYR B O 1
ATOM 6149 N N . GLY B 1 329 ? -76.73944 4.69010 0.43975 1.000 48.70813 327 GLY B N 1
ATOM 6150 C CA . GLY B 1 329 ? -76.24984 4.20422 -0.84144 1.000 47.10071 327 GLY B CA 1
ATOM 6151 C C . GLY B 1 329 ? -74.90968 4.82686 -1.19247 1.000 49.22812 327 GLY B C 1
ATOM 6152 O O . GLY B 1 329 ? -74.18978 5.32173 -0.32062 1.000 45.34281 327 GLY B O 1
ATOM 6153 N N . ASN B 1 330 ? -74.58320 4.82472 -2.49119 1.000 46.55348 328 ASN B N 1
ATOM 6154 C CA . ASN B 1 330 ? -73.34452 5.44623 -2.94830 1.000 41.02521 328 ASN B CA 1
ATOM 6155 C C . ASN B 1 330 ? -73.34685 6.94382 -2.65598 1.000 44.44223 328 ASN B C 1
ATOM 6156 O O . ASN B 1 330 ? -74.35949 7.63143 -2.85400 1.000 45.14941 328 ASN B O 1
ATOM 6161 N N . THR B 1 331 ? -72.18596 7.46395 -2.22436 1.000 41.81331 329 THR B N 1
ATOM 6162 C CA . THR B 1 331 ? -72.06520 8.90236 -1.95700 1.000 38.42937 329 THR B CA 1
ATOM 6163 C C . THR B 1 331 ? -72.40565 9.74714 -3.17976 1.000 41.80870 329 THR B C 1
ATOM 6164 O O . THR B 1 331 ? -72.91889 10.86206 -3.03279 1.000 45.00192 329 THR B O 1
ATOM 6168 N N . TYR B 1 332 ? -72.13233 9.24632 -4.38728 1.000 38.67497 330 TYR B N 1
ATOM 6169 C CA . TYR B 1 332 ? -72.42302 9.97740 -5.61610 1.000 40.92004 330 TYR B CA 1
ATOM 6170 C C . TYR B 1 332 ? -73.79118 9.62364 -6.22562 1.000 48.58787 330 TYR B C 1
ATOM 6171 O O . TYR B 1 332 ? -74.07608 9.99996 -7.37680 1.000 41.30813 330 TYR B O 1
ATOM 6180 N N . GLY B 1 333 ? -74.64307 8.93348 -5.47613 1.000 46.88339 331 GLY B N 1
ATOM 6181 C CA . GLY B 1 333 ? -75.95528 8.56458 -5.95920 1.000 48.29095 331 GLY B CA 1
ATOM 6182 C C . GLY B 1 333 ? -75.92062 7.28771 -6.77334 1.000 53.61278 331 GLY B C 1
ATOM 6183 O O . GLY B 1 333 ? -75.04363 6.42799 -6.63468 1.000 53.27255 331 GLY B O 1
ATOM 6184 N N . ASN B 1 334 ? -76.91386 7.17139 -7.65582 1.000 61.06339 332 ASN B N 1
ATOM 6185 C CA . ASN B 1 334 ? -76.96112 6.01697 -8.54751 1.000 62.30222 332 ASN B CA 1
ATOM 6186 C C . ASN B 1 334 ? -77.70623 6.36390 -9.82846 1.000 60.08536 332 ASN B C 1
ATOM 6187 O O . ASN B 1 334 ? -78.27545 5.47127 -10.46968 1.000 58.63103 332 ASN B O 1
ATOM 6192 N N . GLY B 1 335 ? -77.73896 7.63835 -10.18628 1.000 61.11218 333 GLY B N 1
ATOM 6193 C CA . GLY B 1 335 ? -78.11147 8.06091 -11.51303 1.000 56.72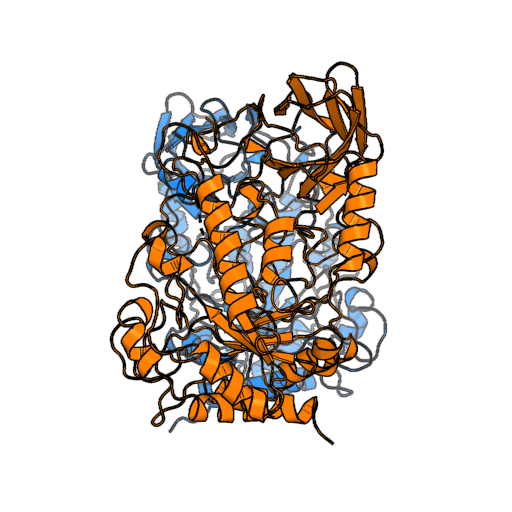432 333 GLY B CA 1
ATOM 6194 C C . GLY B 1 335 ? -76.97326 7.77074 -12.46134 1.000 57.85865 333 GLY B C 1
ATOM 6195 O O . GLY B 1 335 ? -76.05550 7.00531 -12.16541 1.000 60.05113 333 GLY B O 1
ATOM 6196 N N . ASP B 1 336 ? -77.02721 8.40353 -13.61878 1.000 68.66247 334 ASP B N 1
ATOM 6197 C CA . ASP B 1 336 ? -76.03231 8.14298 -14.64010 1.000 62.52268 334 ASP B CA 1
ATOM 6198 C C . ASP B 1 336 ? -74.81700 9.03767 -14.50368 1.000 60.85550 334 ASP B C 1
ATOM 6199 O O . ASP B 1 336 ? -73.72740 8.65280 -14.94814 1.000 62.06406 334 ASP B O 1
ATOM 6204 N N . GLN B 1 337 ? -74.97433 10.20498 -13.88197 1.000 59.69622 335 GLN B N 1
ATOM 6205 C CA . GLN B 1 337 ? -73.85803 11.08501 -13.59899 1.000 60.17606 335 GLN B CA 1
ATOM 6206 C C . GLN B 1 337 ? -73.68136 11.25878 -12.08993 1.000 60.23003 335 GLN B C 1
ATOM 6207 O O . GLN B 1 337 ? -74.66055 11.24572 -11.32617 1.000 50.81515 335 GLN B O 1
ATOM 6213 N N . PRO B 1 338 ? -72.43832 11.40833 -11.62956 1.000 58.14533 336 PRO B N 1
ATOM 6214 C CA . PRO B 1 338 ? -72.20606 11.54793 -10.18844 1.000 51.12131 336 PRO B CA 1
ATOM 6215 C C . PRO B 1 338 ? -72.82094 12.84252 -9.68536 1.000 52.00657 336 PRO B C 1
ATOM 6216 O O . PRO B 1 338 ? -72.58723 13.91631 -10.24130 1.000 63.30243 336 PRO B O 1
ATOM 6220 N N . ASP B 1 339 ? -73.62831 12.73872 -8.64343 1.000 48.78784 337 ASP B N 1
ATOM 6221 C CA . ASP B 1 339 ? -74.15782 13.92328 -7.97747 1.000 49.91263 337 ASP B CA 1
ATOM 6222 C C . ASP B 1 339 ? -73.99351 13.73695 -6.47697 1.000 48.76105 337 ASP B C 1
ATOM 6223 O O . ASP B 1 339 ? -74.73122 12.92927 -5.87266 1.000 48.51279 337 ASP B O 1
ATOM 6228 N N . PRO B 1 340 ? -73.06671 14.45342 -5.83592 1.000 49.95040 338 PRO B N 1
ATOM 6229 C CA . PRO B 1 340 ? -72.83457 14.26174 -4.39741 1.000 42.71430 338 PRO B CA 1
ATOM 6230 C C . PRO B 1 340 ? -73.77996 15.03819 -3.50277 1.000 41.56608 338 PRO B C 1
ATOM 6231 O O . PRO B 1 340 ? -73.67738 14.90741 -2.27455 1.000 45.95195 338 PRO B O 1
ATOM 6235 N N . SER B 1 341 ? -74.69084 15.83292 -4.07276 1.000 39.46524 339 SER B N 1
ATOM 6236 C CA . SER B 1 341 ? -75.41909 16.81678 -3.27349 1.000 41.66788 339 SER B CA 1
ATOM 6237 C C . SER B 1 341 ? -76.32521 16.15433 -2.23947 1.000 43.31302 339 SER B C 1
ATOM 6238 O O . SER B 1 341 ? -76.42121 16.63005 -1.10177 1.000 46.22121 339 SER B O 1
ATOM 6241 N N . GLY B 1 342 ? -77.00535 15.06672 -2.60553 1.000 42.49730 340 GLY B N 1
ATOM 6242 C CA . GLY B 1 342 ? -77.84244 14.38575 -1.62935 1.000 38.78824 340 GLY B CA 1
ATOM 6243 C C . GLY B 1 342 ? -77.04840 13.91096 -0.42423 1.000 42.10864 340 GLY B C 1
ATOM 6244 O O . GLY B 1 342 ? -77.51204 13.99988 0.71453 1.000 39.50194 340 GLY B O 1
ATOM 6245 N N . TYR B 1 343 ? -75.83640 13.39742 -0.65853 1.000 38.52345 341 TYR B N 1
ATOM 6246 C CA . TYR B 1 343 ? -75.01743 12.93038 0.45082 1.000 41.53683 341 TYR B CA 1
ATOM 6247 C C . TYR B 1 343 ? -74.56355 14.10385 1.32112 1.000 36.92258 341 TYR B C 1
ATOM 6248 O O . TYR B 1 343 ? -74.62942 14.02419 2.55293 1.000 32.01984 341 TYR B O 1
ATOM 6257 N N . PHE B 1 344 ? -74.14087 15.21305 0.69444 1.000 35.30437 342 PHE B N 1
ATOM 6258 C CA . PHE B 1 344 ? -73.74352 16.39217 1.45900 1.000 36.10950 342 PHE B CA 1
ATOM 6259 C C . PHE B 1 344 ? -74.89860 16.89524 2.32328 1.000 40.45455 342 PHE B C 1
ATOM 6260 O O . PHE B 1 344 ? -74.70661 17.21782 3.50907 1.000 35.80002 342 PHE B O 1
ATOM 6268 N N . ASN B 1 345 ? -76.10742 16.96435 1.74550 1.000 38.46317 343 ASN B N 1
ATOM 6269 C CA . ASN B 1 345 ? -77.26553 17.45803 2.48642 1.000 39.35293 343 ASN B CA 1
ATOM 6270 C C . ASN B 1 345 ? -77.56390 16.57541 3.67990 1.000 40.30784 343 ASN B C 1
ATOM 6271 O O . ASN B 1 345 ? -77.91829 17.07847 4.76025 1.000 41.20252 343 ASN B O 1
ATOM 6276 N N . PHE B 1 346 ? -77.43262 15.25499 3.50445 1.000 36.81133 344 PHE B N 1
ATOM 6277 C CA . PHE B 1 346 ? -77.61644 14.35296 4.63551 1.000 40.47398 344 PHE B CA 1
ATOM 6278 C C . PHE B 1 346 ? -76.65405 14.68724 5.76517 1.000 38.41413 344 PHE B C 1
ATOM 6279 O O . PHE B 1 346 ? -77.06835 14.83799 6.92431 1.000 41.62094 344 PHE B O 1
ATOM 6287 N N . LEU B 1 347 ? -75.36244 14.80672 5.44002 1.000 31.89503 345 LEU B N 1
ATOM 6288 C CA . LEU B 1 347 ? -74.35110 15.04375 6.46324 1.000 36.80388 345 LEU B CA 1
ATOM 6289 C C . LEU B 1 347 ? -74.59959 16.36779 7.16690 1.000 38.98426 345 LEU B C 1
ATOM 6290 O O . LEU B 1 347 ? -74.60015 16.43735 8.40941 1.000 35.57869 345 LEU B O 1
ATOM 6295 N N . GLU B 1 348 ? -74.83117 17.42779 6.37858 1.000 34.64480 346 GLU B N 1
ATOM 6296 C CA . GLU B 1 348 ? -75.09820 18.74779 6.94187 1.000 35.64948 346 GLU B CA 1
ATOM 6297 C C . GLU B 1 348 ? -76.31117 18.71104 7.87300 1.000 41.47347 346 GLU B C 1
ATOM 6298 O O . GLU B 1 348 ? -76.23606 19.14455 9.02964 1.000 40.77347 346 GLU B O 1
ATOM 6304 N N . ALA B 1 349 ? -77.43263 18.15983 7.39642 1.000 39.14308 347 ALA B N 1
ATOM 6305 C CA . ALA B 1 349 ? -78.63524 18.11750 8.22216 1.000 39.48286 347 ALA B CA 1
ATOM 6306 C C . ALA B 1 349 ? -78.42626 17.24263 9.45056 1.000 38.92628 347 ALA B C 1
ATOM 6307 O O . ALA B 1 349 ? -78.92215 17.55240 10.53134 1.000 42.07925 347 ALA B O 1
ATOM 6309 N N . HIS B 1 350 ? -77.68411 16.15171 9.30518 1.000 40.88388 348 HIS B N 1
ATOM 6310 C CA . HIS B 1 350 ? -77.44339 15.25976 10.43537 1.000 42.56670 348 HIS B CA 1
ATOM 6311 C C . HIS B 1 350 ? -76.64824 15.95952 11.54173 1.000 43.58045 348 HIS B C 1
ATOM 6312 O O . HIS B 1 350 ? -77.03987 15.93772 12.71820 1.000 45.98084 348 HIS B O 1
ATOM 6319 N N . PHE B 1 351 ? -75.51198 16.56856 11.18599 1.000 40.28999 349 PHE B N 1
ATOM 6320 C CA . PHE B 1 351 ? -74.73451 17.32442 12.16622 1.000 39.50868 349 PHE B CA 1
ATOM 6321 C C . PHE B 1 351 ? -75.58677 18.40713 12.83092 1.000 40.75527 349 PHE B C 1
ATOM 6322 O O . PHE B 1 351 ? -75.49417 18.62351 14.04198 1.000 43.21211 349 PHE B O 1
ATOM 6330 N N . ARG B 1 352 ? -76.43036 19.09193 12.05237 1.000 42.55482 350 ARG B N 1
ATOM 6331 C CA . ARG B 1 352 ? -77.20535 20.21688 12.57335 1.000 38.74712 350 ARG B CA 1
ATOM 6332 C C . ARG B 1 352 ? -78.31215 19.75214 13.51350 1.000 43.20271 350 ARG B C 1
ATOM 6333 O O . ARG B 1 352 ? -78.52870 20.36023 14.56967 1.000 42.11403 350 ARG B O 1
ATOM 6341 N N . GLU B 1 353 ? -79.03139 18.68436 13.14746 1.000 40.80197 351 GLU B N 1
ATOM 6342 C CA . GLU B 1 353 ? -80.04301 18.13869 14.04776 1.000 42.78343 351 GLU B CA 1
ATOM 6343 C C . GLU B 1 353 ? -79.44265 17.76451 15.40602 1.000 40.34254 351 GLU B C 1
ATOM 6344 O O . GLU B 1 353 ? -79.95770 18.17401 16.44633 1.000 42.88198 351 GLU B O 1
ATOM 6350 N N . VAL B 1 354 ? -78.36086 16.97226 15.41643 1.000 37.97011 352 VAL B N 1
ATOM 6351 C CA . VAL B 1 354 ? -77.73087 16.57130 16.67572 1.000 36.11972 352 VAL B CA 1
ATOM 6352 C C . VAL B 1 354 ? -77.27796 17.79435 17.46387 1.000 39.69702 352 VAL B C 1
ATOM 6353 O O . VAL B 1 354 ? -77.44050 17.87221 18.68987 1.000 36.43369 352 VAL B O 1
ATOM 6357 N N . SER B 1 355 ? -76.70241 18.76767 16.76949 1.000 40.11562 353 SER B N 1
ATOM 6358 C CA . SER B 1 355 ? -76.09648 19.90285 17.44256 1.000 39.35909 353 SER B CA 1
ATOM 6359 C C . SER B 1 355 ? -77.15041 20.82492 18.05854 1.000 37.04486 353 SER B C 1
ATOM 6360 O O . SER B 1 355 ? -76.92456 21.37827 19.13641 1.000 42.81693 353 SER B O 1
ATOM 6363 N N . LEU B 1 356 ? -78.31044 20.98873 17.41632 1.000 41.02281 354 LEU B N 1
ATOM 6364 C CA . LEU B 1 356 ? -79.41272 21.74051 18.01561 1.000 38.34175 354 LEU B CA 1
ATOM 6365 C C . LEU B 1 356 ? -80.28008 20.89694 18.93610 1.000 41.72817 354 LEU B C 1
ATOM 6366 O O . LEU B 1 356 ? -80.97091 21.45181 19.79872 1.000 44.05342 354 LEU B O 1
ATOM 6371 N N . ARG B 1 357 ? -80.24995 19.57340 18.78625 1.000 42.25333 355 ARG B N 1
ATOM 6372 C CA . ARG B 1 357 ? -80.99567 18.71072 19.69540 1.000 40.96018 355 ARG B CA 1
ATOM 6373 C C . ARG B 1 357 ? -80.43499 18.77564 21.11401 1.000 46.22086 355 ARG B C 1
ATOM 6374 O O . ARG B 1 357 ? -81.19365 18.75017 22.09592 1.000 46.68131 355 ARG B O 1
ATOM 6382 N N . TYR B 1 358 ? -79.10496 18.84410 21.24615 1.000 45.87988 356 TYR B N 1
ATOM 6383 C CA . TYR B 1 358 ? -78.46944 18.77445 22.55287 1.000 38.96848 356 TYR B CA 1
ATOM 6384 C C . TYR B 1 358 ? -77.89599 20.09340 23.03039 1.000 41.74704 356 TYR B C 1
ATOM 6385 O O . TYR B 1 358 ? -77.59748 20.20882 24.22070 1.000 46.66067 356 TYR B O 1
ATOM 6394 N N . GLY B 1 359 ? -77.76291 21.08786 22.15008 1.000 45.20130 357 GLY B N 1
ATOM 6395 C CA . GLY B 1 359 ? -77.32749 22.41725 22.55805 1.000 39.73544 357 GLY B CA 1
ATOM 6396 C C . GLY B 1 359 ? -75.97082 22.40108 23.23911 1.000 46.29797 357 GLY B C 1
ATOM 6397 O O . GLY B 1 359 ? -75.05441 21.66138 22.85338 1.000 44.89232 357 GLY B O 1
ATOM 6398 N N . LYS B 1 360 ? -75.83603 23.22183 24.28649 1.000 49.26548 358 LYS B N 1
ATOM 6399 C CA . LYS B 1 360 ? -74.55097 23.31760 24.95984 1.000 48.27973 358 LYS B CA 1
ATOM 6400 C C . LYS B 1 360 ? -74.24550 22.08139 25.79037 1.000 48.74749 358 LYS B C 1
ATOM 6401 O O . LYS B 1 360 ? -73.10694 21.93279 26.24679 1.000 49.31692 358 LYS B O 1
ATOM 6407 N N . ASP B 1 361 ? -75.21323 21.17218 25.94993 1.000 44.77513 359 ASP B N 1
ATOM 6408 C CA . ASP B 1 361 ? -74.98786 19.98877 26.77672 1.000 48.85664 359 ASP B CA 1
ATOM 6409 C C . ASP B 1 361 ? -74.02418 18.99685 26.12990 1.000 49.18399 359 ASP B C 1
ATOM 6410 O O . ASP B 1 361 ? -73.36053 18.24095 26.84168 1.000 49.68128 359 ASP B O 1
ATOM 6415 N N . LEU B 1 362 ? -73.96960 18.93745 24.79911 1.000 45.76256 360 LEU B N 1
ATOM 6416 C CA . LEU B 1 362 ? -73.04822 18.05230 24.09724 1.000 42.71496 360 LEU B CA 1
ATOM 6417 C C . LEU B 1 362 ? -71.86344 18.88434 23.63597 1.000 37.37766 360 LEU B C 1
ATOM 6418 O O . LEU B 1 362 ? -72.04203 19.86459 22.90660 1.000 39.70545 360 LEU B O 1
ATOM 6423 N N . ALA B 1 363 ? -70.66163 18.51358 24.07958 1.000 38.20512 361 ALA B N 1
ATOM 6424 C CA . ALA B 1 363 ? -69.49386 19.32586 23.75845 1.000 38.71711 361 ALA B CA 1
ATOM 6425 C C . ALA B 1 363 ? -69.25781 19.37777 22.25179 1.000 38.25048 361 ALA B C 1
ATOM 6426 O O . ALA B 1 363 ? -68.88625 20.42827 21.72005 1.000 44.81523 361 ALA B O 1
ATOM 6428 N N . SER B 1 364 ? -69.50384 18.27331 21.53882 1.000 37.12379 362 SER B N 1
ATOM 6429 C CA . SER B 1 364 ? -69.44540 18.29918 20.08003 1.000 38.17797 362 SER B CA 1
ATOM 6430 C C . SER B 1 364 ? -70.03723 17.02360 19.49638 1.000 37.30678 362 SER B C 1
ATOM 6431 O O . SER B 1 364 ? -69.78689 15.93149 20.01525 1.000 40.24333 362 SER B O 1
ATOM 6434 N N . THR B 1 365 ? -70.78606 17.17208 18.38991 1.000 34.29356 363 THR B N 1
ATOM 6435 C CA . THR B 1 365 ? -71.17473 16.04193 17.55490 1.000 39.57413 363 THR B CA 1
ATOM 6436 C C . THR B 1 365 ? -70.07636 15.62846 16.56525 1.000 45.90893 363 THR B C 1
ATOM 6437 O O . THR B 1 365 ? -70.23113 14.61122 15.86893 1.000 40.56465 363 THR B O 1
ATOM 6441 N N . ALA B 1 366 ? -68.97991 16.38254 16.46306 1.000 41.91082 364 ALA B N 1
ATOM 6442 C CA . ALA B 1 366 ? -67.90770 16.01980 15.53575 1.000 41.53708 364 ALA B CA 1
ATOM 6443 C C . ALA B 1 366 ? -66.55261 16.08767 16.22712 1.000 40.31181 364 ALA B C 1
ATOM 6444 O O . ALA B 1 366 ? -65.60844 16.72771 15.75776 1.000 36.44255 364 ALA B O 1
ATOM 6446 N N . GLY B 1 367 ? -66.44484 15.41162 17.37018 1.000 40.87430 365 GLY B N 1
ATOM 6447 C CA . GLY B 1 367 ? -65.15388 15.29752 18.01376 1.000 45.25831 365 GLY B CA 1
ATOM 6448 C C . GLY B 1 367 ? -64.15017 14.54331 17.16396 1.000 43.96785 365 GLY B C 1
ATOM 6449 O O . GLY B 1 367 ? -62.95370 14.84269 17.19673 1.000 43.04760 365 GLY B O 1
ATOM 6450 N N . TYR B 1 368 ? -64.62204 13.57451 16.37503 1.000 41.36522 366 TYR B N 1
ATOM 6451 C CA . TYR B 1 368 ? -63.73296 12.74223 15.57357 1.000 33.94209 366 TYR B CA 1
ATOM 6452 C C . TYR B 1 368 ? -64.56343 12.19797 14.40818 1.000 38.91813 366 TYR B C 1
ATOM 6453 O O . TYR B 1 368 ? -65.28853 11.21225 14.57023 1.000 37.68460 366 TYR B O 1
ATOM 6462 N N . ILE B 1 369 ? -64.44767 12.84368 13.24822 1.000 35.41876 367 ILE B N 1
ATOM 6463 C CA . ILE B 1 369 ? -65.12293 12.40958 12.03288 1.000 32.62602 367 ILE B CA 1
ATOM 6464 C C . ILE B 1 369 ? -64.11979 11.59604 11.22805 1.000 38.77204 367 ILE B C 1
ATOM 6465 O O . ILE B 1 369 ? -63.14801 12.14250 10.68537 1.000 36.46003 367 ILE B O 1
ATOM 6470 N N . ASP B 1 370 ? -64.34472 10.29280 11.13936 1.000 34.84930 368 ASP B N 1
ATOM 6471 C CA . ASP B 1 370 ? -63.30687 9.41390 10.62323 1.000 36.89078 368 ASP B CA 1
ATOM 6472 C C . ASP B 1 370 ? -63.01229 9.66499 9.13659 1.000 39.84214 368 ASP B C 1
ATOM 6473 O O . ASP B 1 370 ? -63.88859 10.04404 8.34883 1.000 35.18292 368 ASP B O 1
ATOM 6478 N N . ASP B 1 371 ? -61.73220 9.50131 8.78465 1.000 37.46294 369 ASP B N 1
ATOM 6479 C CA . ASP B 1 371 ? -61.25151 9.45457 7.40245 1.000 35.76005 369 ASP B CA 1
ATOM 6480 C C . ASP B 1 371 ? -61.69551 10.66654 6.57183 1.000 36.98967 369 ASP B C 1
ATOM 6481 O O . ASP B 1 371 ? -61.99633 10.55854 5.37894 1.000 34.39326 369 ASP B O 1
ATOM 6486 N N . GLY B 1 372 ? -61.69743 11.84387 7.20492 1.000 35.24983 370 GLY B N 1
ATOM 6487 C CA . GLY B 1 372 ? -61.88278 13.07849 6.45421 1.000 35.22324 370 GLY B CA 1
ATOM 6488 C C . GLY B 1 372 ? -60.81762 13.30603 5.39338 1.000 35.42607 370 GLY B C 1
ATOM 6489 O O . GLY B 1 372 ? -61.09246 13.91210 4.34682 1.000 34.45725 370 GLY B O 1
ATOM 6490 N N . GLY B 1 373 ? -59.59747 12.82142 5.63133 1.000 30.16946 371 GLY B N 1
ATOM 6491 C CA . GLY B 1 373 ? -58.56029 12.92051 4.62111 1.000 31.61222 371 GLY B CA 1
ATOM 6492 C C . GLY B 1 373 ? -58.61987 11.83768 3.55049 1.000 33.63212 371 GLY B C 1
ATOM 6493 O O . GLY B 1 373 ? -58.58559 12.13852 2.35026 1.000 33.65760 371 GLY B O 1
ATOM 6494 N N . TRP B 1 374 ? -58.70431 10.56990 3.97129 1.000 31.36675 372 TRP B N 1
ATOM 6495 C CA . TRP B 1 374 ? -58.68161 9.46610 3.01633 1.000 30.01558 372 TRP B CA 1
ATOM 6496 C C . TRP B 1 374 ? -59.94855 9.39821 2.16733 1.000 34.11329 372 TRP B C 1
ATOM 6497 O O . TRP B 1 374 ? -59.88042 8.96313 1.01025 1.000 39.06001 372 TRP B O 1
ATOM 6508 N N . LYS B 1 375 ? -61.10304 9.81086 2.70246 1.000 31.52978 373 LYS B N 1
ATOM 6509 C CA . LYS B 1 375 ? -62.36770 9.62253 1.99289 1.000 35.51726 373 LYS B CA 1
ATOM 6510 C C . LYS B 1 375 ? -63.12193 10.92732 1.77225 1.000 34.50789 373 LYS B C 1
ATOM 6511 O O . LYS B 1 375 ? -63.40706 11.26373 0.62433 1.000 39.04145 373 LYS B O 1
ATOM 6517 N N . VAL B 1 376 ? -63.43750 11.68840 2.82194 1.000 29.78018 374 VAL B N 1
ATOM 6518 C CA . VAL B 1 376 ? -64.33092 12.83159 2.64379 1.000 36.32029 374 VAL B CA 1
ATOM 6519 C C . VAL B 1 376 ? -63.73606 13.85244 1.67245 1.000 36.34693 374 VAL B C 1
ATOM 6520 O O . VAL B 1 376 ? -64.44071 14.38606 0.80360 1.000 35.11054 374 VAL B O 1
ATOM 6524 N N . TYR B 1 377 ? -62.43220 14.13225 1.80489 1.000 32.55145 375 TYR B N 1
ATOM 6525 C CA . TYR B 1 377 ? -61.75699 15.10755 0.95830 1.000 32.22341 375 TYR B CA 1
ATOM 6526 C C . TYR B 1 377 ? -61.93273 14.80670 -0.53350 1.000 33.99787 375 TYR B C 1
ATOM 6527 O O . TYR B 1 377 ? -61.96197 15.73290 -1.35182 1.000 36.10288 375 TYR B O 1
ATOM 6536 N N . GLN B 1 378 ? -62.03203 13.53391 -0.91374 1.000 35.49204 376 GLN B N 1
ATOM 6537 C CA . GLN B 1 378 ? -62.05412 13.19559 -2.33463 1.000 33.11296 376 GLN B CA 1
ATOM 6538 C C . GLN B 1 378 ? -63.35918 13.59036 -3.01208 1.000 39.92295 376 GLN B C 1
ATOM 6539 O O . GLN B 1 378 ? -63.46123 13.49091 -4.24129 1.000 34.77809 376 GLN B O 1
ATOM 6545 N N . LEU B 1 379 ? -64.35484 14.03278 -2.25173 1.000 35.87232 377 LEU B N 1
ATOM 6546 C CA . LEU B 1 379 ? -65.60790 14.48271 -2.83603 1.000 36.60857 377 LEU B CA 1
ATOM 6547 C C . LEU B 1 379 ? -65.67184 15.99353 -3.01336 1.000 38.16384 377 LEU B C 1
ATOM 6548 O O . LEU B 1 379 ? -66.71163 16.49730 -3.44101 1.000 39.02459 377 LEU B O 1
ATOM 6553 N N . ASP B 1 380 ? -64.61810 16.73558 -2.65768 1.000 36.47603 378 ASP B N 1
ATOM 6554 C CA . ASP B 1 380 ? -64.64996 18.19220 -2.67536 1.000 38.62773 378 ASP B CA 1
ATOM 6555 C C . ASP B 1 380 ? -65.83658 18.72505 -1.85046 1.000 37.27851 378 ASP B C 1
ATOM 6556 O O . ASP B 1 380 ? -66.64820 19.49722 -2.35095 1.000 40.38147 378 ASP B O 1
ATOM 6561 N N . PRO B 1 381 ? -65.95930 18.31500 -0.58955 1.000 38.24223 379 PRO B N 1
ATOM 6562 C CA . PRO B 1 381 ? -67.18900 18.59238 0.17607 1.000 36.44140 379 PRO B CA 1
ATOM 6563 C C . PRO B 1 381 ? -67.25713 20.04534 0.60153 1.000 37.90858 379 PRO B C 1
ATOM 6564 O O . PRO B 1 381 ? -66.23652 20.74646 0.58598 1.000 34.39412 379 PRO B O 1
ATOM 6568 N N . PRO B 1 382 ? -68.44413 20.53422 1.00341 1.000 41.53210 380 PRO B N 1
ATOM 6569 C CA . PRO B 1 382 ? -68.54273 21.90506 1.54987 1.000 37.61957 380 PRO B CA 1
ATOM 6570 C C . PRO B 1 382 ? -68.17349 21.94817 3.03139 1.000 39.05525 380 PRO B C 1
ATOM 6571 O O . PRO B 1 382 ? -69.02990 21.96303 3.92195 1.000 40.98722 380 PRO B O 1
ATOM 6575 N N . TRP B 1 383 ? -66.85836 21.95030 3.30598 1.000 38.07645 381 TRP B N 1
ATOM 6576 C CA . TRP B 1 383 ? -66.38216 21.91699 4.68919 1.000 36.16899 381 TRP B CA 1
ATOM 6577 C C . TRP B 1 383 ? -67.03545 22.98989 5.53859 1.000 36.61231 381 TRP B C 1
ATOM 6578 O O . TRP B 1 383 ? -67.38598 22.73761 6.69908 1.000 41.94396 381 TRP B O 1
ATOM 6589 N N . GLU B 1 384 ? -67.19484 24.20151 4.99433 1.000 37.06184 382 GLU B N 1
ATOM 6590 C CA . GLU B 1 384 ? -67.74697 25.28151 5.81367 1.000 41.51318 382 GLU B CA 1
ATOM 6591 C C . GLU B 1 384 ? -69.17851 24.98299 6.26116 1.000 41.59023 382 GLU B C 1
ATOM 6592 O O . GLU B 1 384 ? -69.54320 25.27304 7.40706 1.000 43.70145 382 GLU B O 1
ATOM 6598 N N . LYS B 1 385 ? -70.00925 24.39706 5.38459 1.000 42.27051 383 LYS B N 1
ATOM 6599 C CA . LYS B 1 385 ? -71.37076 24.05804 5.81276 1.000 41.72625 383 LYS B CA 1
ATOM 6600 C C . LYS B 1 385 ? -71.35655 23.00366 6.91115 1.000 40.67057 383 LYS B C 1
ATOM 6601 O O . LYS B 1 385 ? -72.08594 23.12441 7.90177 1.000 40.35936 383 LYS B O 1
ATOM 6607 N N . PHE B 1 386 ? -70.52902 21.96560 6.76372 1.000 36.01199 384 PHE B N 1
ATOM 6608 C CA . PHE B 1 386 ? -70.47008 20.94822 7.80350 1.000 33.31856 384 PHE B CA 1
ATOM 6609 C C . PHE B 1 386 ? -70.16219 21.57718 9.15149 1.000 38.64137 384 PHE B C 1
ATOM 6610 O O . PHE B 1 386 ? -70.77479 21.21850 10.16738 1.000 35.98498 384 PHE B O 1
ATOM 6618 N N . VAL B 1 387 ? -69.24318 22.55278 9.17399 1.000 34.67028 385 VAL B N 1
ATOM 6619 C CA . VAL B 1 387 ? -68.83292 23.13577 10.45179 1.000 37.57526 385 VAL B CA 1
ATOM 6620 C C . VAL B 1 387 ? -69.90802 24.07976 10.99527 1.000 33.43978 385 VAL B C 1
ATOM 6621 O O . VAL B 1 387 ? -70.23167 24.04043 12.18310 1.000 38.44933 385 VAL B O 1
ATOM 6625 N N . LYS B 1 388 ? -70.48683 24.94217 10.15287 1.000 35.83301 386 LYS B N 1
ATOM 6626 C CA . LYS B 1 388 ? -71.60564 25.73858 10.65831 1.000 39.15526 386 LYS B CA 1
ATOM 6627 C C . LYS B 1 388 ? -72.72785 24.84472 11.17014 1.000 39.09033 386 LYS B C 1
ATOM 6628 O O . LYS B 1 388 ? -73.39511 25.20013 12.13970 1.000 40.53727 386 LYS B O 1
ATOM 6632 N N . ALA B 1 389 ? -72.91180 23.65752 10.57870 1.000 36.98580 387 ALA B N 1
ATOM 6633 C CA . ALA B 1 389 ? -73.90481 22.73269 11.11867 1.000 40.78218 387 ALA B CA 1
ATOM 6634 C C . ALA B 1 389 ? -73.45089 22.14647 12.45123 1.000 37.24410 387 ALA B C 1
ATOM 6635 O O . ALA B 1 389 ? -74.25374 22.01162 13.38086 1.000 35.99197 387 ALA B O 1
ATOM 6637 N N . ILE B 1 390 ? -72.17202 21.78464 12.56421 1.000 37.25197 388 ILE B N 1
ATOM 6638 C CA . ILE B 1 390 ? -71.69191 21.22075 13.82236 1.000 40.09902 388 ILE B CA 1
ATOM 6639 C C . ILE B 1 390 ? -71.86750 22.22228 14.96001 1.000 39.22173 388 ILE B C 1
ATOM 6640 O O . ILE B 1 390 ? -72.13099 21.83751 16.10055 1.000 37.06918 388 ILE B O 1
ATOM 6645 N N . LYS B 1 391 ? -71.75860 23.51506 14.66623 1.000 38.30210 389 LYS B N 1
ATOM 6646 C CA . LYS B 1 391 ? -71.77927 24.55106 15.68279 1.000 41.41689 389 LYS B CA 1
ATOM 6647 C C . LYS B 1 391 ? -73.13841 25.24801 15.79371 1.000 45.47276 389 LYS B C 1
ATOM 6648 O O . LYS B 1 391 ? -73.23993 26.26812 16.48121 1.000 41.08832 389 LYS B O 1
ATOM 6654 N N . ALA B 1 392 ? -74.18403 24.72348 15.14225 1.000 42.59321 390 ALA B N 1
ATOM 6655 C CA . ALA B 1 392 ? -75.46503 25.43347 15.11442 1.000 44.23762 390 ALA B CA 1
ATOM 6656 C C . ALA B 1 392 ? -76.05363 25.58612 16.51993 1.000 43.80709 390 ALA B C 1
ATOM 6657 O O . ALA B 1 392 ? -76.49207 26.67583 16.90609 1.000 45.86698 390 ALA B O 1
ATOM 6659 N N . GLY B 1 393 ? -76.09250 24.50392 17.29269 1.000 39.53085 391 GLY B N 1
ATOM 6660 C CA . GLY B 1 393 ? -76.60152 24.55380 18.64697 1.000 37.13224 391 GLY B CA 1
ATOM 6661 C C . GLY B 1 393 ? -75.57063 24.73204 19.74941 1.000 42.18181 391 GLY B C 1
ATOM 6662 O O . GLY B 1 393 ? -75.94577 24.76465 20.92791 1.000 41.58299 391 GLY B O 1
ATOM 6663 N N . ASN B 1 394 ? -74.28623 24.85038 19.40276 1.000 43.19112 392 ASN B N 1
ATOM 6664 C CA . ASN B 1 394 ? -73.17557 24.96475 20.34414 1.000 40.08093 392 ASN B CA 1
ATOM 6665 C C . ASN B 1 394 ? -72.03134 25.70735 19.66564 1.000 42.75118 392 ASN B C 1
ATOM 6666 O O . ASN B 1 394 ? -71.20052 25.08528 18.99478 1.000 43.77066 392 ASN B O 1
ATOM 6671 N N . PRO B 1 395 ? -71.95388 27.03007 19.82627 1.000 46.16813 393 PRO B N 1
ATOM 6672 C CA . PRO B 1 395 ? -70.87703 27.80444 19.18403 1.000 44.86676 393 PRO B CA 1
ATOM 6673 C C . PRO B 1 395 ? -69.47654 27.40452 19.63009 1.000 45.89792 393 PRO B C 1
ATOM 6674 O O . PRO B 1 395 ? -68.49715 27.82590 18.99083 1.000 44.06303 393 PRO B O 1
ATOM 6678 N N . ASN B 1 396 ? -69.34618 26.61884 20.69656 1.000 40.12485 394 ASN B N 1
ATOM 6679 C CA . ASN B 1 396 ? -68.03995 26.24924 21.23232 1.000 47.22336 394 ASN B CA 1
ATOM 6680 C C . ASN B 1 396 ? -67.65898 24.81381 20.90969 1.000 47.81454 394 ASN B C 1
ATOM 6681 O O . ASN B 1 396 ? -66.69278 24.30310 21.48084 1.000 44.43474 394 ASN B O 1
ATOM 6686 N N . ALA B 1 397 ? -68.39397 24.14929 20.01791 1.000 43.13568 395 ALA B N 1
ATOM 6687 C CA . ALA B 1 397 ? -68.13711 22.73259 19.77424 1.000 44.06904 395 ALA B CA 1
ATOM 6688 C C . ALA B 1 397 ? -66.86565 22.56106 18.95382 1.000 43.86961 395 ALA B C 1
ATOM 6689 O O . ALA B 1 397 ? -66.78761 23.07494 17.82946 1.000 44.39233 395 ALA B O 1
ATOM 6691 N N . PRO B 1 398 ? -65.84799 21.87734 19.47160 1.000 46.40299 396 PRO B N 1
ATOM 6692 C CA . PRO B 1 398 ? -64.64735 21.61435 18.65973 1.000 45.09493 396 PRO B CA 1
ATOM 6693 C C . PRO B 1 398 ? -64.96171 20.64805 17.52565 1.000 44.73854 396 PRO B C 1
ATOM 6694 O O . PRO B 1 398 ? -65.58847 19.60637 17.73307 1.000 44.22629 396 PRO B O 1
ATOM 6698 N N . VAL B 1 399 ? -64.51480 20.98813 16.32203 1.000 45.33785 397 VAL B N 1
ATOM 6699 C CA . VAL B 1 399 ? -64.66330 20.09925 15.17452 1.000 43.35200 397 VAL B CA 1
ATOM 6700 C C . VAL B 1 399 ? -63.32927 19.39575 14.94339 1.000 36.71351 397 VAL B C 1
ATOM 6701 O O . VAL B 1 399 ? -62.28239 20.03700 14.82903 1.000 41.79932 397 VAL B O 1
ATOM 6705 N N . GLY B 1 400 ? -63.36131 18.06813 14.97123 1.000 36.98803 398 GLY B N 1
ATOM 6706 C CA . GLY B 1 400 ? -62.18612 17.24832 14.79281 1.000 36.45174 398 GLY B CA 1
ATOM 6707 C C . GLY B 1 400 ? -62.34923 16.30182 13.62095 1.000 39.63532 398 GLY B C 1
ATOM 6708 O O . GLY B 1 400 ? -62.72806 15.13958 13.78312 1.000 40.83463 398 GLY B O 1
ATOM 6709 N N . PHE B 1 401 ? -62.10193 16.79764 12.41630 1.000 37.05913 399 PHE B N 1
ATOM 6710 C CA . PHE B 1 401 ? -62.09414 15.91480 11.25878 1.000 35.97674 399 PHE B CA 1
ATOM 6711 C C . PHE B 1 401 ? -60.81940 15.08946 11.29537 1.000 35.10022 399 PHE B C 1
ATOM 6712 O O . PHE B 1 401 ? -59.72644 15.63748 11.45190 1.000 37.12552 399 PHE B O 1
ATOM 6720 N N . SER B 1 402 ? -60.94049 13.77290 11.19316 1.000 35.49264 400 SER B N 1
ATOM 6721 C CA . SER B 1 402 ? -59.72219 12.98017 11.06956 1.000 36.79132 400 SER B CA 1
ATOM 6722 C C . SER B 1 402 ? -59.05557 13.31047 9.73807 1.000 37.30605 400 SER B C 1
ATOM 6723 O O . SER B 1 402 ? -59.63445 13.07637 8.67132 1.000 36.59876 400 SER B O 1
ATOM 6726 N N . GLN B 1 403 ? -57.86659 13.89527 9.80385 1.000 31.09374 401 GLN B N 1
ATOM 6727 C CA . GLN B 1 403 ? -57.12376 14.27242 8.61838 1.000 34.45213 401 GLN B CA 1
ATOM 6728 C C . GLN B 1 403 ? -56.10898 13.21721 8.22012 1.000 33.72832 401 GLN B C 1
ATOM 6729 O O . GLN B 1 403 ? -55.36747 13.42598 7.25749 1.000 36.25694 401 GLN B O 1
ATOM 6735 N N . ASN B 1 404 ? -56.07828 12.08918 8.92476 1.000 30.29252 402 ASN B N 1
ATOM 6736 C CA . ASN B 1 404 ? -55.22237 10.95113 8.60870 1.000 34.36742 402 ASN B CA 1
ATOM 6737 C C . ASN B 1 404 ? -53.79322 11.47508 8.50972 1.000 36.55100 402 ASN B C 1
ATOM 6738 O O . ASN B 1 404 ? -53.36374 12.19496 9.42284 1.000 35.75674 402 ASN B O 1
ATOM 6743 N N . LEU B 1 405 ? -53.05624 11.17545 7.43881 1.000 33.46723 403 LEU B N 1
ATOM 6744 C CA . LEU B 1 405 ? -51.70910 11.69726 7.25523 1.000 37.30751 403 LEU B CA 1
ATOM 6745 C C . LEU B 1 405 ? -51.67462 12.93816 6.35470 1.000 34.91067 403 LEU B C 1
ATOM 6746 O O . LEU B 1 405 ? -50.61410 13.30061 5.84934 1.000 33.65747 403 LEU B O 1
ATOM 6751 N N . PHE B 1 406 ? -52.78877 13.60794 6.17943 1.000 31.24702 404 PHE B N 1
ATOM 6752 C CA . PHE B 1 406 ? -52.85064 14.77821 5.32294 1.000 32.60738 404 PHE B CA 1
ATOM 6753 C C . PHE B 1 406 ? -52.69042 16.04235 6.14035 1.000 34.22538 404 PHE B C 1
ATOM 6754 O O . PHE B 1 406 ? -52.83115 16.01769 7.36441 1.000 36.77768 404 PHE B O 1
ATOM 6762 N N . PRO B 1 407 ? -52.37609 17.17783 5.50053 1.000 35.83085 405 PRO B N 1
ATOM 6763 C CA . PRO B 1 407 ? -52.35123 18.43925 6.25023 1.000 34.79817 405 PRO B CA 1
ATOM 6764 C C . PRO B 1 407 ? -53.76356 18.89222 6.61032 1.000 34.20520 405 PRO B C 1
ATOM 6765 O O . PRO B 1 407 ? -54.72544 18.14445 6.41950 1.000 34.10683 405 PRO B O 1
ATOM 6769 N N . ASN B 1 408 ? -53.89033 20.09818 7.14890 1.000 34.35662 406 ASN B N 1
ATOM 6770 C CA . ASN B 1 408 ? -55.17268 20.60973 7.60998 1.000 34.02623 406 ASN B CA 1
ATOM 6771 C C . ASN B 1 408 ? -56.20756 20.55641 6.49116 1.000 35.87987 406 ASN B C 1
ATOM 6772 O O . ASN B 1 408 ? -56.02475 21.18010 5.43721 1.000 36.18049 406 ASN B O 1
ATOM 6777 N N . LEU B 1 409 ? -57.30470 19.82404 6.72514 1.000 33.86975 407 LEU B N 1
ATOM 6778 C CA . LEU B 1 409 ? -58.29737 19.61862 5.66336 1.000 37.69647 407 LEU B CA 1
ATOM 6779 C C . LEU B 1 409 ? -59.01944 20.90814 5.30075 1.000 36.37479 407 LEU B C 1
ATOM 6780 O O . LEU B 1 409 ? -59.34714 21.13441 4.12755 1.000 36.17503 407 LEU B O 1
ATOM 6785 N N . THR B 1 410 ? -59.30253 21.74604 6.29076 1.000 32.69740 408 THR B N 1
ATOM 6786 C CA . THR B 1 410 ? -60.02514 22.98387 6.05353 1.000 36.66273 408 THR B CA 1
ATOM 6787 C C . THR B 1 410 ? -59.64928 23.97889 7.14407 1.000 36.80900 408 THR B C 1
ATOM 6788 O O . THR B 1 410 ? -59.38851 23.57387 8.28255 1.000 37.42542 408 THR B O 1
ATOM 6792 N N . PRO B 1 411 ? -59.58938 25.27667 6.82550 1.000 33.91751 409 PRO B N 1
ATOM 6793 C CA . PRO B 1 411 ? -59.29488 26.28207 7.86664 1.000 32.93915 409 PRO B CA 1
ATOM 6794 C C . PRO B 1 411 ? -60.30134 26.30453 8.99807 1.000 41.08425 409 PRO B C 1
ATOM 6795 O O . PRO B 1 411 ? -59.97989 26.83420 10.06964 1.000 41.79692 409 PRO B O 1
ATOM 6799 N N . PHE B 1 412 ? -61.49228 25.74375 8.80296 1.000 38.04094 410 PHE B N 1
ATOM 6800 C CA . PHE B 1 412 ? -62.52967 25.72848 9.82286 1.000 38.41770 410 PHE B CA 1
ATOM 6801 C C . PHE B 1 412 ? -62.39337 24.57255 10.78344 1.000 41.29620 410 PHE B C 1
ATOM 6802 O O . PHE B 1 412 ? -63.26180 24.41394 11.64615 1.000 43.91020 410 PHE B O 1
ATOM 6810 N N . SER B 1 413 ? -61.32810 23.77365 10.67609 1.000 39.53710 411 SER B N 1
ATOM 6811 C CA . SER B 1 413 ? -61.09612 22.74310 11.68566 1.000 43.86831 411 SER B CA 1
ATOM 6812 C C . SER B 1 413 ? -60.51062 23.34869 12.96453 1.000 43.82981 411 SER B C 1
ATOM 6813 O O . SER B 1 413 ? -59.95552 24.45299 12.96253 1.000 41.74950 411 SER B O 1
ATOM 6816 N N . ASP B 1 414 ? -60.62219 22.59452 14.06396 1.000 40.30311 412 ASP B N 1
ATOM 6817 C CA . ASP B 1 414 ? -60.09381 23.01514 15.35257 1.000 37.90478 412 ASP B CA 1
ATOM 6818 C C . ASP B 1 414 ? -58.95220 22.11896 15.82521 1.000 43.09561 412 ASP B C 1
ATOM 6819 O O . ASP B 1 414 ? -57.85723 22.60545 16.12198 1.000 45.15237 412 ASP B O 1
ATOM 6824 N N . LEU B 1 415 ? -59.17276 20.81407 15.91618 1.000 38.28237 413 LEU B N 1
ATOM 6825 C CA . LEU B 1 415 ? -58.20413 19.89548 16.48785 1.000 37.34280 413 LEU B CA 1
ATOM 6826 C C . LEU B 1 415 ? -57.42250 19.15892 15.40384 1.000 41.74134 413 LEU B C 1
ATOM 6827 O O . LEU B 1 415 ? -57.92604 18.90145 14.30404 1.000 37.60163 413 LEU B O 1
ATOM 6832 N N . VAL B 1 416 ? -56.17638 18.81273 15.73171 1.000 37.92917 414 VAL B N 1
ATOM 6833 C CA . VAL B 1 416 ? -55.46101 17.82206 14.94523 1.000 34.31129 414 VAL B CA 1
ATOM 6834 C C . VAL B 1 416 ? -56.04455 16.45997 15.27329 1.000 32.87482 414 VAL B C 1
ATOM 6835 O O . VAL B 1 416 ? -56.20331 16.10803 16.45168 1.000 35.90843 414 VAL B O 1
ATOM 6839 N N . VAL B 1 417 ? -56.35314 15.67578 14.24243 1.000 31.56511 415 VAL B N 1
ATOM 6840 C CA . VAL B 1 417 ? -57.01907 14.39491 14.43551 1.000 36.07712 415 VAL B CA 1
ATOM 6841 C C . VAL B 1 417 ? -56.47263 13.38636 13.44331 1.000 32.91462 415 VAL B C 1
ATOM 6842 O O . VAL B 1 417 ? -56.53429 13.61481 12.23295 1.000 35.08207 415 VAL B O 1
ATOM 6846 N N . SER B 1 418 ? -55.96946 12.26135 13.95407 1.000 35.13727 416 SER B N 1
ATOM 6847 C CA . SER B 1 418 ? -55.62515 11.09721 13.14612 1.000 40.21647 416 SER B CA 1
ATOM 6848 C C . SER B 1 418 ? -55.44817 9.91018 14.08587 1.000 39.13931 416 SER B C 1
ATOM 6849 O O . SER B 1 418 ? -55.30997 10.07736 15.29781 1.000 36.29504 416 SER B O 1
ATOM 6852 N N . ASP B 1 419 ? -55.47469 8.70652 13.50716 1.000 39.75247 417 ASP B N 1
ATOM 6853 C CA . ASP B 1 419 ? -55.37767 7.44645 14.25167 1.000 41.72316 417 ASP B CA 1
ATOM 6854 C C . ASP B 1 419 ? -53.91236 7.19737 14.62378 1.000 39.51251 417 ASP B C 1
ATOM 6855 O O . ASP B 1 419 ? -53.11202 6.77748 13.78843 1.000 37.91092 417 ASP B O 1
ATOM 6860 N N . GLY B 1 420 ? -53.55603 7.43963 15.88854 1.000 45.19227 418 GLY B N 1
ATOM 6861 C CA . GLY B 1 420 ? -52.20957 7.21018 16.38604 1.000 42.36328 418 GLY B CA 1
ATOM 6862 C C . GLY B 1 420 ? -51.90620 5.79228 16.80256 1.000 43.90906 418 GLY B C 1
ATOM 6863 O O . GLY B 1 420 ? -50.86067 5.53720 17.40699 1.000 47.21433 418 GLY B O 1
ATOM 6864 N N . SER B 1 421 ? -52.81443 4.86578 16.51721 1.000 46.67565 419 SER B N 1
ATOM 6865 C CA . SER B 1 421 ? -52.65920 3.41507 16.75309 1.000 47.84940 419 SER B CA 1
ATOM 6866 C C . SER B 1 421 ? -52.33764 3.20306 18.23984 1.000 44.72536 419 SER B C 1
ATOM 6867 O O . SER B 1 421 ? -52.94590 3.85741 19.09380 1.000 44.95098 419 SER B O 1
ATOM 6870 N N . GLY B 1 422 ? -51.41521 2.30730 18.58990 1.000 48.72838 420 GLY B N 1
ATOM 6871 C CA . GLY B 1 422 ? -50.98314 2.15732 19.97159 1.000 44.84549 420 GLY B CA 1
ATOM 6872 C C . GLY B 1 422 ? -49.54975 2.61378 20.21121 1.000 49.22512 420 GLY B C 1
ATOM 6873 O O . GLY B 1 422 ? -48.89100 2.15543 21.15162 1.000 44.40579 420 GLY B O 1
ATOM 6874 N N . ARG B 1 423 ? -49.05373 3.51094 19.35678 1.000 46.19442 421 ARG B N 1
ATOM 6875 C CA . ARG B 1 423 ? -47.68783 4.00729 19.41984 1.000 46.46682 421 ARG B CA 1
ATOM 6876 C C . ARG B 1 423 ? -47.57160 5.15122 20.42063 1.000 43.65034 421 ARG B C 1
ATOM 6877 O O . ARG B 1 423 ? -48.54153 5.85160 20.72307 1.000 45.68443 421 ARG B O 1
ATOM 6885 N N . VAL B 1 424 ? -46.35729 5.34970 20.92257 1.000 39.74241 422 VAL B N 1
ATOM 6886 C CA . VAL B 1 424 ? -46.05969 6.56937 21.67205 1.000 45.39545 422 VAL B CA 1
ATOM 6887 C C . VAL B 1 424 ? -46.45868 7.74712 20.79101 1.000 43.10414 422 VAL B C 1
ATOM 6888 O O . VAL B 1 424 ? -46.09005 7.77671 19.61353 1.000 46.53819 422 VAL B O 1
ATOM 6892 N N . PRO B 1 425 ? -47.19846 8.72412 21.30779 1.000 51.29232 423 PRO B N 1
ATOM 6893 C CA . PRO B 1 425 ? -47.64734 9.84036 20.46225 1.000 44.44549 423 PRO B CA 1
ATOM 6894 C C . PRO B 1 425 ? -46.48433 10.67783 19.96913 1.000 47.84949 423 PRO B C 1
ATOM 6895 O O . PRO B 1 425 ? -45.54282 10.96147 20.71200 1.000 44.96199 423 PRO B O 1
ATOM 6899 N N . GLU B 1 426 ? -46.55900 11.09835 18.71099 1.000 48.17366 424 GLU B N 1
ATOM 6900 C CA . GLU B 1 426 ? -45.52639 11.98108 18.18737 1.000 49.41453 424 GLU B CA 1
ATOM 6901 C C . GLU B 1 426 ? -45.87992 13.41256 18.53265 1.000 47.59553 424 GLU B C 1
ATOM 6902 O O . GLU B 1 426 ? -47.04879 13.80672 18.49486 1.000 50.07699 424 GLU B O 1
ATOM 6908 N N . ILE B 1 427 ? -44.86100 14.16064 18.93712 1.000 47.53924 425 ILE B N 1
ATOM 6909 C CA . ILE B 1 427 ? -44.98298 15.56690 19.28739 1.000 45.57632 425 ILE B CA 1
ATOM 6910 C C . ILE B 1 427 ? -44.64913 16.33856 18.01797 1.000 48.29557 425 ILE B C 1
ATOM 6911 O O . ILE B 1 427 ? -43.50850 16.29823 17.54201 1.000 46.49033 425 ILE B O 1
ATOM 6916 N N . GLN B 1 428 ? -45.65320 17.02254 17.44966 1.000 46.24489 426 GLN B N 1
ATOM 6917 C CA . GLN B 1 428 ? -45.43989 17.71626 16.18794 1.000 46.85149 426 GLN B CA 1
ATOM 6918 C C . GLN B 1 428 ? -44.76007 19.05921 16.44558 1.000 47.10149 426 GLN B C 1
ATOM 6919 O O . GLN B 1 428 ? -45.09354 19.74019 17.41720 1.000 49.02246 426 GLN B O 1
ATOM 6925 N N . PRO B 1 429 ? -43.78357 19.44442 15.61558 1.000 49.04957 427 PRO B N 1
ATOM 6926 C CA . PRO B 1 429 ? -43.06425 20.71000 15.85173 1.000 47.01866 427 PRO B CA 1
ATOM 6927 C C . PRO B 1 429 ? -43.96689 21.92118 15.66930 1.000 47.33772 427 PRO B C 1
ATOM 6928 O O . PRO B 1 429 ? -44.79667 21.97049 14.75853 1.000 47.14693 427 PRO B O 1
ATOM 6932 N N . ALA B 1 430 ? -43.74750 22.93029 16.51733 1.000 50.81440 428 ALA B N 1
ATOM 6933 C CA . ALA B 1 430 ? -44.62344 24.09248 16.58464 1.000 42.85632 428 ALA B CA 1
ATOM 6934 C C . ALA B 1 430 ? -44.62106 24.92360 15.31638 1.000 46.42117 428 ALA B C 1
ATOM 6935 O O . ALA B 1 430 ? -45.57719 25.67436 15.10209 1.000 49.66515 428 ALA B O 1
ATOM 6937 N N . PHE B 1 431 ? -43.58629 24.82487 14.47215 1.000 41.01541 429 PHE B N 1
ATOM 6938 C CA . PHE B 1 431 ? -43.63207 25.60447 13.23760 1.000 47.73118 429 PHE B CA 1
ATOM 6939 C C . PHE B 1 431 ? -44.68361 25.09177 12.24783 1.000 47.96864 429 PHE B C 1
ATOM 6940 O O . PHE B 1 431 ? -45.01134 25.80144 11.29528 1.000 45.49605 429 PHE B O 1
ATOM 6948 N N . LEU B 1 432 ? -45.22854 23.89526 12.45162 1.000 45.05791 430 LEU B N 1
ATOM 6949 C CA . LEU B 1 432 ? -46.34117 23.45324 11.62757 1.000 42.08556 430 LEU B CA 1
ATOM 6950 C C . LEU B 1 432 ? -47.56477 24.34408 11.81202 1.000 46.86484 430 LEU B C 1
ATOM 6951 O O . LEU B 1 432 ? -48.40037 24.44645 10.90271 1.000 42.74807 430 LEU B O 1
ATOM 6956 N N . PHE B 1 433 ? -47.69294 24.99494 12.97238 1.000 46.27247 431 PHE B N 1
ATOM 6957 C CA . PHE B 1 433 ? -48.91114 25.71777 13.30949 1.000 46.06195 431 PHE B CA 1
ATOM 6958 C C . PHE B 1 433 ? -48.78526 27.22233 13.13786 1.000 48.10518 431 PHE B C 1
ATOM 6959 O O . PHE B 1 433 ? -49.65621 27.96300 13.60657 1.000 48.86548 431 PHE B O 1
ATOM 6967 N N . GLU B 1 434 ? -47.73205 27.68676 12.48682 1.000 48.38244 432 GLU B N 1
ATOM 6968 C CA . GLU B 1 434 ? -47.51284 29.10217 12.24978 1.000 48.97391 432 GLU B CA 1
ATOM 6969 C C . GLU B 1 434 ? -48.10501 29.49236 10.89597 1.000 48.83017 432 GLU B C 1
ATOM 6970 O O . GLU B 1 434 ? -48.57460 28.64643 10.13930 1.000 52.95069 432 GLU B O 1
ATOM 6976 N N . LYS B 1 435 ? -48.11639 30.79210 10.60578 1.000 50.82295 433 LYS B N 1
ATOM 6977 C CA . LYS B 1 435 ? -48.75992 31.26820 9.38743 1.000 53.51037 433 LYS B CA 1
ATOM 6978 C C . LYS B 1 435 ? -48.16295 30.57156 8.16837 1.000 57.12307 433 LYS B C 1
ATOM 6979 O O . LYS B 1 435 ? -46.94333 30.42184 8.05295 1.000 61.05765 433 LYS B O 1
ATOM 6981 N N . GLY B 1 436 ? -49.03127 30.10767 7.27421 1.000 54.36063 434 GLY B N 1
ATOM 6982 C CA . GLY B 1 436 ? -48.59964 29.37817 6.10713 1.000 54.32445 434 GLY B CA 1
ATOM 6983 C C . GLY B 1 436 ? -48.09915 27.97394 6.36435 1.000 52.98074 434 GLY B C 1
ATOM 6984 O O . GLY B 1 436 ? -47.81803 27.25461 5.39473 1.000 56.52362 434 GLY B O 1
ATOM 6985 N N . GLY B 1 437 ? -47.96457 27.56034 7.62520 1.000 48.49224 435 GLY B N 1
ATOM 6986 C CA . GLY B 1 437 ? -47.54840 26.20963 7.94464 1.000 47.17293 435 GLY B CA 1
ATOM 6987 C C . GLY B 1 437 ? -48.59908 25.17444 7.57261 1.000 46.24365 435 GLY B C 1
ATOM 6988 O O . GLY B 1 437 ? -49.71742 25.48857 7.16580 1.000 46.53478 435 GLY B O 1
ATOM 6989 N N . GLN B 1 438 ? -48.20803 23.90256 7.71032 1.000 42.40352 436 GLN B N 1
ATOM 6990 C CA . GLN B 1 438 ? -49.06458 22.79230 7.29889 1.000 39.42677 436 GLN B CA 1
ATOM 6991 C C . GLN B 1 438 ? -50.31958 22.65803 8.15757 1.000 41.52748 436 GLN B C 1
ATOM 6992 O O . GLN B 1 438 ? -51.36095 22.22586 7.65396 1.000 36.19474 436 GLN B O 1
ATOM 6998 N N . LEU B 1 439 ? -50.23895 22.98889 9.45182 1.000 40.73830 437 LEU B N 1
ATOM 6999 C CA . LEU B 1 439 ? -51.28639 22.65521 10.41183 1.000 40.18428 437 LEU B CA 1
ATOM 7000 C C . LEU B 1 439 ? -51.92920 23.89376 11.02334 1.000 43.14722 437 LEU B C 1
ATOM 7001 O O . LEU B 1 439 ? -52.58630 23.80238 12.06926 1.000 40.53023 437 LEU B O 1
ATOM 7006 N N . GLU B 1 440 ? -51.74613 25.04716 10.39710 1.000 39.33120 438 GLU B N 1
ATOM 7007 C CA . GLU B 1 440 ? -52.42370 26.26069 10.82770 1.000 45.03433 438 GLU B CA 1
ATOM 7008 C C . GLU B 1 440 ? -53.91022 26.19623 10.45728 1.000 41.62572 438 GLU B C 1
ATOM 7009 O O . GLU B 1 440 ? -54.27769 25.71028 9.38650 1.000 48.61471 438 GLU B O 1
ATOM 7015 N N . GLY B 1 441 ? -54.79012 26.63473 11.34436 1.000 47.53103 439 GLY B N 1
ATOM 7016 C CA . GLY B 1 441 ? -54.57743 26.84479 12.74573 1.000 40.06428 439 GLY B CA 1
ATOM 7017 C C . GLY B 1 441 ? -55.45287 25.80604 13.45193 1.000 43.02377 439 GLY B C 1
ATOM 7018 O O . GLY B 1 441 ? -56.56887 26.06859 13.90789 1.000 41.12446 439 GLY B O 1
ATOM 7019 N N . GLN B 1 442 ? -54.94958 24.58492 13.45301 1.000 34.20133 440 GLN B N 1
ATOM 7020 C CA . GLN B 1 442 ? -55.41889 23.54244 14.32841 1.000 40.80652 440 GLN B CA 1
ATOM 7021 C C . GLN B 1 442 ? -54.65455 23.62382 15.64299 1.000 39.94661 440 GLN B C 1
ATOM 7022 O O . GLN B 1 442 ? -53.73717 24.43308 15.81602 1.000 43.05300 440 GLN B O 1
ATOM 7028 N N . TYR B 1 443 ? -55.04510 22.77787 16.58595 1.000 40.43266 441 TYR B N 1
ATOM 7029 C CA . TYR B 1 443 ? -54.32467 22.65565 17.83274 1.000 41.02539 441 TYR B CA 1
ATOM 7030 C C . TYR B 1 443 ? -53.88602 21.20979 18.02472 1.000 38.85693 441 TYR B C 1
ATOM 7031 O O . TYR B 1 443 ? -54.66401 20.29097 17.75220 1.000 40.57417 441 TYR B O 1
ATOM 7040 N N . PRO B 1 444 ? -52.65209 20.97489 18.46623 1.000 38.53581 442 PRO B N 1
ATOM 7041 C CA . PRO B 1 444 ? -52.15995 19.59510 18.56814 1.000 39.08734 442 PRO B CA 1
ATOM 7042 C C . PRO B 1 444 ? -53.00842 18.78598 19.52879 1.000 36.94982 442 PRO B C 1
ATOM 7043 O O . PRO B 1 444 ? -53.51068 19.30042 20.51832 1.000 44.19678 442 PRO B O 1
ATOM 7047 N N . ALA B 1 445 ? -53.18952 17.51154 19.20761 1.000 35.28640 443 ALA B N 1
ATOM 7048 C CA . ALA B 1 445 ? -53.92968 16.58882 20.04819 1.000 36.04392 443 ALA B CA 1
ATOM 7049 C C . ALA B 1 445 ? -53.56593 15.19550 19.58325 1.000 38.95455 443 ALA B C 1
ATOM 7050 O O . ALA B 1 445 ? -53.18379 15.00185 18.42659 1.000 41.96104 443 ALA B O 1
ATOM 7052 N N . SER B 1 446 ? -53.66102 14.22999 20.47976 1.000 36.35640 444 SER B N 1
ATOM 7053 C CA . SER B 1 446 ? -53.30479 12.87852 20.09996 1.000 36.84772 444 SER B CA 1
ATOM 7054 C C . SER B 1 446 ? -54.44355 11.93275 20.42902 1.000 37.61043 444 SER B C 1
ATOM 7055 O O . SER B 1 446 ? -55.22103 12.16042 21.35446 1.000 35.06711 444 SER B O 1
ATOM 7058 N N . TRP B 1 447 ? -54.55243 10.87764 19.62716 1.000 35.76887 445 TRP B N 1
ATOM 7059 C CA . TRP B 1 447 ? -55.63788 9.92063 19.75116 1.000 35.86847 445 TRP B CA 1
ATOM 7060 C C . TRP B 1 447 ? -55.02122 8.56127 19.51974 1.000 37.50094 445 TRP B C 1
ATOM 7061 O O . TRP B 1 447 ? -54.50420 8.29592 18.43082 1.000 42.94007 445 TRP B O 1
ATOM 7072 N N . PHE B 1 448 ? -55.04376 7.71488 20.54200 1.000 40.19293 446 PHE B N 1
ATOM 7073 C CA . PHE B 1 448 ? -54.43048 6.40221 20.41654 1.000 42.84836 446 PHE B CA 1
ATOM 7074 C C . PHE B 1 448 ? -55.03577 5.46101 21.45226 1.000 42.53860 446 PHE B C 1
ATOM 7075 O O . PHE B 1 448 ? -55.72168 5.88890 22.38362 1.000 43.68695 446 PHE B O 1
ATOM 7083 N N . TYR B 1 449 ? -54.80868 4.16473 21.25011 1.000 43.51573 447 TYR B N 1
ATOM 7084 C CA . TYR B 1 449 ? -55.36109 3.13338 22.11629 1.000 50.05233 447 TYR B CA 1
ATOM 7085 C C . TYR B 1 449 ? -54.28099 2.52447 22.99922 1.000 53.53476 447 TYR B C 1
ATOM 7086 O O . TYR B 1 449 ? -53.10841 2.42580 22.61706 1.000 52.49557 447 TYR B O 1
ATOM 7095 N N . MET B 1 450 ? -54.71226 2.08202 24.17597 1.000 51.60216 448 MET B N 1
ATOM 7096 C CA . MET B 1 450 ? -53.83239 1.35769 25.08048 1.000 52.19607 448 MET B CA 1
ATOM 7097 C C . MET B 1 450 ? -53.71119 -0.10936 24.67695 1.000 54.79480 448 MET B C 1
ATOM 7098 O O . MET B 1 450 ? -52.60067 -0.64694 24.59261 1.000 52.35197 448 MET B O 1
ATOM 7103 N N . ASP B 1 451 ? -54.83899 -0.77295 24.41400 1.000 53.09555 449 ASP B N 1
ATOM 7104 C CA . ASP B 1 451 ? -54.83698 -2.19330 24.07008 1.000 53.05733 449 ASP B CA 1
ATOM 7105 C C . ASP B 1 451 ? -55.43187 -2.50730 22.70049 1.000 58.45488 449 ASP B C 1
ATOM 7106 O O . ASP B 1 451 ? -54.88986 -3.35551 21.97255 1.000 54.93829 449 ASP B O 1
ATOM 7111 N N . GLY B 1 452 ? -56.53836 -1.86697 22.33236 1.000 52.56185 450 GLY B N 1
ATOM 7112 C CA . GLY B 1 452 ? -57.11383 -2.02814 21.00634 1.000 49.73190 450 GLY B CA 1
ATOM 7113 C C . GLY B 1 452 ? -58.24392 -1.04405 20.82175 1.000 49.83156 450 GLY B C 1
ATOM 7114 O O . GLY B 1 452 ? -58.77139 -0.49639 21.79806 1.000 46.90922 450 GLY B O 1
ATOM 7115 N N . TRP B 1 453 ? -58.59679 -0.79848 19.55139 1.000 49.06416 451 TRP B N 1
ATOM 7116 C CA . TRP B 1 453 ? -59.73667 0.08009 19.29208 1.000 49.89417 451 TRP B CA 1
ATOM 7117 C C . TRP B 1 453 ? -61.04145 -0.59882 19.70289 1.000 50.66785 451 TRP B C 1
ATOM 7118 O O . TRP B 1 453 ? -61.72850 -0.13547 20.61735 1.000 49.80793 451 TRP B O 1
ATOM 7129 N N . SER B 1 454 ? -61.38370 -1.71215 19.06159 1.000 52.78874 452 SER B N 1
ATOM 7130 C CA . SER B 1 454 ? -62.57020 -2.49009 19.40429 1.000 59.19522 452 SER B CA 1
ATOM 7131 C C . SER B 1 454 ? -62.17503 -3.70499 20.23825 1.000 66.69178 452 SER B C 1
ATOM 7132 O O . SER B 1 454 ? -61.13166 -4.32400 19.99809 1.000 66.17253 452 SER B O 1
ATOM 7134 N N . SER B 1 455 ? -63.00988 -4.04237 21.22341 1.000 68.26832 453 SER B N 1
ATOM 7135 C CA . SER B 1 455 ? -62.69385 -5.15982 22.10737 1.000 70.93435 453 SER B CA 1
ATOM 7136 C C . SER B 1 455 ? -62.87741 -6.48645 21.37935 1.000 71.31679 453 SER B C 1
ATOM 7137 O O . SER B 1 455 ? -63.74695 -6.62976 20.51450 1.000 69.10072 453 SER B O 1
ATOM 7140 N N . ARG B 1 456 ? -62.02742 -7.45455 21.72203 1.000 73.55662 454 ARG B N 1
ATOM 7141 C CA . ARG B 1 456 ? -62.08803 -8.81271 21.17971 1.000 71.75852 454 ARG B CA 1
ATOM 7142 C C . ARG B 1 456 ? -62.05552 -9.76121 22.37924 1.000 76.65865 454 ARG B C 1
ATOM 7143 O O . ARG B 1 456 ? -61.00086 -10.27450 22.75770 1.000 70.79786 454 ARG B O 1
ATOM 7151 N N . VAL B 1 457 ? -63.21151 -9.97055 23.00221 1.000 78.22734 455 VAL B N 1
ATOM 7152 C CA . VAL B 1 457 ? -63.31563 -10.88095 24.13736 1.000 75.65785 455 VAL B CA 1
ATOM 7153 C C . VAL B 1 457 ? -63.62131 -12.27413 23.60714 1.000 76.98205 455 VAL B C 1
ATOM 7154 O O . VAL B 1 457 ? -64.59761 -12.47130 22.87662 1.000 77.62274 455 VAL B O 1
ATOM 7158 N N . LYS B 1 458 ? -62.77132 -13.23516 23.94912 1.000 80.15921 456 LYS B N 1
ATOM 7159 C CA . LYS B 1 458 ? -62.96124 -14.62214 23.55355 1.000 80.88782 456 LYS B CA 1
ATOM 7160 C C . LYS B 1 458 ? -62.80646 -15.49624 24.78586 1.000 88.22363 456 LYS B C 1
ATOM 7161 O O . LYS B 1 458 ? -61.84034 -15.33598 25.54064 1.000 86.35218 456 LYS B O 1
ATOM 7163 N N . ASN B 1 459 ? -63.76158 -16.41161 24.98841 1.000 89.51404 457 ASN B N 1
ATOM 7164 C CA . ASN B 1 459 ? -63.75520 -17.31952 26.13712 1.000 87.20446 457 ASN B CA 1
ATOM 7165 C C . ASN B 1 459 ? -63.71015 -16.53797 27.45048 1.000 85.02199 457 ASN B C 1
ATOM 7166 O O . ASN B 1 459 ? -63.04348 -16.93300 28.40998 1.000 85.35006 457 ASN B O 1
ATOM 7168 N N . GLY B 1 460 ? -64.41219 -15.40320 27.47711 1.000 85.26156 458 GLY B N 1
ATOM 7169 C CA . GLY B 1 460 ? -64.57122 -14.59465 28.66882 1.000 80.77294 458 GLY B CA 1
ATOM 7170 C C . GLY B 1 460 ? -63.34525 -13.84778 29.13737 1.000 80.25823 458 GLY B C 1
ATOM 7171 O O . GLY B 1 460 ? -63.35180 -13.33284 30.25903 1.000 79.16889 458 GLY B O 1
ATOM 7172 N N . LYS B 1 461 ? -62.29342 -13.76730 28.32515 1.000 79.39762 459 LYS B N 1
ATOM 7173 C CA . LYS B 1 461 ? -61.08361 -13.04527 28.68882 1.000 81.42500 459 LYS B CA 1
ATOM 7174 C C . LYS B 1 461 ? -60.75153 -12.01980 27.61014 1.000 80.76468 459 LYS B C 1
ATOM 7175 O O . LYS B 1 461 ? -61.10879 -12.18630 26.43987 1.000 79.17642 459 LYS B O 1
ATOM 7177 N N . PHE B 1 462 ? -60.06422 -10.95195 28.01967 1.000 82.73580 460 PHE B N 1
ATOM 7178 C CA . PHE B 1 462 ? -59.66430 -9.88644 27.10508 1.000 77.83702 460 PHE B CA 1
ATOM 7179 C C . PHE B 1 462 ? -58.41510 -10.30164 26.33889 1.000 72.81951 460 PHE B C 1
ATOM 7180 O O . PHE B 1 462 ? -57.35374 -10.50063 26.93833 1.000 72.03439 460 PHE B O 1
ATOM 7188 N N . THR B 1 463 ? -58.53452 -10.40903 25.01427 1.000 70.76623 461 THR B N 1
ATOM 7189 C CA . THR B 1 463 ? -57.44240 -10.89438 24.17827 1.000 70.00060 461 THR B CA 1
ATOM 7190 C C . THR B 1 463 ? -56.38209 -9.83945 23.87814 1.000 72.60800 461 THR B C 1
ATOM 7191 O O . THR B 1 463 ? -55.35366 -10.17518 23.27921 1.000 71.80010 461 THR B O 1
ATOM 7195 N N . GLN B 1 464 ? -56.59644 -8.58533 24.26245 1.000 70.25630 462 GLN B N 1
ATOM 7196 C CA . GLN B 1 464 ? -55.73098 -7.48196 23.85369 1.000 64.66614 462 GLN B CA 1
ATOM 7197 C C . GLN B 1 464 ? -55.11658 -6.85061 25.09271 1.000 64.84790 462 GLN B C 1
ATOM 7198 O O . GLN B 1 464 ? -55.79197 -6.11238 25.81721 1.000 70.28883 462 GLN B O 1
ATOM 7204 N N . LYS B 1 465 ? -53.83775 -7.13687 25.33116 1.000 67.76875 463 LYS B N 1
ATOM 7205 C CA . LYS B 1 465 ? -53.13297 -6.62685 26.49791 1.000 65.84373 463 LYS B CA 1
ATOM 7206 C C . LYS B 1 465 ? -52.57770 -5.23467 26.22218 1.000 59.40342 463 LYS B C 1
ATOM 7207 O O . LYS B 1 465 ? -52.33665 -4.86494 25.06936 1.000 64.27460 463 LYS B O 1
ATOM 7209 N N . PRO B 1 466 ? -52.38074 -4.42152 27.25791 1.000 63.86601 464 PRO B N 1
ATOM 7210 C CA . PRO B 1 466 ? -51.72892 -3.12090 27.04943 1.000 61.72925 464 PRO B CA 1
ATOM 7211 C C . PRO B 1 466 ? -50.37624 -3.28888 26.36342 1.000 65.03042 464 PRO B C 1
ATOM 7212 O O . PRO B 1 466 ? -49.73343 -4.34000 26.45543 1.000 67.00050 464 PRO B O 1
ATOM 7216 N N . LYS B 1 467 ? -49.95267 -2.24014 25.65032 1.000 57.50187 465 LYS B N 1
ATOM 7217 C CA . LYS B 1 467 ? -48.71298 -2.31981 24.88739 1.000 57.25860 465 LYS B CA 1
ATOM 7218 C C . LYS B 1 467 ? -47.49789 -1.96482 25.74308 1.000 58.08377 465 LYS B C 1
ATOM 7219 O O . LYS B 1 467 ? -46.47042 -2.64273 25.67265 1.000 58.37543 465 LYS B O 1
ATOM 7225 N N . PHE B 1 468 ? -47.60358 -0.93294 26.56974 1.000 53.46009 466 PHE B N 1
ATOM 7226 C CA . PHE B 1 468 ? -46.48775 -0.44838 27.36131 1.000 55.02181 466 PHE B CA 1
ATOM 7227 C C . PHE B 1 468 ? -46.74265 -0.68109 28.84882 1.000 62.49592 466 PHE B C 1
ATOM 7228 O O . PHE B 1 468 ? -47.87329 -0.91062 29.29331 1.000 62.16518 466 PHE B O 1
ATOM 7236 N N . SER B 1 469 ? -45.66230 -0.64957 29.61533 1.000 56.41411 467 SER B N 1
ATOM 7237 C CA . SER B 1 469 ? -45.77169 -0.74086 31.05604 1.000 55.91533 467 SER B CA 1
ATOM 7238 C C . SER B 1 469 ? -46.44448 0.51449 31.61237 1.000 58.70390 467 SER B C 1
ATOM 7239 O O . SER B 1 469 ? -46.60763 1.52696 30.92253 1.000 58.01044 467 SER B O 1
ATOM 7242 N N . ALA B 1 470 ? -46.79761 0.45852 32.89781 1.000 56.99078 468 ALA B N 1
ATOM 7243 C CA . ALA B 1 470 ? -47.45697 1.60042 33.52237 1.000 54.63998 468 ALA B CA 1
ATOM 7244 C C . ALA B 1 470 ? -46.53771 2.81891 33.58830 1.000 52.64612 468 ALA B C 1
ATOM 7245 O O . ALA B 1 470 ? -47.00070 3.95572 33.43173 1.000 49.66045 468 ALA B O 1
ATOM 7247 N N . GLU B 1 471 ? -45.22971 2.60673 33.82197 1.000 55.39156 469 GLU B N 1
ATOM 7248 C CA . GLU B 1 471 ? -44.30022 3.73455 33.91893 1.000 52.05622 469 GLU B CA 1
ATOM 7249 C C . GLU B 1 471 ? -44.13859 4.45962 32.58942 1.000 54.39688 469 GLU B C 1
ATOM 7250 O O . GLU B 1 471 ? -43.88758 5.67107 32.57118 1.000 52.09170 469 GLU B O 1
ATOM 7252 N N . LYS B 1 472 ? -44.26159 3.73871 31.47389 1.000 54.12252 470 LYS B N 1
ATOM 7253 C CA . LYS B 1 472 ? -44.16940 4.38104 30.16752 1.000 55.70680 470 LYS B CA 1
ATOM 7254 C C . LYS B 1 472 ? -45.39886 5.24993 29.89717 1.000 53.94876 470 LYS B C 1
ATOM 7255 O O . LYS B 1 472 ? -45.26734 6.38317 29.41617 1.000 53.81879 470 LYS B O 1
ATOM 7261 N N . TYR B 1 473 ? -46.60234 4.75797 30.22564 1.000 52.51357 471 TYR B N 1
ATOM 7262 C CA . TYR B 1 473 ? -47.79085 5.59567 30.04356 1.000 47.75319 471 TYR B CA 1
ATOM 7263 C C . TYR B 1 473 ? -47.70230 6.86243 30.86789 1.000 49.40434 471 TYR B C 1
ATOM 7264 O O . TYR B 1 473 ? -48.15455 7.92276 30.42462 1.000 47.66938 471 TYR B O 1
ATOM 7273 N N . ILE B 1 474 ? -47.08095 6.78716 32.04726 1.000 52.33748 472 ILE B N 1
ATOM 7274 C CA . ILE B 1 474 ? -46.95761 7.97680 32.87845 1.000 47.85004 472 ILE B CA 1
ATOM 7275 C C . ILE B 1 474 ? -46.07309 9.01989 32.19834 1.000 49.37536 472 ILE B C 1
ATOM 7276 O O . ILE B 1 474 ? -46.42048 10.21006 32.15683 1.000 50.68769 472 ILE B O 1
ATOM 7281 N N . GLU B 1 475 ? -44.93282 8.60507 31.63385 1.000 45.19098 473 GLU B N 1
ATOM 7282 C CA . GLU B 1 475 ? -44.13045 9.57032 30.88241 1.000 46.43038 473 GLU B CA 1
ATOM 7283 C C . GLU B 1 475 ? -44.91428 10.11626 29.68818 1.000 44.63994 473 GLU B C 1
ATOM 7284 O O . GLU B 1 475 ? -44.87892 11.32196 29.41653 1.000 44.22654 473 GLU B O 1
ATOM 7290 N N . ILE B 1 476 ? -45.66009 9.24932 28.98882 1.000 43.17512 474 ILE B N 1
ATOM 7291 C CA . ILE B 1 476 ? -46.51022 9.70014 27.88053 1.000 50.27741 474 ILE B CA 1
ATOM 7292 C C . ILE B 1 476 ? -47.46102 10.80503 28.34332 1.000 45.05066 474 ILE B C 1
ATOM 7293 O O . ILE B 1 476 ? -47.44826 11.92554 27.82018 1.000 42.57124 474 ILE B O 1
ATOM 7298 N N . PHE B 1 477 ? -48.27587 10.52014 29.35908 1.000 44.31203 475 PHE B N 1
ATOM 7299 C CA . PHE B 1 477 ? -49.22876 11.53460 29.79714 1.000 44.92720 475 PHE B CA 1
ATOM 7300 C C . PHE B 1 477 ? -48.53530 12.73665 30.41171 1.000 47.12363 475 PHE B C 1
ATOM 7301 O O . PHE B 1 477 ? -49.00276 13.86766 30.24102 1.000 50.68731 475 PHE B O 1
ATOM 7309 N N . LYS B 1 478 ? -47.40901 12.53217 31.09341 1.000 48.30740 476 LYS B N 1
ATOM 7310 C CA . LYS B 1 478 ? -46.72220 13.67419 31.68391 1.000 49.50040 476 LYS B CA 1
ATOM 7311 C C . LYS B 1 478 ? -46.08266 14.53849 30.60750 1.000 45.09748 476 LYS B C 1
ATOM 7312 O O . LYS B 1 478 ? -46.04459 15.76903 30.73302 1.000 49.05622 476 LYS B O 1
ATOM 7318 N N . LYS B 1 479 ? -45.59004 13.91523 29.53309 1.000 45.29177 477 LYS B N 1
ATOM 7319 C CA . LYS B 1 479 ? -45.05543 14.68004 28.40709 1.000 44.03989 477 LYS B CA 1
ATOM 7320 C C . LYS B 1 479 ? -46.15754 15.45924 27.69760 1.000 43.90492 477 LYS B C 1
ATOM 7321 O O . LYS B 1 479 ? -45.99891 16.64849 27.40072 1.000 43.70064 477 LYS B O 1
ATOM 7325 N N . ALA B 1 480 ? -47.27856 14.79708 27.40447 1.000 41.69855 478 ALA B N 1
ATOM 7326 C CA . ALA B 1 480 ? -48.41834 15.49103 26.80782 1.000 46.65118 478 ALA B CA 1
ATOM 7327 C C . ALA B 1 480 ? -48.89139 16.63258 27.70273 1.000 44.97066 478 ALA B C 1
ATOM 7328 O O . ALA B 1 480 ? -49.12447 17.75384 27.23411 1.000 45.63352 478 ALA B O 1
ATOM 7330 N N . ASP B 1 481 ? -49.02302 16.36376 29.00292 1.000 44.24854 479 ASP B N 1
ATOM 7331 C CA . ASP B 1 481 ? -49.35689 17.41045 29.96747 1.000 44.35406 479 ASP B CA 1
ATOM 7332 C C . ASP B 1 481 ? -48.37785 18.57959 29.87624 1.000 44.69167 479 ASP B C 1
ATOM 7333 O O . ASP B 1 481 ? -48.78427 19.74750 29.85130 1.000 43.88960 479 AS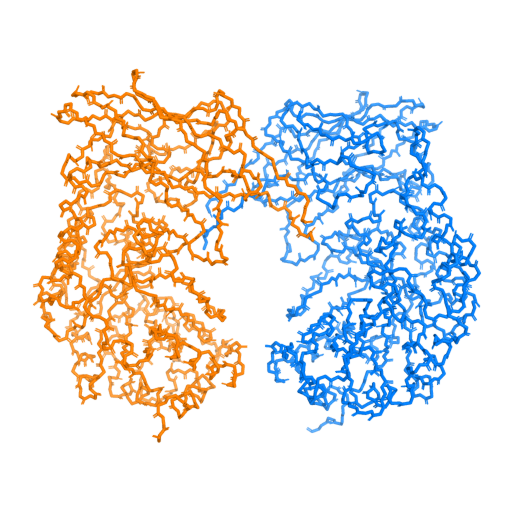P B O 1
ATOM 7338 N N . GLN B 1 482 ? -47.08013 18.28413 29.77395 1.000 44.15651 480 GLN B N 1
ATOM 7339 C CA . GLN B 1 482 ? -46.08836 19.35913 29.78847 1.000 46.14770 480 GLN B CA 1
ATOM 7340 C C . GLN B 1 482 ? -46.15493 20.19857 28.51952 1.000 49.06973 480 GLN B C 1
ATOM 7341 O O . GLN B 1 482 ? -46.04115 21.43058 28.57424 1.000 48.90610 480 GLN B O 1
ATOM 7347 N N . VAL B 1 483 ? -46.34600 19.56206 27.36032 1.000 41.61769 481 VAL B N 1
ATOM 7348 C CA . VAL B 1 483 ? -46.40974 20.35217 26.13559 1.000 46.83569 481 VAL B CA 1
ATOM 7349 C C . VAL B 1 483 ? -47.77095 21.00143 25.93059 1.000 42.73783 481 VAL B C 1
ATOM 7350 O O . VAL B 1 483 ? -47.90281 21.84945 25.04346 1.000 45.31496 481 VAL B O 1
ATOM 7354 N N . ASN B 1 484 ? -48.76935 20.66088 26.75879 1.000 43.58795 482 ASN B N 1
ATOM 7355 C CA . ASN B 1 484 ? -50.12938 21.21754 26.68908 1.000 40.00296 482 ASN B CA 1
ATOM 7356 C C . ASN B 1 484 ? -50.85686 20.71063 25.43689 1.000 42.96408 482 ASN B C 1
ATOM 7357 O O . ASN B 1 484 ? -51.42358 21.47182 24.64882 1.000 36.77686 482 ASN B O 1
ATOM 7362 N N . MET B 1 485 ? -50.84390 19.39722 25.29037 1.000 36.16976 483 MET B N 1
ATOM 7363 C CA . MET B 1 485 ? -51.43169 18.68753 24.17240 1.000 40.91003 483 MET B CA 1
ATOM 7364 C C . MET B 1 485 ? -52.42569 17.71367 24.76893 1.000 40.93571 483 MET B C 1
ATOM 7365 O O . MET B 1 485 ? -52.01601 16.80493 25.51144 1.000 38.49479 483 MET B O 1
ATOM 7370 N N . PRO B 1 486 ? -53.72257 17.86022 24.52127 1.000 40.02032 484 PRO B N 1
ATOM 7371 C CA . PRO B 1 486 ? -54.67368 16.89444 25.06524 1.000 36.23045 484 PRO B CA 1
ATOM 7372 C C . PRO B 1 486 ? -54.45735 15.52859 24.44292 1.000 39.57486 484 PRO B C 1
ATOM 7373 O O . PRO B 1 486 ? -53.96690 15.40426 23.31719 1.000 42.47268 484 PRO B O 1
ATOM 7377 N N . ILE B 1 487 ? -54.78058 14.50234 25.22318 1.000 41.58926 485 ILE B N 1
ATOM 7378 C CA . ILE B 1 487 ? -54.70808 13.10421 24.82059 1.000 43.02128 485 ILE B CA 1
ATOM 7379 C C . ILE B 1 487 ? -56.08156 12.49552 25.03895 1.000 45.63771 485 ILE B C 1
ATOM 7380 O O . ILE B 1 487 ? -56.71933 12.74064 26.06556 1.000 42.65697 485 ILE B O 1
ATOM 7385 N N . THR B 1 488 ? -56.54035 11.70852 24.07863 1.000 45.20370 486 THR B N 1
ATOM 7386 C CA . THR B 1 488 ? -57.72496 10.88322 24.25032 1.000 43.03929 486 THR B CA 1
ATOM 7387 C C . THR B 1 488 ? -57.27274 9.45038 24.03990 1.000 45.95272 486 THR B C 1
ATOM 7388 O O . THR B 1 488 ? -56.79397 9.09804 22.95619 1.000 46.01026 486 THR B O 1
ATOM 7392 N N . ILE B 1 489 ? -57.35769 8.63825 25.07819 1.000 44.37480 487 ILE B N 1
ATOM 7393 C CA . ILE B 1 489 ? -56.83347 7.28560 25.00396 1.000 44.78934 487 ILE B CA 1
ATOM 7394 C C . ILE B 1 489 ? -58.00666 6.32391 24.92346 1.000 44.77580 487 ILE B C 1
ATOM 7395 O O . ILE B 1 489 ? -59.05057 6.53022 25.54907 1.000 44.01197 487 ILE B O 1
ATOM 7400 N N . ASN B 1 490 ? -57.84210 5.29516 24.11990 1.000 43.20409 488 ASN B N 1
ATOM 7401 C CA . ASN B 1 490 ? -58.86965 4.30002 23.91566 1.000 43.73481 488 ASN B CA 1
ATOM 7402 C C . ASN B 1 490 ? -58.50857 3.09450 24.76004 1.000 53.14333 488 ASN B C 1
ATOM 7403 O O . ASN B 1 490 ? -57.38406 2.57819 24.66456 1.000 50.84424 488 ASN B O 1
ATOM 7408 N N . LEU B 1 491 ? -59.44405 2.67318 25.60250 1.000 54.38781 489 LEU B N 1
ATOM 7409 C CA . LEU B 1 491 ? -59.37813 1.38995 26.28520 1.000 57.45585 489 LEU B CA 1
ATOM 7410 C C . LEU B 1 491 ? -60.49610 0.53642 25.72077 1.000 54.08443 489 LEU B C 1
ATOM 7411 O O . LEU B 1 491 ? -61.65937 0.95083 25.75163 1.000 57.43314 489 LEU B O 1
ATOM 7416 N N . ALA B 1 492 ? -60.14887 -0.63113 25.18989 1.000 50.20831 490 ALA B N 1
ATOM 7417 C CA . ALA B 1 492 ? -61.15874 -1.46611 24.55758 1.000 57.11839 490 ALA B CA 1
ATOM 7418 C C . ALA B 1 492 ? -62.27411 -1.77261 25.55486 1.000 63.42200 490 ALA B C 1
ATOM 7419 O O . ALA B 1 492 ? -62.02713 -2.00092 26.74379 1.000 64.69156 490 ALA B O 1
ATOM 7421 N N . MET B 1 493 ? -63.51333 -1.72354 25.07598 1.000 61.99741 491 MET B N 1
ATOM 7422 C CA . MET B 1 493 ? -64.68062 -1.80058 25.94036 1.000 63.22203 491 MET B CA 1
ATOM 7423 C C . MET B 1 493 ? -65.65506 -2.84002 25.40993 1.000 64.62252 491 MET B C 1
ATOM 7424 O O . MET B 1 493 ? -65.88790 -2.91810 24.19814 1.000 62.78680 491 MET B O 1
ATOM 7429 N N . THR B 1 494 ? -66.21538 -3.64112 26.32329 1.000 61.26120 492 THR B N 1
ATOM 7430 C CA . THR B 1 494 ? -67.22123 -4.62458 25.93173 1.000 66.80993 492 THR B CA 1
ATOM 7431 C C . THR B 1 494 ? -68.51901 -3.91926 25.53218 1.000 62.47584 492 THR B C 1
ATOM 7432 O O . THR B 1 494 ? -68.92676 -2.95061 26.18092 1.000 67.14638 492 THR B O 1
ATOM 7436 N N . PRO B 1 495 ? -69.17699 -4.36899 24.46186 1.000 56.74134 493 PRO B N 1
ATOM 7437 C CA . PRO B 1 495 ? -70.42459 -3.71432 24.03085 1.000 66.23293 493 PRO B CA 1
ATOM 7438 C C . PRO B 1 495 ? -71.57454 -3.81625 25.02980 1.000 70.47211 493 PRO B C 1
ATOM 7439 O O . PRO B 1 495 ? -72.40885 -2.89993 25.08690 1.000 64.79731 493 PRO B O 1
ATOM 7443 N N . ASP B 1 496 ? -71.65327 -4.90047 25.80738 1.000 63.44034 494 ASP B N 1
ATOM 7444 C CA . ASP B 1 496 ? -72.69379 -5.06366 26.82293 1.000 67.59982 494 ASP B CA 1
ATOM 7445 C C . ASP B 1 496 ? -72.21236 -4.41708 28.11794 1.000 69.95161 494 ASP B C 1
ATOM 7446 O O . ASP B 1 496 ? -71.57642 -5.04291 28.96284 1.000 73.24903 494 ASP B O 1
ATOM 7451 N N . VAL B 1 497 ? -72.50396 -3.13409 28.27054 1.000 64.14749 495 VAL B N 1
ATOM 7452 C CA . VAL B 1 497 ? -72.14148 -2.42781 29.48599 1.000 64.70980 495 VAL B CA 1
ATOM 7453 C C . VAL B 1 497 ? -73.19942 -2.75807 30.53399 1.000 77.19114 495 VAL B C 1
ATOM 7454 O O . VAL B 1 497 ? -74.26613 -2.12914 30.59338 1.000 73.67344 495 VAL B O 1
ATOM 7458 N N . THR B 1 498 ? -72.91825 -3.78598 31.34174 1.000 80.40174 496 THR B N 1
ATOM 7459 C CA . THR B 1 498 ? -73.83474 -4.33711 32.33214 1.000 83.54668 496 THR B CA 1
ATOM 7460 C C . THR B 1 498 ? -73.14755 -4.34150 33.69454 1.000 83.82047 496 THR B C 1
ATOM 7461 O O . THR B 1 498 ? -71.98448 -3.94579 33.82910 1.000 85.31395 496 THR B O 1
ATOM 7465 N N . LYS B 1 499 ? -73.87266 -4.80193 34.71891 1.000 80.77513 497 LYS B N 1
ATOM 7466 C CA . LYS B 1 499 ? -73.36285 -4.73768 36.08327 1.000 86.13163 497 LYS B CA 1
ATOM 7467 C C . LYS B 1 499 ? -72.54062 -5.95773 36.49044 1.000 88.05742 497 LYS B C 1
ATOM 7468 O O . LYS B 1 499 ? -71.78915 -5.87833 37.47203 1.000 87.34312 497 LYS B O 1
ATOM 7470 N N . GLY B 1 500 ? -72.63835 -7.06969 35.76658 1.000 79.72677 498 GLY B N 1
ATOM 7471 C CA . GLY B 1 500 ? -72.03219 -8.29283 36.25860 1.000 81.15675 498 GLY B CA 1
ATOM 7472 C C . GLY B 1 500 ? -70.75465 -8.76548 35.58812 1.000 88.19908 498 GLY B C 1
ATOM 7473 O O . GLY B 1 500 ? -70.58520 -9.97309 35.38359 1.000 85.80663 498 GLY B O 1
ATOM 7474 N N . HIS B 1 501 ? -69.84043 -7.84228 35.25792 1.000 84.55254 499 HIS B N 1
ATOM 7475 C CA . HIS B 1 501 ? -68.58735 -8.19843 34.59461 1.000 83.81224 499 HIS B CA 1
ATOM 7476 C C . HIS B 1 501 ? -67.74956 -6.95272 34.31486 1.000 83.28859 499 HIS B C 1
ATOM 7477 O O . HIS B 1 501 ? -68.26509 -5.82846 34.40599 1.000 80.13792 499 HIS B O 1
ATOM 7484 N N . PRO B 1 502 ? -66.46501 -7.09363 33.96823 1.000 83.14188 500 PRO B N 1
ATOM 7485 C CA . PRO B 1 502 ? -65.66633 -5.90032 33.67180 1.000 76.72043 500 PRO B CA 1
ATOM 7486 C C . PRO B 1 502 ? -65.94127 -5.44227 32.24896 1.000 72.89174 500 PRO B C 1
ATOM 7487 O O . PRO B 1 502 ? -65.98858 -6.25083 31.31612 1.000 67.01011 500 PRO B O 1
ATOM 7491 N N . ILE B 1 503 ? -66.14525 -4.13883 32.09263 1.000 73.01070 501 ILE B N 1
ATOM 7492 C CA . ILE B 1 503 ? -66.42174 -3.59830 30.77157 1.000 68.27685 501 ILE B CA 1
ATOM 7493 C C . ILE B 1 503 ? -65.13846 -3.15045 30.06949 1.000 68.82120 501 ILE B C 1
ATOM 7494 O O . ILE B 1 503 ? -65.04482 -3.25035 28.84222 1.000 71.82392 501 ILE B O 1
ATOM 7499 N N . PHE B 1 504 ? -64.14356 -2.67725 30.82060 1.000 65.83290 502 PHE B N 1
ATOM 7500 C CA . PHE B 1 504 ? -62.78724 -2.46749 30.33188 1.000 66.89928 502 PHE B CA 1
ATOM 7501 C C . PHE B 1 504 ? -61.86730 -3.55751 30.86825 1.000 72.91136 502 PHE B C 1
ATOM 7502 O O . PHE B 1 504 ? -62.11823 -4.14605 31.92622 1.000 76.18817 502 PHE B O 1
ATOM 7510 N N . ASN B 1 505 ? -60.78511 -3.80976 30.13199 1.000 70.53572 503 ASN B N 1
ATOM 7511 C CA . ASN B 1 505 ? -59.72451 -4.69363 30.61001 1.000 72.08448 503 ASN B CA 1
ATOM 7512 C C . ASN B 1 505 ? -59.24887 -4.22207 31.98666 1.000 69.58955 503 ASN B C 1
ATOM 7513 O O . ASN B 1 505 ? -58.87373 -3.04534 32.13889 1.000 66.43354 503 ASN B O 1
ATOM 7518 N N . PRO B 1 506 ? -59.27868 -5.07421 33.01484 1.000 68.19489 504 PRO B N 1
ATOM 7519 C CA . PRO B 1 506 ? -58.81797 -4.60262 34.33435 1.000 65.72314 504 PRO B CA 1
ATOM 7520 C C . PRO B 1 506 ? -57.34963 -4.21218 34.33026 1.000 60.03086 504 PRO B C 1
ATOM 7521 O O . PRO B 1 506 ? -56.98321 -3.20688 34.95192 1.000 59.97899 504 PRO B O 1
ATOM 7525 N N . GLU B 1 507 ? -56.49996 -4.96238 33.61893 1.000 57.89478 505 GLU B N 1
ATOM 7526 C CA . GLU B 1 507 ? -55.10469 -4.54994 33.46196 1.000 64.62061 505 GLU B CA 1
ATOM 7527 C C . GLU B 1 507 ? -55.00385 -3.11882 32.94453 1.000 64.17940 505 GLU B C 1
ATOM 7528 O O . GLU B 1 507 ? -54.20106 -2.32029 33.44542 1.000 62.83070 505 GLU B O 1
ATOM 7534 N N . SER B 1 508 ? -55.82418 -2.77633 31.94374 1.000 59.97017 506 SER B N 1
ATOM 7535 C CA . SER B 1 508 ? -55.82391 -1.42110 31.40758 1.000 58.17567 506 SER B CA 1
ATOM 7536 C C . SER B 1 508 ? -56.28132 -0.40787 32.45306 1.000 60.66430 506 SER B C 1
ATOM 7537 O O . SER B 1 508 ? -55.66765 0.65895 32.60842 1.000 59.41876 506 SER B O 1
ATOM 7540 N N . ILE B 1 509 ? -57.35185 -0.73166 33.18559 1.000 60.81713 507 ILE B N 1
ATOM 7541 C CA . ILE B 1 509 ? -57.86126 0.15215 34.23206 1.000 58.78863 507 ILE B CA 1
ATOM 7542 C C . ILE B 1 509 ? -56.80270 0.41099 35.30221 1.000 56.87313 507 ILE B C 1
ATOM 7543 O O . ILE B 1 509 ? -56.62788 1.55214 35.75901 1.000 58.54940 507 ILE B O 1
ATOM 7548 N N . GLU B 1 510 ? -56.08431 -0.63541 35.72709 1.000 55.02478 508 GLU B N 1
ATOM 7549 C CA . GLU B 1 510 ? -55.03022 -0.44306 36.72294 1.000 54.57381 508 GLU B CA 1
ATOM 7550 C C . GLU B 1 510 ? -54.01271 0.59382 36.25744 1.000 54.59094 508 GLU B C 1
ATOM 7551 O O . GLU B 1 510 ? -53.63030 1.49117 37.02314 1.000 49.68693 508 GLU B O 1
ATOM 7553 N N . ILE B 1 511 ? -53.58315 0.50066 34.99359 1.000 55.86258 509 ILE B N 1
ATOM 7554 C CA . ILE B 1 511 ? -52.59256 1.43891 34.46587 1.000 52.82192 509 ILE B CA 1
ATOM 7555 C C . ILE B 1 511 ? -53.14353 2.85849 34.47632 1.000 53.88325 509 ILE B C 1
ATOM 7556 O O . ILE B 1 511 ? -52.46987 3.80317 34.90999 1.000 51.44677 509 ILE B O 1
ATOM 7561 N N . MET B 1 512 ? -54.38502 3.03090 34.01325 1.000 55.12417 510 MET B N 1
ATOM 7562 C CA . MET B 1 512 ? -54.98479 4.36317 34.02837 1.000 56.51422 510 MET B CA 1
ATOM 7563 C C . MET B 1 512 ? -55.16343 4.89897 35.44685 1.000 53.00231 510 MET B C 1
ATOM 7564 O O . MET B 1 512 ? -55.05999 6.11464 35.66375 1.000 52.54473 510 MET B O 1
ATOM 7569 N N . LYS B 1 513 ? -55.41848 4.02452 36.42523 1.000 49.64965 511 LYS B N 1
ATOM 7570 C CA . LYS B 1 513 ? -55.45577 4.49171 37.81423 1.000 54.68870 511 LYS B CA 1
ATOM 7571 C C . LYS B 1 513 ? -54.12708 5.13123 38.21629 1.000 53.10667 511 LYS B C 1
ATOM 7572 O O . LYS B 1 513 ? -54.10306 6.22158 38.80407 1.000 53.37849 511 LYS B O 1
ATOM 7578 N N . LYS B 1 514 ? -53.00276 4.48057 37.88182 1.000 50.43716 512 LYS B N 1
ATOM 7579 C CA . LYS B 1 514 ? -51.69857 5.07227 38.18805 1.000 51.61890 512 LYS B CA 1
ATOM 7580 C C . LYS B 1 514 ? -51.46767 6.36206 37.41822 1.000 51.02537 512 LYS B C 1
ATOM 7581 O O . LYS B 1 514 ? -50.79125 7.26948 37.91614 1.000 56.18222 512 LYS B O 1
ATOM 7587 N N . VAL B 1 515 ? -51.99326 6.46113 36.19602 1.000 52.36240 513 VAL B N 1
ATOM 7588 C CA . VAL B 1 515 ? -51.81758 7.69058 35.42943 1.000 49.15532 513 VAL B CA 1
ATOM 7589 C C . VAL B 1 515 ? -52.57077 8.82277 36.10034 1.000 49.22371 513 VAL B C 1
ATOM 7590 O O . VAL B 1 515 ? -52.04671 9.93144 36.27468 1.000 52.25362 513 VAL B O 1
ATOM 7594 N N . ARG B 1 516 ? -53.81638 8.55337 36.48806 1.000 52.02153 514 ARG B N 1
ATOM 7595 C CA . ARG B 1 516 ? -54.60490 9.54482 37.20996 1.000 51.79017 514 ARG B CA 1
ATOM 7596 C C . ARG B 1 516 ? -53.83711 10.06501 38.42103 1.000 54.59376 514 ARG B C 1
ATOM 7597 O O . ARG B 1 516 ? -53.71046 11.28365 38.61814 1.000 55.56062 514 ARG B O 1
ATOM 7605 N N . LYS B 1 517 ? -53.27876 9.14788 39.22334 1.000 48.61870 515 LYS B N 1
ATOM 7606 C CA . LYS B 1 517 ? -52.51131 9.56269 40.39458 1.000 52.02092 515 LYS B CA 1
ATOM 7607 C C . LYS B 1 517 ? -51.29173 10.38690 39.99527 1.000 54.33817 515 LYS B C 1
ATOM 7608 O O . LYS B 1 517 ? -50.97325 11.39352 40.64076 1.000 54.18154 515 LYS B O 1
ATOM 7610 N N . ALA B 1 518 ? -50.61248 9.99673 38.91822 1.000 51.55092 516 ALA B N 1
ATOM 7611 C CA . ALA B 1 518 ? -49.34748 10.63964 38.59479 1.000 50.57025 516 ALA B CA 1
ATOM 7612 C C . ALA B 1 518 ? -49.52637 12.00302 37.94745 1.000 58.11858 516 ALA B C 1
ATOM 7613 O O . ALA B 1 518 ? -48.63171 12.84942 38.06059 1.000 62.79675 516 ALA B O 1
ATOM 7615 N N . VAL B 1 519 ? -50.63192 12.24246 37.24200 1.000 57.76562 517 VAL B N 1
ATOM 7616 C CA . VAL B 1 519 ? -50.79280 13.49798 36.51712 1.000 55.84508 517 VAL B CA 1
ATOM 7617 C C . VAL B 1 519 ? -51.91700 14.36635 37.07225 1.000 54.68099 517 VAL B C 1
ATOM 7618 O O . VAL B 1 519 ? -51.94764 15.57169 36.77365 1.000 54.58110 517 VAL B O 1
ATOM 7622 N N . LYS B 1 520 ? -52.81381 13.81501 37.88425 1.000 52.57413 518 LYS B N 1
ATOM 7623 C CA . LYS B 1 520 ? -53.90036 14.57736 38.49236 1.000 64.95129 518 LYS B CA 1
ATOM 7624 C C . LYS B 1 520 ? -53.96597 14.34654 40.01506 1.000 63.97493 518 LYS B C 1
ATOM 7625 O O . LYS B 1 520 ? -55.05006 14.22319 40.59542 1.000 56.78763 518 LYS B O 1
ATOM 7631 N N . GLY B 1 521 ? -52.79551 14.32958 40.68585 1.000 64.94282 519 GLY B N 1
ATOM 7632 C CA . GLY B 1 521 ? -52.69975 14.03158 42.11466 1.000 63.47813 519 GLY B CA 1
ATOM 7633 C C . GLY B 1 521 ? -51.85772 14.94165 43.01122 1.000 73.53392 519 GLY B C 1
ATOM 7634 O O . GLY B 1 521 ? -50.67851 15.20329 42.73347 1.000 67.69253 519 GLY B O 1
ATOM 7635 N N . TYR B 1 522 ? -52.47157 15.41489 44.10919 1.000 81.33926 520 TYR B N 1
ATOM 7636 C CA . TYR B 1 522 ? -51.84239 16.27259 45.14306 1.000 75.60396 520 TYR B CA 1
ATOM 7637 C C . TYR B 1 522 ? -51.00442 17.42432 44.56505 1.000 71.59184 520 TYR B C 1
ATOM 7638 O O . TYR B 1 522 ? -51.50694 18.53051 44.33235 1.000 67.32135 520 TYR B O 1
#

InterPro domains:
  IPR017853 Glycoside hydrolase superfamily [SSF51445] (211-455)
  IPR057739 Glycoside hydrolase family 29, N-terminal [PF01120] (247-383)

Secondary structure (DSSP, 8-state):
---B-TTTS--EEE--TTS-EEEEGGGSEE-TT-B---B-SSS--S---EE---STT--EEEEEEESS-EEEEEEEEEE--HHHHTT-EEEEEETTEEEEEEPPP---SSS-SSEEEE-SS-EEE-SEEEEEEEEEEE---------SS----EEEEEEEE-HHHHHHHHHHHHHT----HHHHHH-EEEEE---TTPPPTT-SS-GGGSHHHHHHH--HHHHHHHHHHTT-SEEEEEESSSS---SS--HHHHHH-SSS--SS-HHHHHHHHHHTTT-EEEEEE-SSTTGGGTT--TT-SSSS---HHHHHHHHHHHHHHHHHHGGGSSEEEEEETTTTTTGGGG---HHHHHHHHTSS-TT----B--TTSS-S-TT--B-----TTSPPP---GGGGSTTSTTTT-B--EEEESS-SS--EETTEE----SS-HHHHHHHHHHHHHTT--EEEE--B-SS-SSSS-SB-HHHHHHHHHHHHHHHS---/---B-TTTS---EE--TTS-EEEEGGGSEE-TT-B---B-SSS--S---EE---STT--EEEEEEESS-EEEEEEEEEE--HHHHTT-EEEEEETTEEEEEEPPP---SSS-SSEEEE-SS-EEE-BEEEEEEEEEEE-----------S----EEEEEEEE-HHHHHHHHHHHHHHPPP-HHHHHT-EEEEE---TTPPPTT--S-GGGSHHHHHHT--HHHHHHHHHHHT-SEEEEEESSSS---SS--HHHHTT-TTS--SS-HHHHHHHHHHTTT-EEEEEE-SSTTGGGTT--TT-SSSS---HHHHHHHHHHHHHHHHHHGGGSSEEEEEETTTTTTGGGG---HHHHHHHHTSS-TTPPP-B--TTSS-S-TT--B-----TTSPPP---GGGGSTTSTTTT-B--EEEESS-SS--EETTEE----SS-HHHHHHHHHHHHHHT--EEEE--B-S---SSS-SB-HHHHHHHHHHHHHHS--

Solvent-accessible surface area: 37031 Å² total; per-residue (Å²): 156,53,61,39,40,82,13,0,28,42,86,44,31,67,10,90,16,109,53,29,1,10,0,4,0,1,5,1,139,47,49,50,53,1,57,9,27,40,1,76,68,32,95,16,8,13,26,0,0,0,22,12,10,122,69,58,68,2,33,0,34,3,56,0,82,0,78,96,104,19,85,1,22,0,1,0,2,0,8,10,13,60,64,20,2,65,115,2,19,1,11,0,29,8,82,146,22,112,3,93,39,111,13,61,67,37,106,17,143,14,53,2,55,0,3,23,5,85,4,113,97,43,0,73,0,44,75,29,98,14,116,1,24,0,66,2,42,64,69,15,83,54,80,109,145,34,92,17,85,30,35,32,6,0,0,1,0,0,7,0,4,43,53,66,7,26,109,45,4,78,61,98,5,94,86,54,74,14,87,18,101,35,0,22,88,10,64,1,0,0,1,0,9,3,0,6,53,0,64,6,39,126,34,63,110,61,0,15,93,44,6,74,67,10,1,89,75,4,45,14,101,41,0,8,54,57,0,71,58,2,10,3,20,0,0,0,1,0,0,3,40,43,34,1,24,2,0,0,38,1,160,19,0,67,86,64,109,87,51,19,22,11,112,59,36,0,0,68,66,0,14,77,5,0,43,153,72,120,11,104,2,0,0,2,1,14,1,25,29,12,4,110,86,10,61,23,49,15,7,16,125,58,95,119,17,82,31,54,29,1,23,91,7,3,24,46,1,4,97,32,2,4,104,78,9,16,153,86,3,9,2,3,0,0,8,5,26,30,0,0,8,46,8,4,3,8,11,5,28,24,48,124,3,0,75,0,1,17,40,14,15,88,62,1,1,0,0,3,0,5,14,15,5,1,12,11,4,35,12,1,4,0,8,0,19,54,20,37,7,127,69,28,87,83,37,43,82,82,2,44,107,96,53,22,21,2,52,31,14,71,37,12,11,5,2,33,0,1,3,47,12,0,114,14,57,154,40,54,37,77,51,75,19,77,43,40,13,127,84,0,35,58,13,6,114,74,2,44,83,93,74,25,1,1,2,0,0,0,3,0,0,1,8,0,40,89,61,18,66,4,4,9,67,104,0,8,90,18,0,73,97,0,94,149,47,21,73,40,208,93,201,122,59,68,44,41,86,10,0,25,58,77,54,19,95,10,85,13,106,40,35,0,8,2,4,0,2,5,2,75,40,80,67,58,7,66,11,26,26,1,82,63,32,89,20,12,22,24,1,0,0,22,12,11,119,54,51,122,2,31,0,36,3,36,1,71,3,65,90,103,17,102,1,19,0,3,0,2,0,7,9,12,65,57,20,1,52,107,0,23,1,21,0,30,9,81,147,22,113,1,89,44,96,7,69,69,39,108,19,145,13,61,2,57,0,4,22,5,84,2,87,92,57,0,61,0,62,146,24,119,14,76,1,26,0,64,2,46,66,68,20,87,45,104,70,118,70,70,94,20,83,30,35,33,6,1,0,0,0,2,8,0,5,38,39,112,9,24,102,45,2,86,62,97,6,72,146,58,73,10,102,20,102,51,0,17,100,8,56,1,0,0,1,0,7,2,0,8,61,0,48,6,50,91,40,65,106,42,0,15,93,41,4,74,120,4,1,67,68,4,49,19,114,38,0,11,57,44,0,60,57,0,10,6,29,0,0,0,1,0,0,3,39,41,38,0,22,2,0,0,39,1,115,23,0,62,92,61,110,92,50,20,22,8,139,59,35,0,1,69,64,1,14,70,5,0,46,157,85,130,13,99,3,0,0,2,1,15,1,32,27,19,5,93,88,10,59,19,47,17,6,17,124,50,138,139,16,79,32,51,26,2,25,88,8,2,34,33,0,2,88,33,2,4,107,90,9,20,180,67,4,3,1,2,0,0,7,4,26,29,0,0,17,41,7,4,2,10,14,4,28,26,41,110,3,0,91,2,1,18,45,18,11,100,96,0,0,0,0,5,0,5,13,23,2,0,8,12,6,28,10,2,2,0,9,0,16,59,21,29,8,128,76,24,75,79,22,41,76,87,2,42,104,98,50,22,24,0,55,30,13,73,30,8,12,4,2,34,0,4,3,47,12,0,93,14,60,116,44,61,36,81,41,62,25,95,35,53,24,63,55,1,36,108,12,5,96,60,6,42,134,58,75,1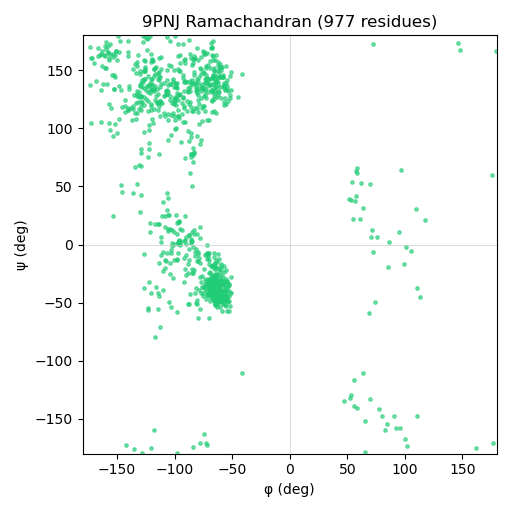0,2,1,2,0,0,0,0,0,0,1,10,0,44,84,74,40,51,1,0,9,78,107,0,7,43,19,0,94,105,0,107,70,41,16,77,51,166

Radius of gyration: 31.54 Å; Cα contacts (8 Å, |Δi|>4): 2279; chains: 2; bounding box: 85×72×74 Å

Organism: NCBI:txid1790137